Protein AF-0000000084336993 (afdb_homodimer)

pLDDT: mean 97.22, std 4.89, range [35.78, 99.0]

Organism: NCBI:txid1302689

Structure (mmCIF, N/CA/C/O backbone):
data_AF-0000000084336993-model_v1
#
loop_
_entity.id
_entity.type
_entity.pdbx_description
1 polymer 'L-lysine-epsilon aminotransferase'
#
loop_
_atom_site.group_PDB
_atom_site.id
_atom_site.type_symbol
_atom_site.label_atom_id
_atom_site.label_alt_id
_atom_site.label_comp_id
_atom_site.label_asym_id
_atom_site.label_entity_id
_atom_site.label_seq_id
_atom_site.pdbx_PDB_ins_code
_atom_site.Cartn_x
_atom_site.Cartn_y
_atom_site.Cartn_z
_atom_site.occupancy
_atom_site.B_iso_or_equiv
_atom_site.auth_seq_id
_atom_site.auth_comp_id
_atom_site.auth_asym_id
_atom_site.auth_atom_id
_atom_site.pdbx_PDB_model_num
ATOM 1 N N . MET A 1 1 ? -28.188 -4.867 -18.172 1 35.78 1 MET A N 1
ATOM 2 C CA . MET A 1 1 ? -28.078 -3.764 -17.234 1 35.78 1 MET A CA 1
ATOM 3 C C . MET A 1 1 ? -27.844 -2.443 -17.953 1 35.78 1 MET A C 1
ATOM 5 O O . MET A 1 1 ? -27.016 -2.367 -18.859 1 35.78 1 MET A O 1
ATOM 9 N N . GLU A 1 2 ? -28.625 -1.497 -17.984 1 44.75 2 GLU A N 1
ATOM 10 C CA . GLU A 1 2 ? -28.609 -0.285 -18.812 1 44.75 2 GLU A CA 1
ATOM 11 C C . GLU A 1 2 ? -27.344 0.516 -18.578 1 44.75 2 GLU A C 1
ATOM 13 O O . GLU A 1 2 ? -27 0.849 -17.438 1 44.75 2 GLU A O 1
ATOM 18 N N . ASN A 1 3 ? -26.312 0.338 -19.422 1 59.5 3 ASN A N 1
ATOM 19 C CA . ASN A 1 3 ? -25.062 1.101 -19.406 1 59.5 3 ASN A CA 1
ATOM 20 C C . ASN A 1 3 ? -25.328 2.586 -19.172 1 59.5 3 ASN A C 1
ATOM 22 O O . ASN A 1 3 ? -25.625 3.324 -20.109 1 59.5 3 ASN A O 1
ATOM 26 N N . THR A 1 4 ? -25.797 2.957 -17.953 1 69.12 4 THR A N 1
ATOM 27 C CA . THR A 1 4 ? -26.062 4.363 -17.672 1 69.12 4 THR A CA 1
ATOM 28 C C . THR A 1 4 ? -24.812 5.207 -17.906 1 69.12 4 THR A C 1
ATOM 30 O O . THR A 1 4 ? -23.719 4.84 -17.469 1 69.12 4 THR A O 1
ATOM 33 N N . LEU A 1 5 ? -24.859 6.117 -18.688 1 90 5 LEU A N 1
ATOM 34 C CA . LEU A 1 5 ? -23.828 7.09 -19.016 1 90 5 LEU A CA 1
ATOM 35 C C . LEU A 1 5 ? -23.328 7.789 -17.75 1 90 5 LEU A C 1
ATOM 37 O O . LEU A 1 5 ? -24.141 8.258 -16.938 1 90 5 LEU A O 1
ATOM 41 N N . ILE A 1 6 ? -22.047 7.684 -17.469 1 96.75 6 ILE A N 1
ATOM 42 C CA . ILE A 1 6 ? -21.438 8.367 -16.344 1 96.75 6 ILE A CA 1
ATOM 43 C C . ILE A 1 6 ? -21.359 9.867 -16.625 1 96.75 6 ILE A C 1
ATOM 45 O O . ILE A 1 6 ? -20.797 10.273 -17.641 1 96.75 6 ILE A O 1
ATOM 49 N N . THR A 1 7 ? -21.969 10.648 -15.836 1 97.12 7 THR A N 1
ATOM 50 C CA . THR A 1 7 ? -21.922 12.102 -15.852 1 97.12 7 THR A CA 1
ATOM 51 C C . THR A 1 7 ? -21.484 12.648 -14.5 1 97.12 7 THR A C 1
ATOM 53 O O . THR A 1 7 ? -21.5 11.93 -13.5 1 97.12 7 THR A O 1
ATOM 56 N N . PRO A 1 8 ? -21.047 13.898 -14.477 1 97.56 8 PRO A N 1
ATOM 57 C CA . PRO A 1 8 ? -20.641 14.469 -13.195 1 97.56 8 PRO A CA 1
ATOM 58 C C . PRO A 1 8 ? -21.719 14.359 -12.117 1 97.56 8 PRO A C 1
ATOM 60 O O . PRO A 1 8 ? -21.406 14.25 -10.93 1 97.56 8 PRO A O 1
ATOM 63 N N . GLN A 1 9 ? -23.016 14.25 -12.469 1 97.5 9 GLN A N 1
ATOM 64 C CA . GLN A 1 9 ? -24.141 14.289 -11.539 1 97.5 9 GLN A CA 1
ATOM 65 C C . GLN A 1 9 ? -24.359 12.922 -10.891 1 97.5 9 GLN A C 1
ATOM 67 O O . GLN A 1 9 ? -24.906 12.836 -9.781 1 97.5 9 GLN A O 1
ATOM 72 N N . ASN A 1 10 ? -23.875 11.859 -11.523 1 97.62 10 ASN A N 1
ATOM 73 C CA . ASN A 1 10 ? -24.266 10.555 -10.984 1 97.62 10 ASN A CA 1
ATOM 74 C C . ASN A 1 10 ? -23.062 9.758 -10.516 1 97.62 10 ASN A C 1
ATOM 76 O O . ASN A 1 10 ? -23.141 8.547 -10.312 1 97.62 10 ASN A O 1
ATOM 80 N N . VAL A 1 11 ? -21.891 10.43 -10.43 1 98.38 11 VAL A N 1
ATOM 81 C CA . VAL A 1 11 ? -20.656 9.773 -10.031 1 98.38 11 VAL A CA 1
ATOM 82 C C . VAL A 1 11 ? -20.812 9.141 -8.648 1 98.38 11 VAL A C 1
ATOM 84 O O . VAL A 1 11 ? -20.562 7.945 -8.477 1 98.38 11 VAL A O 1
ATOM 87 N N . GLN A 1 12 ? -21.281 9.898 -7.668 1 97.44 12 GLN A N 1
ATOM 88 C CA . GLN A 1 12 ? -21.406 9.406 -6.301 1 97.44 12 GLN A CA 1
ATOM 89 C C . GLN A 1 12 ? -22.406 8.25 -6.23 1 97.44 12 GLN A C 1
ATOM 91 O O . GLN A 1 12 ? -22.172 7.27 -5.52 1 97.44 12 GLN A O 1
ATOM 96 N N . ALA A 1 13 ? -23.547 8.367 -6.914 1 97.25 13 ALA A N 1
ATOM 97 C CA . ALA A 1 13 ? -24.562 7.312 -6.934 1 97.25 13 ALA A CA 1
ATOM 98 C C . ALA A 1 13 ? -24 6.023 -7.527 1 97.25 13 ALA A C 1
ATOM 100 O O . ALA A 1 13 ? -24.312 4.93 -7.066 1 97.25 13 ALA A O 1
ATOM 101 N N . THR A 1 14 ? -23.188 6.172 -8.578 1 98.06 14 THR A N 1
ATOM 102 C CA . THR A 1 14 ? -22.562 5.016 -9.211 1 98.06 14 THR A CA 1
ATOM 103 C C . THR A 1 14 ? -21.594 4.328 -8.242 1 98.06 14 THR A C 1
ATOM 105 O O . THR A 1 14 ? -21.609 3.102 -8.117 1 98.06 14 THR A O 1
ATOM 108 N N . LEU A 1 15 ? -20.797 5.09 -7.566 1 98.25 15 LEU A N 1
ATOM 109 C CA . LEU A 1 15 ? -19.812 4.555 -6.625 1 98.25 15 LEU A CA 1
ATOM 110 C C . LEU A 1 15 ? -20.516 3.896 -5.438 1 98.25 15 LEU A C 1
ATOM 112 O O . LEU A 1 15 ? -20.062 2.852 -4.953 1 98.25 15 LEU A O 1
ATOM 116 N N . SER A 1 16 ? -21.625 4.43 -4.969 1 97.75 16 SER A N 1
ATOM 117 C CA . SER A 1 16 ? -22.312 4.008 -3.754 1 97.75 16 SER A CA 1
ATOM 118 C C . SER A 1 16 ? -22.953 2.627 -3.924 1 97.75 16 SER A C 1
ATOM 120 O O . SER A 1 16 ? -23.344 1.991 -2.941 1 97.75 16 SER A O 1
ATOM 122 N N . LYS A 1 17 ? -22.953 2.17 -5.141 1 97.69 17 LYS A N 1
ATOM 123 C CA . LYS A 1 17 ? -23.516 0.84 -5.387 1 97.69 17 LYS A CA 1
ATOM 124 C C . LYS A 1 17 ? -22.656 -0.241 -4.742 1 97.69 17 LYS A C 1
ATOM 126 O O . LYS A 1 17 ? -23.156 -1.314 -4.395 1 97.69 17 LYS A O 1
ATOM 131 N N . HIS A 1 18 ? -21.328 0.067 -4.594 1 98.38 18 HIS A N 1
ATOM 132 C CA . HIS A 1 18 ? -20.453 -1 -4.137 1 98.38 18 HIS A CA 1
ATOM 133 C C . HIS A 1 18 ? -19.531 -0.51 -3.027 1 98.38 18 HIS A C 1
ATOM 135 O O . HIS A 1 18 ? -18.953 -1.315 -2.285 1 98.38 18 HIS A O 1
ATOM 141 N N . ILE A 1 19 ? -19.328 0.822 -2.877 1 97.94 19 ILE A N 1
ATOM 142 C CA . ILE A 1 19 ? -18.406 1.317 -1.871 1 97.94 19 ILE A CA 1
ATOM 143 C C . ILE A 1 19 ? -19.109 2.328 -0.968 1 97.94 19 ILE A C 1
ATOM 145 O O . ILE A 1 19 ? -20.156 2.867 -1.328 1 97.94 19 ILE A O 1
ATOM 149 N N . LEU A 1 20 ? -18.531 2.494 0.254 1 96.88 20 LEU A N 1
ATOM 150 C CA . LEU A 1 20 ? -18.922 3.633 1.078 1 96.88 20 LEU A CA 1
ATOM 151 C C . LEU A 1 20 ? -18.438 4.941 0.464 1 96.88 20 LEU A C 1
ATOM 153 O O . LEU A 1 20 ? -17.266 5.309 0.618 1 96.88 20 LEU A O 1
ATOM 157 N N . ALA A 1 21 ? -19.344 5.625 -0.235 1 95.5 21 ALA A N 1
ATOM 158 C CA . ALA A 1 21 ? -19 6.863 -0.93 1 95.5 21 ALA A CA 1
ATOM 159 C C . ALA A 1 21 ? -19.391 8.086 -0.101 1 95.5 21 ALA A C 1
ATOM 161 O O . ALA A 1 21 ? -20.25 8.875 -0.513 1 95.5 21 ALA A O 1
ATOM 162 N N . ASP A 1 22 ? -18.656 8.266 1 1 94.62 22 ASP A N 1
ATOM 163 C CA . ASP A 1 22 ? -19.016 9.32 1.944 1 94.62 22 ASP A CA 1
ATOM 164 C C . ASP A 1 22 ? -18.047 10.492 1.855 1 94.62 22 ASP A C 1
ATOM 166 O O . ASP A 1 22 ? -17.875 11.234 2.824 1 94.62 22 ASP A O 1
ATOM 170 N N . GLY A 1 23 ? -17.375 10.68 0.744 1 93.94 23 GLY A N 1
ATOM 171 C CA . GLY A 1 23 ? -16.484 11.805 0.537 1 93.94 23 GLY A CA 1
ATOM 172 C C . GLY A 1 23 ? -17.219 13.109 0.288 1 93.94 23 GLY A C 1
ATOM 173 O O . GLY A 1 23 ? -18.375 13.25 0.648 1 93.94 23 GLY A O 1
ATOM 174 N N . PHE A 1 24 ? -16.484 14.086 -0.247 1 95.81 24 PHE A N 1
ATOM 175 C CA . PHE A 1 24 ? -17.047 15.398 -0.54 1 95.81 24 PHE A CA 1
ATOM 176 C C . PHE A 1 24 ? -18.125 15.297 -1.607 1 95.81 24 PHE A C 1
ATOM 178 O O . PHE A 1 24 ? -18 14.5 -2.545 1 95.81 24 PHE A O 1
ATOM 185 N N . ASP A 1 25 ? -19.125 16.078 -1.434 1 95.69 25 ASP A N 1
ATOM 186 C CA . ASP A 1 25 ? -20.156 16.172 -2.461 1 95.69 25 ASP A CA 1
ATOM 187 C C . ASP A 1 25 ? -19.703 17.047 -3.629 1 95.69 25 ASP A C 1
ATOM 189 O O . ASP A 1 25 ? -20.172 18.172 -3.797 1 95.69 25 ASP A O 1
ATOM 193 N N . LEU A 1 26 ? -18.859 16.531 -4.414 1 97.69 26 LEU A N 1
ATOM 194 C CA . LEU A 1 26 ? -18.344 17.188 -5.609 1 97.69 26 LEU A CA 1
ATOM 195 C C . LEU A 1 26 ? -17.797 16.172 -6.605 1 97.69 26 LEU A C 1
ATOM 197 O O . LEU A 1 26 ? -17.578 15.008 -6.254 1 97.69 26 LEU A O 1
ATOM 201 N N . THR A 1 27 ? -17.703 16.516 -7.852 1 98.44 27 THR A N 1
ATOM 202 C CA . THR A 1 27 ? -17.031 15.742 -8.891 1 98.44 27 THR A CA 1
ATOM 203 C C . THR A 1 27 ? -15.812 16.484 -9.422 1 98.44 27 THR A C 1
ATOM 205 O O . THR A 1 27 ? -15.953 17.5 -10.117 1 98.44 27 THR A O 1
ATOM 208 N N . PHE A 1 28 ? -14.641 15.992 -9.039 1 98.38 28 PHE A N 1
ATOM 209 C CA . PHE A 1 28 ? -13.375 16.609 -9.406 1 98.38 28 PHE A CA 1
ATOM 210 C C . PHE A 1 28 ? -13.125 16.484 -10.898 1 98.38 28 PHE A C 1
ATOM 212 O O . PHE A 1 28 ? -13.008 15.367 -11.422 1 98.38 28 PHE A O 1
ATOM 219 N N . ASP A 1 29 ? -13.039 17.609 -11.586 1 98.5 29 ASP A N 1
ATOM 220 C CA . ASP A 1 29 ? -12.719 17.656 -13.008 1 98.5 29 ASP A CA 1
ATOM 221 C C . ASP A 1 29 ? -11.219 17.828 -13.219 1 98.5 29 ASP A C 1
ATOM 223 O O . ASP A 1 29 ? -10.695 18.938 -13.141 1 98.5 29 ASP A O 1
ATOM 227 N N . MET A 1 30 ? -10.578 16.828 -13.641 1 97.62 30 MET A N 1
ATOM 228 C CA . MET A 1 30 ? -9.117 16.797 -13.719 1 97.62 30 MET A CA 1
ATOM 229 C C . MET A 1 30 ? -8.617 17.719 -14.828 1 97.62 30 MET A C 1
ATOM 231 O O . MET A 1 30 ? -7.512 18.25 -14.742 1 97.62 30 MET A O 1
ATOM 235 N N . GLU A 1 31 ? -9.383 17.875 -15.805 1 97.31 31 GLU A N 1
ATOM 236 C CA . GLU A 1 31 ? -8.961 18.656 -16.953 1 97.31 31 GLU A CA 1
ATOM 237 C C . GLU A 1 31 ? -9.094 20.156 -16.688 1 97.31 31 GLU A C 1
ATOM 239 O O . GLU A 1 31 ? -8.25 20.953 -17.109 1 97.31 31 GLU A O 1
ATOM 244 N N . LYS A 1 32 ? -10.156 20.562 -15.961 1 98.19 32 LYS A N 1
ATOM 245 C CA . LYS A 1 32 ? -10.484 21.969 -15.82 1 98.19 32 LYS A CA 1
ATOM 246 C C . LYS A 1 32 ? -9.859 22.578 -14.57 1 98.19 32 LYS A C 1
ATOM 248 O O . LYS A 1 32 ? -9.766 23.797 -14.438 1 98.19 32 LYS A O 1
ATOM 253 N N . SER A 1 33 ? -9.445 21.766 -13.648 1 98.44 33 SER A N 1
ATOM 254 C CA . SER A 1 33 ? -8.797 22.281 -12.445 1 98.44 33 SER A CA 1
ATOM 255 C C . SER A 1 33 ? -7.434 22.875 -12.773 1 98.44 33 SER A C 1
ATOM 257 O O . SER A 1 33 ? -6.734 22.391 -13.664 1 98.44 33 SER A O 1
ATOM 259 N N . LYS A 1 34 ? -7.051 23.922 -12.016 1 97.62 34 LYS A N 1
ATOM 260 C CA . LYS A 1 34 ? -5.844 24.656 -12.367 1 97.62 34 LYS A CA 1
ATOM 261 C C . LYS A 1 34 ? -5.238 25.344 -11.148 1 97.62 34 LYS A C 1
ATOM 263 O O . LYS A 1 34 ? -5.953 25.984 -10.375 1 97.62 34 LYS A O 1
ATOM 268 N N . GLY A 1 35 ? -3.902 25.25 -11.109 1 97.81 35 GLY A N 1
ATOM 269 C CA . GLY A 1 35 ? -3.248 25.891 -9.984 1 97.81 35 GLY A CA 1
ATOM 270 C C . GLY A 1 35 ? -3.744 25.391 -8.641 1 97.81 35 GLY A C 1
ATOM 271 O O . GLY A 1 35 ? -3.779 24.188 -8.391 1 97.81 35 GLY A O 1
ATOM 272 N N . VAL A 1 36 ? -4.176 26.344 -7.793 1 98.5 36 VAL A N 1
ATOM 273 C CA . VAL A 1 36 ? -4.57 25.969 -6.438 1 98.5 36 VAL A CA 1
ATOM 274 C C . VAL A 1 36 ? -6.086 25.828 -6.363 1 98.5 36 VAL A C 1
ATOM 276 O O . VAL A 1 36 ? -6.668 25.859 -5.273 1 98.5 36 VAL A O 1
ATOM 279 N N . TYR A 1 37 ? -6.77 25.641 -7.57 1 98.62 37 TYR A N 1
ATOM 280 C CA . TYR A 1 37 ? -8.227 25.594 -7.629 1 98.62 37 TYR A CA 1
ATOM 281 C C . TYR A 1 37 ? -8.703 24.266 -8.195 1 98.62 37 TYR A C 1
ATOM 283 O O . TYR A 1 37 ? -8.148 23.766 -9.188 1 98.62 37 TYR A O 1
ATOM 291 N N . ILE A 1 38 ? -9.727 23.656 -7.566 1 98.31 38 ILE A N 1
ATOM 292 C CA . ILE A 1 38 ? -10.438 22.5 -8.086 1 98.31 38 ILE A CA 1
ATOM 293 C C . ILE A 1 38 ? -11.695 22.953 -8.828 1 98.31 38 ILE A C 1
ATOM 295 O O . ILE A 1 38 ? -12.5 23.719 -8.289 1 98.31 38 ILE A O 1
ATOM 299 N N . TYR A 1 39 ? -11.805 22.516 -10 1 98.69 39 TYR A N 1
ATOM 300 C CA . TYR A 1 39 ? -13.078 22.688 -10.688 1 98.69 39 TYR A CA 1
ATOM 301 C C . TYR A 1 39 ? -14.016 21.531 -10.398 1 98.69 39 TYR A C 1
ATOM 303 O O . TYR A 1 39 ? -13.664 20.359 -10.625 1 98.69 39 TYR A O 1
ATOM 311 N N . ASP A 1 40 ? -15.18 21.844 -9.836 1 98.62 40 ASP A N 1
ATOM 312 C CA . ASP A 1 40 ? -16.234 20.891 -9.5 1 98.62 40 ASP A CA 1
ATOM 313 C C . ASP A 1 40 ? -17.297 20.844 -10.594 1 98.62 40 ASP A C 1
ATOM 315 O O . ASP A 1 40 ? -18.156 21.719 -10.672 1 98.62 40 ASP A O 1
ATOM 319 N N . SER A 1 41 ? -17.312 19.781 -11.359 1 98.62 41 SER A N 1
ATOM 320 C CA . SER A 1 41 ? -18.188 19.688 -12.508 1 98.62 41 SER A CA 1
ATOM 321 C C . SER A 1 41 ? -19.609 19.328 -12.094 1 98.62 41 SER A C 1
ATOM 323 O O . SER A 1 41 ? -20.562 19.562 -12.844 1 98.62 41 SER A O 1
ATOM 325 N N . LYS A 1 42 ? -19.766 18.734 -10.969 1 98.25 42 LYS A N 1
ATOM 326 C CA . LYS A 1 42 ? -21.109 18.422 -10.484 1 98.25 42 LYS A CA 1
ATOM 327 C C . LYS A 1 42 ? -21.922 19.703 -10.289 1 98.25 42 LYS A C 1
ATOM 329 O O . LYS A 1 42 ? -23.094 19.75 -10.672 1 98.25 42 LYS A O 1
ATOM 334 N N . TYR A 1 43 ? -21.297 20.719 -9.695 1 98.25 43 TYR A N 1
ATOM 335 C CA . TYR A 1 43 ? -22.016 21.953 -9.359 1 98.25 43 TYR A CA 1
ATOM 336 C C . TYR A 1 43 ? -21.516 23.125 -10.195 1 98.25 43 TYR A C 1
ATOM 338 O O . TYR A 1 43 ? -21.891 24.266 -9.961 1 98.25 43 TYR A O 1
ATOM 346 N N . ASN A 1 44 ? -20.703 22.938 -11.148 1 98.12 44 ASN A N 1
ATOM 347 C CA . ASN A 1 44 ? -20.141 23.953 -12.031 1 98.12 44 ASN A CA 1
ATOM 348 C C . ASN A 1 44 ? -19.578 25.141 -11.234 1 98.12 44 ASN A C 1
ATOM 350 O O . ASN A 1 44 ? -19.969 26.281 -11.445 1 98.12 44 ASN A O 1
ATOM 354 N N . ARG A 1 45 ? -18.625 24.844 -10.375 1 98.44 45 ARG A N 1
ATOM 355 C CA . ARG A 1 45 ? -18 25.859 -9.531 1 98.44 45 ARG A CA 1
ATOM 356 C C . ARG A 1 45 ? -16.5 25.594 -9.375 1 98.44 45 ARG A C 1
ATOM 358 O O . ARG A 1 45 ? -16.031 24.5 -9.68 1 98.44 45 ARG A O 1
ATOM 365 N N . THR A 1 46 ? -15.828 26.656 -8.922 1 98.56 46 THR A N 1
ATOM 366 C CA . THR A 1 46 ? -14.391 26.578 -8.656 1 98.56 46 THR A CA 1
ATOM 367 C C . THR A 1 46 ? -14.109 26.766 -7.164 1 98.56 46 THR A C 1
ATOM 369 O O . THR A 1 46 ? -14.609 27.703 -6.547 1 98.56 46 THR A O 1
ATOM 372 N N . LEU A 1 47 ? -13.336 25.828 -6.613 1 98.69 47 LEU A N 1
ATOM 373 C CA . LEU A 1 47 ? -13.047 25.812 -5.184 1 98.69 47 LEU A CA 1
ATOM 374 C C . LEU A 1 47 ? -11.586 26.156 -4.918 1 98.69 47 LEU A C 1
ATOM 376 O O . LEU A 1 47 ? -10.688 25.547 -5.508 1 98.69 47 LEU A O 1
ATOM 380 N N . LEU A 1 48 ? -11.336 27.188 -4.059 1 98.81 48 LEU A N 1
ATOM 381 C CA . LEU A 1 48 ? -9.992 27.391 -3.518 1 98.81 48 LEU A CA 1
ATOM 382 C C . LEU A 1 48 ? -9.602 26.234 -2.588 1 98.81 48 LEU A C 1
ATOM 384 O O . LEU A 1 48 ? -10.336 25.922 -1.644 1 98.81 48 LEU A O 1
ATOM 388 N N . ASP A 1 49 ? -8.453 25.625 -2.783 1 98.38 49 ASP A N 1
ATOM 389 C CA . ASP A 1 49 ? -8.172 24.312 -2.193 1 98.38 49 ASP A CA 1
ATOM 390 C C . ASP A 1 49 ? -7.082 24.422 -1.125 1 98.38 49 ASP A C 1
ATOM 392 O O . ASP A 1 49 ? -5.891 24.438 -1.444 1 98.38 49 ASP A O 1
ATOM 396 N N . PHE A 1 50 ? -7.434 24.375 0.177 1 98.56 50 PHE A N 1
ATOM 397 C CA . PHE A 1 50 ? -6.488 24.297 1.281 1 98.56 50 PHE A CA 1
ATOM 398 C C . PHE A 1 50 ? -6.379 22.859 1.788 1 98.56 50 PHE A C 1
ATOM 400 O O . PHE A 1 50 ? -5.699 22.594 2.783 1 98.56 50 PHE A O 1
ATOM 407 N N . PHE A 1 51 ? -7.027 21.922 1.149 1 96.25 51 PHE A N 1
ATOM 408 C CA . PHE A 1 51 ? -7.141 20.5 1.488 1 96.25 51 PHE A CA 1
ATOM 409 C C . PHE A 1 51 ? -6.074 19.688 0.769 1 96.25 51 PHE A C 1
ATOM 411 O O . PHE A 1 51 ? -5.391 18.875 1.386 1 96.25 51 PHE A O 1
ATOM 418 N N . THR A 1 52 ? -5.891 19.906 -0.588 1 96 52 THR A N 1
ATOM 419 C CA . THR A 1 52 ? -4.977 19.312 -1.555 1 96 52 THR A CA 1
ATOM 420 C C . THR A 1 52 ? -4.957 17.797 -1.404 1 96 52 THR A C 1
ATOM 422 O O . THR A 1 52 ? -3.887 17.188 -1.344 1 96 52 THR A O 1
ATOM 425 N N . CYS A 1 53 ? -6.102 17.094 -1.287 1 95.56 53 CYS A N 1
ATOM 426 C CA . CYS A 1 53 ? -6.203 15.648 -1.158 1 95.56 53 CYS A CA 1
ATOM 427 C C . CYS A 1 53 ? -5.375 15.148 0.016 1 95.56 53 CYS A C 1
ATOM 429 O O . CYS A 1 53 ? -4.543 14.25 -0.144 1 95.56 53 CYS A O 1
ATOM 431 N N . PHE A 1 54 ? -5.57 15.719 1.207 1 94.69 54 PHE A N 1
ATOM 432 C CA . PHE A 1 54 ? -4.863 15.43 2.449 1 94.69 54 PHE A CA 1
ATOM 433 C C . PHE A 1 54 ? -3.363 15.641 2.281 1 94.69 54 PHE A C 1
ATOM 435 O O . PHE A 1 54 ? -2.566 14.766 2.615 1 94.69 54 PHE A O 1
ATOM 442 N N . ALA A 1 55 ? -3.002 16.781 1.708 1 95.81 55 ALA A N 1
ATOM 443 C CA . ALA A 1 55 ? -1.619 17.234 1.599 1 95.81 55 ALA A CA 1
ATOM 444 C C . ALA A 1 55 ? -0.856 16.422 0.551 1 95.81 55 ALA A C 1
ATOM 446 O O . ALA A 1 55 ? 0.369 16.297 0.625 1 95.81 55 ALA A O 1
ATOM 447 N N . SER A 1 56 ? -1.529 15.922 -0.484 1 96.12 56 SER A N 1
ATOM 448 C CA . SER A 1 56 ? -0.851 15.008 -1.396 1 96.12 56 SER A CA 1
ATOM 449 C C . SER A 1 56 ? -0.58 15.664 -2.742 1 96.12 56 SER A C 1
ATOM 451 O O . SER A 1 56 ? -0.027 15.039 -3.648 1 96.12 56 SER A O 1
ATOM 453 N N . VAL A 1 57 ? -1.005 16.938 -2.924 1 96.56 57 VAL A N 1
ATOM 454 C CA . VAL A 1 57 ? -0.843 17.625 -4.203 1 96.56 57 VAL A CA 1
ATOM 455 C C . VAL A 1 57 ? 0.136 18.781 -4.043 1 96.56 57 VAL A C 1
ATOM 457 O O . VAL A 1 57 ? -0.26 19.891 -3.678 1 96.56 57 VAL A O 1
ATOM 460 N N . PRO A 1 58 ? 1.373 18.562 -4.43 1 97.75 58 PRO A N 1
ATOM 461 C CA . PRO A 1 58 ? 2.404 19.547 -4.094 1 97.75 58 PRO A CA 1
ATOM 462 C C . PRO A 1 58 ? 2.352 20.781 -4.984 1 97.75 58 PRO A C 1
ATOM 464 O O . PRO A 1 58 ? 2.68 21.875 -4.535 1 97.75 58 PRO A O 1
ATOM 467 N N . LEU A 1 59 ? 1.909 20.641 -6.266 1 98.25 59 LEU A N 1
ATOM 468 C CA . LEU A 1 59 ? 2.027 21.734 -7.219 1 98.25 59 LEU A CA 1
ATOM 469 C C . LEU A 1 59 ? 0.652 22.203 -7.684 1 98.25 59 LEU A C 1
ATOM 471 O O . LEU A 1 59 ? 0.539 22.922 -8.68 1 98.25 59 LEU A O 1
ATOM 475 N N . GLY A 1 60 ? -0.374 21.797 -6.965 1 97.62 60 GLY A N 1
ATOM 476 C CA . GLY A 1 60 ? -1.715 22.078 -7.457 1 97.62 60 GLY A CA 1
ATOM 477 C C . GLY A 1 60 ? -2.059 21.297 -8.711 1 97.62 60 GLY A C 1
ATOM 478 O O . GLY A 1 60 ? -1.643 20.141 -8.867 1 97.62 60 GLY A O 1
ATOM 479 N N . TYR A 1 61 ? -2.904 21.891 -9.523 1 97.94 61 TYR A N 1
ATOM 480 C CA . TYR A 1 61 ? -3.49 21.141 -10.625 1 97.94 61 TYR A CA 1
ATOM 481 C C . TYR A 1 61 ? -3.047 21.719 -11.969 1 97.94 61 TYR A C 1
ATOM 483 O O . TYR A 1 61 ? -3.029 22.938 -12.156 1 97.94 61 TYR A O 1
ATOM 491 N N . ASN A 1 62 ? -2.662 20.781 -12.805 1 98.06 62 ASN A N 1
ATOM 492 C CA . ASN A 1 62 ? -2.275 21.109 -14.172 1 98.06 62 ASN A CA 1
ATOM 493 C C . ASN A 1 62 ? -1.225 22.203 -14.211 1 98.06 62 ASN A C 1
ATOM 495 O O . ASN A 1 62 ? -1.389 23.203 -14.93 1 98.06 62 ASN A O 1
ATOM 499 N N . HIS A 1 63 ? -0.192 22.062 -13.422 1 98.38 63 HIS A N 1
ATOM 500 C CA . HIS A 1 63 ? 0.898 23.031 -13.398 1 98.38 63 HIS A CA 1
ATOM 501 C C . HIS A 1 63 ? 1.508 23.203 -14.789 1 98.38 63 HIS A C 1
ATOM 503 O O . HIS A 1 63 ? 1.83 22.219 -15.461 1 98.38 63 HIS A O 1
ATOM 509 N N . PRO A 1 64 ? 1.761 24.406 -15.227 1 98.38 64 PRO A N 1
ATOM 510 C CA . PRO A 1 64 ? 2.215 24.656 -16.594 1 98.38 64 PRO A CA 1
ATOM 511 C C . PRO A 1 64 ? 3.539 23.953 -16.922 1 98.38 64 PRO A C 1
ATOM 513 O O . PRO A 1 64 ? 3.738 23.484 -18.031 1 98.38 64 PRO A O 1
ATOM 516 N N . LYS A 1 65 ? 4.469 23.859 -16.016 1 98.44 65 LYS A N 1
ATOM 517 C CA . LYS A 1 65 ? 5.758 23.219 -16.25 1 98.44 65 LYS A CA 1
ATOM 518 C C . LYS A 1 65 ? 5.605 21.703 -16.406 1 98.44 65 LYS A C 1
ATOM 520 O O . LYS A 1 65 ? 6.527 21.031 -16.859 1 98.44 65 LYS A O 1
ATOM 525 N N . MET A 1 66 ? 4.457 21.172 -16.062 1 98.25 66 MET A N 1
ATOM 526 C CA . MET A 1 66 ? 4.172 19.75 -16.281 1 98.25 66 MET A CA 1
ATOM 527 C C . MET A 1 66 ? 3.414 19.547 -17.578 1 98.25 66 MET A C 1
ATOM 529 O O . MET A 1 66 ? 3.869 18.812 -18.453 1 98.25 66 MET A O 1
ATOM 533 N N . ILE A 1 67 ? 2.334 20.297 -17.812 1 97.75 67 ILE A N 1
ATOM 534 C CA . ILE A 1 67 ? 1.442 20.016 -18.938 1 97.75 67 ILE A CA 1
ATOM 535 C C . ILE A 1 67 ? 2.086 20.5 -20.234 1 97.75 67 ILE A C 1
ATOM 537 O O . ILE A 1 67 ? 1.715 20.047 -21.328 1 97.75 67 ILE A O 1
ATOM 541 N N . ASN A 1 68 ? 3.053 21.406 -20.156 1 98.25 68 ASN A N 1
ATOM 542 C CA . ASN A 1 68 ? 3.688 21.922 -21.375 1 98.25 68 ASN A CA 1
ATOM 543 C C . ASN A 1 68 ? 5.016 21.219 -21.641 1 98.25 68 ASN A C 1
ATOM 545 O O . ASN A 1 68 ? 5.73 21.578 -22.578 1 98.25 68 ASN A O 1
ATOM 549 N N . ASP A 1 69 ? 5.438 20.25 -20.891 1 98.5 69 ASP A N 1
ATOM 550 C CA . ASP A 1 69 ? 6.645 19.453 -21.094 1 98.5 69 ASP A CA 1
ATOM 551 C C . ASP A 1 69 ? 6.316 18.141 -21.781 1 98.5 69 ASP A C 1
ATOM 553 O O . ASP A 1 69 ? 6.023 17.141 -21.125 1 98.5 69 ASP A O 1
ATOM 557 N N . GLU A 1 70 ? 6.508 18.078 -23.062 1 98.25 70 GLU A N 1
ATOM 558 C CA . GLU A 1 70 ? 6.078 16.938 -23.875 1 98.25 70 GLU A CA 1
ATOM 559 C C . GLU A 1 70 ? 6.91 15.703 -23.562 1 98.25 70 GLU A C 1
ATOM 561 O O . GLU A 1 70 ? 6.402 14.578 -23.594 1 98.25 70 GLU A O 1
ATOM 566 N N . ALA A 1 71 ? 8.188 15.852 -23.312 1 97.94 71 ALA A N 1
ATOM 567 C CA . ALA A 1 71 ? 9.047 14.727 -22.969 1 97.94 71 ALA A CA 1
ATOM 568 C C . ALA A 1 71 ? 8.609 14.078 -21.656 1 97.94 71 ALA A C 1
ATOM 570 O O . ALA A 1 71 ? 8.555 12.852 -21.547 1 97.94 71 ALA A O 1
ATOM 571 N N . PHE A 1 72 ? 8.328 14.984 -20.703 1 98.38 72 PHE A N 1
ATOM 572 C CA . PHE A 1 72 ? 7.812 14.5 -19.438 1 98.38 72 PHE A CA 1
ATOM 573 C C . PHE A 1 72 ? 6.5 13.75 -19.641 1 98.38 72 PHE A C 1
ATOM 575 O O . PHE A 1 72 ? 6.316 12.648 -19.109 1 98.38 72 PHE A O 1
ATOM 582 N N . LYS A 1 73 ? 5.562 14.297 -20.406 1 98.44 73 LYS A N 1
ATOM 583 C CA . LYS A 1 73 ? 4.254 13.688 -20.625 1 98.44 73 LYS A CA 1
ATOM 584 C C . LYS A 1 73 ? 4.379 12.352 -21.344 1 98.44 73 LYS A C 1
ATOM 586 O O . LYS A 1 73 ? 3.619 11.414 -21.078 1 98.44 73 LYS A O 1
ATOM 591 N N . LYS A 1 74 ? 5.316 12.273 -22.234 1 98 74 LYS A N 1
ATOM 592 C CA . LYS A 1 74 ? 5.562 11.008 -22.922 1 98 74 LYS A CA 1
ATOM 593 C C . LYS A 1 74 ? 6 9.93 -21.938 1 98 74 LYS A C 1
ATOM 595 O O . LYS A 1 74 ? 5.461 8.82 -21.938 1 98 74 LYS A O 1
ATOM 600 N N . ASP A 1 75 ? 7.004 10.234 -21.062 1 97.81 75 ASP A N 1
ATOM 601 C CA . ASP A 1 75 ? 7.48 9.297 -20.062 1 97.81 75 ASP A CA 1
ATOM 602 C C . ASP A 1 75 ? 6.359 8.906 -19.094 1 97.81 75 ASP A C 1
ATOM 604 O O . ASP A 1 75 ? 6.254 7.746 -18.703 1 97.81 75 ASP A O 1
ATOM 608 N N . LEU A 1 76 ? 5.594 9.938 -18.75 1 98.56 76 LEU A N 1
ATOM 609 C CA . LEU A 1 76 ? 4.496 9.711 -17.812 1 98.56 76 LEU A CA 1
ATOM 610 C C . LEU A 1 76 ? 3.469 8.75 -18.391 1 98.56 76 LEU A C 1
ATOM 612 O O . LEU A 1 76 ? 2.99 7.848 -17.703 1 98.56 76 LEU A O 1
ATOM 616 N N . LEU A 1 77 ? 3.117 8.922 -19.625 1 98.44 77 LEU A N 1
ATOM 617 C CA . LEU A 1 77 ? 2.148 8.062 -20.297 1 98.44 77 LEU A CA 1
ATOM 618 C C . LEU A 1 77 ? 2.686 6.641 -20.422 1 98.44 77 LEU A C 1
ATOM 620 O O . LEU A 1 77 ? 1.952 5.672 -20.219 1 98.44 77 LEU A O 1
ATOM 624 N N . LEU A 1 78 ? 3.973 6.492 -20.797 1 97.69 78 LEU A N 1
ATOM 625 C CA . LEU A 1 78 ? 4.586 5.172 -20.891 1 97.69 78 LEU A CA 1
ATOM 626 C C . LEU A 1 78 ? 4.527 4.438 -19.562 1 97.69 78 LEU A C 1
ATOM 628 O O . LEU A 1 78 ? 4.16 3.26 -19.516 1 97.69 78 LEU A O 1
ATOM 632 N N . ALA A 1 79 ? 4.863 5.16 -18.516 1 97.75 79 ALA A N 1
ATOM 633 C CA . ALA A 1 79 ? 4.812 4.57 -17.172 1 97.75 79 ALA A CA 1
ATOM 634 C C . ALA A 1 79 ? 3.389 4.172 -16.812 1 97.75 79 ALA A C 1
ATOM 636 O O . ALA A 1 79 ? 3.17 3.145 -16.156 1 97.75 79 ALA A O 1
ATOM 637 N N . ALA A 1 80 ? 2.426 5.008 -17.203 1 97.94 80 ALA A N 1
ATOM 638 C CA . ALA A 1 80 ? 1.023 4.777 -16.875 1 97.94 80 ALA A CA 1
ATOM 639 C C . ALA A 1 80 ? 0.465 3.58 -17.625 1 97.94 80 ALA A C 1
ATOM 641 O O . ALA A 1 80 ? -0.425 2.883 -17.141 1 97.94 80 ALA A O 1
ATOM 642 N N . LEU A 1 81 ? 1.002 3.326 -18.828 1 97.12 81 LEU A N 1
ATOM 643 C CA . LEU A 1 81 ? 0.537 2.23 -19.672 1 97.12 81 LEU A CA 1
ATOM 644 C C . LEU A 1 81 ? 1.009 0.887 -19.125 1 97.12 81 LEU A C 1
ATOM 646 O O . LEU A 1 81 ? 0.393 -0.148 -19.391 1 97.12 81 LEU A O 1
ATOM 650 N N . THR A 1 82 ? 2.121 1.112 -18.344 1 89.56 82 THR A N 1
ATOM 651 C CA . THR A 1 82 ? 2.762 -0.099 -17.844 1 89.56 82 THR A CA 1
ATOM 652 C C . THR A 1 82 ? 2.852 -0.071 -16.328 1 89.56 82 THR A C 1
ATOM 654 O O . THR A 1 82 ? 2.797 0.998 -15.711 1 89.56 82 THR A O 1
ATOM 657 N N . ASN A 1 83 ? 2.658 -1.075 -15.547 1 88.12 83 ASN A N 1
ATOM 658 C CA . ASN A 1 83 ? 2.867 -1.177 -14.102 1 88.12 83 ASN A CA 1
ATOM 659 C C . ASN A 1 83 ? 3.898 -2.248 -13.758 1 88.12 83 ASN A C 1
ATOM 661 O O . ASN A 1 83 ? 3.555 -3.285 -13.188 1 88.12 83 ASN A O 1
ATOM 665 N N . PRO A 1 84 ? 5.164 -1.835 -14.055 1 94.31 84 PRO A N 1
ATOM 666 C CA . PRO A 1 84 ? 6.195 -2.855 -13.859 1 94.31 84 PRO A CA 1
ATOM 667 C C . PRO A 1 84 ? 6.48 -3.125 -12.383 1 94.31 84 PRO A C 1
ATOM 669 O O . PRO A 1 84 ? 6.188 -2.285 -11.531 1 94.31 84 PRO A O 1
ATOM 672 N N . SER A 1 85 ? 6.965 -4.301 -12.062 1 95.69 85 SER A N 1
ATOM 673 C CA . SER A 1 85 ? 7.484 -4.605 -10.734 1 95.69 85 SER A CA 1
ATOM 674 C C . SER A 1 85 ? 8.859 -3.986 -10.523 1 95.69 85 SER A C 1
ATOM 676 O O . SER A 1 85 ? 9.883 -4.648 -10.711 1 95.69 85 SER A O 1
ATOM 678 N N . ASN A 1 86 ? 8.922 -2.793 -9.961 1 95.12 86 ASN A N 1
ATOM 679 C CA . ASN A 1 86 ? 10.141 -1.989 -9.852 1 95.12 86 ASN A CA 1
ATOM 680 C C . ASN A 1 86 ? 11.188 -2.678 -8.984 1 95.12 86 ASN A C 1
ATOM 682 O O . ASN A 1 86 ? 12.367 -2.336 -9.039 1 95.12 86 ASN A O 1
ATOM 686 N N . SER A 1 87 ? 10.773 -3.623 -8.219 1 91.75 87 SER A N 1
ATOM 687 C CA . SER A 1 87 ? 11.719 -4.34 -7.359 1 91.75 87 SER A CA 1
ATOM 688 C C . SER A 1 87 ? 12.625 -5.25 -8.18 1 91.75 87 SER A C 1
ATOM 690 O O . SER A 1 87 ? 13.734 -5.57 -7.754 1 91.75 87 SER A O 1
ATOM 692 N N . ASP A 1 88 ? 12.125 -5.629 -9.367 1 93.44 88 ASP A N 1
ATOM 693 C CA . ASP A 1 88 ? 12.852 -6.641 -10.125 1 93.44 88 ASP A CA 1
ATOM 694 C C . ASP A 1 88 ? 13.148 -6.16 -11.539 1 93.44 88 ASP A C 1
ATOM 696 O O . ASP A 1 88 ? 14.07 -6.656 -12.195 1 93.44 88 ASP A O 1
ATOM 700 N N . ILE A 1 89 ? 12.328 -5.301 -12.016 1 95.75 89 ILE A N 1
ATOM 701 C CA . ILE A 1 89 ? 12.406 -4.785 -13.383 1 95.75 89 ILE A CA 1
ATOM 702 C C . ILE A 1 89 ? 12.719 -3.291 -13.352 1 95.75 89 ILE A C 1
ATOM 704 O O . ILE A 1 89 ? 11.875 -2.482 -12.953 1 95.75 89 ILE A O 1
ATOM 708 N N . TYR A 1 90 ? 13.93 -2.922 -13.828 1 97.5 90 TYR A N 1
ATOM 709 C CA . TYR A 1 90 ? 14.391 -1.54 -13.711 1 97.5 90 TYR A CA 1
ATOM 710 C C . TYR A 1 90 ? 14.203 -0.792 -15.023 1 97.5 90 TYR A C 1
ATOM 712 O O . TYR A 1 90 ? 14.344 -1.375 -16.109 1 97.5 90 TYR A O 1
ATOM 720 N N . THR A 1 91 ? 13.875 0.41 -14.961 1 98.31 91 THR A N 1
ATOM 721 C CA . THR A 1 91 ? 13.719 1.297 -16.109 1 98.31 91 THR A CA 1
ATOM 722 C C . THR A 1 91 ? 14.633 2.516 -15.977 1 98.31 91 THR A C 1
ATOM 724 O O . THR A 1 91 ? 15.078 2.846 -14.875 1 98.31 91 THR A O 1
ATOM 727 N N . GLU A 1 92 ? 14.914 3.127 -17.094 1 98.38 92 GLU A N 1
ATOM 728 C CA . GLU A 1 92 ? 15.633 4.398 -17.078 1 98.38 92 GLU A CA 1
ATOM 729 C C . GLU A 1 92 ? 14.867 5.449 -16.281 1 98.38 92 GLU A C 1
ATOM 731 O O . GLU A 1 92 ? 15.469 6.281 -15.594 1 98.38 92 GLU A O 1
ATOM 736 N N . GLN A 1 93 ? 13.562 5.398 -16.391 1 98.19 93 GLN A N 1
ATOM 737 C CA . GLN A 1 93 ? 12.703 6.352 -15.688 1 98.19 93 GLN A CA 1
ATOM 738 C C . GLN A 1 93 ? 12.844 6.203 -14.18 1 98.19 93 GLN A C 1
ATOM 740 O O . GLN A 1 93 ? 12.891 7.203 -13.453 1 98.19 93 GLN A O 1
ATOM 745 N N . TYR A 1 94 ? 12.93 4.953 -13.664 1 98.31 94 TYR A N 1
ATOM 746 C CA . TYR A 1 94 ? 13.141 4.699 -12.25 1 98.31 94 TYR A CA 1
ATOM 747 C C . TYR A 1 94 ? 14.484 5.262 -11.789 1 98.31 94 TYR A C 1
ATOM 749 O O . TYR A 1 94 ? 14.57 5.91 -10.742 1 98.31 94 TYR A O 1
ATOM 757 N N . ALA A 1 95 ? 15.484 5.07 -12.578 1 98.62 95 ALA A N 1
ATOM 758 C CA . ALA A 1 95 ? 16.812 5.578 -12.258 1 98.62 95 ALA A CA 1
ATOM 759 C C . ALA A 1 95 ? 16.828 7.105 -12.227 1 98.62 95 ALA A C 1
ATOM 761 O O . ALA A 1 95 ? 17.469 7.711 -11.367 1 98.62 95 ALA A O 1
ATOM 762 N N . ARG A 1 96 ? 16.156 7.715 -13.188 1 98.44 96 ARG A N 1
ATOM 763 C CA . ARG A 1 96 ? 16.078 9.172 -13.219 1 98.44 96 ARG A CA 1
ATOM 764 C C . ARG A 1 96 ? 15.391 9.711 -11.961 1 98.44 96 ARG A C 1
ATOM 766 O O . ARG A 1 96 ? 15.805 10.727 -11.414 1 98.44 96 ARG A O 1
ATOM 773 N N . PHE A 1 97 ? 14.367 9.031 -11.531 1 98.62 97 PHE A N 1
ATOM 774 C CA . PHE A 1 97 ? 13.688 9.414 -10.305 1 98.62 97 PHE A CA 1
ATOM 775 C C . PHE A 1 97 ? 14.648 9.391 -9.125 1 98.62 97 PHE A C 1
ATOM 777 O O . PHE A 1 97 ? 14.766 10.375 -8.391 1 98.62 97 PHE A O 1
ATOM 784 N N . LEU A 1 98 ? 15.32 8.258 -8.961 1 98.56 98 LEU A N 1
ATOM 785 C CA . LEU A 1 98 ? 16.172 8.117 -7.789 1 98.56 98 LEU A CA 1
ATOM 786 C C . LEU A 1 98 ? 17.328 9.109 -7.84 1 98.56 98 LEU A C 1
ATOM 788 O O . LEU A 1 98 ? 17.719 9.656 -6.809 1 98.56 98 LEU A O 1
ATOM 792 N N . ASP A 1 99 ? 17.844 9.297 -9.023 1 98.5 99 ASP A N 1
ATOM 793 C CA . ASP A 1 99 ? 18.906 10.281 -9.195 1 98.5 99 ASP A CA 1
ATOM 794 C C . ASP A 1 99 ? 18.453 11.672 -8.781 1 98.5 99 ASP A C 1
ATOM 796 O O . ASP A 1 99 ? 19.172 12.383 -8.078 1 98.5 99 ASP A O 1
ATOM 800 N N . THR A 1 100 ? 17.297 12.047 -9.234 1 98.56 100 THR A N 1
ATOM 801 C CA . THR A 1 100 ? 16.734 13.359 -8.906 1 98.56 100 THR A CA 1
ATOM 802 C C . THR A 1 100 ? 16.438 13.461 -7.414 1 98.56 100 THR A C 1
ATOM 804 O O . THR A 1 100 ? 16.766 14.469 -6.777 1 98.56 100 THR A O 1
ATOM 807 N N . PHE A 1 101 ? 15.859 12.453 -6.848 1 98.75 101 PHE A N 1
ATOM 808 C CA . PHE A 1 101 ? 15.523 12.445 -5.43 1 98.75 101 PHE A CA 1
ATOM 809 C C . PHE A 1 101 ? 16.781 12.516 -4.574 1 98.75 101 PHE A C 1
ATOM 811 O O . PHE A 1 101 ? 16.812 13.219 -3.557 1 98.75 101 PHE A O 1
ATOM 818 N N . ALA A 1 102 ? 17.797 11.781 -4.969 1 98.25 102 ALA A N 1
ATOM 819 C CA . ALA A 1 102 ? 19.062 11.805 -4.25 1 98.25 102 ALA A CA 1
ATOM 820 C C . ALA A 1 102 ? 19.625 13.219 -4.18 1 98.25 102 ALA A C 1
ATOM 822 O O . ALA A 1 102 ? 20.141 13.633 -3.141 1 98.25 102 ALA A O 1
ATOM 823 N N . ARG A 1 103 ? 19.516 13.914 -5.242 1 97.31 103 ARG A N 1
ATOM 824 C CA . ARG A 1 103 ? 20.047 15.266 -5.332 1 97.31 103 ARG A CA 1
ATOM 825 C C . ARG A 1 103 ? 19.188 16.25 -4.535 1 97.31 103 ARG A C 1
ATOM 827 O O . ARG A 1 103 ? 19.719 17.094 -3.812 1 97.31 103 ARG A O 1
ATOM 834 N N . VAL A 1 104 ? 17.906 16.062 -4.566 1 97.81 104 VAL A N 1
ATOM 835 C CA . VAL A 1 104 ? 17 17.094 -4.102 1 97.81 104 VAL A CA 1
ATOM 836 C C . VAL A 1 104 ? 16.578 16.812 -2.658 1 97.81 104 VAL A C 1
ATOM 838 O O . VAL A 1 104 ? 16.375 17.75 -1.875 1 97.81 104 VAL A O 1
ATOM 841 N N . GLY A 1 105 ? 16.547 15.508 -2.369 1 98 105 GLY A N 1
ATOM 842 C CA . GLY A 1 105 ? 15.758 15.273 -1.172 1 98 105 GLY A CA 1
ATOM 843 C C . GLY A 1 105 ? 16.406 14.289 -0.214 1 98 105 GLY A C 1
ATOM 844 O O . GLY A 1 105 ? 15.984 14.18 0.941 1 98 105 GLY A O 1
ATOM 845 N N . ILE A 1 106 ? 17.406 13.547 -0.626 1 98.56 106 ILE A N 1
ATOM 846 C CA . ILE A 1 106 ? 17.969 12.547 0.274 1 98.56 106 ILE A CA 1
ATOM 847 C C . ILE A 1 106 ? 19.141 13.156 1.045 1 98.56 106 ILE A C 1
ATOM 849 O O . ILE A 1 106 ? 20.172 13.5 0.457 1 98.56 106 ILE A O 1
ATOM 853 N N . PRO A 1 107 ? 18.969 13.305 2.424 1 98.19 107 PRO A N 1
ATOM 854 C CA . PRO A 1 107 ? 20.109 13.766 3.203 1 98.19 107 PRO A CA 1
ATOM 855 C C . PRO A 1 107 ? 21.281 12.781 3.174 1 98.19 107 PRO A C 1
ATOM 857 O O . PRO A 1 107 ? 21.062 11.562 3.191 1 98.19 107 PRO A O 1
ATOM 860 N N . ALA A 1 108 ? 22.516 13.289 3.26 1 97.62 108 ALA A N 1
ATOM 861 C CA . ALA A 1 108 ? 23.703 12.461 3.193 1 97.62 108 ALA A CA 1
ATOM 862 C C . ALA A 1 108 ? 23.75 11.461 4.348 1 97.62 108 ALA A C 1
ATOM 864 O O . ALA A 1 108 ? 24.266 10.344 4.195 1 97.62 108 ALA A O 1
ATOM 865 N N . TYR A 1 109 ? 23.125 11.812 5.426 1 98.06 109 TYR A N 1
ATOM 866 C CA . TYR A 1 109 ? 23.203 10.953 6.598 1 98.06 109 TYR A CA 1
ATOM 867 C C . TYR A 1 109 ? 22.109 9.883 6.574 1 98.06 109 TYR A C 1
ATOM 869 O O . TYR A 1 109 ? 22.031 9.047 7.477 1 98.06 109 TYR A O 1
ATOM 877 N N . LEU A 1 110 ? 21.219 9.898 5.617 1 98.81 110 LEU A N 1
ATOM 878 C CA . LEU A 1 110 ? 20.203 8.883 5.406 1 98.81 110 LEU A CA 1
ATOM 879 C C . LEU A 1 110 ? 20.344 8.242 4.027 1 98.81 110 LEU A C 1
ATOM 881 O O . LEU A 1 110 ? 19.438 8.344 3.197 1 98.81 110 LEU A O 1
ATOM 885 N N . PRO A 1 111 ? 21.328 7.434 3.756 1 98.56 111 PRO A N 1
ATOM 886 C CA . PRO A 1 111 ? 21.688 7.031 2.393 1 98.56 111 PRO A CA 1
ATOM 887 C C . PRO A 1 111 ? 20.844 5.863 1.885 1 98.56 111 PRO A C 1
ATOM 889 O O . PRO A 1 111 ? 20.797 5.605 0.679 1 98.56 111 PRO A O 1
ATOM 892 N N . HIS A 1 112 ? 20.234 5.078 2.789 1 98.81 112 HIS A N 1
ATOM 893 C CA . HIS A 1 112 ? 19.484 3.908 2.357 1 98.81 112 HIS A CA 1
ATOM 894 C C . HIS A 1 112 ? 18.031 4.27 2.051 1 98.81 112 HIS A C 1
ATOM 896 O O . HIS A 1 112 ? 17.391 5.02 2.805 1 98.81 112 HIS A O 1
ATOM 902 N N . ALA A 1 113 ? 17.531 3.74 0.953 1 98.69 113 ALA A N 1
ATOM 903 C CA . ALA A 1 113 ? 16.141 4.035 0.582 1 98.69 113 ALA A CA 1
ATOM 904 C C . ALA A 1 113 ? 15.383 2.758 0.26 1 98.69 113 ALA A C 1
ATOM 906 O O . ALA A 1 113 ? 15.969 1.759 -0.155 1 98.69 113 ALA A O 1
ATOM 907 N N . PHE A 1 114 ? 14.133 2.715 0.497 1 98.5 114 PHE A N 1
ATOM 908 C CA . PHE A 1 114 ? 13.156 1.724 0.065 1 98.5 114 PHE A CA 1
ATOM 909 C C . PHE A 1 114 ? 11.844 2.393 -0.319 1 98.5 114 PHE A C 1
ATOM 911 O O . PHE A 1 114 ? 11.32 3.219 0.431 1 98.5 114 PHE A O 1
ATOM 918 N N . PHE A 1 115 ? 11.312 2.064 -1.483 1 98.19 115 PHE A N 1
ATOM 919 C CA . PHE A 1 115 ? 10.109 2.707 -1.996 1 98.19 115 PHE A CA 1
ATOM 920 C C . PHE A 1 115 ? 8.93 1.749 -1.956 1 98.19 115 PHE A C 1
ATOM 922 O O . PHE A 1 115 ? 9.094 0.539 -2.125 1 98.19 115 PHE A O 1
ATOM 929 N N . ILE A 1 116 ? 7.766 2.266 -1.724 1 97.44 116 ILE A N 1
ATOM 930 C CA . ILE A 1 116 ? 6.527 1.509 -1.573 1 97.44 116 ILE A CA 1
ATOM 931 C C . ILE A 1 116 ? 5.332 2.398 -1.911 1 97.44 116 ILE A C 1
ATOM 933 O O . ILE A 1 116 ? 5.488 3.604 -2.125 1 97.44 116 ILE A O 1
ATOM 937 N N . SER A 1 117 ? 4.16 1.833 -2.123 1 94.75 117 SER A N 1
ATOM 938 C CA . SER A 1 117 ? 2.951 2.607 -2.389 1 94.75 117 SER A CA 1
ATOM 939 C C . SER A 1 117 ? 2.078 2.711 -1.144 1 94.75 117 SER A C 1
ATOM 941 O O . SER A 1 117 ? 1.318 1.791 -0.833 1 94.75 117 SER A O 1
ATOM 943 N N . GLY A 1 118 ? 2.121 3.848 -0.521 1 95.62 118 GLY A N 1
ATOM 944 C CA . GLY A 1 118 ? 1.288 4.102 0.643 1 95.62 118 GLY A CA 1
ATOM 945 C C . GLY A 1 118 ? 2.084 4.5 1.872 1 95.62 118 GLY A C 1
ATOM 946 O O . GLY A 1 118 ? 3.131 3.914 2.156 1 95.62 118 GLY A O 1
ATOM 947 N N . GLY A 1 119 ? 1.581 5.469 2.574 1 97.12 119 GLY A N 1
ATOM 948 C CA . GLY A 1 119 ? 2.248 5.957 3.77 1 97.12 119 GLY A CA 1
ATOM 949 C C . GLY A 1 119 ? 2.271 4.941 4.898 1 97.12 119 GLY A C 1
ATOM 950 O O . GLY A 1 119 ? 3.268 4.828 5.617 1 97.12 119 GLY A O 1
ATOM 951 N N . GLY A 1 120 ? 1.094 4.234 5.105 1 97.38 120 GLY A N 1
ATOM 952 C CA . GLY A 1 120 ? 1.065 3.176 6.102 1 97.38 120 GLY A CA 1
ATOM 953 C C . GLY A 1 120 ? 2.127 2.115 5.875 1 97.38 120 GLY A C 1
ATOM 954 O O . GLY A 1 120 ? 2.738 1.629 6.828 1 97.38 120 GLY A O 1
ATOM 955 N N . LEU A 1 121 ? 2.385 1.768 4.625 1 97.94 121 LEU A N 1
ATOM 956 C CA . LEU A 1 121 ? 3.393 0.768 4.285 1 97.94 121 LEU A CA 1
ATOM 957 C C . LEU A 1 121 ? 4.797 1.313 4.516 1 97.94 121 LEU A C 1
ATOM 959 O O . LEU A 1 121 ? 5.707 0.567 4.887 1 97.94 121 LEU A O 1
ATOM 963 N N . ALA A 1 122 ? 4.984 2.617 4.238 1 98.56 122 ALA A N 1
ATOM 964 C CA . ALA A 1 122 ? 6.262 3.234 4.59 1 98.56 122 ALA A CA 1
ATOM 965 C C . ALA A 1 122 ? 6.555 3.076 6.078 1 98.56 122 ALA A C 1
ATOM 967 O O . ALA A 1 122 ? 7.664 2.695 6.461 1 98.56 122 ALA A O 1
ATOM 968 N N . ILE A 1 123 ? 5.566 3.32 6.93 1 98.81 123 ILE A N 1
ATOM 969 C CA . ILE A 1 123 ? 5.719 3.186 8.375 1 98.81 123 ILE A CA 1
ATOM 970 C C . ILE A 1 123 ? 6.008 1.728 8.727 1 98.81 123 ILE A C 1
ATOM 972 O O . ILE A 1 123 ? 6.887 1.444 9.547 1 98.81 123 ILE A O 1
ATOM 976 N N . GLU A 1 124 ? 5.293 0.809 8.094 1 98.38 124 GLU A N 1
ATOM 977 C CA . GLU A 1 124 ? 5.531 -0.612 8.328 1 98.38 124 GLU A CA 1
ATOM 978 C C . GLU A 1 124 ? 6.984 -0.982 8.055 1 98.38 124 GLU A C 1
ATOM 980 O O . GLU A 1 124 ? 7.598 -1.728 8.82 1 98.38 124 GLU A O 1
ATOM 985 N N . ASN A 1 125 ? 7.512 -0.504 6.98 1 98.69 125 ASN A N 1
ATOM 986 C CA . ASN A 1 125 ? 8.875 -0.866 6.605 1 98.69 125 ASN A CA 1
ATOM 987 C C . ASN A 1 125 ? 9.906 -0.157 7.484 1 98.69 125 ASN A C 1
ATOM 989 O O . ASN A 1 125 ? 10.977 -0.698 7.746 1 98.69 125 ASN A O 1
ATOM 993 N N . ALA A 1 126 ? 9.578 1.075 7.973 1 98.94 126 ALA A N 1
ATOM 994 C CA . ALA A 1 126 ? 10.422 1.716 8.977 1 98.94 126 ALA A CA 1
ATOM 995 C C . ALA A 1 126 ? 10.5 0.872 10.242 1 98.94 126 ALA A C 1
ATOM 997 O O . ALA A 1 126 ? 11.594 0.651 10.781 1 98.94 126 ALA A O 1
ATOM 998 N N . LEU A 1 127 ? 9.391 0.382 10.688 1 98.94 127 LEU A N 1
ATOM 999 C CA . LEU A 1 127 ? 9.328 -0.439 11.891 1 98.94 127 LEU A CA 1
ATOM 1000 C C . LEU A 1 127 ? 10.078 -1.754 11.688 1 98.94 127 LEU A C 1
ATOM 1002 O O . LEU A 1 127 ? 10.836 -2.182 12.555 1 98.94 127 LEU A O 1
ATOM 1006 N N . LYS A 1 128 ? 9.852 -2.381 10.57 1 98.88 128 LYS A N 1
ATOM 1007 C CA . LYS A 1 128 ? 10.531 -3.639 10.281 1 98.88 128 LYS A CA 1
ATOM 1008 C C . LYS A 1 128 ? 12.047 -3.443 10.227 1 98.88 128 LYS A C 1
ATOM 1010 O O . LYS A 1 128 ? 12.805 -4.316 10.648 1 98.88 128 LYS A O 1
ATOM 1015 N N . THR A 1 129 ? 12.469 -2.309 9.648 1 98.88 129 THR A N 1
ATOM 1016 C CA . THR A 1 129 ? 13.891 -1.982 9.625 1 98.88 129 THR A CA 1
ATOM 1017 C C . THR A 1 129 ? 14.438 -1.887 11.047 1 98.88 129 THR A C 1
ATOM 1019 O O . THR A 1 129 ? 15.492 -2.451 11.344 1 98.88 129 THR A O 1
ATOM 1022 N N . ALA A 1 130 ? 13.711 -1.222 11.906 1 98.94 130 ALA A N 1
ATOM 1023 C CA . ALA A 1 130 ? 14.133 -1.074 13.297 1 98.94 130 ALA A CA 1
ATOM 1024 C C . ALA A 1 130 ? 14.109 -2.418 14.016 1 98.94 130 ALA A C 1
ATOM 1026 O O . ALA A 1 130 ? 15.023 -2.723 14.797 1 98.94 130 ALA A O 1
ATOM 1027 N N . MET A 1 131 ? 13.109 -3.26 13.828 1 98.94 131 MET A N 1
ATOM 1028 C CA . MET A 1 131 ? 13.008 -4.574 14.453 1 98.94 131 MET A CA 1
ATOM 1029 C C . MET A 1 131 ? 14.164 -5.473 14.031 1 98.94 131 MET A C 1
ATOM 1031 O O . MET A 1 131 ? 14.789 -6.121 14.867 1 98.94 131 MET A O 1
ATOM 1035 N N . ASP A 1 132 ? 14.344 -5.496 12.711 1 98.81 132 ASP A N 1
ATOM 1036 C CA . ASP A 1 132 ? 15.453 -6.297 12.195 1 98.81 132 ASP A CA 1
ATOM 1037 C C . ASP A 1 132 ? 16.766 -5.914 12.867 1 98.81 132 ASP A C 1
ATOM 1039 O O . ASP A 1 132 ? 17.531 -6.781 13.289 1 98.81 132 ASP A O 1
ATOM 1043 N N . TRP A 1 133 ? 17.031 -4.613 12.961 1 98.88 133 TRP A N 1
ATOM 1044 C CA . TRP A 1 133 ? 18.234 -4.074 13.57 1 98.88 133 TRP A CA 1
ATOM 1045 C C . TRP A 1 133 ? 18.344 -4.488 15.031 1 98.88 133 TRP A C 1
ATOM 1047 O O . TRP A 1 133 ? 19.375 -5.016 15.469 1 98.88 133 TRP A O 1
ATOM 1057 N N . LYS A 1 134 ? 17.297 -4.32 15.789 1 98.88 134 LYS A N 1
ATOM 1058 C CA . LYS A 1 134 ? 17.312 -4.566 17.234 1 98.88 134 LYS A CA 1
ATOM 1059 C C . LYS A 1 134 ? 17.422 -6.059 17.531 1 98.88 134 LYS A C 1
ATOM 1061 O O . LYS A 1 134 ? 18.172 -6.461 18.422 1 98.88 134 LYS A O 1
ATOM 1066 N N . VAL A 1 135 ? 16.688 -6.891 16.828 1 98.75 135 VAL A N 1
ATOM 1067 C CA . VAL A 1 135 ? 16.703 -8.328 17.062 1 98.75 135 VAL A CA 1
ATOM 1068 C C . VAL A 1 135 ? 18.109 -8.875 16.844 1 98.75 135 VAL A C 1
ATOM 1070 O O . VAL A 1 135 ? 18.609 -9.688 17.625 1 98.75 135 VAL A O 1
ATOM 1073 N N . GLN A 1 136 ? 18.734 -8.477 15.773 1 98.44 136 GLN A N 1
ATOM 1074 C CA . GLN A 1 136 ? 20.094 -8.93 15.484 1 98.44 136 GLN A CA 1
ATOM 1075 C C . GLN A 1 136 ? 21.062 -8.461 16.562 1 98.44 136 GLN A C 1
ATOM 1077 O O . GLN A 1 136 ? 21.953 -9.219 16.984 1 98.44 136 GLN A O 1
ATOM 1082 N N . LYS A 1 137 ? 20.906 -7.195 17.031 1 98.31 137 LYS A N 1
ATOM 1083 C CA . LYS A 1 137 ? 21.734 -6.695 18.125 1 98.31 137 LYS A CA 1
ATOM 1084 C C . LYS A 1 137 ? 21.547 -7.527 19.391 1 98.31 137 LYS A C 1
ATOM 1086 O O . LYS A 1 137 ? 22.5 -7.809 20.109 1 98.31 137 LYS A O 1
ATOM 1091 N N . ASN A 1 138 ? 20.312 -7.891 19.641 1 98.62 138 ASN A N 1
ATOM 1092 C CA . ASN A 1 138 ? 20 -8.656 20.844 1 98.62 138 ASN A CA 1
ATOM 1093 C C . ASN A 1 138 ? 20.562 -10.07 20.766 1 98.62 138 ASN A C 1
ATOM 1095 O O . ASN A 1 138 ? 21.016 -10.617 21.781 1 98.62 138 ASN A O 1
ATOM 1099 N N . PHE A 1 139 ? 20.516 -10.695 19.656 1 98.12 139 PHE A N 1
ATOM 1100 C CA . PHE A 1 139 ? 21.172 -11.984 19.484 1 98.12 139 PHE A CA 1
ATOM 1101 C C . PHE A 1 139 ? 22.672 -11.852 19.75 1 98.12 139 PHE A C 1
ATOM 1103 O O . PHE A 1 139 ? 23.266 -12.711 20.406 1 98.12 139 PHE A O 1
ATOM 1110 N N . ALA A 1 140 ? 23.297 -10.805 19.188 1 97.56 140 ALA A N 1
ATOM 1111 C CA . ALA A 1 140 ? 24.734 -10.562 19.406 1 97.56 140 ALA A CA 1
ATOM 1112 C C . ALA A 1 140 ? 25.031 -10.352 20.891 1 97.56 140 ALA A C 1
ATOM 1114 O O . ALA A 1 140 ? 26.125 -10.672 21.359 1 97.56 140 ALA A O 1
ATOM 1115 N N . LYS A 1 141 ? 24.062 -9.852 21.688 1 96.94 141 LYS A N 1
ATOM 1116 C CA . LYS A 1 141 ? 24.203 -9.617 23.125 1 96.94 141 LYS A CA 1
ATOM 1117 C C . LYS A 1 141 ? 24 -10.906 23.906 1 96.94 141 LYS A C 1
ATOM 1119 O O . LYS A 1 141 ? 24.266 -10.938 25.125 1 96.94 141 LYS A O 1
ATOM 1124 N N . GLY A 1 142 ? 23.438 -11.984 23.234 1 97.5 142 GLY A N 1
ATOM 1125 C CA . GLY A 1 142 ? 23.359 -13.281 23.891 1 97.5 142 GLY A CA 1
ATOM 1126 C C . GLY A 1 142 ? 21.938 -13.781 24.062 1 97.5 142 GLY A C 1
ATOM 1127 O O . GLY A 1 142 ? 21.719 -14.875 24.594 1 97.5 142 GLY A O 1
ATOM 1128 N N . HIS A 1 143 ? 21 -12.969 23.609 1 97.06 143 HIS A N 1
ATOM 1129 C CA . HIS A 1 143 ? 19.625 -13.453 23.672 1 97.06 143 HIS A CA 1
ATOM 1130 C C . HIS A 1 143 ? 19.438 -14.688 22.797 1 97.06 143 HIS A C 1
ATOM 1132 O O . HIS A 1 143 ? 20.016 -14.773 21.703 1 97.06 143 HIS A O 1
ATOM 1138 N N . GLN A 1 144 ? 18.609 -15.664 23.203 1 97.12 144 GLN A N 1
ATOM 1139 C CA . GLN A 1 144 ? 18.469 -16.938 22.516 1 97.12 144 GLN A CA 1
ATOM 1140 C C . GLN A 1 144 ? 17.203 -17 21.672 1 97.12 144 GLN A C 1
ATOM 1142 O O . GLN A 1 144 ? 16.984 -17.938 20.922 1 97.12 144 GLN A O 1
ATOM 1147 N N . THR A 1 145 ? 16.312 -16.047 21.891 1 97.06 145 THR A N 1
ATOM 1148 C CA . THR A 1 145 ? 15.086 -15.93 21.125 1 97.06 145 THR A CA 1
ATOM 1149 C C . THR A 1 145 ? 14.898 -14.5 20.594 1 97.06 145 THR A C 1
ATOM 1151 O O . THR A 1 145 ? 15.523 -13.57 21.094 1 97.06 145 THR A O 1
ATOM 1154 N N . GLU A 1 146 ? 14.117 -14.383 19.562 1 97.62 146 GLU A N 1
ATOM 1155 C CA . GLU A 1 146 ? 13.836 -13.062 19 1 97.62 146 GLU A CA 1
ATOM 1156 C C . GLU A 1 146 ? 13.242 -12.133 20.062 1 97.62 146 GLU A C 1
ATOM 1158 O O . GLU A 1 146 ? 12.336 -12.523 20.797 1 97.62 146 GLU A O 1
ATOM 1163 N N . LYS A 1 147 ? 13.844 -11.008 20.188 1 97.81 147 LYS A N 1
ATOM 1164 C CA . LYS A 1 147 ? 13.422 -9.938 21.078 1 97.81 147 LYS A CA 1
ATOM 1165 C C . LYS A 1 147 ? 13.734 -8.57 20.484 1 97.81 147 LYS A C 1
ATOM 1167 O O . LYS A 1 147 ? 14.781 -8.383 19.859 1 97.81 147 LYS A O 1
ATOM 1172 N N . GLY A 1 148 ? 12.836 -7.633 20.672 1 98.62 148 GLY A N 1
ATOM 1173 C CA . GLY A 1 148 ? 13.094 -6.312 20.125 1 98.62 148 GLY A CA 1
ATOM 1174 C C . GLY A 1 148 ? 11.992 -5.828 19.188 1 98.62 148 GLY A C 1
ATOM 1175 O O . GLY A 1 148 ? 12.273 -5.211 18.156 1 98.62 148 GLY A O 1
ATOM 1176 N N . PHE A 1 149 ? 10.711 -6.008 19.594 1 98.62 149 PHE A N 1
ATOM 1177 C CA . PHE A 1 149 ? 9.617 -5.781 18.656 1 98.62 149 PHE A CA 1
ATOM 1178 C C . PHE A 1 149 ? 8.797 -4.562 19.078 1 98.62 149 PHE A C 1
ATOM 1180 O O . PHE A 1 149 ? 8 -4.047 18.281 1 98.62 149 PHE A O 1
ATOM 1187 N N . LYS A 1 150 ? 8.969 -4.055 20.281 1 98.81 150 LYS A N 1
ATOM 1188 C CA . LYS A 1 150 ? 8.078 -3.02 20.797 1 98.81 150 LYS A CA 1
ATOM 1189 C C . LYS A 1 150 ? 8.5 -1.638 20.312 1 98.81 150 LYS A C 1
ATOM 1191 O O . LYS A 1 150 ? 9.688 -1.386 20.094 1 98.81 150 LYS A O 1
ATOM 1196 N N . VAL A 1 151 ? 7.547 -0.755 20.156 1 98.94 151 VAL A N 1
ATOM 1197 C CA . VAL A 1 151 ? 7.766 0.584 19.625 1 98.94 151 VAL A CA 1
ATOM 1198 C C . VAL A 1 151 ? 7.129 1.621 20.547 1 98.94 151 VAL A C 1
ATOM 1200 O O . VAL A 1 151 ? 5.945 1.529 20.875 1 98.94 151 VAL A O 1
ATOM 1203 N N . ILE A 1 152 ? 7.898 2.57 21.016 1 98.94 152 ILE A N 1
ATOM 1204 C CA . ILE A 1 152 ? 7.348 3.715 21.734 1 98.94 152 ILE A CA 1
ATOM 1205 C C . ILE A 1 152 ? 6.699 4.68 20.75 1 98.94 152 ILE A C 1
ATOM 1207 O O . ILE A 1 152 ? 7.277 4.992 19.703 1 98.94 152 ILE A O 1
ATOM 1211 N N . HIS A 1 153 ? 5.48 5.078 21.047 1 98.94 153 HIS A N 1
ATOM 1212 C CA . HIS A 1 153 ? 4.758 6.078 20.266 1 98.94 153 HIS A CA 1
ATOM 1213 C C . HIS A 1 153 ? 3.994 7.035 21.172 1 98.94 153 HIS A C 1
ATOM 1215 O O . HIS A 1 153 ? 4.086 6.941 22.406 1 98.94 153 HIS A O 1
ATOM 1221 N N . PHE A 1 154 ? 3.252 7.996 20.578 1 98.94 154 PHE A N 1
ATOM 1222 C CA . PHE A 1 154 ? 2.725 9.078 21.406 1 98.94 154 PHE A CA 1
ATOM 1223 C C . PHE A 1 154 ? 1.208 9.164 21.281 1 98.94 154 PHE A C 1
ATOM 1225 O O . PHE A 1 154 ? 0.629 8.664 20.312 1 98.94 154 PHE A O 1
ATOM 1232 N N . GLU A 1 155 ? 0.606 9.758 22.266 1 98.56 155 GLU A N 1
ATOM 1233 C CA . GLU A 1 155 ? -0.816 10.086 22.219 1 98.56 155 GLU A CA 1
ATOM 1234 C C . GLU A 1 155 ? -1.127 11.023 21.047 1 98.56 155 GLU A C 1
ATOM 1236 O O . GLU A 1 155 ? -0.271 11.805 20.625 1 98.56 155 GLU A O 1
ATOM 1241 N N . GLN A 1 156 ? -2.355 10.859 20.453 1 97.94 156 GLN A N 1
ATOM 1242 C CA . GLN A 1 156 ? -2.9 11.711 19.406 1 97.94 156 GLN A CA 1
ATOM 1243 C C . GLN A 1 156 ? -2.139 11.523 18.094 1 97.94 156 GLN A C 1
ATOM 1245 O O . GLN A 1 156 ? -2.131 12.414 17.234 1 97.94 156 GLN A O 1
ATOM 1250 N N . ALA A 1 157 ? -1.544 10.375 17.953 1 98.5 157 ALA A N 1
ATOM 1251 C CA . ALA A 1 157 ? -0.716 10.117 16.766 1 98.5 157 ALA A CA 1
ATOM 1252 C C . ALA A 1 157 ? -1.521 9.43 15.672 1 98.5 157 ALA A C 1
ATOM 1254 O O . ALA A 1 157 ? -2.453 8.68 15.953 1 98.5 157 ALA A O 1
ATOM 1255 N N . PHE A 1 158 ? -1.211 9.656 14.438 1 98.25 158 PHE A N 1
ATOM 1256 C CA . PHE A 1 158 ? -1.669 8.922 13.266 1 98.25 158 PHE A CA 1
ATOM 1257 C C . PHE A 1 158 ? -0.487 8.43 12.445 1 98.25 158 PHE A C 1
ATOM 1259 O O . PHE A 1 158 ? 0.26 9.234 11.875 1 98.25 158 PHE A O 1
ATOM 1266 N N . HIS A 1 159 ? -0.363 7.117 12.336 1 98.62 159 HIS A N 1
ATOM 1267 C CA . HIS A 1 159 ? 0.751 6.535 11.602 1 98.62 159 HIS A CA 1
ATOM 1268 C C . HIS A 1 159 ? 0.256 5.594 10.508 1 98.62 159 HIS A C 1
ATOM 1270 O O . HIS A 1 159 ? 1.047 4.867 9.898 1 98.62 159 HIS A O 1
ATOM 1276 N N . GLY A 1 160 ? -1.032 5.574 10.273 1 97.12 160 GLY A N 1
ATOM 1277 C CA . GLY A 1 160 ? -1.599 4.723 9.242 1 97.12 160 GLY A CA 1
ATOM 1278 C C . GLY A 1 160 ? -2.666 3.779 9.773 1 97.12 160 GLY A C 1
ATOM 1279 O O . GLY A 1 160 ? -3.129 3.928 10.898 1 97.12 160 GLY A O 1
ATOM 1280 N N . ARG A 1 161 ? -3.121 2.842 8.914 1 96.69 161 ARG A N 1
ATOM 1281 C CA . ARG A 1 161 ? -4.203 1.924 9.258 1 96.69 161 ARG A CA 1
ATOM 1282 C C . ARG A 1 161 ? -3.85 0.491 8.867 1 96.69 161 ARG A C 1
ATOM 1284 O O . ARG A 1 161 ? -4.715 -0.277 8.445 1 96.69 161 ARG A O 1
ATOM 1291 N N . THR A 1 162 ? -2.639 0.122 8.953 1 97 162 THR A N 1
ATOM 1292 C CA . THR A 1 162 ? -2.17 -1.229 8.664 1 97 162 THR A CA 1
ATOM 1293 C C . THR A 1 162 ? -1.877 -1.986 9.953 1 97 162 THR A C 1
ATOM 1295 O O . THR A 1 162 ? -1.904 -1.404 11.039 1 97 162 THR A O 1
ATOM 1298 N N . GLY A 1 163 ? -1.577 -3.225 9.852 1 97.62 163 GLY A N 1
ATOM 1299 C CA . GLY A 1 163 ? -1.49 -4.145 10.977 1 97.62 163 GLY A CA 1
ATOM 1300 C C . GLY A 1 163 ? -0.616 -3.627 12.102 1 97.62 163 GLY A C 1
ATOM 1301 O O . GLY A 1 163 ? -1.039 -3.594 13.258 1 97.62 163 GLY A O 1
ATOM 1302 N N . TYR A 1 164 ? 0.611 -3.17 11.82 1 98.31 164 TYR A N 1
ATOM 1303 C CA . TYR A 1 164 ? 1.474 -2.613 12.859 1 98.31 164 TYR A CA 1
ATOM 1304 C C . TYR A 1 164 ? 0.964 -1.253 13.32 1 98.31 164 TYR A C 1
ATOM 1306 O O . TYR A 1 164 ? 0.999 -0.942 14.516 1 98.31 164 TYR A O 1
ATOM 1314 N N . THR A 1 165 ? 0.398 -0.49 12.367 1 98.31 165 THR A N 1
ATOM 1315 C CA . THR A 1 165 ? 0.049 0.893 12.68 1 98.31 165 THR A CA 1
ATOM 1316 C C . THR A 1 165 ? -1.221 0.953 13.523 1 98.31 165 THR A C 1
ATOM 1318 O O . THR A 1 165 ? -1.493 1.965 14.172 1 98.31 165 THR A O 1
ATOM 1321 N N . MET A 1 166 ? -1.999 -0.151 13.57 1 98.06 166 MET A N 1
ATOM 1322 C CA . MET A 1 166 ? -3.16 -0.19 14.453 1 98.06 166 MET A CA 1
ATOM 1323 C C . MET A 1 166 ? -2.74 -0.041 15.914 1 98.06 166 MET A C 1
ATOM 1325 O O . MET A 1 166 ? -3.535 0.389 16.75 1 98.06 166 MET A O 1
ATOM 1329 N N . SER A 1 167 ? -1.478 -0.337 16.203 1 98.31 167 SER A N 1
ATOM 1330 C CA . SER A 1 167 ? -0.95 -0.251 17.562 1 98.31 167 SER A CA 1
ATOM 1331 C C . SER A 1 167 ? -0.396 1.14 17.844 1 98.31 167 SER A C 1
ATOM 1333 O O . SER A 1 167 ? -0.083 1.461 19 1 98.31 167 SER A O 1
ATOM 1335 N N . LEU A 1 168 ? -0.319 1.959 16.812 1 98.75 168 LEU A N 1
ATOM 1336 C CA . LEU A 1 168 ? 0.322 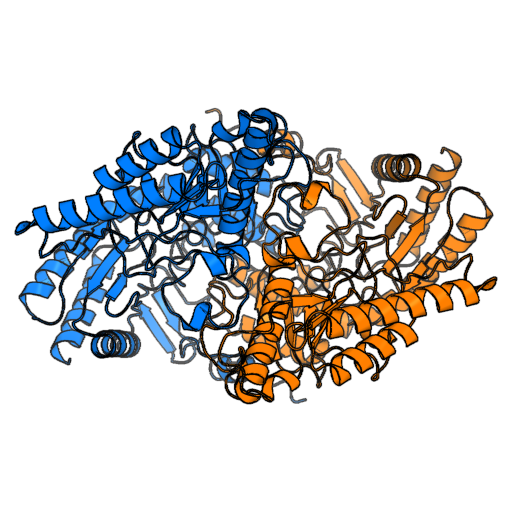3.264 16.953 1 98.75 168 LEU A CA 1
ATOM 1337 C C . LEU A 1 168 ? -0.706 4.387 16.859 1 98.75 168 LEU A C 1
ATOM 1339 O O . LEU A 1 168 ? -0.612 5.383 17.578 1 98.75 168 LEU A O 1
ATOM 1343 N N . THR A 1 169 ? -1.626 4.246 15.93 1 98.62 169 THR A N 1
ATOM 1344 C CA . THR A 1 169 ? -2.615 5.273 15.625 1 98.62 169 THR A CA 1
ATOM 1345 C C . THR A 1 169 ? -3.656 5.371 16.734 1 98.62 169 THR A C 1
ATOM 1347 O O . THR A 1 169 ? -4.191 4.355 17.188 1 98.62 169 THR A O 1
ATOM 1350 N N . ASN A 1 170 ? -3.945 6.629 17.203 1 98.19 170 ASN A N 1
ATOM 1351 C CA . ASN A 1 170 ? -4.891 6.797 18.312 1 98.19 170 ASN A CA 1
ATOM 1352 C C . ASN A 1 170 ? -5.52 8.188 18.297 1 98.19 170 ASN A C 1
ATOM 1354 O O . ASN A 1 170 ? -5.762 8.766 19.359 1 98.19 170 ASN A O 1
ATOM 1358 N N . THR A 1 171 ? -5.691 8.758 17.156 1 96.69 171 THR A N 1
ATOM 1359 C CA . THR A 1 171 ? -6.363 10.047 17.031 1 96.69 171 THR A CA 1
ATOM 1360 C C . THR A 1 171 ? -7.855 9.906 17.312 1 96.69 171 THR A C 1
ATOM 1362 O O . THR A 1 171 ? -8.453 10.773 17.953 1 96.69 171 THR A O 1
ATOM 1365 N N . GLN A 1 172 ? -8.516 8.859 16.766 1 95.31 172 GLN A N 1
ATOM 1366 C CA . GLN A 1 172 ? -9.922 8.539 16.984 1 95.31 172 GLN A CA 1
ATOM 1367 C C . GLN A 1 172 ? -10.117 7.051 17.234 1 95.31 172 GLN A C 1
ATOM 1369 O O . GLN A 1 172 ? -9.602 6.211 16.5 1 95.31 172 GLN A O 1
ATOM 1374 N N . PRO A 1 173 ? -10.898 6.699 18.219 1 95.44 173 PRO A N 1
ATOM 1375 C CA . PRO A 1 173 ? -11.102 5.289 18.562 1 95.44 173 PRO A CA 1
ATOM 1376 C C . PRO A 1 173 ? -11.719 4.492 17.422 1 95.44 173 PRO A C 1
ATOM 1378 O O . PRO A 1 173 ? -11.422 3.303 17.25 1 95.44 173 PRO A O 1
ATOM 1381 N N . VAL A 1 174 ? -12.531 5.105 16.578 1 95.94 174 VAL A N 1
ATOM 1382 C CA . VAL A 1 174 ? -13.273 4.434 15.508 1 95.94 174 VAL A CA 1
ATOM 1383 C C . VAL A 1 174 ? -12.297 3.844 14.492 1 95.94 174 VAL A C 1
ATOM 1385 O O . VAL A 1 174 ? -12.586 2.828 13.859 1 95.94 174 VAL A O 1
ATOM 1388 N N . LYS A 1 175 ? -11.07 4.32 14.406 1 96.62 175 LYS A N 1
ATOM 1389 C CA . LYS A 1 175 ? -10.102 3.908 13.398 1 96.62 175 LYS A CA 1
ATOM 1390 C C . LYS A 1 175 ? -9.453 2.578 13.766 1 96.62 175 LYS A C 1
ATOM 1392 O O . LYS A 1 175 ? -8.984 1.844 12.891 1 96.62 175 LYS A O 1
ATOM 1397 N N . THR A 1 176 ? -9.477 2.258 15.109 1 97.69 176 THR A N 1
ATOM 1398 C CA . THR A 1 176 ? -8.68 1.106 15.5 1 97.69 176 THR A CA 1
ATOM 1399 C C . THR A 1 176 ? -9.523 0.097 16.281 1 97.69 176 THR A C 1
ATOM 1401 O O . THR A 1 176 ? -9.102 -1.047 16.469 1 97.69 176 THR A O 1
ATOM 1404 N N . ARG A 1 177 ? -10.703 0.476 16.734 1 97.19 177 ARG A N 1
ATOM 1405 C CA . ARG A 1 177 ? -11.539 -0.409 17.547 1 97.19 177 ARG A CA 1
ATOM 1406 C C . ARG A 1 177 ? -11.859 -1.697 16.797 1 97.19 177 ARG A C 1
ATOM 1408 O O . ARG A 1 177 ? -12.094 -1.675 15.586 1 97.19 177 ARG A O 1
ATOM 1415 N N . GLY A 1 178 ? -11.789 -2.762 17.5 1 97.69 178 GLY A N 1
ATOM 1416 C CA . GLY A 1 178 ? -12.219 -4.027 16.922 1 97.69 178 GLY A CA 1
ATOM 1417 C C . GLY A 1 178 ? -11.188 -4.648 16 1 97.69 178 GLY A C 1
ATOM 1418 O O . GLY A 1 178 ? -11.492 -5.578 15.258 1 97.69 178 GLY A O 1
ATOM 1419 N N . PHE A 1 179 ? -9.977 -4.191 16 1 98.56 179 PHE A N 1
ATOM 1420 C CA . PHE A 1 179 ? -8.875 -4.746 15.219 1 98.56 179 PHE A CA 1
ATOM 1421 C C . PHE A 1 179 ? -7.762 -5.25 16.125 1 98.56 179 PHE A C 1
ATOM 1423 O O . PHE A 1 179 ? -7.578 -4.742 17.234 1 98.56 179 PHE A O 1
ATOM 1430 N N . ALA A 1 180 ? -7.012 -6.266 15.703 1 98.62 180 ALA A N 1
ATOM 1431 C CA . ALA A 1 180 ? -5.895 -6.797 16.484 1 98.62 180 ALA A CA 1
ATOM 1432 C C . ALA A 1 180 ? -4.793 -5.754 16.641 1 98.62 180 ALA A C 1
ATOM 1434 O O . ALA A 1 180 ? -4.48 -5.023 15.703 1 98.62 180 ALA A O 1
ATOM 1435 N N . LYS A 1 181 ? -4.234 -5.621 17.891 1 98.31 181 LYS A N 1
ATOM 1436 C CA . LYS A 1 181 ? -3.174 -4.664 18.188 1 98.31 181 LYS A CA 1
ATOM 1437 C C . LYS A 1 181 ? -2.107 -5.293 19.078 1 98.31 181 LYS A C 1
ATOM 1439 O O . LYS A 1 181 ? -2.402 -6.199 19.859 1 98.31 181 LYS A O 1
ATOM 1444 N N . PHE A 1 182 ? -0.871 -4.801 18.922 1 98.06 182 PHE A N 1
ATOM 1445 C CA . PHE A 1 182 ? 0.183 -5.066 19.891 1 98.06 182 PHE A CA 1
ATOM 1446 C C . PHE A 1 182 ? 0.111 -4.074 21.047 1 98.06 182 PHE A C 1
ATOM 1448 O O . PHE A 1 182 ? -0.413 -2.971 20.891 1 98.06 182 PHE A O 1
ATOM 1455 N N . ASP A 1 183 ? 0.573 -4.512 22.172 1 96.75 183 ASP A N 1
ATOM 1456 C CA . ASP A 1 183 ? 0.613 -3.646 23.344 1 96.75 183 ASP A CA 1
ATOM 1457 C C . ASP A 1 183 ? 1.95 -2.916 23.438 1 96.75 183 ASP A C 1
ATOM 1459 O O . ASP A 1 183 ? 2.783 -3.246 24.281 1 96.75 183 ASP A O 1
ATOM 1463 N N . TRP A 1 184 ? 2.113 -1.946 22.641 1 98.69 184 TRP A N 1
ATOM 1464 C CA . TRP A 1 184 ? 3.336 -1.151 22.625 1 98.69 184 TRP A CA 1
ATOM 1465 C C . TRP A 1 184 ? 3.178 0.114 23.453 1 98.69 184 TRP A C 1
ATOM 1467 O O . TRP A 1 184 ? 2.076 0.656 23.562 1 98.69 184 TRP A O 1
ATOM 1477 N N . PRO A 1 185 ? 4.254 0.591 24.047 1 98.88 185 PRO A N 1
ATOM 1478 C CA . PRO A 1 185 ? 4.137 1.703 24.984 1 98.88 185 PRO A CA 1
ATOM 1479 C C . PRO A 1 185 ? 3.68 3 24.328 1 98.88 185 PRO A C 1
ATOM 1481 O O . PRO A 1 185 ? 4.234 3.398 23.297 1 98.88 185 PRO A O 1
ATOM 1484 N N . ARG A 1 186 ? 2.662 3.635 24.922 1 98.81 186 ARG A N 1
ATOM 1485 C CA . ARG A 1 186 ? 2.152 4.93 24.484 1 98.81 186 ARG A CA 1
ATOM 1486 C C . ARG A 1 186 ? 2.48 6.016 25.5 1 98.81 186 ARG A C 1
ATOM 1488 O O . ARG A 1 186 ? 2.209 5.859 26.703 1 98.81 186 ARG A O 1
ATOM 1495 N N . ILE A 1 187 ? 3.061 7.078 25 1 98.88 187 ILE A N 1
ATOM 1496 C CA . ILE A 1 187 ? 3.59 8.148 25.844 1 98.88 187 ILE A CA 1
ATOM 1497 C C . ILE A 1 187 ? 2.752 9.414 25.656 1 98.88 187 ILE A C 1
ATOM 1499 O O . ILE A 1 187 ? 2.236 9.664 24.562 1 98.88 187 ILE A O 1
ATOM 1503 N N . SER A 1 188 ? 2.566 10.18 26.734 1 98.75 188 SER A N 1
ATOM 1504 C CA . SER A 1 188 ? 1.919 11.484 26.609 1 98.75 188 SER A CA 1
ATOM 1505 C C . SER A 1 188 ? 2.709 12.406 25.688 1 98.75 188 SER A C 1
ATOM 1507 O O . SER A 1 188 ? 3.941 12.398 25.703 1 98.75 188 SER A O 1
ATOM 1509 N N . ILE A 1 189 ? 2.029 13.188 24.875 1 98.56 189 ILE A N 1
ATOM 1510 C CA . ILE A 1 189 ? 2.686 14.125 23.969 1 98.56 189 ILE A CA 1
ATOM 1511 C C . ILE A 1 189 ? 2.697 15.523 24.609 1 98.56 189 ILE A C 1
ATOM 1513 O O . ILE A 1 189 ? 1.642 16.109 24.828 1 98.56 189 ILE A O 1
ATOM 1517 N N . PRO A 1 190 ? 3.848 16.062 24.891 1 98.31 190 PRO A N 1
ATOM 1518 C CA . PRO A 1 190 ? 3.918 17.406 25.469 1 98.31 190 PRO A CA 1
ATOM 1519 C C . PRO A 1 190 ? 3.836 18.516 24.422 1 98.31 190 PRO A C 1
ATOM 1521 O O . PRO A 1 190 ? 4.793 19.266 24.25 1 98.31 190 PRO A O 1
ATOM 1524 N N . TYR A 1 191 ? 2.66 18.688 23.844 1 97.06 191 TYR A N 1
ATOM 1525 C CA . TYR A 1 191 ? 2.502 19.656 22.781 1 97.06 191 TYR A CA 1
ATOM 1526 C C . TYR A 1 191 ? 2.42 21.078 23.328 1 97.06 191 TYR A C 1
ATOM 1528 O O . TYR A 1 191 ? 2.012 21.266 24.484 1 97.06 191 TYR A O 1
ATOM 1536 N N . ILE A 1 192 ? 2.789 22.062 22.562 1 97.19 192 ILE A N 1
ATOM 1537 C CA . ILE A 1 192 ? 2.811 23.484 22.906 1 97.19 192 ILE A CA 1
ATOM 1538 C C . ILE A 1 192 ? 1.421 24.094 22.703 1 97.19 192 ILE A C 1
ATOM 1540 O O . ILE A 1 192 ? 0.835 23.969 21.625 1 97.19 192 ILE A O 1
ATOM 1544 N N . HIS A 1 193 ? 0.89 24.625 23.703 1 94.69 193 HIS A N 1
ATOM 1545 C CA . HIS A 1 193 ? -0.188 25.578 23.531 1 94.69 193 HIS A CA 1
ATOM 1546 C C . HIS A 1 193 ? 0.357 27 23.391 1 94.69 193 HIS A C 1
ATOM 1548 O O . HIS A 1 193 ? 0.66 27.656 24.406 1 94.69 193 HIS A O 1
ATOM 1554 N N . PHE A 1 194 ? 0.338 27.531 22.266 1 93.25 194 PHE A N 1
ATOM 1555 C CA . PHE A 1 194 ? 1.128 28.703 21.938 1 93.25 194 PHE A CA 1
ATOM 1556 C C . PHE A 1 194 ? 0.589 29.938 22.641 1 93.25 194 PHE A C 1
ATOM 1558 O O . PHE A 1 194 ? 1.356 30.828 23.031 1 93.25 194 PHE A O 1
ATOM 1565 N N . ASP A 1 195 ? -0.676 30.031 22.891 1 89.69 195 ASP A N 1
ATOM 1566 C CA . ASP A 1 195 ? -1.25 31.172 23.594 1 89.69 195 ASP A CA 1
ATOM 1567 C C . ASP A 1 195 ? -0.854 31.156 25.062 1 89.69 195 ASP A C 1
ATOM 1569 O O . ASP A 1 195 ? -0.704 32.219 25.688 1 89.69 195 ASP A O 1
ATOM 1573 N N . GLU A 1 196 ? -0.621 30.031 25.594 1 86.5 196 GLU A N 1
ATOM 1574 C CA . GLU A 1 196 ? -0.35 29.875 27.016 1 86.5 196 GLU A CA 1
ATOM 1575 C C . GLU A 1 196 ? 1.15 29.828 27.297 1 86.5 196 GLU A C 1
ATOM 1577 O O . GLU A 1 196 ? 1.597 30.172 28.391 1 86.5 196 GLU A O 1
ATOM 1582 N N . PHE A 1 197 ? 1.832 29.281 26.375 1 87.75 197 PHE A N 1
ATOM 1583 C CA . PHE A 1 197 ? 3.252 29.016 26.578 1 87.75 197 PHE A CA 1
ATOM 1584 C C . PHE A 1 197 ? 4 30.297 26.922 1 87.75 197 PHE A C 1
ATOM 1586 O O . PHE A 1 197 ? 4.887 30.297 27.781 1 87.75 197 PHE A O 1
ATOM 1593 N N . ARG A 1 198 ? 3.66 31.375 26.5 1 83.31 198 ARG A N 1
ATOM 1594 C CA . ARG A 1 198 ? 4.344 32.656 26.75 1 83.31 198 ARG A CA 1
ATOM 1595 C C . ARG A 1 198 ? 4.18 33.062 28.203 1 83.31 198 ARG A C 1
ATOM 1597 O O . ARG A 1 198 ? 5.133 33.562 28.828 1 83.31 198 ARG A O 1
ATOM 1604 N N . ASP A 1 199 ? 3.121 32.75 28.656 1 87.75 199 ASP A N 1
ATOM 1605 C CA . ASP A 1 199 ? 2.803 33.219 30 1 87.75 199 ASP A CA 1
ATOM 1606 C C . ASP A 1 199 ? 3.213 32.219 31.062 1 87.75 199 ASP A C 1
ATOM 1608 O O . ASP A 1 199 ? 3.547 32.594 32.188 1 87.75 199 ASP A O 1
ATOM 1612 N N . ASN A 1 200 ? 3.176 30.938 30.703 1 90.06 200 ASN A N 1
ATOM 1613 C CA . ASN A 1 200 ? 3.453 29.875 31.672 1 90.06 200 ASN A CA 1
ATOM 1614 C C . ASN A 1 200 ? 4.281 28.75 31.062 1 90.06 200 ASN A C 1
ATOM 1616 O O . ASN A 1 200 ? 3.809 27.625 30.953 1 90.06 200 ASN A O 1
ATOM 1620 N N . PRO A 1 201 ? 5.473 28.984 30.812 1 92.62 201 PRO A N 1
ATOM 1621 C CA . PRO A 1 201 ? 6.336 27.969 30.203 1 92.62 201 PRO A CA 1
ATOM 1622 C C . PRO A 1 201 ? 6.59 26.781 31.141 1 92.62 201 PRO A C 1
ATOM 1624 O O . PRO A 1 201 ? 6.844 25.672 30.656 1 92.62 201 PRO A O 1
ATOM 1627 N N . GLU A 1 202 ? 6.465 26.969 32.438 1 94.88 202 GLU A N 1
ATOM 1628 C CA . GLU A 1 202 ? 6.77 25.938 33.438 1 94.88 202 GLU A CA 1
ATOM 1629 C C . GLU A 1 202 ? 5.828 24.734 33.281 1 94.88 202 GLU A C 1
ATOM 1631 O O . GLU A 1 202 ? 6.227 23.594 33.531 1 94.88 202 GLU A O 1
ATOM 1636 N N . GLU A 1 203 ? 4.691 25.031 32.969 1 95.44 203 GLU A N 1
ATOM 1637 C CA . GLU A 1 203 ? 3.73 23.953 32.781 1 95.44 203 GLU A CA 1
ATOM 1638 C C . GLU A 1 203 ? 4.16 23 31.672 1 95.44 203 GLU A C 1
ATOM 1640 O O . GLU A 1 203 ? 4.051 21.781 31.797 1 95.44 203 GLU A O 1
ATOM 1645 N N . LEU A 1 204 ? 4.598 23.578 30.547 1 96.94 204 LEU A N 1
ATOM 1646 C CA . LEU A 1 204 ? 5.082 22.75 29.438 1 96.94 204 LEU A CA 1
ATOM 1647 C C . LEU A 1 204 ? 6.309 21.953 29.859 1 96.94 204 LEU A C 1
ATOM 1649 O O . LEU A 1 204 ? 6.438 20.781 29.484 1 96.94 204 LEU A O 1
ATOM 1653 N N . TYR A 1 205 ? 7.191 22.594 30.609 1 97.44 205 TYR A N 1
ATOM 1654 C CA . TYR A 1 205 ? 8.398 21.891 31.062 1 97.44 205 TYR A CA 1
ATOM 1655 C C . TYR A 1 205 ? 8.039 20.703 31.938 1 97.44 205 TYR A C 1
ATOM 1657 O O . TYR A 1 205 ? 8.688 19.656 31.859 1 97.44 205 TYR A O 1
ATOM 1665 N N . GLU A 1 206 ? 7.016 20.844 32.719 1 97.75 206 GLU A N 1
ATOM 1666 C CA . GLU A 1 206 ? 6.551 19.75 33.562 1 97.75 206 GLU A CA 1
ATOM 1667 C C . GLU A 1 206 ? 5.98 18.609 32.719 1 97.75 206 GLU A C 1
ATOM 1669 O O . GLU A 1 206 ? 6.238 17.438 33.031 1 97.75 206 GLU A O 1
ATOM 1674 N N . ARG A 1 207 ? 5.215 18.906 31.734 1 97.88 207 ARG A N 1
ATOM 1675 C CA . ARG A 1 207 ? 4.664 17.891 30.844 1 97.88 207 ARG A CA 1
ATOM 1676 C C . ARG A 1 207 ? 5.77 17.172 30.078 1 97.88 207 ARG A C 1
ATOM 1678 O O . ARG A 1 207 ? 5.695 15.961 29.859 1 97.88 207 ARG A O 1
ATOM 1685 N N . GLU A 1 208 ? 6.762 17.906 29.656 1 98.5 208 GLU A N 1
ATOM 1686 C CA . GLU A 1 208 ? 7.91 17.297 28.984 1 98.5 208 GLU A CA 1
ATOM 1687 C C . GLU A 1 208 ? 8.633 16.328 29.906 1 98.5 208 GLU A C 1
ATOM 1689 O O . GLU A 1 208 ? 8.992 15.219 29.5 1 98.5 208 GLU A O 1
ATOM 1694 N N . ALA A 1 209 ? 8.828 16.797 31.125 1 98.62 209 ALA A N 1
ATOM 1695 C CA . ALA A 1 209 ? 9.492 15.938 32.125 1 98.62 209 ALA A CA 1
ATOM 1696 C C . ALA A 1 209 ? 8.695 14.656 32.344 1 98.62 209 ALA A C 1
ATOM 1698 O O . ALA A 1 209 ? 9.273 13.586 32.531 1 98.62 209 ALA A O 1
ATOM 1699 N N . GLN A 1 210 ? 7.453 14.797 32.406 1 98.75 210 GLN A N 1
ATOM 1700 C CA . GLN A 1 210 ? 6.586 13.641 32.594 1 98.75 210 GLN A CA 1
ATOM 1701 C C . GLN A 1 210 ? 6.703 12.664 31.422 1 98.75 210 GLN A C 1
ATOM 1703 O O . GLN A 1 210 ? 6.793 11.453 31.625 1 98.75 210 GLN A O 1
ATOM 1708 N N . SER A 1 211 ? 6.664 13.18 30.219 1 98.88 211 SER A N 1
ATOM 1709 C CA . SER A 1 211 ? 6.809 12.336 29.031 1 98.88 211 SER A CA 1
ATOM 1710 C C . SER A 1 211 ? 8.156 11.617 29.031 1 98.88 211 SER A C 1
ATOM 1712 O O . SER A 1 211 ? 8.227 10.438 28.688 1 98.88 211 SER A O 1
ATOM 1714 N N . ILE A 1 212 ? 9.172 12.336 29.359 1 98.88 212 ILE A N 1
ATOM 1715 C CA . ILE A 1 212 ? 10.508 11.758 29.406 1 98.88 212 ILE A CA 1
ATOM 1716 C C . ILE A 1 212 ? 10.555 10.641 30.438 1 98.88 212 ILE A C 1
ATOM 1718 O O . ILE A 1 212 ? 11.109 9.57 30.188 1 98.88 212 ILE A O 1
ATOM 1722 N N . ALA A 1 213 ? 9.969 10.844 31.594 1 98.88 213 ALA A N 1
ATOM 1723 C CA . ALA A 1 213 ? 9.914 9.836 32.625 1 98.88 213 ALA A CA 1
ATOM 1724 C C . ALA A 1 213 ? 9.156 8.594 32.156 1 98.88 213 ALA A C 1
ATOM 1726 O O . ALA A 1 213 ? 9.531 7.469 32.5 1 98.88 213 ALA A O 1
ATOM 1727 N N . GLN A 1 214 ? 8.102 8.836 31.469 1 98.94 214 GLN A N 1
ATOM 1728 C CA . GLN A 1 214 ? 7.332 7.73 30.906 1 98.94 214 GLN A CA 1
ATOM 1729 C C . GLN A 1 214 ? 8.172 6.91 29.938 1 98.94 214 GLN A C 1
ATOM 1731 O O . GLN A 1 214 ? 8.078 5.68 29.906 1 98.94 214 GLN A O 1
ATOM 1736 N N . ILE A 1 215 ? 8.945 7.586 29.125 1 98.94 215 ILE A N 1
ATOM 1737 C CA . ILE A 1 215 ? 9.797 6.914 28.141 1 98.94 215 ILE A CA 1
ATOM 1738 C C . ILE A 1 215 ? 10.852 6.078 28.875 1 98.94 215 ILE A C 1
ATOM 1740 O O . ILE A 1 215 ? 11.07 4.914 28.531 1 98.94 215 ILE A O 1
ATOM 1744 N N . GLU A 1 216 ? 11.469 6.664 29.844 1 98.81 216 GLU A N 1
ATOM 1745 C CA . GLU A 1 216 ? 12.469 5.941 30.625 1 98.81 216 GLU A CA 1
ATOM 1746 C C . GLU A 1 216 ? 11.867 4.715 31.297 1 98.81 216 GLU A C 1
ATOM 1748 O O . GLU A 1 216 ? 12.461 3.639 31.297 1 98.81 216 GLU A O 1
ATOM 1753 N N . LYS A 1 217 ? 10.719 4.871 31.844 1 98.88 217 LYS A N 1
ATOM 1754 C CA . LYS A 1 217 ? 10.031 3.752 32.5 1 98.88 217 LYS A CA 1
ATOM 1755 C C . LYS A 1 217 ? 9.703 2.662 31.469 1 98.88 217 LYS A C 1
ATOM 1757 O O . LYS A 1 217 ? 9.812 1.472 31.766 1 98.88 217 LYS A O 1
ATOM 1762 N N . ALA A 1 218 ? 9.242 3.068 30.297 1 98.88 218 ALA A N 1
ATOM 1763 C CA . ALA A 1 218 ? 8.93 2.105 29.25 1 98.88 218 ALA A CA 1
ATOM 1764 C C . ALA A 1 218 ? 10.156 1.258 28.906 1 98.88 218 ALA A C 1
ATOM 1766 O O . ALA A 1 218 ? 10.047 0.04 28.734 1 98.88 218 ALA A O 1
ATOM 1767 N N . PHE A 1 219 ? 11.297 1.925 28.75 1 98.75 219 PHE A N 1
ATOM 1768 C CA . PHE A 1 219 ? 12.531 1.197 28.469 1 98.75 219 PHE A CA 1
ATOM 1769 C C . PHE A 1 219 ? 12.883 0.252 29.609 1 98.75 219 PHE A C 1
ATOM 1771 O O . PHE A 1 219 ? 13.336 -0.872 29.375 1 98.75 219 PHE A O 1
ATOM 1778 N N . GLN A 1 220 ? 12.672 0.694 30.844 1 98.5 220 GLN A N 1
ATOM 1779 C CA . GLN A 1 220 ? 12.977 -0.129 32 1 98.5 220 GLN A CA 1
ATOM 1780 C C . GLN A 1 220 ? 12.047 -1.335 32.094 1 98.5 220 GLN A C 1
ATOM 1782 O O . GLN A 1 220 ? 12.492 -2.445 32.406 1 98.5 220 GLN A O 1
ATOM 1787 N N . ASP A 1 221 ? 10.82 -1.095 31.781 1 98.56 221 ASP A N 1
ATOM 1788 C CA . ASP A 1 221 ? 9.805 -2.143 31.875 1 98.56 221 ASP A CA 1
ATOM 1789 C C . ASP A 1 221 ? 9.953 -3.146 30.734 1 98.56 221 ASP A C 1
ATOM 1791 O O . ASP A 1 221 ? 9.414 -4.254 30.797 1 98.56 221 ASP A O 1
ATOM 1795 N N . ASN A 1 222 ? 10.609 -2.785 29.672 1 98.5 222 ASN A N 1
ATOM 1796 C CA . ASN A 1 222 ? 10.758 -3.604 28.469 1 98.5 222 ASN A CA 1
ATOM 1797 C C . ASN A 1 222 ? 12.219 -3.725 28.047 1 98.5 222 ASN A C 1
ATOM 1799 O O . ASN A 1 222 ? 12.562 -3.461 26.891 1 98.5 222 ASN A O 1
ATOM 1803 N N . GLN A 1 223 ? 13 -4.188 28.969 1 97.19 223 GLN A N 1
ATOM 1804 C CA . GLN A 1 223 ? 14.445 -4.223 28.75 1 97.19 223 GLN A CA 1
ATOM 1805 C C . GLN A 1 223 ? 14.789 -4.977 27.469 1 97.19 223 GLN A C 1
ATOM 1807 O O . GLN A 1 223 ? 14.391 -6.133 27.297 1 97.19 223 GLN A O 1
ATOM 1812 N N . ASP A 1 224 ? 15.398 -4.371 26.578 1 97.62 224 ASP A N 1
ATOM 1813 C CA . ASP A 1 224 ? 15.938 -4.871 25.312 1 97.62 224 ASP A CA 1
ATOM 1814 C C . ASP A 1 224 ? 14.82 -5.18 24.312 1 97.62 224 ASP A C 1
ATOM 1816 O O . ASP A 1 224 ? 15.07 -5.77 23.266 1 97.62 224 ASP A O 1
ATOM 1820 N N . ASP A 1 225 ? 13.594 -4.719 24.562 1 98.69 225 ASP A N 1
ATOM 1821 C CA . ASP A 1 225 ? 12.484 -5.141 23.719 1 98.69 225 ASP A CA 1
ATOM 1822 C C . ASP A 1 225 ? 11.953 -3.969 22.891 1 98.69 225 ASP A C 1
ATOM 1824 O O . ASP A 1 225 ? 11.102 -4.156 22.016 1 98.69 225 ASP A O 1
ATOM 1828 N N . ILE A 1 226 ? 12.391 -2.779 23.188 1 98.88 226 ILE A N 1
ATOM 1829 C CA . ILE A 1 226 ? 11.969 -1.609 22.422 1 98.88 226 ILE A CA 1
ATOM 1830 C C . ILE A 1 226 ? 12.984 -1.327 21.312 1 98.88 226 ILE A C 1
ATOM 1832 O O . ILE A 1 226 ? 14.164 -1.104 21.594 1 98.88 226 ILE A O 1
ATOM 1836 N N . CYS A 1 227 ? 12.461 -1.356 20.078 1 98.88 227 CYS A N 1
ATOM 1837 C CA . CYS A 1 227 ? 13.367 -1.199 18.938 1 98.88 227 CYS A CA 1
ATOM 1838 C C . CYS A 1 227 ? 13.367 0.24 18.438 1 98.88 227 CYS A C 1
ATOM 1840 O O . CYS A 1 227 ? 14.297 0.661 17.75 1 98.88 227 CYS A O 1
ATOM 1842 N N . ALA A 1 228 ? 12.312 1.051 18.812 1 98.94 228 ALA A N 1
ATOM 1843 C CA . ALA A 1 228 ? 12.242 2.377 18.203 1 98.94 228 ALA A CA 1
ATOM 1844 C C . ALA A 1 228 ? 11.352 3.307 19.031 1 98.94 228 ALA A C 1
ATOM 1846 O O . ALA A 1 228 ? 10.5 2.848 19.781 1 98.94 228 ALA A O 1
ATOM 1847 N N . ILE A 1 229 ? 11.617 4.59 18.938 1 98.94 229 ILE A N 1
ATOM 1848 C CA . ILE A 1 229 ? 10.703 5.688 19.234 1 98.94 229 ILE A CA 1
ATOM 1849 C C . ILE A 1 229 ? 10.234 6.328 17.938 1 98.94 229 ILE A C 1
ATOM 1851 O O . ILE A 1 229 ? 11.047 6.758 17.109 1 98.94 229 ILE A O 1
ATOM 1855 N N . ILE A 1 230 ? 8.945 6.316 17.703 1 98.94 230 ILE A N 1
ATOM 1856 C CA . ILE A 1 230 ? 8.422 6.949 16.5 1 98.94 230 ILE A CA 1
ATOM 1857 C C . ILE A 1 230 ? 7.598 8.18 16.875 1 98.94 230 ILE A C 1
ATOM 1859 O O . ILE A 1 230 ? 6.836 8.141 17.844 1 98.94 230 ILE A O 1
ATOM 1863 N N . ILE A 1 231 ? 7.734 9.25 16.109 1 98.94 231 ILE A N 1
ATOM 1864 C CA . ILE A 1 231 ? 6.98 10.477 16.359 1 98.94 231 ILE A CA 1
ATOM 1865 C C . ILE A 1 231 ? 6.797 11.234 15.047 1 98.94 231 ILE A C 1
ATOM 1867 O O . ILE A 1 231 ? 7.594 11.086 14.117 1 98.94 231 ILE A O 1
ATOM 1871 N N . GLU A 1 232 ? 5.703 11.906 14.859 1 98.81 232 GLU A N 1
ATOM 1872 C CA . GLU A 1 232 ? 5.605 12.977 13.875 1 98.81 232 GLU A CA 1
ATOM 1873 C C . GLU A 1 232 ? 6.32 14.234 14.352 1 98.81 232 GLU A C 1
ATOM 1875 O O . GLU A 1 232 ? 6.039 14.734 15.445 1 98.81 232 GLU A O 1
ATOM 1880 N N . PRO A 1 233 ? 7.184 14.805 13.508 1 98.31 233 PRO A N 1
ATOM 1881 C CA . PRO A 1 233 ? 7.797 16.047 13.984 1 98.31 233 PRO A CA 1
ATOM 1882 C C . PRO A 1 233 ? 6.766 17.094 14.383 1 98.31 233 PRO A C 1
ATOM 1884 O O . PRO A 1 233 ? 6.992 17.875 15.312 1 98.31 233 PRO A O 1
ATOM 1887 N N . ILE A 1 234 ? 5.734 17.156 13.648 1 98.44 234 ILE A N 1
ATOM 1888 C CA . ILE A 1 234 ? 4.504 17.875 13.953 1 98.44 234 ILE A CA 1
ATOM 1889 C C . ILE A 1 234 ? 3.303 16.953 13.758 1 98.44 234 ILE A C 1
ATOM 1891 O O . ILE A 1 234 ? 3.072 16.453 12.656 1 98.44 234 ILE A O 1
ATOM 1895 N N . GLN A 1 235 ? 2.553 16.688 14.859 1 98.06 235 GLN A N 1
ATOM 1896 C CA . GLN A 1 235 ? 1.405 15.797 14.727 1 98.06 235 GLN A CA 1
ATOM 1897 C C . GLN A 1 235 ? 0.331 16.422 13.836 1 98.06 235 GLN A C 1
ATOM 1899 O O . GLN A 1 235 ? -0.414 17.297 14.273 1 98.06 235 GLN A O 1
ATOM 1904 N N . SER A 1 236 ? 0.141 15.906 12.719 1 97.31 236 SER A N 1
ATOM 1905 C CA . SER A 1 236 ? -0.723 16.531 11.719 1 97.31 236 SER A CA 1
ATOM 1906 C C . SER A 1 236 ? -2.193 16.234 12 1 97.31 236 SER A C 1
ATOM 1908 O O . SER A 1 236 ? -2.926 17.094 12.469 1 97.31 236 SER A O 1
ATOM 1910 N N . GLU A 1 237 ? -2.609 14.961 11.938 1 96.81 237 GLU A N 1
ATOM 1911 C CA . GLU A 1 237 ? -4.008 14.594 12.148 1 96.81 237 GLU A CA 1
ATOM 1912 C C . GLU A 1 237 ? -4.438 14.836 13.594 1 96.81 237 GLU A C 1
ATOM 1914 O O . GLU A 1 237 ? -5.609 15.117 13.859 1 96.81 237 GLU A O 1
ATOM 1919 N N . GLY A 1 238 ? -3.475 14.766 14.461 1 97.31 238 GLY A N 1
ATOM 1920 C CA . GLY A 1 238 ? -3.781 14.906 15.875 1 97.31 238 GLY A CA 1
ATOM 1921 C C . GLY A 1 238 ? -4.195 16.312 16.266 1 97.31 238 GLY A C 1
ATOM 1922 O O . GLY A 1 238 ? -4.824 16.516 17.312 1 97.31 238 GLY A O 1
ATOM 1923 N N . GLY A 1 239 ? -3.863 17.312 15.406 1 97.5 239 GLY A N 1
ATOM 1924 C CA . GLY A 1 239 ? -4.234 18.688 15.711 1 97.5 239 GLY A CA 1
ATOM 1925 C C . GLY A 1 239 ? -3.135 19.672 15.398 1 97.5 239 GLY A C 1
ATOM 1926 O O . GLY A 1 239 ? -3.117 20.781 15.945 1 97.5 239 GLY A O 1
ATOM 1927 N N . ASP A 1 240 ? -2.193 19.219 14.57 1 98.19 240 ASP A N 1
ATOM 1928 C CA . ASP A 1 240 ? -1.009 20.016 14.289 1 98.19 240 ASP A CA 1
ATOM 1929 C C . ASP A 1 240 ? -0.29 20.406 15.578 1 98.19 240 ASP A C 1
ATOM 1931 O O . ASP A 1 240 ? 0.027 21.578 15.781 1 98.19 240 ASP A O 1
ATOM 1935 N N . ASN A 1 241 ? -0.044 19.422 16.391 1 98.31 241 ASN A N 1
ATOM 1936 C CA . ASN A 1 241 ? 0.61 19.625 17.672 1 98.31 241 ASN A CA 1
ATOM 1937 C C . ASN A 1 241 ? 2.127 19.703 17.531 1 98.31 241 ASN A C 1
ATOM 1939 O O . ASN A 1 241 ? 2.752 18.766 17.031 1 98.31 241 ASN A O 1
ATOM 1943 N N . HIS A 1 242 ? 2.686 20.812 18.016 1 98.19 242 HIS A N 1
ATOM 1944 C CA . HIS A 1 242 ? 4.129 21.016 17.984 1 98.19 242 HIS A CA 1
ATOM 1945 C C . HIS A 1 242 ? 4.758 20.656 19.328 1 98.19 242 HIS A C 1
ATOM 1947 O O . HIS A 1 242 ? 4.113 20.75 20.375 1 98.19 242 HIS A O 1
ATOM 1953 N N . VAL A 1 243 ? 5.938 20.188 19.281 1 98.38 243 VAL A N 1
ATOM 1954 C CA . VAL A 1 243 ? 6.781 20.031 20.469 1 98.38 243 VAL A CA 1
ATOM 1955 C C . VAL A 1 243 ? 8.039 20.875 20.328 1 98.38 243 VAL A C 1
ATOM 1957 O O . VAL A 1 243 ? 8.383 21.312 19.234 1 98.38 243 VAL A O 1
ATOM 1960 N N . ARG A 1 244 ? 8.695 21.156 21.453 1 97.5 244 ARG A N 1
ATOM 1961 C CA . ARG A 1 244 ? 9.914 21.953 21.406 1 97.5 244 ARG A CA 1
ATOM 1962 C C . ARG A 1 244 ? 11.07 21.156 20.812 1 97.5 244 ARG A C 1
ATOM 1964 O O . ARG A 1 244 ? 11.125 19.938 20.938 1 97.5 244 ARG A O 1
ATOM 1971 N N . GLN A 1 245 ? 11.922 21.859 20.156 1 98.06 245 GLN A N 1
ATOM 1972 C CA . GLN A 1 245 ? 13.164 21.281 19.656 1 98.06 245 GLN A CA 1
ATOM 1973 C C . GLN A 1 245 ? 13.891 20.516 20.75 1 98.06 245 GLN A C 1
ATOM 1975 O O . GLN A 1 245 ? 14.406 19.422 20.516 1 98.06 245 GLN A O 1
ATOM 1980 N N . GLU A 1 246 ? 13.922 21.031 21.984 1 98.19 246 GLU A N 1
ATOM 1981 C CA . GLU A 1 246 ? 14.625 20.438 23.125 1 98.19 246 GLU A CA 1
ATOM 1982 C C . GLU A 1 246 ? 14.055 19.047 23.453 1 98.19 246 GLU A C 1
ATOM 1984 O O . GLU A 1 246 ? 14.797 18.156 23.844 1 98.19 246 GLU A O 1
ATOM 1989 N N . PHE A 1 247 ? 12.789 18.922 23.344 1 98.69 247 PHE A N 1
ATOM 1990 C CA . PHE A 1 247 ? 12.156 17.625 23.594 1 98.69 247 PHE A CA 1
ATOM 1991 C C . PHE A 1 247 ? 12.602 16.594 22.578 1 98.69 247 PHE A C 1
ATOM 1993 O O . PHE A 1 247 ? 12.914 15.461 22.922 1 98.69 247 PHE A O 1
ATOM 2000 N N . LEU A 1 248 ? 12.664 16.984 21.266 1 98.88 248 LEU A N 1
ATOM 2001 C CA . LEU A 1 248 ? 13.117 16.078 20.203 1 98.88 248 LEU A CA 1
ATOM 2002 C C . LEU A 1 248 ? 14.578 15.695 20.406 1 98.88 248 LEU A C 1
ATOM 2004 O O . LEU A 1 248 ? 14.977 14.57 20.109 1 98.88 248 LEU A O 1
ATOM 2008 N N . GLU A 1 249 ? 15.383 16.672 20.844 1 98.81 249 GLU A N 1
ATOM 2009 C CA . GLU A 1 249 ? 16.781 16.375 21.172 1 98.81 249 GLU A CA 1
ATOM 2010 C C . GLU A 1 249 ? 16.875 15.336 22.297 1 98.81 249 GLU A C 1
ATOM 2012 O O . GLU A 1 249 ? 17.75 14.477 22.266 1 98.81 249 GLU A O 1
ATOM 2017 N N . GLN A 1 250 ? 15.992 15.438 23.266 1 98.75 250 GLN A N 1
ATOM 2018 C CA . GLN A 1 250 ? 15.961 14.461 24.344 1 98.75 250 GLN A CA 1
ATOM 2019 C C . GLN A 1 250 ? 15.586 13.078 23.812 1 98.75 250 GLN A C 1
ATOM 2021 O O . GLN A 1 250 ? 16.094 12.062 24.297 1 98.75 250 GLN A O 1
ATOM 2026 N N . LEU A 1 251 ? 14.625 13 22.891 1 98.88 251 LEU A N 1
ATOM 2027 C CA . LEU A 1 251 ? 14.266 11.719 22.297 1 98.88 251 LEU A CA 1
ATOM 2028 C C . LEU A 1 251 ? 15.477 11.07 21.625 1 98.88 251 LEU A C 1
ATOM 2030 O O . LEU A 1 251 ? 15.68 9.859 21.719 1 98.88 251 LEU A O 1
ATOM 2034 N N . ARG A 1 252 ? 16.234 11.898 20.875 1 98.69 252 ARG A N 1
ATOM 2035 C CA . ARG A 1 252 ? 17.453 11.406 20.234 1 98.69 252 ARG A CA 1
ATOM 2036 C C . ARG A 1 252 ? 18.422 10.82 21.25 1 98.69 252 ARG A C 1
ATOM 2038 O O . ARG A 1 252 ? 18.969 9.742 21.047 1 98.69 252 ARG A O 1
ATOM 2045 N N . LYS A 1 253 ? 18.625 11.539 22.344 1 98.75 253 LYS A N 1
ATOM 2046 C CA . LYS A 1 253 ? 19.516 11.086 23.406 1 98.75 253 LYS A CA 1
ATOM 2047 C C . LYS A 1 253 ? 19.031 9.773 24 1 98.75 253 LYS A C 1
ATOM 2049 O O . LYS A 1 253 ? 19.828 8.852 24.219 1 98.75 253 LYS A O 1
ATOM 2054 N N . LEU A 1 254 ? 17.766 9.695 24.312 1 98.81 254 LEU A N 1
ATOM 2055 C CA . LEU A 1 254 ? 17.188 8.5 24.922 1 98.81 254 LEU A CA 1
ATOM 2056 C C . LEU A 1 254 ? 17.266 7.312 23.969 1 98.81 254 LEU A C 1
ATOM 2058 O O . LEU A 1 254 ? 17.547 6.188 24.391 1 98.81 254 LEU A O 1
ATOM 2062 N N . ALA A 1 255 ? 16.969 7.57 22.688 1 98.69 255 ALA A N 1
ATOM 2063 C CA . ALA A 1 255 ? 17.078 6.508 21.688 1 98.69 255 ALA A CA 1
ATOM 2064 C C . ALA A 1 255 ? 18.484 5.93 21.656 1 98.69 255 ALA A C 1
ATOM 2066 O O . ALA A 1 255 ? 18.672 4.711 21.578 1 98.69 255 ALA A O 1
ATOM 2067 N N . ASP A 1 256 ? 19.516 6.793 21.703 1 98.31 256 ASP A N 1
ATOM 2068 C CA . ASP A 1 256 ? 20.906 6.344 21.719 1 98.31 256 ASP A CA 1
ATOM 2069 C C . ASP A 1 256 ? 21.219 5.59 23.016 1 98.31 256 ASP A C 1
ATOM 2071 O O . ASP A 1 256 ? 21.844 4.523 22.969 1 98.31 256 ASP A O 1
ATOM 2075 N N . GLU A 1 257 ? 20.766 6.148 24.078 1 98.25 257 GLU A N 1
ATOM 2076 C CA . GLU A 1 257 ? 21.078 5.586 25.391 1 98.25 257 GLU A CA 1
ATOM 2077 C C . GLU A 1 257 ? 20.516 4.176 25.531 1 98.25 257 GLU A C 1
ATOM 2079 O O . GLU A 1 257 ? 21.172 3.293 26.094 1 98.25 257 GLU A O 1
ATOM 2084 N N . TYR A 1 258 ? 19.344 3.955 25.062 1 98.12 258 TYR A N 1
ATOM 2085 C CA . TYR A 1 258 ? 18.656 2.688 25.281 1 98.12 258 TYR A CA 1
ATOM 2086 C C . TYR A 1 258 ? 18.719 1.809 24.031 1 98.12 258 TYR A C 1
ATOM 2088 O O . TYR A 1 258 ? 18.016 0.8 23.953 1 98.12 258 TYR A O 1
ATOM 2096 N N . GLU A 1 259 ? 19.516 2.15 23.031 1 97.94 259 GLU A N 1
ATOM 2097 C CA . GLU A 1 259 ? 19.734 1.384 21.797 1 97.94 259 GLU A CA 1
ATOM 2098 C C . GLU A 1 259 ? 18.422 1.121 21.062 1 97.94 259 GLU A C 1
ATOM 2100 O O . GLU A 1 259 ? 18.078 -0.032 20.812 1 97.94 259 GLU A O 1
ATOM 2105 N N . ALA A 1 260 ? 17.797 2.115 20.688 1 98.81 260 ALA A N 1
ATOM 2106 C CA . ALA A 1 260 ? 16.609 2.131 19.859 1 98.81 260 ALA A CA 1
ATOM 2107 C C . ALA A 1 260 ? 16.766 3.096 18.688 1 98.81 260 ALA A C 1
ATOM 2109 O O . ALA A 1 260 ? 17.609 3.99 18.719 1 98.81 260 ALA A O 1
ATOM 2110 N N . MET A 1 261 ? 16.062 2.898 17.672 1 98.88 261 MET A N 1
ATOM 2111 C CA . MET A 1 261 ? 16.078 3.838 16.562 1 98.88 261 MET A CA 1
ATOM 2112 C C . MET A 1 261 ? 15.062 4.953 16.766 1 98.88 261 MET A C 1
ATOM 2114 O O . MET A 1 261 ? 13.992 4.727 17.328 1 98.88 261 MET A O 1
ATOM 2118 N N . LEU A 1 262 ? 15.438 6.148 16.344 1 98.94 262 LEU A N 1
ATOM 2119 C CA . LEU A 1 262 ? 14.5 7.262 16.281 1 98.94 262 LEU A CA 1
ATOM 2120 C C . LEU A 1 262 ? 13.891 7.387 14.891 1 98.94 262 LEU A C 1
ATOM 2122 O O . LEU A 1 262 ? 14.617 7.57 13.906 1 98.94 262 LEU A O 1
ATOM 2126 N N . ILE A 1 263 ? 12.586 7.246 14.781 1 99 263 ILE A N 1
ATOM 2127 C CA . ILE A 1 263 ? 11.867 7.293 13.508 1 99 263 ILE A CA 1
ATOM 2128 C C . ILE A 1 263 ? 11.008 8.555 13.453 1 99 263 ILE A C 1
ATOM 2130 O O . ILE A 1 263 ? 10.203 8.805 14.352 1 99 263 ILE A O 1
ATOM 2134 N N . TYR A 1 264 ? 11.188 9.367 12.438 1 98.94 264 TYR A N 1
ATOM 2135 C CA . TYR A 1 264 ? 10.289 10.484 12.172 1 98.94 264 TYR A CA 1
ATOM 2136 C C . TYR A 1 264 ? 9.289 10.133 11.07 1 98.94 264 TYR A C 1
ATOM 2138 O O . TYR A 1 264 ? 9.688 9.766 9.961 1 98.94 264 TYR A O 1
ATOM 2146 N N . ASP A 1 265 ? 8.016 10.164 11.398 1 98.94 265 ASP A N 1
ATOM 2147 C CA . ASP A 1 265 ? 6.941 10.086 10.414 1 98.94 265 ASP A CA 1
ATOM 2148 C C . ASP A 1 265 ? 6.75 11.422 9.703 1 98.94 265 ASP A C 1
ATOM 2150 O O . ASP A 1 265 ? 6.109 12.328 10.234 1 98.94 265 ASP A O 1
ATOM 2154 N N . GLU A 1 266 ? 7.305 11.547 8.539 1 98.75 266 GLU A N 1
ATOM 2155 C CA . GLU A 1 266 ? 7.199 12.773 7.75 1 98.75 266 GLU A CA 1
ATOM 2156 C C . GLU A 1 266 ? 6.336 12.562 6.512 1 98.75 266 GLU A C 1
ATOM 2158 O O . GLU A 1 266 ? 6.539 13.227 5.488 1 98.75 266 GLU A O 1
ATOM 2163 N N . VAL A 1 267 ? 5.398 11.625 6.633 1 98.69 267 VAL A N 1
ATOM 2164 C CA . VAL A 1 267 ? 4.484 11.336 5.531 1 98.69 267 VAL A CA 1
ATOM 2165 C C . VAL A 1 267 ? 3.736 12.609 5.133 1 98.69 267 VAL A C 1
ATOM 2167 O O . VAL A 1 267 ? 3.57 12.891 3.945 1 98.69 267 VAL A O 1
ATOM 2170 N N . GLN A 1 268 ? 3.318 13.367 6.098 1 98.12 268 GLN A N 1
ATOM 2171 C CA . GLN A 1 268 ? 2.545 14.562 5.781 1 98.12 268 GLN A CA 1
ATOM 2172 C C . GLN A 1 268 ? 3.4 15.82 5.898 1 98.12 268 GLN A C 1
ATOM 2174 O O . GLN A 1 268 ? 3.148 16.812 5.219 1 98.12 268 GLN A O 1
ATOM 2179 N N . THR A 1 269 ? 4.461 15.828 6.746 1 98.31 269 THR A N 1
ATOM 2180 C CA . THR A 1 269 ? 5.184 17.047 7.086 1 98.31 269 THR A CA 1
ATOM 2181 C C . THR A 1 269 ? 6.324 17.297 6.102 1 98.31 269 THR A C 1
ATOM 2183 O O . THR A 1 269 ? 6.891 18.391 6.059 1 98.31 269 THR A O 1
ATOM 2186 N N . GLY A 1 270 ? 6.668 16.281 5.297 1 97.69 270 GLY A N 1
ATOM 2187 C CA . GLY A 1 270 ? 7.824 16.406 4.418 1 97.69 270 GLY A CA 1
ATOM 2188 C C . GLY A 1 270 ? 7.504 17.078 3.102 1 97.69 270 GLY A C 1
ATOM 2189 O O . GLY A 1 270 ? 6.355 17.453 2.854 1 97.69 270 GLY A O 1
ATOM 2190 N N . VAL A 1 271 ? 8.523 17.375 2.373 1 98.19 271 VAL A N 1
ATOM 2191 C CA . VAL A 1 271 ? 8.531 17.828 0.986 1 98.19 271 VAL A CA 1
ATOM 2192 C C . VAL A 1 271 ? 8.039 19.266 0.91 1 98.19 271 VAL A C 1
ATOM 2194 O O . VAL A 1 271 ? 7.098 19.578 0.172 1 98.19 271 VAL A O 1
ATOM 2197 N N . GLY A 1 272 ? 8.555 20.141 1.748 1 98.25 272 GLY A N 1
ATOM 2198 C CA . GLY A 1 272 ? 8.547 21.578 1.523 1 98.25 272 GLY A CA 1
ATOM 2199 C C . GLY A 1 272 ? 7.445 22.281 2.283 1 98.25 272 GLY A C 1
ATOM 2200 O O . GLY A 1 272 ? 7.484 23.516 2.441 1 98.25 272 GLY A O 1
ATOM 2201 N N . LEU A 1 273 ? 6.504 21.594 2.846 1 97.75 273 LEU A N 1
ATOM 2202 C CA . LEU A 1 273 ? 5.305 22.203 3.414 1 97.75 273 LEU A CA 1
ATOM 2203 C C . LEU A 1 273 ? 5.664 23.141 4.559 1 97.75 273 LEU A C 1
ATOM 2205 O O . LEU A 1 273 ? 5.043 24.203 4.723 1 97.75 273 LEU A O 1
ATOM 2209 N N . THR A 1 274 ? 6.695 22.828 5.352 1 98.38 274 THR A N 1
ATOM 2210 C CA . THR A 1 274 ? 7.074 23.609 6.523 1 98.38 274 THR A CA 1
ATOM 2211 C C . THR A 1 274 ? 8.086 24.688 6.152 1 98.38 274 THR A C 1
ATOM 2213 O O . THR A 1 274 ? 8.523 25.453 7.008 1 98.38 274 THR A O 1
ATOM 2216 N N . GLY A 1 275 ? 8.453 24.719 4.934 1 98.44 275 GLY A N 1
ATOM 2217 C CA . GLY A 1 275 ? 9.461 25.672 4.5 1 98.44 275 GLY A CA 1
ATOM 2218 C C . GLY A 1 275 ? 10.828 25.062 4.328 1 98.44 275 GLY A C 1
ATOM 2219 O O . GLY A 1 275 ? 11.75 25.703 3.816 1 98.44 275 GLY A O 1
ATOM 2220 N N . LYS A 1 276 ? 11.031 23.906 4.824 1 98.5 276 LYS A N 1
ATOM 2221 C CA . LYS A 1 276 ? 12.18 23.031 4.574 1 98.5 276 LYS A CA 1
ATOM 2222 C C . LYS A 1 276 ? 11.75 21.75 3.871 1 98.5 276 LYS A C 1
ATOM 2224 O O . LYS A 1 276 ? 10.586 21.359 3.945 1 98.5 276 LYS A O 1
ATOM 2229 N N . PHE A 1 277 ? 12.672 21.141 3.1 1 98.69 277 PHE A N 1
ATOM 2230 C CA . PHE A 1 277 ? 12.273 19.922 2.389 1 98.69 277 PHE A CA 1
ATOM 2231 C C . PHE A 1 277 ? 11.742 18.875 3.361 1 98.69 277 PHE A C 1
ATOM 2233 O O . PHE A 1 277 ? 10.695 18.266 3.117 1 98.69 277 PHE A O 1
ATOM 2240 N N . TRP A 1 278 ? 12.555 18.656 4.375 1 98.81 278 TRP A N 1
ATOM 2241 C CA . TRP A 1 278 ? 12.086 17.828 5.488 1 98.81 278 TRP A CA 1
ATOM 2242 C C . TRP A 1 278 ? 11.82 18.688 6.723 1 98.81 278 TRP A C 1
ATOM 2244 O O . TRP A 1 278 ? 12.609 19.578 7.055 1 98.81 278 TRP A O 1
ATOM 2254 N N . SER A 1 279 ? 10.734 18.359 7.395 1 98.69 279 SER A N 1
ATOM 2255 C CA . SER A 1 279 ? 10.344 19.141 8.562 1 98.69 279 SER A CA 1
ATOM 2256 C C . SER A 1 279 ? 11.398 19.062 9.656 1 98.69 279 SER A C 1
ATOM 2258 O O . SER A 1 279 ? 11.672 20.062 10.336 1 98.69 279 SER A O 1
ATOM 2260 N N . HIS A 1 280 ? 12.047 17.938 9.828 1 98.38 280 HIS A N 1
ATOM 2261 C CA . HIS A 1 280 ? 12.969 17.75 10.945 1 98.38 280 HIS A CA 1
ATOM 2262 C C . HIS A 1 280 ? 14.211 18.625 10.789 1 98.38 280 HIS A C 1
ATOM 2264 O O . HIS A 1 280 ? 14.969 18.812 11.75 1 98.38 280 HIS A O 1
ATOM 2270 N N . GLU A 1 281 ? 14.398 19.156 9.594 1 98.31 281 GLU A N 1
ATOM 2271 C CA . GLU A 1 281 ? 15.539 20.047 9.375 1 98.31 281 GLU A CA 1
ATOM 2272 C C . GLU A 1 281 ? 15.438 21.297 10.242 1 98.31 281 GLU A C 1
ATOM 2274 O O . GLU A 1 281 ? 16.438 21.953 10.516 1 98.31 281 GLU A O 1
ATOM 2279 N N . HIS A 1 282 ? 14.281 21.656 10.703 1 98.5 282 HIS A N 1
ATOM 2280 C CA . HIS A 1 282 ? 14.062 22.812 11.57 1 98.5 282 HIS A CA 1
ATOM 2281 C C . HIS A 1 282 ? 14.664 22.578 12.953 1 98.5 282 HIS A C 1
ATOM 2283 O O . HIS A 1 282 ? 14.852 23.531 13.711 1 98.5 282 HIS A O 1
ATOM 2289 N N . PHE A 1 283 ? 14.977 21.328 13.344 1 98.25 283 PHE A N 1
ATOM 2290 C CA . PHE A 1 283 ? 15.242 21.016 14.742 1 98.25 283 PHE A CA 1
ATOM 2291 C C . PHE A 1 283 ? 16.719 20.719 14.961 1 98.25 283 PHE A C 1
ATOM 2293 O O . PHE A 1 283 ? 17.125 20.406 16.078 1 98.25 283 PHE A O 1
ATOM 2300 N N . GLY A 1 284 ? 17.531 20.766 13.922 1 96.5 284 GLY A N 1
ATOM 2301 C CA . GLY A 1 284 ? 18.969 20.75 14.047 1 96.5 284 GLY A CA 1
ATOM 2302 C C . GLY A 1 284 ? 19.547 19.344 14.047 1 96.5 284 GLY A C 1
ATOM 2303 O O . GLY A 1 284 ? 18.812 18.359 14.008 1 96.5 284 GLY A O 1
ATOM 2304 N N . GLU A 1 285 ? 20.812 19.25 14.164 1 97.12 285 GLU A N 1
ATOM 2305 C CA . GLU A 1 285 ? 21.562 18 14.008 1 97.12 285 GLU A CA 1
ATOM 2306 C C . GLU A 1 285 ? 21.391 17.094 15.227 1 97.12 285 GLU A C 1
ATOM 2308 O O . GLU A 1 285 ? 21.438 15.875 15.102 1 97.12 285 GLU A O 1
ATOM 2313 N N . ASN A 1 286 ? 21.125 17.703 16.344 1 98.12 286 ASN A N 1
ATOM 2314 C CA . ASN A 1 286 ? 21.016 16.938 17.578 1 98.12 286 ASN A CA 1
ATOM 2315 C C . ASN A 1 286 ? 19.641 16.266 17.719 1 98.12 286 ASN A C 1
ATOM 2317 O O . ASN A 1 286 ? 19.406 15.531 18.672 1 98.12 286 ASN A O 1
ATOM 2321 N N . ALA A 1 287 ? 18.781 16.469 16.719 1 98.56 287 ALA A N 1
ATOM 2322 C CA . ALA A 1 287 ? 17.453 15.844 16.719 1 98.56 287 ALA A CA 1
ATOM 2323 C C . ALA A 1 287 ? 17.25 14.992 15.469 1 98.56 287 ALA A C 1
ATOM 2325 O O . ALA A 1 287 ? 16.109 14.703 15.086 1 98.56 287 ALA A O 1
ATOM 2326 N N . ARG A 1 288 ? 18.312 14.602 14.82 1 98.62 288 ARG A N 1
ATOM 2327 C CA . ARG A 1 288 ? 18.219 13.867 13.562 1 98.62 288 ARG A CA 1
ATOM 2328 C C . ARG A 1 288 ? 17.656 12.469 13.789 1 98.62 288 ARG A C 1
ATOM 2330 O O . ARG A 1 288 ? 17.984 11.812 14.781 1 98.62 288 ARG A O 1
ATOM 2337 N N . PRO A 1 289 ? 16.797 12.031 12.914 1 98.88 289 PRO A N 1
ATOM 2338 C CA . PRO A 1 289 ? 16.281 10.664 12.984 1 98.88 289 PRO A CA 1
ATOM 2339 C C . PRO A 1 289 ? 17.266 9.633 12.422 1 98.88 289 PRO A C 1
ATOM 2341 O O . PRO A 1 289 ? 18.203 9.992 11.719 1 98.88 289 PRO A O 1
ATOM 2344 N N . ASP A 1 290 ? 17.031 8.336 12.797 1 98.88 290 ASP A N 1
ATOM 2345 C CA . ASP A 1 290 ? 17.688 7.215 12.125 1 98.88 290 ASP A CA 1
ATOM 2346 C C . ASP A 1 290 ? 16.938 6.82 10.859 1 98.88 290 ASP A C 1
ATOM 2348 O O . ASP A 1 290 ? 17.516 6.289 9.914 1 98.88 290 ASP A O 1
ATOM 2352 N N . ILE A 1 291 ? 15.648 7.008 10.867 1 98.94 291 ILE A N 1
ATOM 2353 C CA . ILE A 1 291 ? 14.773 6.656 9.758 1 98.94 291 ILE A CA 1
ATOM 2354 C C . ILE A 1 291 ? 13.703 7.738 9.578 1 98.94 291 ILE A C 1
ATOM 2356 O O . ILE A 1 291 ? 13.141 8.227 10.562 1 98.94 291 ILE A O 1
ATOM 2360 N N . ILE A 1 292 ? 13.43 8.133 8.383 1 98.94 292 ILE A N 1
ATOM 2361 C CA . ILE A 1 292 ? 12.227 8.906 8.109 1 98.94 292 ILE A CA 1
ATOM 2362 C C . ILE A 1 292 ? 11.312 8.117 7.172 1 98.94 292 ILE A C 1
ATOM 2364 O O . ILE A 1 292 ? 11.781 7.414 6.277 1 98.94 292 ILE A O 1
ATOM 2368 N N . ALA A 1 293 ? 10.07 8.156 7.406 1 98.88 293 ALA A N 1
ATOM 2369 C CA . ALA A 1 293 ? 9.047 7.707 6.469 1 98.88 293 ALA A CA 1
ATOM 2370 C C . ALA A 1 293 ? 8.422 8.883 5.727 1 98.88 293 ALA A C 1
ATOM 2372 O O . ALA A 1 293 ? 8.188 9.945 6.312 1 98.88 293 ALA A O 1
ATOM 2373 N N . PHE A 1 294 ? 8.211 8.711 4.445 1 98.75 294 PHE A N 1
ATOM 2374 C CA . PHE A 1 294 ? 7.699 9.836 3.666 1 98.75 294 PHE A CA 1
ATOM 2375 C C . PHE A 1 294 ? 6.594 9.383 2.721 1 98.75 294 PHE A C 1
ATOM 2377 O O . PHE A 1 294 ? 6.426 8.188 2.479 1 98.75 294 PHE A O 1
ATOM 2384 N N . GLY A 1 295 ? 5.805 10.297 2.189 1 98 295 GLY A N 1
ATOM 2385 C CA . GLY A 1 295 ? 4.711 10.078 1.256 1 98 295 GLY A CA 1
ATOM 2386 C C . GLY A 1 295 ? 4.023 11.359 0.828 1 98 295 GLY A C 1
ATOM 2387 O O . GLY A 1 295 ? 4.684 12.344 0.479 1 98 295 GLY A O 1
ATOM 2388 N N . LYS A 1 296 ? 2.736 11.266 0.632 1 97.19 296 LYS A N 1
ATOM 2389 C CA . LYS A 1 296 ? 1.836 12.359 0.285 1 97.19 296 LYS A CA 1
ATOM 2390 C C . LYS A 1 296 ? 2.467 13.281 -0.754 1 97.19 296 LYS A C 1
ATOM 2392 O O . LYS A 1 296 ? 2.676 12.883 -1.901 1 97.19 296 LYS A O 1
ATOM 2397 N N . LYS A 1 297 ? 2.982 14.508 -0.39 1 97.62 297 LYS A N 1
ATOM 2398 C CA . LYS A 1 297 ? 3.516 15.461 -1.364 1 97.62 297 LYS A CA 1
ATOM 2399 C C . LYS A 1 297 ? 4.688 14.859 -2.135 1 97.62 297 LYS A C 1
ATOM 2401 O O . LYS A 1 297 ? 4.957 15.25 -3.27 1 97.62 297 LYS A O 1
ATOM 2406 N N . MET A 1 298 ? 5.246 13.883 -1.564 1 97.81 298 MET A N 1
ATOM 2407 C CA . MET A 1 298 ? 6.332 13.195 -2.256 1 97.81 298 MET A CA 1
ATOM 2408 C C . MET A 1 298 ? 5.797 12.359 -3.418 1 97.81 298 MET A C 1
ATOM 2410 O O . MET A 1 298 ? 6.551 11.977 -4.312 1 97.81 298 MET A O 1
ATOM 2414 N N . GLN A 1 299 ? 4.551 12.023 -3.441 1 96.88 299 GLN A N 1
ATOM 2415 C CA . GLN A 1 299 ? 3.885 11.164 -4.418 1 96.88 299 GLN A CA 1
ATOM 2416 C C . GLN A 1 299 ? 4.32 9.711 -4.262 1 96.88 299 GLN A C 1
ATOM 2418 O O . GLN A 1 299 ? 3.488 8.805 -4.273 1 96.88 299 GLN A O 1
ATOM 2423 N N . VAL A 1 300 ? 5.605 9.508 -4.16 1 97.38 300 VAL A N 1
ATOM 2424 C CA . VAL A 1 300 ? 6.176 8.203 -3.863 1 97.38 300 VAL A CA 1
ATOM 2425 C C . VAL A 1 300 ? 6.348 8.047 -2.354 1 97.38 300 VAL A C 1
ATOM 2427 O O . VAL A 1 300 ? 6.836 8.953 -1.68 1 97.38 300 VAL A O 1
ATOM 2430 N N . CYS A 1 301 ? 5.906 6.891 -1.787 1 98.12 301 CYS A N 1
ATOM 2431 C CA . CYS A 1 301 ? 6.117 6.645 -0.365 1 98.12 301 CYS A CA 1
ATOM 2432 C C . CYS A 1 301 ? 7.34 5.762 -0.136 1 98.12 301 CYS A C 1
ATOM 2434 O O . CYS A 1 301 ? 7.82 5.109 -1.062 1 98.12 301 CYS A O 1
ATOM 2436 N N . GLY A 1 302 ? 7.836 5.797 1.057 1 98.56 302 GLY A N 1
ATOM 2437 C CA . GLY A 1 302 ? 8.992 4.98 1.404 1 98.56 302 GLY A CA 1
ATOM 2438 C C . GLY A 1 302 ? 9.695 5.453 2.662 1 98.56 302 GLY A C 1
ATOM 2439 O O . GLY A 1 302 ? 9.094 6.125 3.502 1 98.56 302 GLY A O 1
ATOM 2440 N N . ILE A 1 303 ? 10.953 4.93 2.791 1 98.88 303 ILE A N 1
ATOM 2441 C CA . ILE A 1 303 ? 11.758 5.316 3.941 1 98.88 303 ILE A CA 1
ATOM 2442 C C . ILE A 1 303 ? 13.18 5.656 3.486 1 98.88 303 ILE A C 1
ATOM 2444 O O . ILE A 1 303 ? 13.617 5.211 2.424 1 98.88 303 ILE A O 1
ATOM 2448 N N . LEU A 1 304 ? 13.766 6.516 4.176 1 98.94 304 LEU A N 1
ATOM 2449 C CA . LEU A 1 304 ? 15.211 6.707 4.203 1 98.94 304 LEU A CA 1
ATOM 2450 C C . LEU A 1 304 ? 15.789 6.293 5.551 1 98.94 304 LEU A C 1
ATOM 2452 O O . LEU A 1 304 ? 15.188 6.555 6.598 1 98.94 304 LEU A O 1
ATOM 2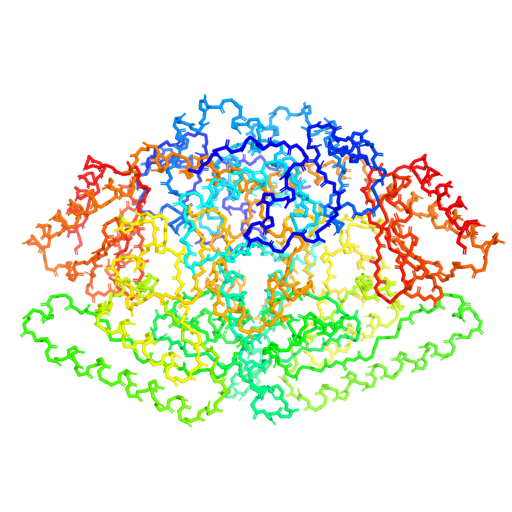456 N N . ALA A 1 305 ? 16.891 5.621 5.543 1 98.94 305 ALA A N 1
ATOM 2457 C CA . ALA A 1 305 ? 17.469 5.129 6.785 1 98.94 305 ALA A CA 1
ATOM 2458 C C . ALA A 1 305 ? 18.953 5.504 6.879 1 98.94 305 ALA A C 1
ATOM 2460 O O . ALA A 1 305 ? 19.641 5.566 5.867 1 98.94 305 ALA A O 1
ATOM 2461 N N . SER A 1 306 ? 19.438 5.707 8.094 1 98.75 306 SER A N 1
ATOM 2462 C CA . SER A 1 306 ? 20.828 6.082 8.359 1 98.75 306 SER A CA 1
ATOM 2463 C C . SER A 1 306 ? 21.75 4.867 8.297 1 98.75 306 SER A C 1
ATOM 2465 O O . SER A 1 306 ? 21.281 3.734 8.172 1 98.75 306 SER A O 1
ATOM 2467 N N . ARG A 1 307 ? 23.016 5.133 8.445 1 97.94 307 ARG A N 1
ATOM 2468 C CA . ARG A 1 307 ? 24.031 4.09 8.406 1 97.94 307 ARG A CA 1
ATOM 2469 C C . ARG A 1 307 ? 24.031 3.271 9.695 1 97.94 307 ARG A C 1
ATOM 2471 O O . ARG A 1 307 ? 24.703 2.248 9.789 1 97.94 307 ARG A O 1
ATOM 2478 N N . ARG A 1 308 ? 23.188 3.668 10.625 1 98.25 308 ARG A N 1
ATOM 2479 C CA . ARG A 1 308 ? 23.062 2.867 11.844 1 98.25 308 ARG A CA 1
ATOM 2480 C C . ARG A 1 308 ? 22.625 1.444 11.516 1 98.25 308 ARG A C 1
ATOM 2482 O O . ARG A 1 308 ? 23.016 0.495 12.195 1 98.25 308 ARG A O 1
ATOM 2489 N N . VAL A 1 309 ? 21.844 1.26 10.453 1 98.31 309 VAL A N 1
ATOM 2490 C CA . VAL A 1 309 ? 21.391 -0.059 10.039 1 98.31 309 VAL A CA 1
ATOM 2491 C C . VAL A 1 309 ? 22.578 -0.922 9.633 1 98.31 309 VAL A C 1
ATOM 2493 O O . VAL A 1 309 ? 22.531 -2.15 9.734 1 98.31 309 VAL A O 1
ATOM 2496 N N . ASP A 1 310 ? 23.719 -0.293 9.273 1 98.12 310 ASP A N 1
ATOM 2497 C CA . ASP A 1 310 ? 24.891 -0.996 8.781 1 98.12 310 ASP A CA 1
ATOM 2498 C C . ASP A 1 310 ? 25.656 -1.649 9.922 1 98.12 310 ASP A C 1
ATOM 2500 O O . ASP A 1 310 ? 26.562 -2.453 9.688 1 98.12 310 ASP A O 1
ATOM 2504 N N . GLU A 1 311 ? 25.312 -1.31 11.117 1 98.06 311 GLU A N 1
ATOM 2505 C CA . GLU A 1 311 ? 25.891 -2.021 12.258 1 98.06 311 GLU A CA 1
ATOM 2506 C C . GLU A 1 311 ? 25.672 -3.525 12.141 1 98.06 311 GLU A C 1
ATOM 2508 O O . GLU A 1 311 ? 26.438 -4.32 12.695 1 98.06 311 GLU A O 1
ATOM 2513 N N . ASN A 1 312 ? 24.547 -3.883 11.516 1 98.06 312 ASN A N 1
ATOM 2514 C CA . ASN A 1 312 ? 24.281 -5.266 11.141 1 98.06 312 ASN A CA 1
ATOM 2515 C C . ASN A 1 312 ? 24.609 -5.52 9.672 1 98.06 312 ASN A C 1
ATOM 2517 O O . ASN A 1 312 ? 23.938 -5.004 8.781 1 98.06 312 ASN A O 1
ATOM 2521 N N . PRO A 1 313 ? 25.609 -6.367 9.359 1 97.06 313 PRO A N 1
ATOM 2522 C CA . PRO A 1 313 ? 25.984 -6.605 7.965 1 97.06 313 PRO A CA 1
ATOM 2523 C C . PRO A 1 313 ? 24.844 -7.223 7.152 1 97.06 313 PRO A C 1
ATOM 2525 O O . PRO A 1 313 ? 24.781 -7.031 5.934 1 97.06 313 PRO A O 1
ATOM 2528 N N . ASP A 1 314 ? 23.953 -7.961 7.844 1 97 314 ASP A N 1
ATOM 2529 C CA . ASP A 1 314 ? 22.859 -8.633 7.16 1 97 314 ASP A CA 1
ATOM 2530 C C . ASP A 1 314 ? 21.531 -7.895 7.379 1 97 314 ASP A C 1
ATOM 2532 O O . ASP A 1 314 ? 20.531 -8.5 7.742 1 97 314 ASP A O 1
ATOM 2536 N N . ASN A 1 315 ? 21.578 -6.582 7.176 1 98.19 315 ASN A N 1
ATOM 2537 C CA . ASN A 1 315 ? 20.375 -5.781 7.41 1 98.19 315 ASN A CA 1
ATOM 2538 C C . ASN A 1 315 ? 19.438 -5.828 6.215 1 98.19 315 ASN A C 1
ATOM 2540 O O . ASN A 1 315 ? 19.75 -6.438 5.191 1 98.19 315 ASN A O 1
ATOM 2544 N N . VAL A 1 316 ? 18.328 -5.156 6.262 1 98.19 316 VAL A N 1
ATOM 2545 C CA . VAL A 1 316 ? 17.219 -5.293 5.324 1 98.19 316 VAL A CA 1
ATOM 2546 C C . VAL A 1 316 ? 17.578 -4.637 3.994 1 98.19 316 VAL A C 1
ATOM 2548 O O . VAL A 1 316 ? 16.953 -4.898 2.969 1 98.19 316 VAL A O 1
ATOM 2551 N N . PHE A 1 317 ? 18.609 -3.793 3.922 1 98.31 317 PHE A N 1
ATOM 2552 C CA . PHE A 1 317 ? 19.031 -3.131 2.691 1 98.31 317 PHE A CA 1
ATOM 2553 C C . PHE A 1 317 ? 20.141 -3.916 2.006 1 98.31 317 PHE A C 1
ATOM 2555 O O . PHE A 1 317 ? 20.625 -3.512 0.95 1 98.31 317 PHE A O 1
ATOM 2562 N N . THR A 1 318 ? 20.516 -5.027 2.592 1 97.44 318 THR A N 1
ATOM 2563 C CA . THR A 1 318 ? 21.594 -5.852 2.039 1 97.44 318 THR A CA 1
ATOM 2564 C C . THR A 1 318 ? 21.062 -7.242 1.684 1 97.44 318 THR A C 1
ATOM 2566 O O . THR A 1 318 ? 21.469 -7.816 0.668 1 97.44 318 THR A O 1
ATOM 2569 N N . VAL A 1 319 ? 20.203 -7.758 2.525 1 97.31 319 VAL A N 1
ATOM 2570 C CA . VAL A 1 319 ? 19.703 -9.117 2.348 1 97.31 319 VAL A CA 1
ATOM 2571 C C . VAL A 1 319 ? 18.406 -9.078 1.547 1 97.31 319 VAL A C 1
ATOM 2573 O O . VAL A 1 319 ? 17.453 -8.375 1.911 1 97.31 319 VAL A O 1
ATOM 2576 N N . SER A 1 320 ? 18.344 -9.883 0.497 1 94.62 320 SER A N 1
ATOM 2577 C CA . SER A 1 320 ? 17.188 -9.945 -0.386 1 94.62 320 SER A CA 1
ATOM 2578 C C . SER A 1 320 ? 15.961 -10.477 0.351 1 94.62 320 SER A C 1
ATOM 2580 O O . SER A 1 320 ? 16.078 -11.383 1.184 1 94.62 320 SER A O 1
ATOM 2582 N N . SER A 1 321 ? 14.812 -9.859 0.08 1 92.81 321 SER A N 1
ATOM 2583 C CA . SER A 1 321 ? 13.484 -10.367 0.416 1 92.81 321 SER A CA 1
ATOM 2584 C C . SER A 1 321 ? 13.133 -10.07 1.867 1 92.81 321 SER A C 1
ATOM 2586 O O . SER A 1 321 ? 12.102 -10.531 2.369 1 92.81 321 SER A O 1
ATOM 2588 N N . ARG A 1 322 ? 14 -9.289 2.619 1 95.88 322 ARG A N 1
ATOM 2589 C CA . ARG A 1 322 ? 13.625 -8.891 3.971 1 95.88 322 ARG A CA 1
ATOM 2590 C C . ARG A 1 322 ? 12.453 -7.918 3.949 1 95.88 322 ARG A C 1
ATOM 2592 O O . ARG A 1 322 ? 11.414 -8.172 4.562 1 95.88 322 ARG A O 1
ATOM 2599 N N . ILE A 1 323 ? 12.594 -6.77 3.328 1 95.94 323 ILE A N 1
ATOM 2600 C CA . ILE A 1 323 ? 11.5 -5.867 2.984 1 95.94 323 ILE A CA 1
ATOM 2601 C C . ILE A 1 323 ? 11.375 -5.77 1.466 1 95.94 323 ILE A C 1
ATOM 2603 O O . ILE A 1 323 ? 12.375 -5.68 0.756 1 95.94 323 ILE A O 1
ATOM 2607 N N . ASN A 1 324 ? 10.141 -5.988 1.002 1 92.81 324 ASN A N 1
ATOM 2608 C CA . ASN A 1 324 ? 9.898 -6.035 -0.436 1 92.81 324 ASN A CA 1
ATOM 2609 C C . ASN A 1 324 ? 8.422 -5.844 -0.764 1 92.81 324 ASN A C 1
ATOM 2611 O O . ASN A 1 324 ? 7.578 -5.84 0.134 1 92.81 324 ASN A O 1
ATOM 2615 N N . SER A 1 325 ? 8.172 -5.559 -1.979 1 91.88 325 SER A N 1
ATOM 2616 C CA . SER A 1 325 ? 6.852 -5.457 -2.592 1 91.88 325 SER A CA 1
ATOM 2617 C C . SER A 1 325 ? 6.906 -5.766 -4.082 1 91.88 325 SER A C 1
ATOM 2619 O O . SER A 1 325 ? 7.922 -5.512 -4.738 1 91.88 325 SER A O 1
ATOM 2621 N N . THR A 1 326 ? 5.801 -6.352 -4.605 1 84.38 326 THR A N 1
ATOM 2622 C CA . THR A 1 326 ? 5.766 -6.641 -6.035 1 84.38 326 THR A CA 1
ATOM 2623 C C . THR A 1 326 ? 6.098 -5.395 -6.852 1 84.38 326 THR A C 1
ATOM 2625 O O . THR A 1 326 ? 7.047 -5.391 -7.633 1 84.38 326 THR A O 1
ATOM 2628 N N . TRP A 1 327 ? 5.5 -4.355 -6.602 1 88.94 327 TRP A N 1
ATOM 2629 C CA . TRP A 1 327 ? 5.664 -3.186 -7.453 1 88.94 327 TRP A CA 1
ATOM 2630 C C . TRP A 1 327 ? 6.781 -2.287 -6.938 1 88.94 327 TRP A C 1
ATOM 2632 O O . TRP A 1 327 ? 7.418 -1.568 -7.715 1 88.94 327 TRP A O 1
ATOM 2642 N N . GLY A 1 328 ? 7.109 -2.309 -5.555 1 92.75 328 GLY A N 1
ATOM 2643 C CA . GLY A 1 328 ? 8.156 -1.445 -5.031 1 92.75 328 GLY A CA 1
ATOM 2644 C C . GLY A 1 328 ? 7.902 0.026 -5.301 1 92.75 328 GLY A C 1
ATOM 2645 O O . GLY A 1 328 ? 8.797 0.735 -5.773 1 92.75 328 GLY A O 1
ATOM 2646 N N . GLY A 1 329 ? 6.688 0.435 -5.078 1 93.56 329 GLY A N 1
ATOM 2647 C CA . GLY A 1 329 ? 6.242 1.743 -5.527 1 93.56 329 GLY A CA 1
ATOM 2648 C C . GLY A 1 329 ? 5.566 1.708 -6.887 1 93.56 329 GLY A C 1
ATOM 2649 O O . GLY A 1 329 ? 5.332 0.632 -7.441 1 93.56 329 GLY A O 1
ATOM 2650 N N . ASN A 1 330 ? 5.129 2.822 -7.352 1 95.94 330 ASN A N 1
ATOM 2651 C CA . ASN A 1 330 ? 4.453 2.963 -8.641 1 95.94 330 ASN A CA 1
ATOM 2652 C C . ASN A 1 330 ? 5.25 3.842 -9.602 1 95.94 330 ASN A C 1
ATOM 2654 O O . ASN A 1 330 ? 5.543 5 -9.289 1 95.94 330 ASN A O 1
ATOM 2658 N N . LEU A 1 331 ? 5.586 3.271 -10.734 1 97.62 331 LEU A N 1
ATOM 2659 C CA . LEU A 1 331 ? 6.48 3.965 -11.656 1 97.62 331 LEU A CA 1
ATOM 2660 C C . LEU A 1 331 ? 5.863 5.273 -12.133 1 97.62 331 LEU A C 1
ATOM 2662 O O . LEU A 1 331 ? 6.574 6.258 -12.352 1 97.62 331 LEU A O 1
ATOM 2666 N N . THR A 1 332 ? 4.551 5.305 -12.336 1 98.12 332 THR A N 1
ATOM 2667 C CA . THR A 1 332 ? 3.879 6.543 -12.711 1 98.12 332 THR A CA 1
ATOM 2668 C C . THR A 1 332 ? 4.133 7.629 -11.672 1 98.12 332 THR A C 1
ATOM 2670 O O . THR A 1 332 ? 4.434 8.773 -12.023 1 98.12 332 THR A O 1
ATOM 2673 N N . ASP A 1 333 ? 3.984 7.258 -10.406 1 97.88 333 ASP A N 1
ATOM 2674 C CA . ASP A 1 333 ? 4.242 8.195 -9.32 1 97.88 333 ASP A CA 1
ATOM 2675 C C . ASP A 1 333 ? 5.699 8.664 -9.336 1 97.88 333 ASP A C 1
ATOM 2677 O O . ASP A 1 333 ? 5.984 9.828 -9.062 1 97.88 333 ASP A O 1
ATOM 2681 N N . MET A 1 334 ? 6.582 7.738 -9.617 1 98.25 334 MET A N 1
ATOM 2682 C CA . MET A 1 334 ? 8 8.07 -9.633 1 98.25 334 MET A CA 1
ATOM 2683 C C . MET A 1 334 ? 8.32 9.07 -10.742 1 98.25 334 MET A C 1
ATOM 2685 O O . MET A 1 334 ? 9.086 10.008 -10.539 1 98.25 334 MET A O 1
ATOM 2689 N N . VAL A 1 335 ? 7.746 8.812 -11.906 1 98.5 335 VAL A N 1
ATOM 2690 C CA . VAL A 1 335 ? 7.953 9.734 -13.016 1 98.5 335 VAL A CA 1
ATOM 2691 C C . VAL A 1 335 ? 7.359 11.102 -12.672 1 98.5 335 VAL A C 1
ATOM 2693 O O . VAL A 1 335 ? 8 12.133 -12.875 1 98.5 335 VAL A O 1
ATOM 2696 N N . ARG A 1 336 ? 6.164 11.133 -12.148 1 98.5 336 ARG A N 1
ATOM 2697 C CA . ARG A 1 336 ? 5.523 12.375 -11.727 1 98.5 336 ARG A CA 1
ATOM 2698 C C . ARG A 1 336 ? 6.348 13.078 -10.648 1 98.5 336 ARG A C 1
ATOM 2700 O O . ARG A 1 336 ? 6.574 14.281 -10.727 1 98.5 336 ARG A O 1
ATOM 2707 N N . ALA A 1 337 ? 6.816 12.328 -9.703 1 98.56 337 ALA A N 1
ATOM 2708 C CA . ALA A 1 337 ? 7.605 12.875 -8.602 1 98.56 337 ALA A CA 1
ATOM 2709 C C . ALA A 1 337 ? 8.906 13.5 -9.109 1 98.56 337 ALA A C 1
ATOM 2711 O O . ALA A 1 337 ? 9.367 14.508 -8.578 1 98.56 337 ALA A O 1
ATOM 2712 N N . THR A 1 338 ? 9.508 12.852 -10.125 1 98.69 338 THR A N 1
ATOM 2713 C CA . THR A 1 338 ? 10.734 13.383 -10.711 1 98.69 338 THR A CA 1
ATOM 2714 C C . THR A 1 338 ? 10.531 14.828 -11.172 1 98.69 338 THR A C 1
ATOM 2716 O O . THR A 1 338 ? 11.312 15.711 -10.82 1 98.69 338 THR A O 1
ATOM 2719 N N . LYS A 1 339 ? 9.477 15.008 -11.914 1 98.75 339 LYS A N 1
ATOM 2720 C CA . LYS A 1 339 ? 9.18 16.344 -12.438 1 98.75 339 LYS A CA 1
ATOM 2721 C C . LYS A 1 339 ? 8.844 17.312 -11.32 1 98.75 339 LYS A C 1
ATOM 2723 O O . LYS A 1 339 ? 9.281 18.469 -11.336 1 98.75 339 LYS A O 1
ATOM 2728 N N . ILE A 1 340 ? 8.109 16.875 -10.352 1 98.69 340 ILE A N 1
ATOM 2729 C CA . ILE A 1 340 ? 7.727 17.703 -9.211 1 98.69 340 ILE A CA 1
ATOM 2730 C C . ILE A 1 340 ? 8.977 18.156 -8.461 1 98.69 340 ILE A C 1
ATOM 2732 O O . ILE A 1 340 ? 9.117 19.344 -8.133 1 98.69 340 ILE A O 1
ATOM 2736 N N . LEU A 1 341 ? 9.867 17.203 -8.18 1 98.81 341 LEU A N 1
ATOM 2737 C CA . LEU A 1 341 ? 11.094 17.516 -7.453 1 98.81 341 LEU A CA 1
ATOM 2738 C C . LEU A 1 341 ? 11.938 18.531 -8.219 1 98.81 341 LEU A C 1
ATOM 2740 O O . LEU A 1 341 ? 12.516 19.438 -7.617 1 98.81 341 LEU A O 1
ATOM 2744 N N . GLN A 1 342 ? 11.992 18.344 -9.508 1 98.69 342 GLN A N 1
ATOM 2745 C CA . GLN A 1 342 ? 12.727 19.297 -10.328 1 98.69 342 GLN A CA 1
ATOM 2746 C C . GLN A 1 342 ? 12.133 20.703 -10.211 1 98.69 342 GLN A C 1
ATOM 2748 O O . GLN A 1 342 ? 12.875 21.688 -10.078 1 98.69 342 GLN A O 1
ATOM 2753 N N . ILE A 1 343 ? 10.844 20.797 -10.242 1 98.75 343 ILE A N 1
ATOM 2754 C CA . ILE A 1 343 ? 10.156 22.094 -10.18 1 98.75 343 ILE A CA 1
ATOM 2755 C C . ILE A 1 343 ? 10.344 22.703 -8.797 1 98.75 343 ILE A C 1
ATOM 2757 O O . ILE A 1 343 ? 10.586 23.906 -8.68 1 98.75 343 ILE A O 1
ATOM 2761 N N . ILE A 1 344 ? 10.273 21.891 -7.738 1 98.81 344 ILE A N 1
ATOM 2762 C CA . ILE A 1 344 ? 10.484 22.359 -6.379 1 98.81 344 ILE A CA 1
ATOM 2763 C C . ILE A 1 344 ? 11.867 23 -6.262 1 98.81 344 ILE A C 1
ATOM 2765 O O . ILE A 1 344 ? 12.023 24.078 -5.695 1 98.81 344 ILE A O 1
ATOM 2769 N N . GLU A 1 345 ? 12.828 22.297 -6.801 1 98.38 345 GLU A N 1
ATOM 2770 C CA . GLU A 1 345 ? 14.211 22.766 -6.762 1 98.38 345 GLU A CA 1
ATOM 2771 C C . GLU A 1 345 ? 14.398 24.031 -7.598 1 98.38 345 GLU A C 1
ATOM 2773 O O . GLU A 1 345 ? 14.945 25.016 -7.121 1 98.38 345 GLU A O 1
ATOM 2778 N N . GLU A 1 346 ? 13.922 24 -8.812 1 98.38 346 GLU A N 1
ATOM 2779 C CA . GLU A 1 346 ? 14.125 25.094 -9.773 1 98.38 346 GLU A CA 1
ATOM 2780 C C . GLU A 1 346 ? 13.438 26.375 -9.312 1 98.38 346 GLU A C 1
ATOM 2782 O O . GLU A 1 346 ? 13.992 27.469 -9.477 1 98.38 346 GLU A O 1
ATOM 2787 N N . ASP A 1 347 ? 12.281 26.234 -8.742 1 98.5 347 ASP A N 1
ATOM 2788 C CA . ASP A 1 347 ? 11.477 27.406 -8.398 1 98.5 347 ASP A CA 1
ATOM 2789 C C . ASP A 1 347 ? 11.625 27.766 -6.926 1 98.5 347 ASP A C 1
ATOM 2791 O O . ASP A 1 347 ? 10.922 28.641 -6.426 1 98.5 347 ASP A O 1
ATOM 2795 N N . ASN A 1 348 ? 12.484 27.109 -6.215 1 98.31 348 ASN A N 1
ATOM 2796 C CA . ASN A 1 348 ? 12.734 27.359 -4.801 1 98.31 348 ASN A CA 1
ATOM 2797 C C . ASN A 1 348 ? 11.438 27.375 -3.996 1 98.31 348 ASN A C 1
ATOM 2799 O O . ASN A 1 348 ? 11.164 28.328 -3.268 1 98.31 348 ASN A O 1
ATOM 2803 N N . LEU A 1 349 ? 10.68 26.344 -4.176 1 98.69 349 LEU A N 1
ATOM 2804 C CA . LEU A 1 349 ? 9.32 26.328 -3.637 1 98.69 349 LEU A CA 1
ATOM 2805 C C . LEU A 1 349 ? 9.344 26.156 -2.121 1 98.69 349 LEU A C 1
ATOM 2807 O O . LEU A 1 349 ? 8.383 26.531 -1.439 1 98.69 349 LEU A O 1
ATOM 2811 N N . CYS A 1 350 ? 10.398 25.578 -1.525 1 98.5 350 CYS A N 1
ATOM 2812 C CA . CYS A 1 350 ? 10.508 25.516 -0.072 1 98.5 350 CYS A CA 1
ATOM 2813 C C . CYS A 1 350 ? 10.586 26.906 0.535 1 98.5 350 CYS A C 1
ATOM 2815 O O . CYS A 1 350 ? 9.883 27.219 1.497 1 98.5 350 CYS A O 1
ATOM 2817 N N . THR A 1 351 ? 11.414 27.703 -0.038 1 98.38 351 THR A N 1
ATOM 2818 C CA . THR A 1 351 ? 11.547 29.094 0.422 1 98.38 351 THR A CA 1
ATOM 2819 C C . THR A 1 351 ? 10.227 29.844 0.265 1 98.38 351 THR A C 1
ATOM 2821 O O . THR A 1 351 ? 9.82 30.594 1.154 1 98.38 351 THR A O 1
ATOM 2824 N N . GLN A 1 352 ? 9.602 29.625 -0.839 1 98.06 352 GLN A N 1
ATOM 2825 C CA . GLN A 1 352 ? 8.305 30.25 -1.073 1 98.06 352 GLN A CA 1
ATOM 2826 C C . GLN A 1 352 ? 7.285 29.812 -0.026 1 98.06 352 GLN A C 1
ATOM 2828 O O . GLN A 1 352 ? 6.504 30.641 0.464 1 98.06 352 GLN A O 1
ATOM 2833 N N . ALA A 1 353 ? 7.266 28.547 0.272 1 98.44 353 ALA A N 1
ATOM 2834 C CA . ALA A 1 353 ? 6.355 28.016 1.285 1 98.44 353 ALA A CA 1
ATOM 2835 C C . ALA A 1 353 ? 6.613 28.672 2.645 1 98.44 353 ALA A C 1
ATOM 2837 O O . ALA A 1 353 ? 5.676 28.938 3.4 1 98.44 353 ALA A O 1
ATOM 2838 N N . ALA A 1 354 ? 7.895 28.859 2.98 1 98.5 354 ALA A N 1
ATOM 2839 C CA . ALA A 1 354 ? 8.258 29.531 4.23 1 98.5 354 ALA A CA 1
ATOM 2840 C C . ALA A 1 354 ? 7.691 30.938 4.285 1 98.5 354 ALA A C 1
ATOM 2842 O O . ALA A 1 354 ? 7.094 31.344 5.289 1 98.5 354 ALA A O 1
ATOM 2843 N N . GLU A 1 355 ? 7.844 31.688 3.236 1 98.44 355 GLU A N 1
ATOM 2844 C CA . GLU A 1 355 ? 7.426 33.094 3.18 1 98.44 355 GLU A CA 1
ATOM 2845 C C . GLU A 1 355 ? 5.902 33.219 3.174 1 98.44 355 GLU A C 1
ATOM 2847 O O . GLU A 1 355 ? 5.336 33.969 3.947 1 98.44 355 GLU A O 1
ATOM 2852 N N . THR A 1 356 ? 5.297 32.5 2.256 1 98.56 356 THR A N 1
ATOM 2853 C CA . THR A 1 356 ? 3.844 32.531 2.145 1 98.56 356 THR A CA 1
ATOM 2854 C C . THR A 1 356 ? 3.188 31.984 3.412 1 98.56 356 THR A C 1
ATOM 2856 O O . THR A 1 356 ? 2.127 32.469 3.82 1 98.56 356 THR A O 1
ATOM 2859 N N . GLY A 1 357 ? 3.805 30.953 3.99 1 98.44 357 GLY A N 1
ATOM 2860 C CA . GLY A 1 357 ? 3.305 30.422 5.25 1 98.44 357 GLY A CA 1
ATOM 2861 C C . GLY A 1 357 ? 3.326 31.438 6.375 1 98.44 357 GLY A C 1
ATOM 2862 O O . GLY A 1 357 ? 2.393 31.516 7.176 1 98.44 357 GLY A O 1
ATOM 2863 N N . GLN A 1 358 ? 4.426 32.188 6.469 1 98.38 358 GLN A N 1
ATOM 2864 C CA . GLN A 1 358 ? 4.484 33.25 7.465 1 98.38 358 GLN A CA 1
ATOM 2865 C C . GLN A 1 358 ? 3.375 34.281 7.242 1 98.38 358 GLN A C 1
ATOM 2867 O O . GLN A 1 358 ? 2.748 34.719 8.195 1 98.38 358 GLN A O 1
ATOM 2872 N N . TYR A 1 359 ? 3.164 34.656 6.012 1 98.81 359 TYR A N 1
ATOM 2873 C CA . TYR A 1 359 ? 2.086 35.562 5.672 1 98.81 359 TYR A CA 1
ATOM 2874 C C . TYR A 1 359 ? 0.737 35.031 6.117 1 98.81 359 TYR A C 1
ATOM 2876 O O . TYR A 1 359 ? -0.08 35.75 6.688 1 98.81 359 TYR A O 1
ATOM 2884 N N . LEU A 1 360 ? 0.458 33.75 5.84 1 98.81 360 LEU A N 1
ATOM 2885 C CA . LEU A 1 360 ? -0.77 33.094 6.27 1 98.81 360 LEU A CA 1
ATOM 2886 C C . LEU A 1 360 ? -0.946 33.188 7.781 1 98.81 360 LEU A C 1
ATOM 2888 O O . LEU A 1 360 ? -2.027 33.531 8.258 1 98.81 360 LEU A O 1
ATOM 2892 N N . GLN A 1 361 ? 0.084 32.906 8.531 1 98.44 361 GLN A N 1
ATOM 2893 C CA . GLN A 1 361 ? 0.032 32.969 9.992 1 98.44 361 GLN A CA 1
ATOM 2894 C C . GLN A 1 361 ? -0.232 34.375 10.469 1 98.44 361 GLN A C 1
ATOM 2896 O O . GLN A 1 361 ? -1 34.594 11.406 1 98.44 361 GLN A O 1
ATOM 2901 N N . ASP A 1 362 ? 0.425 35.344 9.812 1 98.62 362 ASP A N 1
ATOM 2902 C CA . ASP A 1 362 ? 0.199 36.75 10.148 1 98.62 362 ASP A CA 1
ATOM 2903 C C . ASP A 1 362 ? -1.26 37.156 9.93 1 98.62 362 ASP A C 1
ATOM 2905 O O . ASP A 1 362 ? -1.861 37.812 10.766 1 98.62 362 ASP A O 1
ATOM 2909 N N . GLN A 1 363 ? -1.787 36.781 8.812 1 98.62 363 GLN A N 1
ATOM 2910 C CA . GLN A 1 363 ? -3.172 37.094 8.492 1 98.62 363 GLN A CA 1
ATOM 2911 C C . GLN A 1 363 ? -4.137 36.438 9.469 1 98.62 363 GLN A C 1
ATOM 2913 O O . GLN A 1 363 ? -5.141 37.062 9.859 1 98.62 363 GLN A O 1
ATOM 2918 N N . LEU A 1 364 ? -3.875 35.219 9.836 1 98.56 364 LEU A N 1
ATOM 2919 C CA . LEU A 1 364 ? -4.711 34.5 10.812 1 98.56 364 LEU A CA 1
ATOM 2920 C C . LEU A 1 364 ? -4.637 35.188 12.172 1 98.56 364 LEU A C 1
ATOM 2922 O O . LEU A 1 364 ? -5.637 35.25 12.891 1 98.56 364 LEU A O 1
ATOM 2926 N N . THR A 1 365 ? -3.449 35.625 12.531 1 98 365 THR A N 1
ATOM 2927 C CA . THR A 1 365 ? -3.281 36.344 13.781 1 98 365 THR A CA 1
ATOM 2928 C C . THR A 1 365 ? -4.117 37.625 13.781 1 98 365 THR A C 1
ATOM 2930 O O . THR A 1 365 ? -4.809 37.906 14.758 1 98 365 THR A O 1
ATOM 2933 N N . GLN A 1 366 ? -4.047 38.344 12.719 1 98.12 366 GLN A N 1
ATOM 2934 C CA . GLN A 1 366 ? -4.855 39.562 12.594 1 98.12 366 GLN A CA 1
ATOM 2935 C C . GLN A 1 366 ? -6.344 39.219 12.688 1 98.12 366 GLN A C 1
ATOM 2937 O O . GLN A 1 366 ? -7.102 39.969 13.328 1 98.12 366 GLN A O 1
ATOM 2942 N N . LEU A 1 367 ? -6.719 38.219 12 1 97.81 367 LEU A N 1
ATOM 2943 C CA . LEU A 1 367 ? -8.109 37.781 12.039 1 97.81 367 LEU A CA 1
ATOM 2944 C C . LEU A 1 367 ? -8.539 37.438 13.461 1 97.81 367 LEU A C 1
ATOM 2946 O O . LEU A 1 367 ? -9.672 37.719 13.859 1 97.81 367 LEU A O 1
ATOM 2950 N N . SER A 1 368 ? -7.68 36.781 14.242 1 96.94 368 SER A N 1
ATOM 2951 C CA . SER A 1 368 ? -7.988 36.375 15.602 1 96.94 368 SER A CA 1
ATOM 2952 C C . SER A 1 368 ? -8.281 37.562 16.5 1 96.94 368 SER A C 1
ATOM 2954 O O . SER A 1 368 ? -8.945 37.438 17.531 1 96.94 368 SER A O 1
ATOM 2956 N N . TYR A 1 369 ? -7.844 38.781 16.125 1 96.75 369 TYR A N 1
ATOM 2957 C CA . TYR A 1 369 ? -8.117 40 16.875 1 96.75 369 TYR A CA 1
ATOM 2958 C C . TYR A 1 369 ? -9.555 40.469 16.672 1 96.75 369 TYR A C 1
ATOM 2960 O O . TYR A 1 369 ? -10.062 41.281 17.453 1 96.75 369 TYR A O 1
ATOM 2968 N N . THR A 1 370 ? -10.188 39.969 15.719 1 96.62 370 THR A N 1
ATOM 2969 C CA . THR A 1 370 ? -11.508 40.469 15.367 1 96.62 370 THR A CA 1
ATOM 2970 C C . THR A 1 370 ? -12.594 39.5 15.867 1 96.62 370 THR A C 1
ATOM 2972 O O . THR A 1 370 ? -13.789 39.781 15.734 1 96.62 370 THR A O 1
ATOM 2975 N N . THR A 1 371 ? -12.219 38.406 16.391 1 96.75 371 THR A N 1
ATOM 2976 C CA . THR A 1 371 ? -13.18 37.406 16.859 1 96.75 371 THR A CA 1
ATOM 2977 C C . THR A 1 371 ? -12.602 36.625 18.031 1 96.75 371 THR A C 1
ATOM 2979 O O . THR A 1 371 ? -11.391 36.438 18.141 1 96.75 371 THR A O 1
ATOM 2982 N N . ASP A 1 372 ? -13.484 36.062 18.875 1 96.06 372 ASP A N 1
ATOM 2983 C CA . ASP A 1 372 ? -13.07 35.188 19.984 1 96.06 372 ASP A CA 1
ATOM 2984 C C . ASP A 1 372 ? -13.195 33.719 19.609 1 96.06 372 ASP A C 1
ATOM 2986 O O . ASP A 1 372 ? -12.961 32.844 20.453 1 96.06 372 ASP A O 1
ATOM 2990 N N . LEU A 1 373 ? -13.422 33.438 18.328 1 97.56 373 LEU A N 1
ATOM 2991 C CA . LEU A 1 373 ? -13.742 32.062 17.938 1 97.56 373 LEU A CA 1
ATOM 2992 C C . LEU A 1 373 ? -12.484 31.297 17.578 1 97.56 373 LEU A C 1
ATOM 2994 O O . LEU A 1 373 ? -12.484 30.062 17.547 1 97.56 373 LEU A O 1
ATOM 2998 N N . ILE A 1 374 ? -11.414 32 17.141 1 97.38 374 ILE A N 1
ATOM 2999 C CA . ILE A 1 374 ? -10.227 31.266 16.719 1 97.38 374 ILE A CA 1
ATOM 3000 C C . ILE A 1 374 ? -9.078 31.562 17.688 1 97.38 374 ILE A C 1
ATOM 3002 O O . ILE A 1 374 ? -8.938 32.688 18.172 1 97.38 374 ILE A O 1
ATOM 3006 N N . SER A 1 375 ? -8.328 30.594 18.016 1 96.69 375 SER A N 1
ATOM 3007 C CA . SER A 1 375 ? -7.219 30.688 18.953 1 96.69 375 SER A CA 1
ATOM 3008 C C . SER A 1 375 ? -6.082 29.75 18.578 1 96.69 375 SER A C 1
ATOM 3010 O O . SER A 1 375 ? -6.203 28.984 17.609 1 96.69 375 SER A O 1
ATOM 3012 N N . ASN A 1 376 ? -4.984 29.875 19.219 1 97.25 376 ASN A N 1
ATOM 3013 C CA . ASN A 1 376 ? -3.834 28.969 19.172 1 97.25 376 ASN A CA 1
ATOM 3014 C C . ASN A 1 376 ? -3.299 28.812 17.75 1 97.25 376 ASN A C 1
ATOM 3016 O O . ASN A 1 376 ? -3.154 27.703 17.266 1 97.25 376 ASN A O 1
ATOM 3020 N N . ILE A 1 377 ? -3.18 29.938 17.078 1 97.81 377 ILE A N 1
ATOM 3021 C CA . ILE A 1 377 ? -2.572 29.953 15.75 1 97.81 377 ILE A CA 1
ATOM 3022 C C . ILE A 1 377 ? -1.146 29.422 15.828 1 97.81 377 ILE A C 1
ATOM 3024 O O . ILE A 1 377 ? -0.358 29.859 16.672 1 97.81 377 ILE A O 1
ATOM 3028 N N . ARG A 1 378 ? -0.842 28.438 14.961 1 97.5 378 ARG A N 1
ATOM 3029 C CA . ARG A 1 378 ? 0.46 27.781 15.016 1 97.5 378 ARG A CA 1
ATOM 3030 C C . ARG A 1 378 ? 0.84 27.219 13.648 1 97.5 378 ARG A C 1
ATOM 3032 O O . ARG A 1 378 ? -0.031 26.938 12.828 1 97.5 378 ARG A O 1
ATOM 3039 N N . GLY A 1 379 ? 2.18 27.094 13.492 1 97.38 379 GLY A N 1
ATOM 3040 C CA . GLY A 1 379 ? 2.596 26.469 12.25 1 97.38 379 GLY A CA 1
ATOM 3041 C C . GLY A 1 379 ? 4.035 26.766 11.883 1 97.38 379 GLY A C 1
ATOM 3042 O O . GLY A 1 379 ? 4.719 27.516 12.578 1 97.38 379 GLY A O 1
ATOM 3043 N N . LYS A 1 380 ? 4.559 26.047 10.953 1 97.81 380 LYS A N 1
ATOM 3044 C CA . LYS A 1 380 ? 5.785 26.281 10.195 1 97.81 380 LYS A CA 1
ATOM 3045 C C . LYS A 1 380 ? 5.516 26.281 8.695 1 97.81 380 LYS A C 1
ATOM 3047 O O . LYS A 1 380 ? 4.969 25.312 8.156 1 97.81 380 LYS A O 1
ATOM 3052 N N . GLY A 1 381 ? 5.902 27.391 8.047 1 98.12 381 GLY A N 1
ATOM 3053 C CA . GLY A 1 381 ? 5.555 27.5 6.637 1 98.12 381 GLY A CA 1
ATOM 3054 C C . GLY A 1 381 ? 4.066 27.375 6.379 1 98.12 381 GLY A C 1
ATOM 3055 O O . GLY A 1 381 ? 3.256 27.984 7.078 1 98.12 381 GLY A O 1
ATOM 3056 N N . LEU A 1 382 ? 3.727 26.641 5.32 1 98.56 382 LEU A N 1
ATOM 3057 C CA . LEU A 1 382 ? 2.332 26.5 4.922 1 98.56 382 LEU A CA 1
ATOM 3058 C C . LEU A 1 382 ? 1.623 25.469 5.797 1 98.56 382 LEU A C 1
ATOM 3060 O O . LEU A 1 382 ? 0.394 25.375 5.781 1 98.56 382 LEU A O 1
ATOM 3064 N N . LEU A 1 383 ? 2.408 24.656 6.562 1 98.62 383 LEU A N 1
ATOM 3065 C CA . LEU A 1 383 ? 1.793 23.812 7.578 1 98.62 383 LEU A CA 1
ATOM 3066 C C . LEU A 1 383 ? 1.332 24.656 8.773 1 98.62 383 LEU A C 1
ATOM 3068 O O . LEU A 1 383 ? 2.123 24.953 9.672 1 98.62 383 LEU A O 1
ATOM 3072 N N . THR A 1 384 ? 0.079 25.062 8.758 1 98.56 384 THR A N 1
ATOM 3073 C CA . THR A 1 384 ? -0.488 26.031 9.695 1 98.56 384 THR A CA 1
ATOM 3074 C C . THR A 1 384 ? -1.856 25.562 10.188 1 98.56 384 THR A C 1
ATOM 3076 O O . THR A 1 384 ? -2.568 24.844 9.469 1 98.56 384 THR A O 1
ATOM 3079 N N . ALA A 1 385 ? -2.207 25.891 11.414 1 98.69 385 ALA A N 1
ATOM 3080 C CA . ALA A 1 385 ? -3.502 25.5 11.969 1 98.69 385 ALA A CA 1
ATOM 3081 C C . ALA A 1 385 ? -3.986 26.531 12.984 1 98.69 385 ALA A C 1
ATOM 3083 O O . ALA A 1 385 ? -3.211 27.375 13.445 1 98.69 385 ALA A O 1
ATOM 3084 N N . PHE A 1 386 ? -5.227 26.531 13.312 1 98.62 386 PHE A N 1
ATOM 3085 C CA . PHE A 1 386 ? -5.836 27.234 14.43 1 98.62 386 PHE A CA 1
ATOM 3086 C C . PHE A 1 386 ? -6.977 26.438 15.031 1 98.62 386 PHE A C 1
ATOM 3088 O O . PHE A 1 386 ? -7.406 25.438 14.461 1 98.62 386 PHE A O 1
ATOM 3095 N N . ASP A 1 387 ? -7.434 26.781 16.234 1 98.5 387 ASP A N 1
ATOM 3096 C CA . ASP A 1 387 ? -8.445 26.016 16.953 1 98.5 387 ASP A CA 1
ATOM 3097 C C . ASP A 1 387 ? -9.766 26.781 17.031 1 98.5 387 ASP A C 1
ATOM 3099 O O . ASP A 1 387 ? -9.766 28.016 17.125 1 98.5 387 ASP A O 1
ATOM 3103 N N . PHE A 1 388 ? -10.805 26.094 16.984 1 98.56 388 PHE A N 1
ATOM 3104 C CA . PHE A 1 388 ? -12.117 26.562 17.406 1 98.56 388 PHE A CA 1
ATOM 3105 C C . PHE A 1 388 ? -12.406 26.125 18.844 1 98.56 388 PHE A C 1
ATOM 3107 O O . PHE A 1 388 ? -11.633 25.375 19.438 1 98.56 388 PHE A O 1
ATOM 3114 N N . PRO A 1 389 ? -13.523 26.594 19.469 1 97.62 389 PRO A N 1
ATOM 3115 C CA . PRO A 1 389 ? -13.852 26.188 20.828 1 97.62 389 PRO A CA 1
ATOM 3116 C C . PRO A 1 389 ? -14.312 24.734 20.938 1 97.62 389 PRO A C 1
ATOM 3118 O O . PRO A 1 389 ? -14.18 24.125 21.984 1 97.62 389 PRO A O 1
ATOM 3121 N N . ASP A 1 390 ? -14.875 24.234 19.844 1 97.5 390 ASP A N 1
ATOM 3122 C CA . ASP A 1 390 ? -15.406 22.875 19.875 1 97.5 390 ASP A CA 1
ATOM 3123 C C . ASP A 1 390 ? -15.5 22.297 18.469 1 97.5 390 ASP A C 1
ATOM 3125 O O . ASP A 1 390 ? -15.344 23.016 17.484 1 97.5 390 ASP A O 1
ATOM 3129 N N . SER A 1 391 ? -15.734 21.016 18.453 1 97.31 391 SER A N 1
ATOM 3130 C CA . SER A 1 391 ? -15.781 20.281 17.203 1 97.31 391 SER A CA 1
ATOM 3131 C C . SER A 1 391 ? -16.922 20.75 16.328 1 97.31 391 SER A C 1
ATOM 3133 O O . SER A 1 391 ? -16.797 20.812 15.094 1 97.31 391 SER A O 1
ATOM 3135 N N . ASP A 1 392 ? -18.031 21.047 16.906 1 97.94 392 ASP A N 1
ATOM 3136 C CA . ASP A 1 392 ? -19.203 21.438 16.156 1 97.94 392 ASP A CA 1
ATOM 3137 C C . ASP A 1 392 ? -18.953 22.734 15.367 1 97.94 392 ASP A C 1
ATOM 3139 O O . ASP A 1 392 ? -19.312 22.828 14.188 1 97.94 392 ASP A O 1
ATOM 3143 N N . THR A 1 393 ? -18.359 23.75 16.078 1 98.25 393 THR A N 1
ATOM 3144 C CA . THR A 1 393 ? -18.031 25 15.422 1 98.25 393 THR A CA 1
ATOM 3145 C C . THR A 1 393 ? -17.047 24.781 14.273 1 98.25 393 THR A C 1
ATOM 3147 O O . THR A 1 393 ? -17.203 25.328 13.188 1 98.25 393 THR A O 1
ATOM 3150 N N . ARG A 1 394 ? -16.062 23.969 14.547 1 98.31 394 ARG A N 1
ATOM 3151 C CA . ARG A 1 394 ? -15.07 23.625 13.531 1 98.31 394 ARG A CA 1
ATOM 3152 C C . ARG A 1 394 ? -15.734 22.984 12.32 1 98.31 394 ARG A C 1
ATOM 3154 O O . ARG A 1 394 ? -15.453 23.359 11.18 1 98.31 394 ARG A O 1
ATOM 3161 N N . ASN A 1 395 ? -16.594 22 12.531 1 97.94 395 ASN A N 1
ATOM 3162 C CA . ASN A 1 395 ? -17.266 21.281 11.453 1 97.94 395 ASN A CA 1
ATOM 3163 C C . ASN A 1 395 ? -18.172 22.219 10.648 1 97.94 395 ASN A C 1
ATOM 3165 O O . ASN A 1 395 ? -18.25 22.109 9.43 1 97.94 395 ASN A O 1
ATOM 3169 N N . LYS A 1 396 ? -18.875 23.078 11.359 1 98.31 396 LYS A N 1
ATOM 3170 C CA . LYS A 1 396 ? -19.719 24.062 10.688 1 98.31 396 LYS A CA 1
ATOM 3171 C C . LYS A 1 396 ? -18.906 24.969 9.773 1 98.31 396 LYS A C 1
ATOM 3173 O O . LYS A 1 396 ? -19.328 25.281 8.656 1 98.31 396 LYS A O 1
ATOM 3178 N N . PHE A 1 397 ? -17.812 25.391 10.273 1 98.62 397 PHE A N 1
ATOM 3179 C CA . PHE A 1 397 ? -16.906 26.234 9.508 1 98.62 397 PHE A CA 1
ATOM 3180 C C . PHE A 1 397 ? -16.469 25.547 8.219 1 98.62 397 PHE A C 1
ATOM 3182 O O . PHE A 1 397 ? -16.453 26.156 7.152 1 98.62 397 PHE A O 1
ATOM 3189 N N . ILE A 1 398 ? -16.109 24.312 8.297 1 98.31 398 ILE A N 1
ATOM 3190 C CA . ILE A 1 398 ? -15.664 23.531 7.148 1 98.31 398 ILE A CA 1
ATOM 3191 C C . ILE A 1 398 ? -16.781 23.438 6.117 1 98.31 398 ILE A C 1
ATOM 3193 O O . ILE A 1 398 ? -16.562 23.672 4.926 1 98.31 398 ILE A O 1
ATOM 3197 N N . ASN A 1 399 ? -17.938 23.094 6.578 1 98 399 ASN A N 1
ATOM 3198 C CA . ASN A 1 399 ? -19.094 22.969 5.684 1 98 399 ASN A CA 1
ATOM 3199 C C . ASN A 1 399 ? -19.422 24.297 5.008 1 98 399 ASN A C 1
ATOM 3201 O O . ASN A 1 399 ? -19.688 24.344 3.805 1 98 399 ASN A O 1
ATOM 3205 N N . MET A 1 400 ? -19.422 25.375 5.816 1 98.44 400 MET A N 1
ATOM 3206 C CA . MET A 1 400 ? -19.672 26.703 5.27 1 98.44 400 MET A CA 1
ATOM 3207 C C . MET A 1 400 ? -18.609 27.094 4.254 1 98.44 400 MET A C 1
ATOM 3209 O O . MET A 1 400 ? -18.906 27.781 3.271 1 98.44 400 MET A O 1
ATOM 3213 N N . GLY A 1 401 ? -17.375 26.719 4.551 1 98.5 401 GLY A N 1
ATOM 3214 C CA . GLY A 1 401 ? -16.312 26.969 3.596 1 98.5 401 GLY A CA 1
ATOM 3215 C C . GLY A 1 401 ? -16.578 26.375 2.229 1 98.5 401 GLY A C 1
ATOM 3216 O O . GLY A 1 401 ? -16.438 27.047 1.209 1 98.5 401 GLY A O 1
ATOM 3217 N N . LEU A 1 402 ? -16.969 25.109 2.258 1 97.94 402 LEU A N 1
ATOM 3218 C CA . LEU A 1 402 ? -17.281 24.438 1.004 1 97.94 402 LEU A CA 1
ATOM 3219 C C . LEU A 1 402 ? -18.422 25.125 0.274 1 97.94 402 LEU A C 1
ATOM 3221 O O . LEU A 1 402 ? -18.391 25.266 -0.95 1 97.94 402 LEU A O 1
ATOM 3225 N N . GLU A 1 403 ? -19.406 25.547 0.986 1 97.44 403 GLU A N 1
ATOM 3226 C CA . GLU A 1 403 ? -20.547 26.25 0.422 1 97.44 403 GLU A CA 1
ATOM 3227 C C . GLU A 1 403 ? -20.141 27.609 -0.162 1 97.44 403 GLU A C 1
ATOM 3229 O O . GLU A 1 403 ? -20.844 28.156 -1.008 1 97.44 403 GLU A O 1
ATOM 3234 N N . ASN A 1 404 ? -19.047 28.109 0.335 1 98.19 404 ASN A N 1
ATOM 3235 C CA . ASN A 1 404 ? -18.531 29.375 -0.142 1 98.19 404 ASN A CA 1
ATOM 3236 C C . ASN A 1 404 ? -17.281 29.188 -0.988 1 98.19 404 ASN A C 1
ATOM 3238 O O . ASN A 1 404 ? -16.391 30.047 -0.98 1 98.19 404 ASN A O 1
ATOM 3242 N N . ASN A 1 405 ? -17.125 28.062 -1.567 1 98.31 405 ASN A N 1
ATOM 3243 C CA . ASN A 1 405 ? -16.141 27.734 -2.604 1 98.31 405 ASN A CA 1
ATOM 3244 C C . ASN A 1 405 ? -14.727 27.75 -2.057 1 98.31 405 ASN A C 1
ATOM 3246 O O . ASN A 1 405 ? -13.797 28.203 -2.734 1 98.31 405 ASN A O 1
ATOM 3250 N N . THR A 1 406 ? -14.555 27.406 -0.836 1 98.69 406 THR A N 1
ATOM 3251 C CA . THR A 1 406 ? -13.25 27.219 -0.219 1 98.69 406 THR A CA 1
ATOM 3252 C C . THR A 1 406 ? -13.195 25.906 0.558 1 98.69 406 THR A C 1
ATOM 3254 O O . THR A 1 406 ? -14.062 25.641 1.39 1 98.69 406 THR A O 1
ATOM 3257 N N . MET A 1 407 ? -12.203 25.094 0.272 1 98.38 407 MET A N 1
ATOM 3258 C CA . MET A 1 407 ? -12.062 23.797 0.934 1 98.38 407 MET A CA 1
ATOM 3259 C C . MET A 1 407 ? -11.094 23.891 2.107 1 98.38 407 MET A C 1
ATOM 3261 O O . MET A 1 407 ? -9.883 24.031 1.911 1 98.38 407 MET A O 1
ATOM 3265 N N . PHE A 1 408 ? -11.617 23.828 3.289 1 98.19 408 PHE A N 1
ATOM 3266 C CA . PHE A 1 408 ? -10.828 23.75 4.508 1 98.19 408 PHE A CA 1
ATOM 3267 C C . PHE A 1 408 ? -10.719 22.312 5.008 1 98.19 408 PHE A C 1
ATOM 3269 O O . PHE A 1 408 ? -11.461 21.438 4.551 1 98.19 408 PHE A O 1
ATOM 3276 N N . LEU A 1 409 ? -9.844 22.031 5.91 1 97.19 409 LEU A N 1
ATOM 3277 C CA . LEU A 1 409 ? -9.578 20.703 6.434 1 97.19 409 LEU A CA 1
ATOM 3278 C C . LEU A 1 409 ? -9.484 20.734 7.957 1 97.19 409 LEU A C 1
ATOM 3280 O O . LEU A 1 409 ? -8.82 21.609 8.523 1 97.19 409 LEU A O 1
ATOM 3284 N N . GLY A 1 410 ? -10.133 19.797 8.555 1 97 410 GLY A N 1
ATOM 3285 C CA . GLY A 1 410 ? -10.055 19.719 10.008 1 97 410 GLY A CA 1
ATOM 3286 C C . GLY A 1 410 ? -9.016 18.719 10.492 1 97 410 GLY A C 1
ATOM 3287 O O . GLY A 1 410 ? -8.5 17.922 9.703 1 97 410 GLY A O 1
ATOM 3288 N N . CYS A 1 411 ? -8.664 18.766 11.727 1 95.88 411 CYS A N 1
ATOM 3289 C CA . CYS A 1 411 ? -7.859 17.766 12.414 1 95.88 411 CYS A CA 1
ATOM 3290 C C . CYS A 1 411 ? -8.062 17.844 13.922 1 95.88 411 CYS A C 1
ATOM 3292 O O . CYS A 1 411 ? -8.555 18.859 14.43 1 95.88 411 CYS A O 1
ATOM 3294 N N . GLY A 1 412 ? -7.695 16.766 14.586 1 95.88 412 GLY A N 1
ATOM 3295 C CA . GLY A 1 412 ? -7.961 16.734 16.016 1 95.88 412 GLY A CA 1
ATOM 3296 C C . GLY A 1 412 ? -9.422 16.969 16.359 1 95.88 412 GLY A C 1
ATOM 3297 O O . GLY A 1 412 ? -10.305 16.656 15.555 1 95.88 412 GLY A O 1
ATOM 3298 N N . ASP A 1 413 ? -9.625 17.5 17.531 1 94.56 413 ASP A N 1
ATOM 3299 C CA . ASP A 1 413 ? -10.992 17.641 18 1 94.56 413 ASP A CA 1
ATOM 3300 C C . ASP A 1 413 ? -11.609 18.953 17.5 1 94.56 413 ASP A C 1
ATOM 3302 O O . ASP A 1 413 ? -12.82 19.031 17.312 1 94.56 413 ASP A O 1
ATOM 3306 N N . LYS A 1 414 ? -10.727 19.969 17.281 1 97.25 414 LYS A N 1
ATOM 3307 C CA . LYS A 1 414 ? -11.352 21.281 17.109 1 97.25 414 LYS A CA 1
ATOM 3308 C C . LYS A 1 414 ? -10.531 22.172 16.172 1 97.25 414 LYS A C 1
ATOM 3310 O O . LYS A 1 414 ? -10.766 23.375 16.094 1 97.25 414 LYS A O 1
ATOM 3315 N N . SER A 1 415 ? -9.57 21.625 15.445 1 98.38 415 SER A N 1
ATOM 3316 C CA . SER A 1 415 ? -8.625 22.453 14.703 1 98.38 415 SER A CA 1
ATOM 3317 C C . SER A 1 415 ? -8.961 22.469 13.219 1 98.38 415 SER A C 1
ATOM 3319 O O . SER A 1 415 ? -9.531 21.516 12.695 1 98.38 415 SER A O 1
ATOM 3321 N N . ILE A 1 416 ? -8.656 23.594 12.578 1 98.62 416 ILE A N 1
ATOM 3322 C CA . ILE A 1 416 ? -8.508 23.672 11.133 1 98.62 416 ILE A CA 1
ATOM 3323 C C . ILE A 1 416 ? -7.031 23.578 10.758 1 98.62 416 ILE A C 1
ATOM 3325 O O . ILE A 1 416 ? -6.184 24.219 11.375 1 98.62 416 ILE A O 1
ATOM 3329 N N . ARG A 1 417 ? -6.727 22.719 9.836 1 98.44 417 ARG A N 1
ATOM 3330 C CA . ARG A 1 417 ? -5.344 22.641 9.375 1 98.44 417 ARG A CA 1
ATOM 3331 C C . ARG A 1 417 ? -5.246 23 7.891 1 98.44 417 ARG A C 1
ATOM 3333 O O . ARG A 1 417 ? -6.109 22.625 7.098 1 98.44 417 ARG A O 1
ATOM 3340 N N . PHE A 1 418 ? -4.195 23.734 7.492 1 98.62 418 PHE A N 1
ATOM 3341 C CA . PHE A 1 418 ? -3.932 24.141 6.117 1 98.62 418 PHE A CA 1
ATOM 3342 C C . PHE A 1 418 ? -2.887 23.219 5.48 1 98.62 418 PHE A C 1
ATOM 3344 O O . PHE A 1 418 ? -1.838 22.969 6.074 1 98.62 418 PHE A O 1
ATOM 3351 N N . ARG A 1 419 ? -3.211 22.688 4.316 1 98.25 419 ARG A N 1
ATOM 3352 C CA . ARG A 1 419 ? -2.309 21.859 3.525 1 98.25 419 ARG A CA 1
ATOM 3353 C C . ARG A 1 419 ? -2.291 22.297 2.066 1 98.25 419 ARG A C 1
ATOM 3355 O O . ARG A 1 419 ? -2.473 21.484 1.161 1 98.25 419 ARG A O 1
ATOM 3362 N N . PRO A 1 420 ? -2.041 23.562 1.774 1 98.12 420 PRO A N 1
ATOM 3363 C CA . PRO A 1 420 ? -2.125 24.031 0.386 1 98.12 420 PRO A CA 1
ATOM 3364 C C . PRO A 1 420 ? -0.966 23.531 -0.473 1 98.12 420 PRO A C 1
ATOM 3366 O O . PRO A 1 420 ? 0.02 23 0.056 1 98.12 420 PRO A O 1
ATOM 3369 N N . ALA A 1 421 ? -1.108 23.641 -1.795 1 98.25 421 ALA A N 1
ATOM 3370 C CA . ALA A 1 421 ? 0.011 23.422 -2.707 1 98.25 421 ALA A CA 1
ATOM 3371 C C . ALA A 1 421 ? 1.144 24.406 -2.43 1 98.25 421 ALA A C 1
ATOM 3373 O O . ALA A 1 421 ? 0.908 25.516 -1.929 1 98.25 421 ALA A O 1
ATOM 3374 N N . LEU A 1 422 ? 2.34 24 -2.781 1 98.69 422 LEU A N 1
ATOM 3375 C CA . LEU A 1 422 ? 3.518 24.812 -2.496 1 98.69 422 LEU A CA 1
ATOM 3376 C C . LEU A 1 422 ? 3.521 26.078 -3.342 1 98.69 422 LEU A C 1
ATOM 3378 O O . LEU A 1 422 ? 4.25 27.031 -3.039 1 98.69 422 LEU A O 1
ATOM 3382 N N . ILE A 1 423 ? 2.646 26.141 -4.332 1 98.5 423 ILE A N 1
ATOM 3383 C CA . ILE A 1 423 ? 2.635 27.281 -5.238 1 98.5 423 ILE A CA 1
ATOM 3384 C C . ILE A 1 423 ? 1.624 28.312 -4.75 1 98.5 423 ILE A C 1
ATOM 3386 O O . ILE A 1 423 ? 1.396 29.328 -5.41 1 98.5 423 ILE A O 1
ATOM 3390 N N . MET A 1 424 ? 0.937 28.031 -3.607 1 98 424 MET A N 1
ATOM 3391 C CA . MET A 1 424 ? 0.055 29.031 -2.99 1 98 424 MET A CA 1
ATOM 3392 C C . MET A 1 424 ? 0.753 30.375 -2.863 1 98 424 MET A C 1
ATOM 3394 O O . MET A 1 424 ? 1.916 30.438 -2.461 1 98 424 MET A O 1
ATOM 3398 N N . ASP A 1 425 ? 0.102 31.406 -3.25 1 97.75 425 ASP A N 1
ATOM 3399 C CA . ASP A 1 425 ? 0.701 32.75 -3.104 1 97.75 425 ASP A CA 1
ATOM 3400 C C . ASP A 1 425 ? -0.132 33.625 -2.174 1 97.75 425 ASP A C 1
ATOM 3402 O O . ASP A 1 425 ? -1.144 33.156 -1.629 1 97.75 425 ASP A O 1
ATOM 3406 N N . LYS A 1 426 ? 0.333 34.875 -1.945 1 98.44 426 LYS A N 1
ATOM 3407 C CA . LYS A 1 426 ? -0.299 35.781 -0.983 1 98.44 426 LYS A CA 1
ATOM 3408 C C . LYS A 1 426 ? -1.723 36.125 -1.408 1 98.44 426 LYS A C 1
ATOM 3410 O O . LYS A 1 426 ? -2.605 36.281 -0.563 1 98.44 426 LYS A O 1
ATOM 3415 N N . GLY A 1 427 ? -1.927 36.25 -2.723 1 98.62 427 GLY A N 1
ATOM 3416 C CA . GLY A 1 427 ? -3.268 36.531 -3.213 1 98.62 427 GLY A CA 1
ATOM 3417 C C . GLY A 1 427 ? -4.266 35.438 -2.883 1 98.62 427 GLY A C 1
ATOM 3418 O O . GLY A 1 427 ? -5.406 35.719 -2.51 1 98.62 427 GLY A O 1
ATOM 3419 N N . HIS A 1 428 ? -3.885 34.188 -3.055 1 98.62 428 HIS A N 1
ATOM 3420 C CA . HIS A 1 428 ? -4.723 33.062 -2.68 1 98.62 428 HIS A CA 1
ATOM 3421 C C . HIS A 1 428 ? -5.031 33.062 -1.186 1 98.62 428 HIS A C 1
ATOM 3423 O O . HIS A 1 428 ? -6.156 32.781 -0.776 1 98.62 428 HIS A O 1
ATOM 3429 N N . ILE A 1 429 ? -3.994 33.375 -0.393 1 98.62 429 ILE A N 1
ATOM 3430 C CA . ILE A 1 429 ? -4.172 33.438 1.053 1 98.62 429 ILE A CA 1
ATOM 3431 C C . ILE A 1 429 ? -5.203 34.531 1.382 1 98.62 429 ILE A C 1
ATOM 3433 O O . ILE A 1 429 ? -6.094 34.312 2.207 1 98.62 429 ILE A O 1
ATOM 3437 N N . ASP A 1 430 ? -5.062 35.688 0.741 1 98.69 430 ASP A N 1
ATOM 3438 C CA . ASP A 1 430 ? -6.008 36.75 0.963 1 98.69 430 ASP A CA 1
ATOM 3439 C C . ASP A 1 430 ? -7.438 36.312 0.682 1 98.69 430 ASP A C 1
ATOM 3441 O O . ASP A 1 430 ? -8.359 36.656 1.435 1 98.69 430 ASP A O 1
ATOM 3445 N N . ASP A 1 431 ? -7.656 35.562 -0.384 1 98.56 431 ASP A N 1
ATOM 3446 C CA . ASP A 1 431 ? -8.977 35.062 -0.732 1 98.56 431 ASP A CA 1
ATOM 3447 C C . ASP A 1 431 ? -9.508 34.125 0.351 1 98.56 431 ASP A C 1
ATOM 3449 O O . ASP A 1 431 ? -10.688 34.188 0.715 1 98.56 431 ASP A O 1
ATOM 3453 N N . GLY A 1 432 ? -8.656 33.281 0.841 1 98.56 432 GLY A N 1
ATOM 3454 C CA . GLY A 1 432 ? -9.047 32.375 1.908 1 98.56 432 GLY A CA 1
ATOM 3455 C C . GLY A 1 432 ? -9.398 33.094 3.201 1 98.56 432 GLY A C 1
ATOM 3456 O O . GLY A 1 432 ? -10.352 32.719 3.885 1 98.56 432 GLY A O 1
ATOM 3457 N N . ILE A 1 433 ? -8.602 34.125 3.5 1 98.5 433 ILE A N 1
ATOM 3458 C CA . ILE A 1 433 ? -8.812 34.906 4.719 1 98.5 433 ILE A CA 1
ATOM 3459 C C . ILE A 1 433 ? -10.109 35.688 4.605 1 98.5 433 ILE A C 1
ATOM 3461 O O . ILE A 1 433 ? -10.859 35.812 5.578 1 98.5 433 ILE A O 1
ATOM 3465 N N . LYS A 1 434 ? -10.336 36.25 3.461 1 98.44 434 LYS A N 1
ATOM 3466 C CA . LYS A 1 434 ? -11.586 36.969 3.225 1 98.44 434 LYS A CA 1
ATOM 3467 C C . LYS A 1 434 ? -12.789 36.031 3.451 1 98.44 434 LYS A C 1
ATOM 3469 O O . LYS A 1 434 ? -13.75 36.438 4.117 1 98.44 434 LYS A O 1
ATOM 3474 N N . THR A 1 435 ? -12.758 34.875 2.863 1 98.56 435 THR A N 1
ATOM 3475 C CA . THR A 1 435 ? -13.82 33.906 3.078 1 98.56 435 THR A CA 1
ATOM 3476 C C . THR A 1 435 ? -13.953 33.562 4.559 1 98.56 435 THR A C 1
ATOM 3478 O O . THR A 1 435 ? -15.062 33.5 5.094 1 98.56 435 THR A O 1
ATOM 3481 N N . SER A 1 436 ? -12.859 33.344 5.223 1 98.62 436 SER A N 1
ATOM 3482 C CA . SER A 1 436 ? -12.859 33 6.645 1 98.62 436 SER A CA 1
ATOM 3483 C C . SER A 1 436 ? -13.508 34.125 7.473 1 98.62 436 SER A C 1
ATOM 3485 O O . SER A 1 436 ? -14.312 33.844 8.359 1 98.62 436 SER A O 1
ATOM 3487 N N . SER A 1 437 ? -13.086 35.312 7.184 1 98.31 437 SER A N 1
ATOM 3488 C CA . SER A 1 437 ? -13.648 36.469 7.891 1 98.31 437 SER A CA 1
ATOM 3489 C C . SER A 1 437 ? -15.164 36.5 7.738 1 98.31 437 SER A C 1
ATOM 3491 O O . SER A 1 437 ? -15.891 36.75 8.711 1 98.31 437 SER A O 1
ATOM 3493 N N . HIS A 1 438 ? -15.602 36.281 6.535 1 98.25 438 HIS A N 1
ATOM 3494 C CA . HIS A 1 438 ? -17.031 36.281 6.246 1 98.25 438 HIS A CA 1
ATOM 3495 C C . HIS A 1 438 ? -17.734 35.188 7.035 1 98.25 438 HIS A C 1
ATOM 3497 O O . HIS A 1 438 ? -18.797 35.438 7.633 1 98.25 438 HIS A O 1
ATOM 3503 N N . LEU A 1 439 ? -17.188 34 7.059 1 98.5 439 LEU A N 1
ATOM 3504 C CA . LEU A 1 439 ? -17.781 32.844 7.727 1 98.5 439 LEU A CA 1
ATOM 3505 C C . LEU A 1 439 ? -17.812 33.031 9.242 1 98.5 439 LEU A C 1
ATOM 3507 O O . LEU A 1 439 ? -18.797 32.688 9.898 1 98.5 439 LEU A O 1
ATOM 3511 N N . LEU A 1 440 ? -16.75 33.594 9.766 1 98.25 440 LEU A N 1
ATOM 3512 C CA . LEU A 1 440 ? -16.641 33.781 11.203 1 98.25 440 LEU A CA 1
ATOM 3513 C C . LEU A 1 440 ? -17.703 34.781 11.703 1 98.25 440 LEU A C 1
ATOM 3515 O O . LEU A 1 440 ? -18.219 34.625 12.812 1 98.25 440 LEU A O 1
ATOM 3519 N N . LYS A 1 441 ? -18.031 35.75 10.914 1 97.38 441 LYS A N 1
ATOM 3520 C CA . LYS A 1 441 ? -19.062 36.719 11.258 1 97.38 441 LYS A CA 1
ATOM 3521 C C . LYS A 1 441 ? -20.438 36.062 11.32 1 97.38 441 LYS A C 1
ATOM 3523 O O . LYS A 1 441 ? -21.328 36.531 12.039 1 97.38 441 LYS A O 1
ATOM 3528 N N . ARG A 1 442 ? -20.578 35 10.617 1 96.56 442 ARG A N 1
ATOM 3529 C CA . ARG A 1 442 ? -21.875 34.344 10.539 1 96.56 442 ARG A CA 1
ATOM 3530 C C . ARG A 1 442 ? -21.969 33.25 11.594 1 96.56 442 ARG A C 1
ATOM 3532 O O . ARG A 1 442 ? -23.078 32.781 11.914 1 96.56 442 ARG A O 1
ATOM 3539 N N . LEU A 1 443 ? -20.875 32.781 12 1 96.25 443 LEU A N 1
ATOM 3540 C CA . LEU A 1 443 ? -20.859 31.812 13.078 1 96.25 443 LEU A CA 1
ATOM 3541 C C . LEU A 1 443 ? -21.141 32.469 14.422 1 96.25 443 LEU A C 1
ATOM 3543 O O . LEU A 1 443 ? -21.641 31.812 15.344 1 96.25 443 LEU A O 1
ATOM 3547 N N . MET B 1 1 ? 27.969 17.609 -8.18 1 35.81 1 MET B N 1
ATOM 3548 C CA . MET B 1 1 ? 27.859 16.188 -8.461 1 35.81 1 MET B CA 1
ATOM 3549 C C . MET B 1 1 ? 27.562 15.945 -9.938 1 35.81 1 MET B C 1
ATOM 3551 O O . MET B 1 1 ? 26.703 16.609 -10.523 1 35.81 1 MET B O 1
ATOM 3555 N N . GLU B 1 2 ? 28.328 15.398 -10.75 1 44.69 2 GLU B N 1
ATOM 3556 C CA . GLU B 1 2 ? 28.266 15.312 -12.203 1 44.69 2 GLU B CA 1
ATOM 3557 C C . GLU B 1 2 ? 26.984 14.625 -12.656 1 44.69 2 GLU B C 1
ATOM 3559 O O . GLU B 1 2 ? 26.672 13.516 -12.211 1 44.69 2 GLU B O 1
ATOM 3564 N N . ASN B 1 3 ? 25.953 15.391 -13.023 1 59.69 3 ASN B N 1
ATOM 3565 C CA . ASN B 1 3 ? 24.688 14.906 -13.578 1 59.69 3 ASN B CA 1
ATOM 3566 C C . ASN B 1 3 ? 24.922 13.797 -14.609 1 59.69 3 ASN B C 1
ATOM 3568 O O . ASN B 1 3 ? 25.172 14.078 -15.781 1 59.69 3 ASN B O 1
ATOM 3572 N N . THR B 1 4 ? 25.438 12.617 -14.164 1 68.62 4 THR B N 1
ATOM 3573 C CA . THR B 1 4 ? 25.703 11.539 -15.109 1 68.62 4 THR B CA 1
ATOM 3574 C C . THR B 1 4 ? 24.422 11.18 -15.875 1 68.62 4 THR B C 1
ATOM 3576 O O . THR B 1 4 ? 23.359 11.031 -15.273 1 68.62 4 THR B O 1
ATOM 3579 N N . LEU B 1 5 ? 24.422 11.219 -17.078 1 89.75 5 LEU B N 1
ATOM 3580 C CA . LEU B 1 5 ? 23.359 10.852 -18.016 1 89.75 5 LEU B CA 1
ATOM 3581 C C . LEU B 1 5 ? 22.906 9.422 -17.781 1 89.75 5 LEU B C 1
ATOM 3583 O O . LEU B 1 5 ? 23.734 8.508 -17.672 1 89.75 5 LEU B O 1
ATOM 3587 N N . ILE B 1 6 ? 21.625 9.242 -17.469 1 96.75 6 ILE B N 1
ATOM 3588 C CA . ILE B 1 6 ? 21.047 7.914 -17.281 1 96.75 6 ILE B CA 1
ATOM 3589 C C . ILE B 1 6 ? 20.922 7.219 -18.641 1 96.75 6 ILE B C 1
ATOM 3591 O O . ILE B 1 6 ? 20.312 7.758 -19.578 1 96.75 6 ILE B O 1
ATOM 3595 N N . THR B 1 7 ? 21.562 6.133 -18.797 1 97.06 7 THR B N 1
ATOM 3596 C CA . THR B 1 7 ? 21.516 5.25 -19.953 1 97.06 7 THR B CA 1
ATOM 3597 C C . THR B 1 7 ? 21.094 3.84 -19.547 1 97.06 7 THR B C 1
ATOM 3599 O O . THR B 1 7 ? 21.141 3.496 -18.359 1 97.06 7 THR B O 1
ATOM 3602 N N . PRO B 1 8 ? 20.641 3.047 -20.5 1 97.56 8 PRO B N 1
ATOM 3603 C CA . PRO B 1 8 ? 20.25 1.676 -20.156 1 97.56 8 PRO B CA 1
ATOM 3604 C C . PRO B 1 8 ? 21.359 0.911 -19.438 1 97.56 8 PRO B C 1
ATOM 3606 O O . PRO B 1 8 ? 21.078 0.038 -18.609 1 97.56 8 PRO B O 1
ATOM 3609 N N . GLN B 1 9 ? 22.656 1.267 -19.609 1 97.44 9 GLN B N 1
ATOM 3610 C CA . GLN B 1 9 ? 23.797 0.526 -19.109 1 97.44 9 GLN B CA 1
ATOM 3611 C C . GLN B 1 9 ? 24.062 0.85 -17.641 1 97.44 9 GLN B C 1
ATOM 3613 O O . GLN B 1 9 ? 24.625 0.037 -16.906 1 97.44 9 GLN B O 1
ATOM 3618 N N . ASN B 1 10 ? 23.578 2.002 -17.172 1 97.62 10 ASN B N 1
ATOM 3619 C CA . ASN B 1 10 ? 24 2.385 -15.828 1 97.62 10 ASN B CA 1
ATOM 3620 C C . ASN B 1 10 ? 22.812 2.486 -14.875 1 97.62 10 ASN B C 1
ATOM 3622 O O . ASN B 1 10 ? 22.922 3.061 -13.797 1 97.62 10 ASN B O 1
ATOM 3626 N N . VAL B 1 11 ? 21.641 1.986 -15.312 1 98.38 11 VAL B N 1
ATOM 3627 C CA . VAL B 1 11 ? 20.422 2.055 -14.516 1 98.38 11 VAL B CA 1
ATOM 3628 C C . VAL B 1 11 ? 20.641 1.36 -13.172 1 98.38 11 VAL B C 1
ATOM 3630 O O . VAL B 1 11 ? 20.422 1.953 -12.117 1 98.38 11 VAL B O 1
ATOM 3633 N N . GLN B 1 12 ? 21.109 0.127 -13.188 1 97.44 12 GLN B N 1
ATOM 3634 C CA . GLN B 1 12 ? 21.297 -0.648 -11.961 1 97.44 12 GLN B CA 1
ATOM 3635 C C . GLN B 1 12 ? 22.297 0.02 -11.031 1 97.44 12 GLN B C 1
ATOM 3637 O O . GLN B 1 12 ? 22.109 0.057 -9.82 1 97.44 12 GLN B O 1
ATOM 3642 N N . ALA B 1 13 ? 23.406 0.511 -11.578 1 97.31 13 ALA B N 1
ATOM 3643 C CA . ALA B 1 13 ? 24.438 1.186 -10.789 1 97.31 13 ALA B CA 1
ATOM 3644 C C . ALA B 1 13 ? 23.875 2.439 -10.125 1 97.31 13 ALA B C 1
ATOM 3646 O O . ALA B 1 13 ? 24.219 2.75 -8.977 1 97.31 13 ALA B O 1
ATOM 3647 N N . THR B 1 14 ? 23.047 3.168 -10.852 1 98.06 14 THR B N 1
ATOM 3648 C CA . THR B 1 14 ? 22.406 4.367 -10.312 1 98.06 14 THR B CA 1
ATOM 3649 C C . THR B 1 14 ? 21.484 4.012 -9.148 1 98.06 14 THR B C 1
ATOM 3651 O O . THR B 1 14 ? 21.516 4.66 -8.102 1 98.06 14 THR B O 1
ATOM 3654 N N . LEU B 1 15 ? 20.703 2.996 -9.312 1 98.25 15 LEU B N 1
ATOM 3655 C CA . LEU B 1 15 ? 19.766 2.568 -8.281 1 98.25 15 LEU B CA 1
ATOM 3656 C C . LEU B 1 15 ? 20.5 2.043 -7.055 1 98.25 15 LEU B C 1
ATOM 3658 O O . LEU B 1 15 ? 20.078 2.295 -5.922 1 98.25 15 LEU B O 1
ATOM 3662 N N . SER B 1 16 ? 21.625 1.363 -7.219 1 97.75 16 SER B N 1
ATOM 3663 C CA . SER B 1 16 ? 22.344 0.672 -6.156 1 97.75 16 SER B CA 1
ATOM 3664 C C . SER B 1 16 ? 22.984 1.662 -5.191 1 97.75 16 SER B C 1
ATOM 3666 O O . SER B 1 16 ? 23.422 1.283 -4.098 1 97.75 16 SER B O 1
ATOM 3668 N N . LYS B 1 17 ? 22.969 2.912 -5.578 1 97.75 17 LYS B N 1
ATOM 3669 C CA . LYS B 1 17 ? 23.531 3.928 -4.695 1 97.75 17 LYS B CA 1
ATOM 3670 C C . LYS B 1 17 ? 22.703 4.074 -3.424 1 97.75 17 LYS B C 1
ATOM 3672 O O . LYS B 1 17 ? 23.234 4.465 -2.379 1 97.75 17 LYS B O 1
ATOM 3677 N N . HIS B 1 18 ? 21.391 3.748 -3.543 1 98.38 18 HIS B N 1
ATOM 3678 C CA . HIS B 1 18 ? 20.531 4.027 -2.395 1 98.38 18 HIS B CA 1
ATOM 3679 C C . HIS B 1 18 ? 19.625 2.838 -2.078 1 98.38 18 HIS B C 1
ATOM 3681 O O . HIS B 1 18 ? 19.094 2.74 -0.974 1 98.38 18 HIS B O 1
ATOM 3687 N N . ILE B 1 19 ? 19.422 1.897 -3.027 1 97.94 19 ILE B N 1
ATOM 3688 C CA . ILE B 1 19 ? 18.516 0.787 -2.775 1 97.94 19 ILE B CA 1
ATOM 3689 C C . ILE B 1 19 ? 19.234 -0.537 -3.043 1 97.94 19 ILE B C 1
ATOM 3691 O O . ILE B 1 19 ? 20.25 -0.57 -3.723 1 97.94 19 ILE B O 1
ATOM 3695 N N . LEU B 1 20 ? 18.688 -1.614 -2.404 1 96.88 20 LEU B N 1
ATOM 3696 C CA . LEU B 1 20 ? 19.078 -2.959 -2.809 1 96.88 20 LEU B CA 1
ATOM 3697 C C . LEU B 1 20 ? 18.562 -3.281 -4.207 1 96.88 20 LEU B C 1
ATOM 3699 O O . LEU B 1 20 ? 17.391 -3.633 -4.371 1 96.88 20 LEU B O 1
ATOM 3703 N N . ALA B 1 21 ? 19.453 -3.143 -5.199 1 95.62 21 ALA B N 1
ATOM 3704 C CA . ALA B 1 21 ? 19.062 -3.357 -6.594 1 95.62 21 ALA B CA 1
ATOM 3705 C C . ALA B 1 21 ? 19.469 -4.754 -7.062 1 95.62 21 ALA B C 1
ATOM 3707 O O . ALA B 1 21 ? 20.297 -4.902 -7.961 1 95.62 21 ALA B O 1
ATOM 3708 N N . ASP B 1 22 ? 18.75 -5.746 -6.52 1 94.69 22 ASP B N 1
ATOM 3709 C CA . ASP B 1 22 ? 19.125 -7.129 -6.781 1 94.69 22 ASP B CA 1
ATOM 3710 C C . ASP B 1 22 ? 18.141 -7.801 -7.73 1 94.69 22 ASP B C 1
ATOM 3712 O O . ASP B 1 22 ? 18 -9.023 -7.723 1 94.69 22 ASP B O 1
ATOM 3716 N N . GLY B 1 23 ? 17.422 -7.055 -8.531 1 94 23 GLY B N 1
ATOM 3717 C CA . GLY B 1 23 ? 16.516 -7.602 -9.523 1 94 23 GLY B CA 1
ATOM 3718 C C . GLY B 1 23 ? 17.219 -8.195 -10.727 1 94 23 GLY B C 1
ATOM 3719 O O . GLY B 1 23 ? 18.391 -8.539 -10.648 1 94 23 GLY B O 1
ATOM 3720 N N . PHE B 1 24 ? 16.453 -8.375 -11.797 1 95.81 24 PHE B N 1
ATOM 3721 C CA . PHE B 1 24 ? 17 -8.938 -13.031 1 95.81 24 PHE B CA 1
ATOM 3722 C C . PHE B 1 24 ? 18.047 -8.008 -13.633 1 95.81 24 PHE B C 1
ATOM 3724 O O . PHE B 1 24 ? 17.922 -6.789 -13.578 1 95.81 24 PHE B O 1
ATOM 3731 N N . ASP B 1 25 ? 19.047 -8.617 -14.172 1 95.62 25 ASP B N 1
ATOM 3732 C CA . ASP B 1 25 ? 20.047 -7.844 -14.906 1 95.62 25 ASP B CA 1
ATOM 3733 C C . ASP B 1 25 ? 19.547 -7.461 -16.297 1 95.62 25 ASP B C 1
ATOM 3735 O O . ASP B 1 25 ? 20 -8.016 -17.297 1 95.62 25 ASP B O 1
ATOM 3739 N N . LEU B 1 26 ? 18.688 -6.543 -16.344 1 97.62 26 LEU B N 1
ATOM 3740 C CA . LEU B 1 26 ? 18.141 -6.012 -17.594 1 97.62 26 LEU B CA 1
ATOM 3741 C C . LEU B 1 26 ? 17.578 -4.605 -17.375 1 97.62 26 LEU B C 1
ATOM 3743 O O . LEU B 1 26 ? 17.391 -4.172 -16.25 1 97.62 26 LEU B O 1
ATOM 3747 N N . THR B 1 27 ? 17.453 -3.844 -18.422 1 98.44 27 THR B N 1
ATOM 3748 C CA . THR B 1 27 ? 16.766 -2.561 -18.422 1 98.44 27 THR B CA 1
ATOM 3749 C C . THR B 1 27 ? 15.516 -2.617 -19.297 1 98.44 27 THR B C 1
ATOM 3751 O O . THR B 1 27 ? 15.617 -2.695 -20.531 1 98.44 27 THR B O 1
ATOM 3754 N N . PHE B 1 28 ? 14.367 -2.617 -18.656 1 98.38 28 PHE B N 1
ATOM 3755 C CA . PHE B 1 28 ? 13.078 -2.723 -19.328 1 98.38 28 PHE B CA 1
ATOM 3756 C C . PHE B 1 28 ? 12.789 -1.468 -20.141 1 98.38 28 PHE B C 1
ATOM 3758 O O . PHE B 1 28 ? 12.664 -0.375 -19.578 1 98.38 28 PHE B O 1
ATOM 3765 N N . ASP B 1 29 ? 12.672 -1.622 -21.438 1 98.5 29 ASP B N 1
ATOM 3766 C CA . ASP B 1 29 ? 12.305 -0.533 -22.344 1 98.5 29 ASP B CA 1
ATOM 3767 C C . ASP B 1 29 ? 10.797 -0.497 -22.578 1 98.5 29 ASP B C 1
ATOM 3769 O O . ASP B 1 29 ? 10.266 -1.253 -23.391 1 98.5 29 ASP B O 1
ATOM 3773 N N . MET B 1 30 ? 10.148 0.435 -22.016 1 97.62 30 MET B N 1
ATOM 3774 C CA . MET B 1 30 ? 8.688 0.491 -22 1 97.62 30 MET B CA 1
ATOM 3775 C C . MET B 1 30 ? 8.148 0.796 -23.406 1 97.62 30 MET B C 1
ATOM 3777 O O . MET B 1 30 ? 7.039 0.379 -23.75 1 97.62 30 MET B O 1
ATOM 3781 N N . GLU B 1 31 ? 8.883 1.488 -24.141 1 97.31 31 GLU B N 1
ATOM 3782 C CA . GLU B 1 31 ? 8.422 1.912 -25.453 1 97.31 31 GLU B CA 1
ATOM 3783 C C . GLU B 1 31 ? 8.539 0.782 -26.484 1 97.31 31 GLU B C 1
ATOM 3785 O O . GLU B 1 31 ? 7.676 0.62 -27.344 1 97.31 31 GLU B O 1
ATOM 3790 N N . LYS B 1 32 ? 9.617 -0.032 -26.375 1 98.19 32 LYS B N 1
ATOM 3791 C CA . LYS B 1 32 ? 9.938 -1.002 -27.422 1 98.19 32 LYS B CA 1
ATOM 3792 C C . LYS B 1 32 ? 9.336 -2.369 -27.094 1 98.19 32 LYS B C 1
ATOM 3794 O O . LYS B 1 32 ? 9.234 -3.225 -27.984 1 98.19 32 LYS B O 1
ATOM 3799 N N . SER B 1 33 ? 8.961 -2.605 -25.891 1 98.44 33 SER B N 1
ATOM 3800 C CA . SER B 1 33 ? 8.336 -3.877 -25.547 1 98.44 33 SER B CA 1
ATOM 3801 C C . SER B 1 33 ? 6.961 -4.008 -26.172 1 98.44 33 SER B C 1
ATOM 3803 O O . SER B 1 33 ? 6.246 -3.018 -26.328 1 98.44 33 SER B O 1
ATOM 3805 N N . LYS B 1 34 ? 6.582 -5.258 -26.531 1 97.62 34 LYS B N 1
ATOM 3806 C CA . LYS B 1 34 ? 5.355 -5.445 -27.297 1 97.62 34 LYS B CA 1
ATOM 3807 C C . LYS B 1 34 ? 4.773 -6.836 -27.078 1 97.62 34 LYS B C 1
ATOM 3809 O O . LYS B 1 34 ? 5.496 -7.832 -27.109 1 97.62 34 LYS B O 1
ATOM 3814 N N . GLY B 1 35 ? 3.441 -6.828 -26.938 1 97.81 35 GLY B N 1
ATOM 3815 C CA . GLY B 1 35 ? 2.809 -8.125 -26.734 1 97.81 35 GLY B CA 1
ATOM 3816 C C . GLY B 1 35 ? 3.348 -8.859 -25.516 1 97.81 35 GLY B C 1
ATOM 3817 O O . GLY B 1 35 ? 3.406 -8.312 -24.422 1 97.81 35 GLY B O 1
ATOM 3818 N N . VAL B 1 36 ? 3.785 -10.109 -25.766 1 98.56 36 VAL B N 1
ATOM 3819 C CA . VAL B 1 36 ? 4.219 -10.945 -24.656 1 98.56 36 VAL B CA 1
ATOM 3820 C C . VAL B 1 36 ? 5.742 -10.891 -24.531 1 98.56 36 VAL B C 1
ATOM 3822 O O . VAL B 1 36 ? 6.352 -11.766 -23.906 1 98.56 36 VAL B O 1
ATOM 3825 N N . TYR B 1 37 ? 6.395 -9.82 -25.141 1 98.62 37 TYR B N 1
ATOM 3826 C CA . TYR B 1 37 ? 7.852 -9.719 -25.188 1 98.62 37 TYR B CA 1
ATOM 3827 C C . TYR B 1 37 ? 8.328 -8.453 -24.5 1 98.62 37 TYR B C 1
ATOM 3829 O O . TYR B 1 37 ? 7.758 -7.375 -24.688 1 98.62 37 TYR B O 1
ATOM 3837 N N . ILE B 1 38 ? 9.383 -8.57 -23.656 1 98.31 38 ILE B N 1
ATOM 3838 C CA . ILE B 1 38 ? 10.094 -7.434 -23.078 1 98.31 38 ILE B CA 1
ATOM 3839 C C . ILE B 1 38 ? 11.32 -7.113 -23.922 1 98.31 38 ILE B C 1
ATOM 3841 O O . ILE B 1 38 ? 12.125 -8 -24.219 1 98.31 38 ILE B O 1
ATOM 3845 N N . TYR B 1 39 ? 11.406 -5.91 -24.312 1 98.69 39 TYR B N 1
ATOM 3846 C CA . TYR B 1 39 ? 12.664 -5.465 -24.906 1 98.69 39 TYR B CA 1
ATOM 3847 C C . TYR B 1 39 ? 13.625 -4.961 -23.828 1 98.69 39 TYR B C 1
ATOM 3849 O O . TYR B 1 39 ? 13.281 -4.074 -23.047 1 98.69 39 TYR B O 1
ATOM 3857 N N . ASP B 1 40 ? 14.789 -5.59 -23.766 1 98.62 40 ASP B N 1
ATOM 3858 C CA . ASP B 1 40 ? 15.867 -5.258 -22.844 1 98.62 40 ASP B CA 1
ATOM 3859 C C . ASP B 1 40 ? 16.906 -4.348 -23.5 1 98.62 40 ASP B C 1
ATOM 3861 O O . ASP B 1 40 ? 17.75 -4.816 -24.266 1 98.62 40 ASP B O 1
ATOM 3865 N N . SER B 1 41 ? 16.891 -3.096 -23.125 1 98.62 41 SER B N 1
ATOM 3866 C CA . SER B 1 41 ? 17.75 -2.113 -23.797 1 98.62 41 SER B CA 1
ATOM 3867 C C . SER B 1 41 ? 19.188 -2.203 -23.297 1 98.62 41 SER B C 1
ATOM 3869 O O . SER B 1 41 ? 20.109 -1.728 -23.953 1 98.62 41 SER B O 1
ATOM 3871 N N . LYS B 1 42 ? 19.391 -2.719 -22.141 1 98.19 42 LYS B N 1
ATOM 3872 C CA . LYS B 1 42 ? 20.75 -2.893 -21.641 1 98.19 42 LYS B CA 1
ATOM 3873 C C . LYS B 1 42 ? 21.562 -3.811 -22.547 1 98.19 42 LYS B C 1
ATOM 3875 O O . LYS B 1 42 ? 22.719 -3.523 -22.859 1 98.19 42 LYS B O 1
ATOM 3880 N N . TYR B 1 43 ? 20.938 -4.918 -22.969 1 98.25 43 TYR B N 1
ATOM 3881 C CA . TYR B 1 43 ? 21.641 -5.922 -23.75 1 98.25 43 TYR B CA 1
ATOM 3882 C C . TYR B 1 43 ? 21.094 -5.988 -25.172 1 98.25 43 TYR B C 1
ATOM 3884 O O . TYR B 1 43 ? 21.469 -6.871 -25.938 1 98.25 43 TYR B O 1
ATOM 3892 N N . ASN B 1 44 ? 20.266 -5.145 -25.578 1 98.06 44 ASN B N 1
ATOM 3893 C CA . ASN B 1 44 ? 19.672 -5.086 -26.906 1 98.06 44 ASN B CA 1
ATOM 3894 C C . ASN B 1 44 ? 19.109 -6.441 -27.344 1 98.06 44 ASN B C 1
ATOM 3896 O O . ASN B 1 44 ? 19.484 -6.969 -28.391 1 98.06 44 ASN B O 1
ATOM 3900 N N . ARG B 1 45 ? 18.188 -6.957 -26.547 1 98.44 45 ARG B N 1
ATOM 3901 C CA . ARG B 1 45 ? 17.562 -8.258 -26.828 1 98.44 45 ARG B CA 1
ATOM 3902 C C . ARG B 1 45 ? 16.078 -8.242 -26.469 1 98.44 45 ARG B C 1
ATOM 3904 O O . ARG B 1 45 ? 15.617 -7.336 -25.766 1 98.44 45 ARG B O 1
ATOM 3911 N N . THR B 1 46 ? 15.406 -9.25 -27.016 1 98.56 46 THR B N 1
ATOM 3912 C CA . THR B 1 46 ? 13.977 -9.43 -26.766 1 98.56 46 THR B CA 1
ATOM 3913 C C . THR B 1 46 ? 13.734 -10.727 -25.984 1 98.56 46 THR B C 1
ATOM 3915 O O . THR B 1 46 ? 14.227 -11.789 -26.359 1 98.56 46 THR B O 1
ATOM 3918 N N . LEU B 1 47 ? 12.984 -10.594 -24.891 1 98.69 47 LEU B N 1
ATOM 3919 C CA . LEU B 1 47 ? 12.742 -11.727 -24 1 98.69 47 LEU B CA 1
ATOM 3920 C C . LEU B 1 47 ? 11.281 -12.156 -24.062 1 98.69 47 LEU B C 1
ATOM 3922 O O . LEU B 1 47 ? 10.375 -11.336 -23.922 1 98.69 47 LEU B O 1
ATOM 3926 N N . LEU B 1 48 ? 11.039 -13.469 -24.328 1 98.81 48 LEU B N 1
ATOM 3927 C CA . LEU B 1 48 ? 9.711 -14.039 -24.125 1 98.81 48 LEU B CA 1
ATOM 3928 C C . LEU B 1 48 ? 9.367 -14.078 -22.641 1 98.81 48 LEU B C 1
ATOM 3930 O O . LEU B 1 48 ? 10.125 -14.617 -21.828 1 98.81 48 LEU B O 1
ATOM 3934 N N . ASP B 1 49 ? 8.211 -13.555 -22.234 1 98.38 49 ASP B N 1
ATOM 3935 C CA . ASP B 1 49 ? 7.965 -13.219 -20.844 1 98.38 49 ASP B CA 1
ATOM 3936 C C . ASP B 1 49 ? 6.91 -14.141 -20.234 1 98.38 49 ASP B C 1
ATOM 3938 O O . ASP B 1 49 ? 5.711 -13.922 -20.406 1 98.38 49 ASP B O 1
ATOM 3942 N N . PHE B 1 50 ? 7.301 -15.141 -19.406 1 98.56 50 PHE B N 1
ATOM 3943 C CA . PHE B 1 50 ? 6.391 -15.969 -18.641 1 98.56 50 PHE B CA 1
ATOM 3944 C C . PHE B 1 50 ? 6.316 -15.492 -17.188 1 98.56 50 PHE B C 1
ATOM 3946 O O . PHE B 1 50 ? 5.676 -16.125 -16.344 1 98.56 50 PHE B O 1
ATOM 3953 N N . PHE B 1 51 ? 6.949 -14.398 -16.875 1 96.31 51 PHE B N 1
ATOM 3954 C CA . PHE B 1 51 ? 7.094 -13.789 -15.547 1 96.31 51 PHE B CA 1
ATOM 3955 C C . PHE B 1 51 ? 6.016 -12.742 -15.312 1 96.31 51 PHE B C 1
ATOM 3957 O O . PHE B 1 51 ? 5.367 -12.727 -14.266 1 96.31 51 PHE B O 1
ATOM 3964 N N . THR B 1 52 ? 5.785 -11.82 -16.312 1 96.12 52 THR B N 1
ATOM 3965 C CA . THR B 1 52 ? 4.852 -10.703 -16.406 1 96.12 52 THR B CA 1
ATOM 3966 C C . THR B 1 52 ? 4.852 -9.891 -15.117 1 96.12 52 THR B C 1
ATOM 3968 O O . THR B 1 52 ? 3.791 -9.578 -14.57 1 96.12 52 THR B O 1
ATOM 3971 N N . CYS B 1 53 ? 6.012 -9.539 -14.531 1 95.69 53 CYS B N 1
ATOM 3972 C CA . CYS B 1 53 ? 6.133 -8.75 -13.312 1 95.69 53 CYS B CA 1
ATOM 3973 C C . CYS B 1 53 ? 5.344 -9.383 -12.172 1 95.69 53 CYS B C 1
ATOM 3975 O O . CYS B 1 53 ? 4.516 -8.719 -11.547 1 95.69 53 CYS B O 1
ATOM 3977 N N . PHE B 1 54 ? 5.57 -10.672 -11.898 1 94.75 54 PHE B N 1
ATOM 3978 C CA . PHE B 1 54 ? 4.902 -11.484 -10.891 1 94.75 54 PHE B CA 1
ATOM 3979 C C . PHE B 1 54 ? 3.395 -11.508 -11.125 1 94.75 54 PHE B C 1
ATOM 3981 O O . PHE B 1 54 ? 2.617 -11.242 -10.203 1 94.75 54 PHE B O 1
ATOM 3988 N N . ALA B 1 55 ? 3 -11.742 -12.359 1 95.81 55 ALA B N 1
ATOM 3989 C CA . ALA B 1 55 ? 1.609 -11.961 -12.75 1 95.81 55 ALA B CA 1
ATOM 3990 C C . ALA B 1 55 ? 0.825 -10.648 -12.734 1 95.81 55 ALA B C 1
ATOM 3992 O O . ALA B 1 55 ? -0.398 -10.656 -12.57 1 95.81 55 ALA B O 1
ATOM 3993 N N . SER B 1 56 ? 1.47 -9.516 -12.977 1 96.06 56 SER B N 1
ATOM 3994 C CA . SER B 1 56 ? 0.774 -8.25 -12.797 1 96.06 56 SER B CA 1
ATOM 3995 C C . SER B 1 56 ? 0.445 -7.602 -14.141 1 96.06 56 SER B C 1
ATOM 3997 O O . SER B 1 56 ? -0.159 -6.527 -14.188 1 96.06 56 SER B O 1
ATOM 3999 N N . VAL B 1 57 ? 0.869 -8.227 -15.266 1 96.56 57 VAL B N 1
ATOM 4000 C CA . VAL B 1 57 ? 0.66 -7.645 -16.578 1 96.56 57 VAL B CA 1
ATOM 4001 C C . VAL B 1 57 ? -0.331 -8.492 -17.375 1 96.56 57 VAL B C 1
ATOM 4003 O O . VAL B 1 57 ? 0.057 -9.469 -18.031 1 96.56 57 VAL B O 1
ATOM 4006 N N . PRO B 1 58 ? -1.569 -8.055 -17.422 1 97.75 58 PRO B N 1
ATOM 4007 C CA . PRO B 1 58 ? -2.605 -8.938 -17.953 1 97.75 58 PRO B CA 1
ATOM 4008 C C . PRO B 1 58 ? -2.588 -8.992 -19.484 1 97.75 58 PRO B C 1
ATOM 4010 O O . PRO B 1 58 ? -2.91 -10.031 -20.078 1 97.75 58 PRO B O 1
ATOM 4013 N N . LEU B 1 59 ? -2.186 -7.891 -20.172 1 98.25 59 LEU B N 1
ATOM 4014 C CA . LEU B 1 59 ? -2.346 -7.812 -21.625 1 98.25 59 LEU B CA 1
ATOM 4015 C C . LEU B 1 59 ? -0.99 -7.711 -22.312 1 98.25 59 LEU B C 1
ATOM 4017 O O . LEU B 1 59 ? -0.915 -7.363 -23.5 1 98.25 59 LEU B O 1
ATOM 4021 N N . GLY B 1 60 ? 0.067 -8.008 -21.594 1 97.69 60 GLY B N 1
ATOM 4022 C CA . GLY B 1 60 ? 1.391 -7.773 -22.141 1 97.69 60 GLY B CA 1
ATOM 4023 C C . GLY B 1 60 ? 1.713 -6.297 -22.297 1 97.69 60 GLY B C 1
ATOM 4024 O O . GLY B 1 60 ? 1.312 -5.477 -21.484 1 97.69 60 GLY B O 1
ATOM 4025 N N . TYR B 1 61 ? 2.52 -6.016 -23.297 1 98 61 TYR B N 1
ATOM 4026 C CA . TYR B 1 61 ? 3.086 -4.676 -23.391 1 98 61 TYR B CA 1
ATOM 4027 C C . TYR B 1 61 ? 2.6 -3.975 -24.656 1 98 61 TYR B C 1
ATOM 4029 O O . TYR B 1 61 ? 2.568 -4.578 -25.734 1 98 61 TYR B O 1
ATOM 4037 N N . ASN B 1 62 ? 2.201 -2.748 -24.422 1 98.12 62 ASN B N 1
ATOM 4038 C CA . ASN B 1 62 ? 1.775 -1.872 -25.516 1 98.12 62 ASN B CA 1
ATOM 4039 C C . ASN B 1 62 ? 0.708 -2.533 -26.375 1 98.12 62 ASN B C 1
ATOM 4041 O O . ASN B 1 62 ? 0.839 -2.582 -27.609 1 98.12 62 ASN B O 1
ATOM 4045 N N . HIS B 1 63 ? -0.299 -3.074 -25.75 1 98.44 63 HIS B N 1
ATOM 4046 C CA . HIS B 1 63 ? -1.403 -3.703 -26.453 1 98.44 63 HIS B CA 1
ATOM 4047 C C . HIS B 1 63 ? -2.055 -2.729 -27.438 1 98.44 63 HIS B C 1
ATOM 4049 O O . HIS B 1 63 ? -2.385 -1.6 -27.062 1 98.44 63 HIS B O 1
ATOM 4055 N N . PRO B 1 64 ? -2.332 -3.117 -28.641 1 98.38 64 PRO B N 1
ATOM 4056 C CA . PRO B 1 64 ? -2.83 -2.195 -29.656 1 98.38 64 PRO B CA 1
ATOM 4057 C C . PRO B 1 64 ? -4.152 -1.542 -29.281 1 98.38 64 PRO B C 1
ATOM 4059 O O . PRO B 1 64 ? -4.379 -0.369 -29.578 1 98.38 64 PRO B O 1
ATOM 4062 N N . LYS B 1 65 ? -5.059 -2.205 -28.609 1 98.44 65 LYS B N 1
ATOM 4063 C CA . LYS B 1 65 ? -6.348 -1.648 -28.219 1 98.44 65 LYS B CA 1
ATOM 4064 C C . LYS B 1 65 ? -6.18 -0.592 -27.125 1 98.44 65 LYS B C 1
ATOM 4066 O O . LYS B 1 65 ? -7.105 0.172 -26.844 1 98.44 65 LYS B O 1
ATOM 4071 N N . MET B 1 66 ? -5.012 -0.521 -26.516 1 98.25 66 MET B N 1
ATOM 4072 C CA . MET B 1 66 ? -4.715 0.525 -25.547 1 98.25 66 MET B CA 1
ATOM 4073 C C . MET B 1 66 ? -3.992 1.694 -26.203 1 98.25 66 MET B C 1
ATOM 4075 O O . MET B 1 66 ? -4.461 2.832 -26.156 1 98.25 66 MET B O 1
ATOM 4079 N N . ILE B 1 67 ? -2.928 1.433 -26.969 1 97.81 67 ILE B N 1
ATOM 4080 C CA . ILE B 1 67 ? -2.066 2.5 -27.469 1 97.81 67 ILE B CA 1
ATOM 4081 C C . ILE B 1 67 ? -2.76 3.227 -28.625 1 97.81 67 ILE B C 1
ATOM 4083 O O . ILE B 1 67 ? -2.418 4.367 -28.938 1 97.81 67 ILE B O 1
ATOM 4087 N N . ASN B 1 68 ? -3.738 2.596 -29.266 1 98.25 68 ASN B N 1
ATOM 4088 C CA . ASN B 1 68 ? -4.422 3.227 -30.391 1 98.25 68 ASN B CA 1
ATOM 4089 C C . ASN B 1 68 ? -5.742 3.857 -29.969 1 98.25 68 ASN B C 1
ATOM 4091 O O . ASN B 1 68 ? -6.496 4.359 -30.797 1 98.25 68 ASN B O 1
ATOM 4095 N N . ASP B 1 69 ? -6.121 3.844 -28.719 1 98.5 69 ASP B N 1
ATOM 4096 C CA . ASP B 1 69 ? -7.316 4.477 -28.188 1 98.5 69 ASP B CA 1
ATOM 4097 C C . ASP B 1 69 ? -6.992 5.84 -27.578 1 98.5 69 ASP B C 1
ATOM 4099 O O . ASP B 1 69 ? -6.664 5.938 -26.391 1 98.5 69 ASP B O 1
ATOM 4103 N N . GLU B 1 70 ? -7.219 6.879 -28.297 1 98.31 70 GLU B N 1
ATOM 4104 C CA . GLU B 1 70 ? -6.801 8.219 -27.906 1 98.31 70 GLU B CA 1
ATOM 4105 C C . GLU B 1 70 ? -7.602 8.719 -26.703 1 98.31 70 GLU B C 1
ATOM 4107 O O . GLU B 1 70 ? -7.078 9.445 -25.859 1 98.31 70 GLU B O 1
ATOM 4112 N N . ALA B 1 71 ? -8.875 8.422 -26.641 1 97.94 71 ALA B N 1
ATOM 4113 C CA . ALA B 1 71 ? -9.703 8.828 -25.516 1 97.94 71 ALA B CA 1
ATOM 4114 C C . ALA B 1 71 ? -9.219 8.195 -24.219 1 97.94 71 ALA B C 1
ATOM 4116 O O . ALA B 1 71 ? -9.148 8.859 -23.188 1 97.94 71 ALA B O 1
ATOM 4117 N N . PHE B 1 72 ? -8.922 6.887 -24.359 1 98.38 72 PHE B N 1
ATOM 4118 C CA . PHE B 1 72 ? -8.359 6.18 -23.203 1 98.38 72 PHE B CA 1
ATOM 4119 C C . PHE B 1 72 ? -7.039 6.812 -22.781 1 98.38 72 PHE B C 1
ATOM 4121 O O . PHE B 1 72 ? -6.828 7.07 -21.594 1 98.38 72 PHE B O 1
ATOM 4128 N N . LYS B 1 73 ? -6.141 7.098 -23.703 1 98.44 73 LYS B N 1
ATOM 4129 C CA . LYS B 1 73 ? -4.828 7.656 -23.406 1 98.44 73 LYS B CA 1
ATOM 4130 C C . LYS B 1 73 ? -4.957 9.047 -22.781 1 98.44 73 LYS B C 1
ATOM 4132 O O . LYS B 1 73 ? -4.172 9.422 -21.906 1 98.44 73 LYS B O 1
ATOM 4137 N N . LYS B 1 74 ? -5.91 9.789 -23.234 1 98 74 LYS B N 1
ATOM 4138 C CA . LYS B 1 74 ? -6.156 11.109 -22.656 1 98 74 LYS B CA 1
ATOM 4139 C C . LYS B 1 74 ? -6.551 10.984 -21.188 1 98 74 LYS B C 1
ATOM 4141 O O . LYS B 1 74 ? -5.992 11.68 -20.328 1 98 74 LYS B O 1
ATOM 4146 N N . ASP B 1 75 ? -7.531 10.102 -20.875 1 97.81 75 ASP B N 1
ATOM 4147 C CA . ASP B 1 75 ? -7.969 9.867 -19.5 1 97.81 75 ASP B CA 1
ATOM 4148 C C . ASP B 1 75 ? -6.816 9.367 -18.625 1 97.81 75 ASP B C 1
ATOM 4150 O O . ASP B 1 75 ? -6.68 9.766 -17.469 1 97.81 75 ASP B O 1
ATOM 4154 N N . LEU B 1 76 ? -6.059 8.469 -19.25 1 98.56 76 LEU B N 1
ATOM 4155 C CA . LEU B 1 76 ? -4.934 7.887 -18.531 1 98.56 76 LEU B CA 1
ATOM 4156 C C . LEU B 1 76 ? -3.908 8.953 -18.172 1 98.56 76 LEU B C 1
ATOM 4158 O O . LEU B 1 76 ? -3.398 8.969 -17.047 1 98.56 76 LEU B O 1
ATOM 4162 N N . LEU B 1 77 ? -3.592 9.828 -19.062 1 98.44 77 LEU B N 1
ATOM 4163 C CA . LEU B 1 77 ? -2.627 10.891 -18.812 1 98.44 77 LEU B CA 1
ATOM 4164 C C . LEU B 1 77 ? -3.148 11.859 -17.766 1 98.44 77 LEU B C 1
ATOM 4166 O O . LEU B 1 77 ? -2.396 12.297 -16.891 1 98.44 77 LEU B O 1
ATOM 4170 N N . LEU B 1 78 ? -4.445 12.227 -17.828 1 97.69 78 LEU B N 1
ATOM 4171 C CA . LEU B 1 78 ? -5.047 13.109 -16.828 1 97.69 78 LEU B CA 1
ATOM 4172 C C . LEU B 1 78 ? -4.938 12.508 -15.43 1 97.69 78 LEU B C 1
ATOM 4174 O O . LEU B 1 78 ? -4.555 13.195 -14.484 1 97.69 78 LEU B O 1
ATOM 4178 N N . ALA B 1 79 ? -5.254 11.227 -15.352 1 97.69 79 ALA B N 1
ATOM 4179 C CA . ALA B 1 79 ? -5.16 10.539 -14.07 1 97.69 79 ALA B CA 1
ATOM 4180 C C . ALA B 1 79 ? -3.719 10.508 -13.57 1 97.69 79 ALA B C 1
ATOM 4182 O O . ALA B 1 79 ? -3.469 10.617 -12.367 1 97.69 79 ALA B O 1
ATOM 4183 N N . ALA B 1 80 ? -2.779 10.328 -14.508 1 97.94 80 ALA B N 1
ATOM 4184 C CA . ALA B 1 80 ? -1.365 10.227 -14.156 1 97.94 80 ALA B CA 1
ATOM 4185 C C . ALA B 1 80 ? -0.811 11.57 -13.695 1 97.94 80 ALA B C 1
ATOM 4187 O O . ALA B 1 80 ? 0.104 11.617 -12.867 1 97.94 80 ALA B O 1
ATOM 4188 N N . LEU B 1 81 ? -1.382 12.656 -14.211 1 97.12 81 LEU B N 1
ATOM 4189 C CA . LEU B 1 81 ? -0.922 14 -13.875 1 97.12 81 LEU B CA 1
ATOM 4190 C C . LEU B 1 81 ? -1.354 14.391 -12.469 1 97.12 81 LEU B C 1
ATOM 4192 O O . LEU B 1 81 ? -0.723 15.234 -11.828 1 97.12 81 LEU B O 1
ATOM 4196 N N . THR B 1 82 ? -2.467 13.648 -12.133 1 89.38 82 THR B N 1
ATOM 4197 C CA . THR B 1 82 ? -3.068 13.992 -10.852 1 89.38 82 THR B CA 1
ATOM 4198 C C . THR B 1 82 ? -3.15 12.766 -9.945 1 89.38 82 THR B C 1
ATOM 4200 O O . THR B 1 82 ? -3.164 11.633 -10.43 1 89.38 82 THR B O 1
ATOM 4203 N N . ASN B 1 83 ? -2.859 12.742 -8.68 1 88 83 ASN B N 1
ATOM 4204 C CA . ASN B 1 83 ? -3.047 11.656 -7.719 1 88 83 ASN B CA 1
ATOM 4205 C C . ASN B 1 83 ? -4.047 12.039 -6.633 1 88 83 ASN B C 1
ATOM 4207 O O . ASN B 1 83 ? -3.666 12.234 -5.477 1 88 83 ASN B O 1
ATOM 4211 N N . PRO B 1 84 ? -5.336 12 -7.098 1 94.25 84 PRO B N 1
ATOM 4212 C CA . PRO B 1 84 ? -6.336 12.461 -6.133 1 94.25 84 PRO B CA 1
ATOM 4213 C C . PRO B 1 84 ? -6.582 11.461 -5.008 1 94.25 84 PRO B C 1
ATOM 4215 O O . PRO B 1 84 ? -6.277 10.273 -5.156 1 94.25 84 PRO B O 1
ATOM 4218 N N . SER B 1 85 ? -7.039 11.914 -3.871 1 95.69 85 SER B N 1
ATOM 4219 C CA . SER B 1 85 ? -7.52 11.039 -2.803 1 95.69 85 SER B CA 1
ATOM 4220 C C . SER B 1 85 ? -8.898 10.477 -3.125 1 95.69 85 SER B C 1
ATOM 4222 O O . SER B 1 85 ? -9.914 11.016 -2.682 1 95.69 85 SER B O 1
ATOM 4224 N N . ASN B 1 86 ? -8.961 9.312 -3.721 1 95.12 86 ASN B N 1
ATOM 4225 C CA . ASN B 1 86 ? -10.18 8.727 -4.262 1 95.12 86 ASN B CA 1
ATOM 4226 C C . ASN B 1 86 ? -11.195 8.43 -3.162 1 95.12 86 ASN B C 1
ATOM 4228 O O . ASN B 1 86 ? -12.383 8.242 -3.439 1 95.12 86 ASN B O 1
ATOM 4232 N N . SER B 1 87 ? -10.758 8.398 -1.961 1 91.81 87 SER B N 1
ATOM 4233 C CA . SER B 1 87 ? -11.664 8.148 -0.849 1 91.81 87 SER B CA 1
ATOM 4234 C C . SER B 1 87 ? -12.586 9.336 -0.604 1 91.81 87 SER B C 1
ATOM 4236 O O . SER B 1 87 ? -13.688 9.18 -0.073 1 91.81 87 SER B O 1
ATOM 4238 N N . ASP B 1 88 ? -12.117 10.516 -1.034 1 93.62 88 ASP B N 1
ATOM 4239 C CA . ASP B 1 88 ? -12.859 11.727 -0.677 1 93.62 88 ASP B CA 1
ATOM 4240 C C . ASP B 1 88 ? -13.188 12.555 -1.916 1 93.62 88 ASP B C 1
ATOM 4242 O O . ASP B 1 88 ? -14.117 13.359 -1.898 1 93.62 88 ASP B O 1
ATOM 4246 N N . ILE B 1 89 ? -12.398 12.414 -2.908 1 95.94 89 ILE B N 1
ATOM 4247 C CA . ILE B 1 89 ? -12.516 13.172 -4.148 1 95.94 89 ILE B CA 1
ATOM 4248 C C . ILE B 1 89 ? -12.852 12.234 -5.301 1 95.94 89 ILE B C 1
ATOM 4250 O O . ILE B 1 89 ? -12.016 11.422 -5.715 1 95.94 89 ILE B O 1
ATOM 4254 N N . TYR B 1 90 ? -14.078 12.375 -5.852 1 97.56 90 TYR B N 1
ATOM 4255 C CA . TYR B 1 90 ? -14.555 11.43 -6.859 1 97.56 90 TYR B CA 1
ATOM 4256 C C . TYR B 1 90 ? -14.422 12.008 -8.258 1 97.56 90 TYR B C 1
ATOM 4258 O O . TYR B 1 90 ? -14.57 13.219 -8.453 1 97.56 90 TYR B O 1
ATOM 4266 N N . THR B 1 91 ? -14.109 11.219 -9.18 1 98.31 91 THR B N 1
ATOM 4267 C CA . THR B 1 91 ? -14 11.586 -10.586 1 98.31 91 THR B CA 1
ATOM 4268 C C . THR B 1 91 ? -14.922 10.719 -11.445 1 98.31 91 THR B C 1
ATOM 4270 O O . THR B 1 91 ? -15.344 9.641 -11.023 1 98.31 91 THR B O 1
ATOM 4273 N N . GLU B 1 92 ? -15.242 11.227 -12.609 1 98.38 92 GLU B N 1
ATOM 4274 C CA . GLU B 1 92 ? -15.977 10.414 -13.578 1 98.38 92 GLU B CA 1
ATOM 4275 C C . GLU B 1 92 ? -15.203 9.156 -13.938 1 98.38 92 GLU B C 1
ATOM 4277 O O . GLU B 1 92 ? -15.797 8.094 -14.164 1 98.38 92 GLU B O 1
ATOM 4282 N N . GLN B 1 93 ? -13.898 9.297 -14.008 1 98.12 93 GLN B N 1
ATOM 4283 C CA . GLN B 1 93 ? -13.039 8.172 -14.359 1 98.12 93 GLN B CA 1
ATOM 4284 C C . GLN B 1 93 ? -13.133 7.066 -13.312 1 98.12 93 GLN B C 1
ATOM 4286 O O . GLN B 1 93 ? -13.18 5.883 -13.656 1 98.12 93 GLN B O 1
ATOM 4291 N N . TYR B 1 94 ? -13.18 7.426 -12.008 1 98.25 94 TYR B N 1
ATOM 4292 C CA . TYR B 1 94 ? -13.352 6.457 -10.93 1 98.25 94 TYR B CA 1
ATOM 4293 C C . TYR B 1 94 ? -14.688 5.73 -11.055 1 98.25 94 TYR B C 1
ATOM 4295 O O . TYR B 1 94 ? -14.75 4.508 -10.922 1 98.25 94 TYR B O 1
ATOM 4303 N N . ALA B 1 95 ? -15.711 6.465 -11.359 1 98.62 95 ALA B N 1
ATOM 4304 C CA . ALA B 1 95 ? -17.031 5.883 -11.523 1 98.62 95 ALA B CA 1
ATOM 4305 C C . ALA B 1 95 ? -17.078 4.926 -12.711 1 98.62 95 ALA B C 1
ATOM 4307 O O . ALA B 1 95 ? -17.703 3.865 -12.641 1 98.62 95 ALA B O 1
ATOM 4308 N N . ARG B 1 96 ? -16.438 5.316 -13.797 1 98.44 96 ARG B N 1
ATOM 4309 C CA . ARG B 1 96 ? -16.375 4.449 -14.969 1 98.44 96 ARG B CA 1
ATOM 4310 C C . ARG B 1 96 ? -15.664 3.141 -14.648 1 98.44 96 ARG B C 1
ATOM 4312 O O . ARG B 1 96 ? -16.078 2.074 -15.102 1 98.44 96 ARG B O 1
ATOM 4319 N N . PHE B 1 97 ? -14.625 3.229 -13.883 1 98.62 97 PHE B N 1
ATOM 4320 C CA . PHE B 1 97 ? -13.914 2.029 -13.453 1 98.62 97 PHE B CA 1
ATOM 4321 C C . PHE B 1 97 ? -14.844 1.098 -12.68 1 98.62 97 PHE B C 1
ATOM 4323 O O . PHE B 1 97 ? -14.953 -0.086 -13.008 1 98.62 97 PHE B O 1
ATOM 4330 N N . LEU B 1 98 ? -15.492 1.657 -11.672 1 98.56 98 LEU B N 1
ATOM 4331 C CA . LEU B 1 98 ? -16.312 0.806 -10.812 1 98.56 98 LEU B CA 1
ATOM 4332 C C . LEU B 1 98 ? -17.484 0.221 -11.594 1 98.56 98 LEU B C 1
ATOM 4334 O O . LEU B 1 98 ? -17.859 -0.936 -11.383 1 98.56 98 LEU B O 1
ATOM 4338 N N . ASP B 1 99 ? -18.031 1.03 -12.453 1 98.5 99 ASP B N 1
ATOM 4339 C CA . ASP B 1 99 ? -19.109 0.55 -13.297 1 98.5 99 ASP B CA 1
ATOM 4340 C C . ASP B 1 99 ? -18.672 -0.627 -14.156 1 98.5 99 ASP B C 1
ATOM 4342 O O . ASP B 1 99 ? -19.375 -1.633 -14.266 1 98.5 99 ASP B O 1
ATOM 4346 N N . THR B 1 100 ? -17.531 -0.484 -14.766 1 98.56 100 THR B N 1
ATOM 4347 C CA . THR B 1 100 ? -16.984 -1.536 -15.617 1 98.56 100 THR B CA 1
ATOM 4348 C C . THR B 1 100 ? -16.641 -2.773 -14.789 1 98.56 100 THR B C 1
ATOM 4350 O O . THR B 1 100 ? -16.969 -3.896 -15.18 1 98.56 100 THR B O 1
ATOM 4353 N N . PHE B 1 101 ? -16.031 -2.59 -13.664 1 98.75 101 PHE B N 1
ATOM 4354 C CA . PHE B 1 101 ? -15.648 -3.701 -12.797 1 98.75 101 PHE B CA 1
ATOM 4355 C C . PHE B 1 101 ? -16.875 -4.438 -12.297 1 98.75 101 PHE B C 1
ATOM 4357 O O . PHE B 1 101 ? -16.891 -5.668 -12.227 1 98.75 101 PHE B O 1
ATOM 4364 N N . ALA B 1 102 ? -17.891 -3.691 -11.922 1 98.25 102 ALA B N 1
ATOM 4365 C CA . ALA B 1 102 ? -19.141 -4.293 -11.461 1 98.25 102 ALA B CA 1
ATOM 4366 C C . ALA B 1 102 ? -19.719 -5.223 -12.516 1 98.25 102 ALA B C 1
ATOM 4368 O O . ALA B 1 102 ? -20.219 -6.309 -12.195 1 98.25 102 ALA B O 1
ATOM 4369 N N . ARG B 1 103 ? -19.656 -4.805 -13.719 1 97.25 103 ARG B N 1
ATOM 4370 C CA . ARG B 1 103 ? -20.219 -5.57 -14.828 1 97.25 103 ARG B CA 1
ATOM 4371 C C . ARG B 1 103 ? -19.359 -6.789 -15.141 1 97.25 103 ARG B C 1
ATOM 4373 O O . ARG B 1 103 ? -19.875 -7.887 -15.344 1 97.25 103 ARG B O 1
ATOM 4380 N N . VAL B 1 104 ? -18.078 -6.637 -15.055 1 97.81 104 VAL B N 1
ATOM 4381 C CA . VAL B 1 104 ? -17.156 -7.629 -15.617 1 97.81 104 VAL B CA 1
ATOM 4382 C C . VAL B 1 104 ? -16.703 -8.586 -14.516 1 97.81 104 VAL B C 1
ATOM 4384 O O . VAL B 1 104 ? -16.484 -9.773 -14.773 1 97.81 104 VAL B O 1
ATOM 4387 N N . GLY B 1 105 ? -16.625 -8.008 -13.312 1 98 105 GLY B N 1
ATOM 4388 C CA . GLY B 1 105 ? -15.805 -8.805 -12.414 1 98 105 GLY B CA 1
ATOM 4389 C C . GLY B 1 105 ? -16.406 -8.969 -11.039 1 98 105 GLY B C 1
ATOM 4390 O O . GLY B 1 105 ? -15.961 -9.812 -10.258 1 98 105 GLY B O 1
ATOM 4391 N N . ILE B 1 106 ? -17.406 -8.195 -10.672 1 98.56 106 ILE B N 1
ATOM 4392 C CA . ILE B 1 106 ? -17.938 -8.305 -9.312 1 98.56 106 ILE B CA 1
ATOM 4393 C C . ILE B 1 106 ? -19.094 -9.305 -9.289 1 98.56 106 ILE B C 1
ATOM 4395 O O . ILE B 1 106 ? -20.141 -9.062 -9.898 1 98.56 106 ILE B O 1
ATOM 4399 N N . PRO B 1 107 ? -18.891 -10.477 -8.555 1 98.19 107 PRO B N 1
ATOM 4400 C CA . PRO B 1 107 ? -20.016 -11.391 -8.406 1 98.19 107 PRO B CA 1
ATOM 4401 C C . PRO B 1 107 ? -21.172 -10.773 -7.613 1 98.19 107 PRO B C 1
ATOM 4403 O O . PRO B 1 107 ? -20.938 -10.039 -6.648 1 98.19 107 PRO B O 1
ATOM 4406 N N . ALA B 1 108 ? -22.406 -11.164 -7.93 1 97.62 108 ALA B N 1
ATOM 4407 C CA . ALA B 1 108 ? -23.594 -10.617 -7.277 1 97.62 108 ALA B CA 1
ATOM 4408 C C . ALA B 1 108 ? -23.578 -10.922 -5.781 1 97.62 108 ALA B C 1
ATOM 4410 O O . ALA B 1 108 ? -24.078 -10.125 -4.977 1 97.62 108 ALA B O 1
ATOM 4411 N N . TYR B 1 109 ? -22.922 -11.992 -5.414 1 98.06 109 TYR B N 1
ATOM 4412 C CA . TYR B 1 109 ? -22.969 -12.391 -4.012 1 98.06 109 TYR B CA 1
ATOM 4413 C C . TYR B 1 109 ? -21.859 -11.703 -3.217 1 98.06 109 TYR B C 1
ATOM 4415 O O . TYR B 1 109 ? -21.75 -11.898 -2.006 1 98.06 109 TYR B O 1
ATOM 4423 N N . LEU B 1 110 ? -21 -10.945 -3.852 1 98.81 110 LEU B N 1
ATOM 4424 C CA . LEU B 1 110 ? -19.969 -10.141 -3.203 1 98.81 110 LEU B CA 1
ATOM 4425 C C . LEU B 1 110 ? -20.141 -8.664 -3.543 1 98.81 110 LEU B C 1
ATOM 4427 O O . LEU B 1 110 ? -19.266 -8.055 -4.156 1 98.81 110 LEU B O 1
ATOM 4431 N N . PRO B 1 111 ? -21.125 -7.969 -3.041 1 98.56 111 PRO B N 1
ATOM 4432 C CA . PRO B 1 111 ? -21.516 -6.652 -3.549 1 98.56 111 PRO B CA 1
ATOM 4433 C C . PRO B 1 111 ? -20.672 -5.52 -2.967 1 98.56 111 PRO B C 1
ATOM 4435 O O . PRO B 1 111 ? -20.656 -4.41 -3.506 1 98.56 111 PRO B O 1
ATOM 4438 N N . HIS B 1 112 ? -20.031 -5.738 -1.805 1 98.81 112 HIS B N 1
ATOM 4439 C CA . HIS B 1 112 ? -19.266 -4.668 -1.17 1 98.81 112 HIS B CA 1
ATOM 4440 C C . HIS B 1 112 ? -17.828 -4.629 -1.685 1 98.81 112 HIS B C 1
ATOM 4442 O O . HIS B 1 112 ? -17.203 -5.672 -1.832 1 98.81 112 HIS B O 1
ATOM 4448 N N . ALA B 1 113 ? -17.359 -3.428 -1.946 1 98.69 113 ALA B N 1
ATOM 4449 C CA . ALA B 1 113 ? -15.992 -3.299 -2.447 1 98.69 113 ALA B CA 1
ATOM 4450 C C . ALA B 1 113 ? -15.219 -2.25 -1.658 1 98.69 113 ALA B C 1
ATOM 4452 O O . ALA B 1 113 ? -15.805 -1.316 -1.106 1 98.69 113 ALA B O 1
ATOM 4453 N N . PHE B 1 114 ? -13.961 -2.391 -1.521 1 98.5 114 PHE B N 1
ATOM 4454 C CA . PHE B 1 114 ? -12.984 -1.427 -1.032 1 98.5 114 PHE B CA 1
ATOM 4455 C C . PHE B 1 114 ? -11.688 -1.514 -1.831 1 98.5 114 PHE B C 1
ATOM 4457 O O . PHE B 1 114 ? -11.156 -2.605 -2.041 1 98.5 114 PHE B O 1
ATOM 4464 N N . PHE B 1 115 ? -11.203 -0.392 -2.299 1 98.19 115 PHE B N 1
ATOM 4465 C CA . PHE B 1 115 ? -10.016 -0.363 -3.154 1 98.19 115 PHE B CA 1
ATOM 4466 C C . PHE B 1 115 ? -8.82 0.206 -2.404 1 98.19 115 PHE B C 1
ATOM 4468 O O . PHE B 1 115 ? -8.977 1.075 -1.543 1 98.19 115 PHE B O 1
ATOM 4475 N N . ILE B 1 116 ? -7.652 -0.277 -2.705 1 97.38 116 ILE B N 1
ATOM 4476 C CA . ILE B 1 116 ? -6.398 0.086 -2.049 1 97.38 116 ILE B CA 1
ATOM 4477 C C . ILE B 1 116 ? -5.227 -0.175 -2.994 1 97.38 116 ILE B C 1
ATOM 4479 O O . ILE B 1 116 ? -5.41 -0.741 -4.074 1 97.38 116 ILE B O 1
ATOM 4483 N N . SER B 1 117 ? -4.047 0.345 -2.705 1 94.81 117 SER B N 1
ATOM 4484 C CA . SER B 1 117 ? -2.859 0.097 -3.514 1 94.81 117 SER B CA 1
ATOM 4485 C C . SER B 1 117 ? -1.953 -0.94 -2.857 1 94.81 117 SER B C 1
ATOM 4487 O O . SER B 1 117 ? -1.181 -0.614 -1.954 1 94.81 117 SER B O 1
ATOM 4489 N N . GLY B 1 118 ? -1.993 -2.127 -3.383 1 95.69 118 GLY B N 1
ATOM 4490 C CA . GLY B 1 118 ? -1.131 -3.189 -2.893 1 95.69 118 GLY B CA 1
ATOM 4491 C C . GLY B 1 118 ? -1.896 -4.414 -2.43 1 95.69 118 GLY B C 1
ATOM 4492 O O . GLY B 1 118 ? -2.928 -4.293 -1.764 1 95.69 118 GLY B O 1
ATOM 4493 N N . GLY B 1 119 ? -1.392 -5.547 -2.773 1 97.12 119 GLY B N 1
ATOM 4494 C CA . GLY B 1 119 ? -2.031 -6.801 -2.41 1 97.12 119 GLY B CA 1
ATOM 4495 C C . GLY B 1 119 ? -2.012 -7.07 -0.916 1 97.12 119 GLY B C 1
ATOM 4496 O O . GLY B 1 119 ? -2.986 -7.574 -0.358 1 97.12 119 GLY B O 1
ATOM 4497 N N . GLY B 1 120 ? -0.819 -6.789 -0.26 1 97.31 120 GLY B N 1
ATOM 4498 C CA . GLY B 1 120 ? -0.749 -6.93 1.186 1 97.31 120 GLY B CA 1
ATOM 4499 C C . GLY B 1 120 ? -1.801 -6.113 1.915 1 97.31 120 GLY B C 1
ATOM 4500 O O . GLY B 1 120 ? -2.379 -6.578 2.9 1 97.31 120 GLY B O 1
ATOM 4501 N N . LEU B 1 121 ? -2.086 -4.918 1.428 1 97.94 121 LEU B N 1
ATOM 4502 C CA . LEU B 1 121 ? -3.088 -4.051 2.039 1 97.94 121 LEU B CA 1
ATOM 4503 C C . LEU B 1 121 ? -4.492 -4.582 1.788 1 97.94 121 LEU B C 1
ATOM 4505 O O . LEU B 1 121 ? -5.379 -4.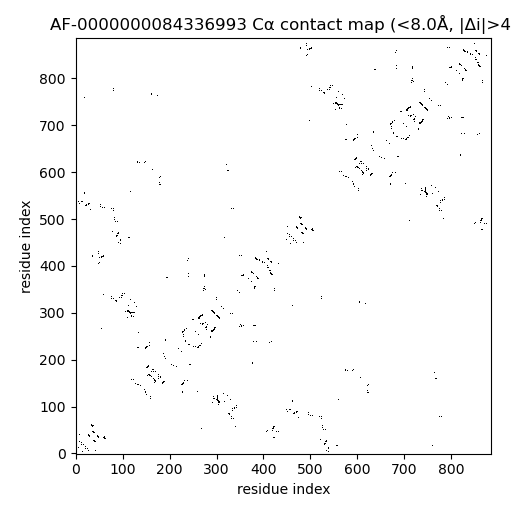43 2.633 1 97.94 121 LEU B O 1
ATOM 4509 N N . ALA B 1 122 ? -4.707 -5.164 0.603 1 98.56 122 ALA B N 1
ATOM 4510 C CA . ALA B 1 122 ? -5.98 -5.836 0.369 1 98.56 122 ALA B CA 1
ATOM 4511 C C . ALA B 1 122 ? -6.23 -6.918 1.413 1 98.56 122 ALA B C 1
ATOM 4513 O O . ALA B 1 122 ? -7.324 -7.004 1.979 1 98.56 122 ALA B O 1
ATOM 4514 N N . ILE B 1 123 ? -5.219 -7.727 1.716 1 98.81 123 ILE B N 1
ATOM 4515 C CA . ILE B 1 123 ? -5.332 -8.789 2.711 1 98.81 123 ILE B CA 1
ATOM 4516 C C . ILE B 1 123 ? -5.59 -8.18 4.086 1 98.81 123 ILE B C 1
ATOM 4518 O O . ILE B 1 123 ? -6.441 -8.664 4.84 1 98.81 123 ILE B O 1
ATOM 4522 N N . GLU B 1 124 ? -4.879 -7.098 4.398 1 98.38 124 GLU B N 1
ATOM 4523 C CA . GLU B 1 124 ? -5.086 -6.418 5.676 1 98.38 124 GLU B CA 1
ATOM 4524 C C . GLU B 1 124 ? -6.543 -5.992 5.84 1 98.38 124 GLU B C 1
ATOM 4526 O O . GLU B 1 124 ? -7.125 -6.152 6.918 1 98.38 124 GLU B O 1
ATOM 4531 N N . ASN B 1 125 ? -7.109 -5.445 4.816 1 98.69 125 ASN B N 1
ATOM 4532 C CA . ASN B 1 125 ? -8.477 -4.949 4.914 1 98.69 125 ASN B CA 1
ATOM 4533 C C . ASN B 1 125 ? -9.492 -6.094 4.918 1 98.69 125 ASN B C 1
ATOM 4535 O O . ASN B 1 125 ? -10.555 -5.984 5.539 1 98.69 125 ASN B O 1
ATOM 4539 N N . ALA B 1 126 ? -9.164 -7.227 4.238 1 98.94 126 ALA B N 1
ATOM 4540 C CA . ALA B 1 126 ? -9.992 -8.422 4.367 1 98.94 126 ALA B CA 1
ATOM 4541 C C . ALA B 1 126 ? -10.031 -8.906 5.812 1 98.94 126 ALA B C 1
ATOM 4543 O O . ALA B 1 126 ? -11.102 -9.211 6.348 1 98.94 126 ALA B O 1
ATOM 4544 N N . LEU B 1 127 ? -8.898 -8.945 6.438 1 98.94 127 LEU B N 1
ATOM 4545 C CA . LEU B 1 127 ? -8.797 -9.391 7.824 1 98.94 127 LEU B CA 1
ATOM 4546 C C . LEU B 1 127 ? -9.531 -8.43 8.758 1 98.94 127 LEU B C 1
ATOM 4548 O O . LEU B 1 127 ? -10.266 -8.867 9.648 1 98.94 127 LEU B O 1
ATOM 4552 N N . LYS B 1 128 ? -9.32 -7.164 8.562 1 98.88 128 LYS B N 1
ATOM 4553 C CA . LYS B 1 128 ? -9.992 -6.172 9.391 1 98.88 128 LYS B CA 1
ATOM 4554 C C . LYS B 1 128 ? -11.508 -6.27 9.25 1 98.88 128 LYS B C 1
ATOM 4556 O O . LYS B 1 128 ? -12.25 -6.074 10.219 1 98.88 128 LYS B O 1
ATOM 4561 N N . THR B 1 129 ? -11.961 -6.512 8.016 1 98.88 129 THR B N 1
ATOM 4562 C CA . THR B 1 129 ? -13.391 -6.711 7.781 1 98.88 129 THR B CA 1
ATOM 4563 C C . THR B 1 129 ? -13.906 -7.898 8.594 1 98.88 129 THR B C 1
ATOM 4565 O O . THR B 1 129 ? -14.945 -7.801 9.25 1 98.88 129 THR B O 1
ATOM 4568 N N . ALA B 1 130 ? -13.164 -8.969 8.578 1 98.94 130 ALA B N 1
ATOM 4569 C CA . ALA B 1 130 ? -13.547 -10.164 9.328 1 98.94 130 ALA B CA 1
ATOM 4570 C C . ALA B 1 130 ? -13.492 -9.906 10.828 1 98.94 130 ALA B C 1
ATOM 4572 O O . ALA B 1 130 ? -14.375 -10.344 11.57 1 98.94 130 ALA B O 1
ATOM 4573 N N . MET B 1 131 ? -12.477 -9.234 11.344 1 98.88 131 MET B N 1
ATOM 4574 C CA . MET B 1 131 ? -12.336 -8.922 12.766 1 98.88 131 MET B CA 1
ATOM 4575 C C . MET B 1 131 ? -13.492 -8.055 13.25 1 98.88 131 MET B C 1
ATOM 4577 O O . MET B 1 131 ? -14.086 -8.328 14.297 1 98.88 131 MET B O 1
ATOM 4581 N N . ASP B 1 132 ? -13.719 -6.992 12.461 1 98.81 132 ASP B N 1
ATOM 4582 C CA . ASP B 1 132 ? -14.828 -6.109 12.805 1 98.81 132 ASP B CA 1
ATOM 4583 C C . ASP B 1 132 ? -16.125 -6.895 12.953 1 98.81 132 ASP B C 1
ATOM 4585 O O . ASP B 1 132 ? -16.859 -6.707 13.922 1 98.81 132 ASP B O 1
ATOM 4589 N N . TRP B 1 133 ? -16.391 -7.77 11.992 1 98.88 133 TRP B N 1
ATOM 4590 C CA . TRP B 1 133 ? -17.594 -8.594 11.977 1 98.88 133 TRP B CA 1
ATOM 4591 C C . TRP B 1 133 ? -17.656 -9.5 13.203 1 98.88 133 TRP B C 1
ATOM 4593 O O . TRP B 1 133 ? -18.656 -9.531 13.914 1 98.88 133 TRP B O 1
ATOM 4603 N N . LYS B 1 134 ? -16.594 -10.188 13.516 1 98.88 134 LYS B N 1
ATOM 4604 C CA . LYS B 1 134 ? -16.562 -11.172 14.594 1 98.88 134 LYS B CA 1
ATOM 4605 C C . LYS B 1 134 ? -16.656 -10.492 15.953 1 98.88 134 LYS B C 1
ATOM 4607 O O . LYS B 1 134 ? -17.359 -10.969 16.844 1 98.88 134 LYS B O 1
ATOM 4612 N N . VAL B 1 135 ? -15.93 -9.422 16.156 1 98.75 135 VAL B N 1
ATOM 4613 C CA . VAL B 1 135 ? -15.914 -8.719 17.438 1 98.75 135 VAL B CA 1
ATOM 4614 C C . VAL B 1 135 ? -17.328 -8.227 17.766 1 98.75 135 VAL B C 1
ATOM 4616 O O . VAL B 1 135 ? -17.781 -8.367 18.906 1 98.75 135 VAL B O 1
ATOM 4619 N N . GLN B 1 136 ? -17.984 -7.648 16.812 1 98.44 136 GLN B N 1
ATOM 4620 C CA . GLN B 1 136 ? -19.344 -7.164 17.031 1 98.44 136 GLN B CA 1
ATOM 4621 C C . GLN B 1 136 ? -20.297 -8.312 17.359 1 98.44 136 GLN B C 1
ATOM 4623 O O . GLN B 1 136 ? -21.141 -8.195 18.234 1 98.44 136 GLN B O 1
ATOM 4628 N N . LYS B 1 137 ? -20.141 -9.453 16.641 1 98.31 137 LYS B N 1
ATOM 4629 C CA . LYS B 1 137 ? -20.938 -10.641 16.938 1 98.31 137 LYS B CA 1
ATOM 4630 C C . LYS B 1 137 ? -20.703 -11.125 18.359 1 98.31 137 LYS B C 1
ATOM 4632 O O . LYS B 1 137 ? -21.641 -11.523 19.062 1 98.31 137 LYS B O 1
ATOM 4637 N N . ASN B 1 138 ? -19.453 -11.094 18.781 1 98.62 138 ASN B N 1
ATOM 4638 C CA . ASN B 1 138 ? -19.078 -11.57 20.109 1 98.62 138 ASN B CA 1
ATOM 4639 C C . ASN B 1 138 ? -19.625 -10.648 21.203 1 98.62 138 ASN B C 1
ATOM 4641 O O . ASN B 1 138 ? -20.062 -11.117 22.25 1 98.62 138 ASN B O 1
ATOM 4645 N N . PHE B 1 139 ? -19.625 -9.375 20.984 1 98.12 139 PHE B N 1
ATOM 4646 C CA . PHE B 1 139 ? -20.281 -8.461 21.922 1 98.12 139 PHE B CA 1
ATOM 4647 C C . PHE B 1 139 ? -21.766 -8.773 22.016 1 98.12 139 PHE B C 1
ATOM 4649 O O . PHE B 1 139 ? -22.328 -8.781 23.125 1 98.12 139 PHE B O 1
ATOM 4656 N N . ALA B 1 140 ? -22.422 -8.977 20.875 1 97.56 140 ALA B N 1
ATOM 4657 C CA . ALA B 1 140 ? -23.844 -9.32 20.844 1 97.56 140 ALA B CA 1
ATOM 4658 C C . ALA B 1 140 ? -24.109 -10.617 21.594 1 97.56 140 ALA B C 1
ATOM 4660 O O . ALA B 1 140 ? -25.188 -10.805 22.156 1 97.56 140 ALA B O 1
ATOM 4661 N N . LYS B 1 141 ? -23.109 -11.539 21.672 1 97 141 LYS B N 1
ATOM 4662 C CA . LYS B 1 141 ? -23.219 -12.82 22.375 1 97 141 LYS B CA 1
ATOM 4663 C C . LYS B 1 141 ? -22.984 -12.656 23.875 1 97 141 LYS B C 1
ATOM 4665 O O . LYS B 1 141 ? -23.203 -13.586 24.641 1 97 141 LYS B O 1
ATOM 4670 N N . GLY B 1 142 ? -22.422 -11.445 24.297 1 97.5 142 GLY B N 1
ATOM 4671 C CA . GLY B 1 142 ? -22.312 -11.172 25.719 1 97.5 142 GLY B CA 1
ATOM 4672 C C . GLY B 1 142 ? -20.875 -10.984 26.188 1 97.5 142 GLY B C 1
ATOM 4673 O O . GLY B 1 142 ? -20.625 -10.719 27.359 1 97.5 142 GLY B O 1
ATOM 4674 N N . HIS B 1 143 ? -19.953 -11.117 25.2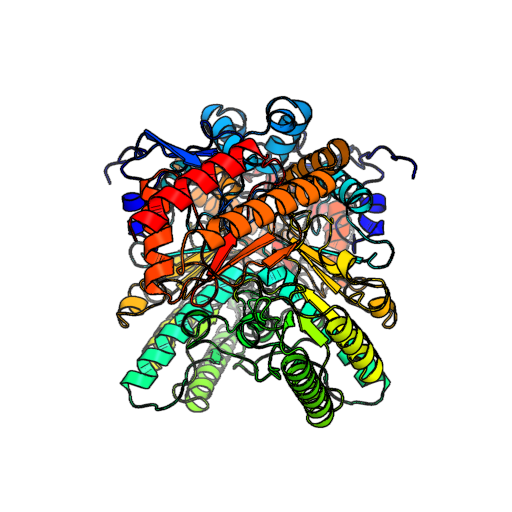34 1 97.12 143 HIS B N 1
ATOM 4675 C CA . HIS B 1 143 ? -18.578 -10.852 25.609 1 97.12 143 HIS B CA 1
ATOM 4676 C C . HIS B 1 143 ? -18.391 -9.398 26.047 1 97.12 143 HIS B C 1
ATOM 4678 O O . HIS B 1 143 ? -19 -8.492 25.469 1 97.12 143 HIS B O 1
ATOM 4684 N N . GLN B 1 144 ? -17.547 -9.117 27.031 1 97.19 144 GLN B N 1
ATOM 4685 C CA . GLN B 1 144 ? -17.406 -7.793 27.625 1 97.19 144 GLN B CA 1
ATOM 4686 C C . GLN B 1 144 ? -16.156 -7.082 27.125 1 97.19 144 GLN B C 1
ATOM 4688 O O . GLN B 1 144 ? -15.953 -5.898 27.406 1 97.19 144 GLN B O 1
ATOM 4693 N N . THR B 1 145 ? -15.281 -7.797 26.453 1 97.06 145 THR B N 1
ATOM 4694 C CA . THR B 1 145 ? -14.07 -7.246 25.859 1 97.06 145 THR B CA 1
ATOM 4695 C C . THR B 1 145 ? -13.914 -7.703 24.406 1 97.06 145 THR B C 1
ATOM 4697 O O . THR B 1 145 ? -14.547 -8.68 24 1 97.06 145 THR B O 1
ATOM 4700 N N . GLU B 1 146 ? -13.172 -6.922 23.672 1 97.62 146 GLU B N 1
ATOM 4701 C CA . GLU B 1 146 ? -12.93 -7.289 22.281 1 97.62 146 GLU B CA 1
ATOM 4702 C C . GLU B 1 146 ? -12.312 -8.68 22.188 1 97.62 146 GLU B C 1
ATOM 4704 O O . GLU B 1 146 ? -11.359 -9 22.906 1 97.62 146 GLU B O 1
ATOM 4709 N N . LYS B 1 147 ? -12.93 -9.539 21.375 1 97.81 147 LYS B N 1
ATOM 4710 C CA . LYS B 1 147 ? -12.508 -10.906 21.062 1 97.81 147 LYS B CA 1
ATOM 4711 C C . LYS B 1 147 ? -12.859 -11.273 19.625 1 97.81 147 LYS B C 1
ATOM 4713 O O . LYS B 1 147 ? -13.922 -10.906 19.125 1 97.81 147 LYS B O 1
ATOM 4718 N N . GLY B 1 148 ? -11.953 -11.953 19 1 98.62 148 GLY B N 1
ATOM 4719 C CA . GLY B 1 148 ? -12.234 -12.336 17.625 1 98.62 148 GLY B CA 1
ATOM 4720 C C . GLY B 1 148 ? -11.172 -11.883 16.641 1 98.62 148 GLY B C 1
ATOM 4721 O O . GLY B 1 148 ? -11.492 -11.438 15.531 1 98.62 148 GLY B O 1
ATOM 4722 N N . PHE B 1 149 ? -9.891 -12.07 16.984 1 98.62 149 PHE B N 1
ATOM 4723 C CA . PHE B 1 149 ? -8.82 -11.453 16.203 1 98.62 149 PHE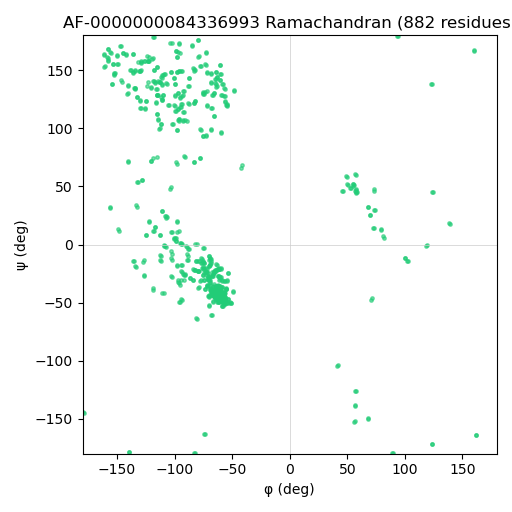 B CA 1
ATOM 4724 C C . PHE B 1 149 ? -8.008 -12.516 15.469 1 98.62 149 PHE B C 1
ATOM 4726 O O . PHE B 1 149 ? -7.242 -12.203 14.562 1 98.62 149 PHE B O 1
ATOM 4733 N N . LYS B 1 150 ? -8.148 -13.789 15.828 1 98.81 150 LYS B N 1
ATOM 4734 C CA . LYS B 1 150 ? -7.262 -14.82 15.297 1 98.81 150 LYS B CA 1
ATOM 4735 C C . LYS B 1 150 ? -7.719 -15.281 13.914 1 98.81 150 LYS B C 1
ATOM 4737 O O . LYS B 1 150 ? -8.914 -15.273 13.617 1 98.81 150 LYS B O 1
ATOM 4742 N N . VAL B 1 151 ? -6.789 -15.695 13.102 1 98.94 151 VAL B N 1
ATOM 4743 C CA . VAL B 1 151 ? -7.039 -16.094 11.719 1 98.94 151 VAL B CA 1
ATOM 4744 C C . VAL B 1 151 ? -6.395 -17.453 11.453 1 98.94 151 VAL B C 1
ATOM 4746 O O . VAL B 1 151 ? -5.199 -17.641 11.695 1 98.94 151 VAL B O 1
ATOM 4749 N N . ILE B 1 152 ? -7.16 -18.422 11.016 1 98.94 152 ILE B N 1
ATOM 4750 C CA . ILE B 1 152 ? -6.605 -19.688 10.531 1 98.94 152 ILE B CA 1
ATOM 4751 C C . ILE B 1 152 ? -6 -19.484 9.148 1 98.94 152 ILE B C 1
ATOM 4753 O O . ILE B 1 152 ? -6.613 -18.859 8.273 1 98.94 152 ILE B O 1
ATOM 4757 N N . HIS B 1 153 ? -4.781 -19.953 8.977 1 98.94 153 HIS B N 1
ATOM 4758 C CA . HIS B 1 153 ? -4.098 -19.938 7.691 1 98.94 153 HIS B CA 1
ATOM 4759 C C . HIS B 1 153 ? -3.316 -21.219 7.469 1 98.94 153 HIS B C 1
ATOM 4761 O O . HIS B 1 153 ? -3.371 -22.141 8.297 1 98.94 153 HIS B O 1
ATOM 4767 N N . PHE B 1 154 ? -2.604 -21.328 6.324 1 98.94 154 PHE B N 1
ATOM 4768 C CA . PHE B 1 154 ? -2.066 -22.641 5.961 1 98.94 154 PHE B CA 1
ATOM 4769 C C . PHE B 1 154 ? -0.556 -22.578 5.777 1 98.94 154 PHE B C 1
ATOM 4771 O O . PHE B 1 154 ? 0 -21.5 5.551 1 98.94 154 PHE B O 1
ATOM 4778 N N . GLU B 1 155 ? 0.068 -23.719 5.902 1 98.56 155 GLU B N 1
ATOM 4779 C CA . GLU B 1 155 ? 1.484 -23.859 5.582 1 98.56 155 GLU B CA 1
ATOM 4780 C C . GLU B 1 155 ? 1.752 -23.516 4.117 1 98.56 155 GLU B C 1
ATOM 4782 O O . GLU B 1 155 ? 0.878 -23.672 3.266 1 98.56 155 GLU B O 1
ATOM 4787 N N . GLN B 1 156 ? 2.965 -22.922 3.836 1 97.94 156 GLN B N 1
ATOM 4788 C CA . GLN B 1 156 ? 3.473 -22.609 2.504 1 97.94 156 GLN B CA 1
ATOM 4789 C C . GLN B 1 156 ? 2.682 -21.469 1.864 1 97.94 156 GLN B C 1
ATOM 4791 O O . GLN B 1 156 ? 2.648 -21.344 0.638 1 97.94 156 GLN B O 1
ATOM 4796 N N . ALA B 1 157 ? 2.096 -20.656 2.697 1 98.5 157 ALA B N 1
ATOM 4797 C CA . ALA B 1 157 ? 1.241 -19.594 2.193 1 98.5 157 ALA B CA 1
ATOM 4798 C C . ALA B 1 157 ? 2.025 -18.281 2.039 1 98.5 157 ALA B C 1
ATOM 4800 O O . ALA B 1 157 ? 2.977 -18.031 2.781 1 98.5 157 ALA B O 1
ATOM 4801 N N . PHE B 1 158 ? 1.671 -17.469 1.114 1 98.31 158 PHE B N 1
ATOM 4802 C CA . PHE B 1 158 ? 2.105 -16.078 0.96 1 98.31 158 PHE B CA 1
ATOM 4803 C C . PHE B 1 158 ? 0.908 -15.148 0.879 1 98.31 158 PHE B C 1
ATOM 4805 O O . PHE B 1 158 ? 0.13 -15.203 -0.076 1 98.31 158 PHE B O 1
ATOM 4812 N N . HIS B 1 159 ? 0.807 -14.25 1.853 1 98.62 159 HIS B N 1
ATOM 4813 C CA . HIS B 1 159 ? -0.318 -13.32 1.892 1 98.62 159 HIS B CA 1
ATOM 4814 C C . HIS B 1 159 ? 0.162 -11.875 1.942 1 98.62 159 HIS B C 1
ATOM 4816 O O . HIS B 1 159 ? -0.634 -10.961 2.164 1 98.62 159 HIS B O 1
ATOM 4822 N N . GLY B 1 160 ? 1.438 -11.672 1.782 1 97.12 160 GLY B N 1
ATOM 4823 C CA . GLY B 1 160 ? 1.991 -10.328 1.807 1 97.12 160 GLY B CA 1
ATOM 4824 C C . GLY B 1 160 ? 3.08 -10.148 2.848 1 97.12 160 GLY B C 1
ATOM 4825 O O . GLY B 1 160 ? 3.564 -11.125 3.422 1 97.12 160 GLY B O 1
ATOM 4826 N N . ARG B 1 161 ? 3.527 -8.891 3.051 1 96.69 161 ARG B N 1
ATOM 4827 C CA . ARG B 1 161 ? 4.633 -8.586 3.955 1 96.69 161 ARG B CA 1
ATOM 4828 C C . ARG B 1 161 ? 4.285 -7.414 4.867 1 96.69 161 ARG B C 1
ATOM 4830 O O . ARG B 1 161 ? 5.152 -6.602 5.203 1 96.69 161 ARG B O 1
ATOM 4837 N N . THR B 1 162 ? 3.078 -7.254 5.227 1 97 162 THR B N 1
ATOM 4838 C CA . THR B 1 162 ? 2.623 -6.207 6.137 1 97 162 THR B CA 1
ATOM 4839 C C . THR B 1 162 ? 2.379 -6.773 7.531 1 97 162 THR B C 1
ATOM 4841 O O . THR B 1 162 ? 2.426 -7.992 7.73 1 97 162 THR B O 1
ATOM 4844 N N . GLY B 1 163 ? 2.096 -5.938 8.453 1 97.69 163 GLY B N 1
ATOM 4845 C CA . GLY B 1 163 ? 2.057 -6.27 9.875 1 97.69 163 GLY B CA 1
ATOM 4846 C C . GLY B 1 163 ? 1.203 -7.484 10.18 1 97.69 163 GLY B C 1
ATOM 4847 O O . GLY B 1 163 ? 1.659 -8.414 10.844 1 97.69 163 GLY B O 1
ATOM 4848 N N . TYR B 1 164 ? -0.04 -7.551 9.695 1 98.38 164 TYR B N 1
ATOM 4849 C CA . TYR B 1 164 ? -0.883 -8.719 9.914 1 98.38 164 TYR B CA 1
ATOM 4850 C C . TYR B 1 164 ? -0.379 -9.914 9.109 1 98.38 164 TYR B C 1
ATOM 4852 O O . TYR B 1 164 ? -0.392 -11.047 9.602 1 98.38 164 TYR B O 1
ATOM 4860 N N . THR B 1 165 ? 0.153 -9.625 7.906 1 98.31 165 THR B N 1
ATOM 4861 C CA . THR B 1 165 ? 0.493 -10.719 6.996 1 98.31 165 THR B CA 1
ATOM 4862 C C . THR B 1 165 ? 1.785 -11.398 7.434 1 98.31 165 THR B C 1
ATOM 4864 O O . THR B 1 165 ? 2.068 -12.523 7.02 1 98.31 165 THR B O 1
ATOM 4867 N N . MET B 1 166 ? 2.578 -10.742 8.32 1 98.06 166 MET B N 1
ATOM 4868 C CA . MET B 1 166 ? 3.764 -11.398 8.859 1 98.06 166 MET B CA 1
ATOM 4869 C C . MET B 1 166 ? 3.385 -12.656 9.641 1 98.06 166 MET B C 1
ATOM 4871 O O . MET B 1 166 ? 4.199 -13.57 9.789 1 98.06 166 MET B O 1
ATOM 4875 N N . SER B 1 167 ? 2.133 -12.727 10.086 1 98.31 167 SER B N 1
ATOM 4876 C CA . SER B 1 167 ? 1.644 -13.859 10.852 1 98.31 167 SER B CA 1
ATOM 4877 C C . SER B 1 167 ? 1.092 -14.953 9.938 1 98.31 167 SER B C 1
ATOM 4879 O O . SER B 1 167 ? 0.834 -16.078 10.391 1 98.31 167 SER B O 1
ATOM 4881 N N . LEU B 1 168 ? 0.957 -14.633 8.672 1 98.75 168 LEU B N 1
ATOM 4882 C CA . LEU B 1 168 ? 0.301 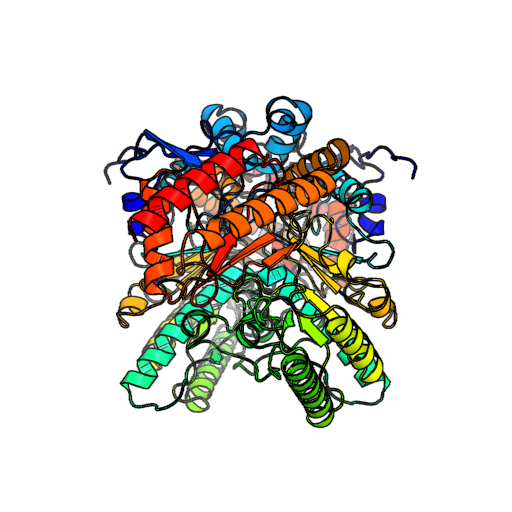-15.539 7.734 1 98.75 168 LEU B CA 1
ATOM 4883 C C . LEU B 1 168 ? 1.31 -16.141 6.758 1 98.75 168 LEU B C 1
ATOM 4885 O O . LEU B 1 168 ? 1.221 -17.312 6.406 1 98.75 168 LEU B O 1
ATOM 4889 N N . THR B 1 169 ? 2.213 -15.312 6.285 1 98.62 169 THR B N 1
ATOM 4890 C CA . THR B 1 169 ? 3.178 -15.68 5.258 1 98.62 169 THR B CA 1
ATOM 4891 C C . THR B 1 169 ? 4.254 -16.594 5.828 1 98.62 169 THR B C 1
ATOM 4893 O O . THR B 1 169 ? 4.824 -16.312 6.883 1 98.62 169 THR B O 1
ATOM 4896 N N . ASN B 1 170 ? 4.535 -17.734 5.121 1 98.19 170 ASN B N 1
ATOM 4897 C CA . ASN B 1 170 ? 5.508 -18.688 5.633 1 98.19 170 ASN B CA 1
ATOM 4898 C C . ASN B 1 170 ? 6.113 -19.531 4.512 1 98.19 170 ASN B C 1
ATOM 4900 O O . ASN B 1 170 ? 6.379 -20.719 4.691 1 98.19 170 ASN B O 1
ATOM 4904 N N . THR B 1 171 ? 6.246 -18.984 3.359 1 96.75 171 THR B N 1
ATOM 4905 C CA . THR B 1 171 ? 6.898 -19.656 2.242 1 96.75 171 THR B CA 1
ATOM 4906 C C . THR B 1 171 ? 8.398 -19.781 2.484 1 96.75 171 THR B C 1
ATOM 4908 O O . THR B 1 171 ? 9 -20.812 2.186 1 96.75 171 THR B O 1
ATOM 4911 N N . GLN B 1 172 ? 9.062 -18.672 2.957 1 95.44 172 GLN B N 1
ATOM 4912 C CA . GLN B 1 172 ? 10.477 -18.625 3.301 1 95.44 172 GLN B CA 1
ATOM 4913 C C . GLN B 1 172 ? 10.695 -17.922 4.637 1 95.44 172 GLN B C 1
ATOM 4915 O O . GLN B 1 172 ? 10.172 -16.828 4.859 1 95.44 172 GLN B O 1
ATOM 4920 N N . PRO B 1 173 ? 11.508 -18.484 5.496 1 95.56 173 PRO B N 1
ATOM 4921 C CA . PRO B 1 173 ? 11.734 -17.875 6.812 1 95.56 173 PRO B CA 1
ATOM 4922 C C . PRO B 1 173 ? 12.328 -16.484 6.727 1 95.56 173 PRO B C 1
ATOM 4924 O O . PRO B 1 173 ? 12.047 -15.633 7.578 1 95.56 173 PRO B O 1
ATOM 4927 N N . VAL B 1 174 ? 13.109 -16.172 5.703 1 96.12 174 VAL B N 1
ATOM 4928 C CA . VAL B 1 174 ? 13.828 -14.914 5.566 1 96.12 174 VAL B CA 1
ATOM 4929 C C . VAL B 1 174 ? 12.836 -13.758 5.438 1 96.12 174 VAL B C 1
ATOM 4931 O O . VAL B 1 174 ? 13.125 -12.633 5.836 1 96.12 174 VAL B O 1
ATOM 4934 N N . LYS B 1 175 ? 11.602 -14.008 5.039 1 96.75 175 LYS B N 1
ATOM 4935 C CA . LYS B 1 175 ? 10.609 -12.969 4.773 1 96.75 175 LYS B CA 1
ATOM 4936 C C . LYS B 1 175 ? 9.992 -12.453 6.066 1 96.75 175 LYS B C 1
ATOM 4938 O O . LYS B 1 175 ? 9.523 -11.32 6.125 1 96.75 175 LYS B O 1
ATOM 4943 N N . THR B 1 176 ? 10.062 -13.305 7.141 1 97.75 176 THR B N 1
ATOM 4944 C CA . THR B 1 176 ? 9.289 -12.922 8.312 1 97.75 176 THR B CA 1
ATOM 4945 C C . THR B 1 176 ? 10.172 -12.906 9.562 1 97.75 176 THR B C 1
ATOM 4947 O O . THR B 1 176 ? 9.781 -12.367 10.594 1 97.75 176 THR B O 1
ATOM 4950 N N . ARG B 1 177 ? 11.352 -13.492 9.516 1 97.19 177 ARG B N 1
ATOM 4951 C CA . ARG B 1 177 ? 12.219 -13.586 10.688 1 97.19 177 ARG B CA 1
ATOM 4952 C C . ARG B 1 177 ? 12.539 -12.195 11.242 1 97.19 177 ARG B C 1
ATOM 4954 O O . ARG B 1 177 ? 12.742 -11.25 10.477 1 97.19 177 ARG B O 1
ATOM 4961 N N . GLY B 1 178 ? 12.5 -12.102 12.508 1 97.69 178 GLY B N 1
ATOM 4962 C CA . GLY B 1 178 ? 12.93 -10.875 13.148 1 97.69 178 GLY B CA 1
ATOM 4963 C C . GLY B 1 178 ? 11.883 -9.781 13.109 1 97.69 178 GLY B C 1
ATOM 4964 O O . GLY B 1 178 ? 12.18 -8.617 13.383 1 97.69 178 GLY B O 1
ATOM 4965 N N . PHE B 1 179 ? 10.672 -10.07 12.766 1 98.62 179 PHE B N 1
ATOM 4966 C CA . PHE B 1 179 ? 9.562 -9.125 12.758 1 98.62 179 PHE B CA 1
ATOM 4967 C C . PHE B 1 179 ? 8.477 -9.547 13.734 1 98.62 179 PHE B C 1
ATOM 4969 O O . PHE B 1 179 ? 8.312 -10.742 14.016 1 98.62 179 PHE B O 1
ATOM 4976 N N . ALA B 1 180 ? 7.73 -8.602 14.312 1 98.62 180 ALA B N 1
ATOM 4977 C CA . ALA B 1 180 ? 6.641 -8.906 15.234 1 98.62 180 ALA B CA 1
ATOM 4978 C C . ALA B 1 180 ? 5.531 -9.688 14.539 1 98.62 180 ALA B C 1
ATOM 4980 O O . ALA B 1 180 ? 5.184 -9.398 13.391 1 98.62 180 ALA B O 1
ATOM 4981 N N . LYS B 1 181 ? 4.996 -10.758 15.211 1 98.31 181 LYS B N 1
ATOM 4982 C CA . LYS B 1 181 ? 3.928 -11.594 14.664 1 98.31 181 LYS B CA 1
ATOM 4983 C C . LYS B 1 181 ? 2.896 -11.93 15.742 1 98.31 181 LYS B C 1
ATOM 4985 O O . LYS B 1 181 ? 3.223 -11.984 16.922 1 98.31 181 LYS B O 1
ATOM 4990 N N . PHE B 1 182 ? 1.653 -12.109 15.281 1 98.12 182 PHE B N 1
ATOM 4991 C CA . PHE B 1 182 ? 0.628 -12.727 16.109 1 98.12 182 PHE B CA 1
ATOM 4992 C C . PHE B 1 182 ? 0.715 -14.25 16.047 1 98.12 182 PHE B C 1
ATOM 4994 O O . PHE B 1 182 ? 1.202 -14.797 15.047 1 98.12 182 PHE B O 1
ATOM 5001 N N . ASP B 1 183 ? 0.303 -14.875 17.094 1 96.88 183 ASP B N 1
ATOM 5002 C CA . ASP B 1 183 ? 0.285 -16.328 17.141 1 96.88 183 ASP B CA 1
ATOM 5003 C C . ASP B 1 183 ? -1.06 -16.875 16.656 1 96.88 183 ASP B C 1
ATOM 5005 O O . ASP B 1 183 ? -1.865 -17.344 17.469 1 96.88 183 ASP B O 1
ATOM 5009 N N . TRP B 1 184 ? -1.263 -16.844 15.406 1 98.69 184 TRP B N 1
ATOM 5010 C CA . TRP B 1 184 ? -2.498 -17.344 14.805 1 98.69 184 TRP B CA 1
ATOM 5011 C C . TRP B 1 184 ? -2.334 -18.781 14.312 1 98.69 184 TRP B C 1
ATOM 5013 O O . TRP B 1 184 ? -1.236 -19.188 13.922 1 98.69 184 TRP B O 1
ATOM 5023 N N . PRO B 1 185 ? -3.396 -19.547 14.336 1 98.88 185 PRO B N 1
ATOM 5024 C CA . PRO B 1 185 ? -3.271 -20.969 14.031 1 98.88 185 PRO B CA 1
ATOM 5025 C C . PRO B 1 185 ? -2.854 -21.234 12.586 1 98.88 185 PRO B C 1
ATOM 5027 O O . PRO B 1 185 ? -3.447 -20.688 11.656 1 98.88 185 PRO B O 1
ATOM 5030 N N . ARG B 1 186 ? -1.826 -22.078 12.414 1 98.81 186 ARG B N 1
ATOM 5031 C CA . ARG B 1 186 ? -1.35 -22.531 11.102 1 98.81 186 ARG B CA 1
ATOM 5032 C C . ARG B 1 186 ? -1.662 -24 10.883 1 98.81 186 ARG B C 1
ATOM 5034 O O . ARG B 1 186 ? -1.353 -24.844 11.727 1 98.81 186 ARG B O 1
ATOM 5041 N N . ILE B 1 187 ? -2.273 -24.266 9.766 1 98.88 187 ILE B N 1
ATOM 5042 C CA . ILE B 1 187 ? -2.795 -25.578 9.445 1 98.88 187 ILE B CA 1
ATOM 5043 C C . ILE B 1 187 ? -1.98 -26.203 8.305 1 98.88 187 ILE B C 1
ATOM 5045 O O . ILE B 1 187 ? -1.5 -25.484 7.422 1 98.88 187 ILE B O 1
ATOM 5049 N N . SER B 1 188 ? -1.771 -27.516 8.367 1 98.75 188 SER B N 1
ATOM 5050 C CA . SER B 1 188 ? -1.146 -28.203 7.242 1 98.75 188 SER B CA 1
ATOM 5051 C C . SER B 1 188 ? -1.974 -28.062 5.969 1 98.75 188 SER B C 1
ATOM 5053 O O . SER B 1 188 ? -3.205 -28.078 6.02 1 98.75 188 SER B O 1
ATOM 5055 N N . ILE B 1 189 ? -1.335 -27.891 4.832 1 98.56 189 ILE B N 1
ATOM 5056 C CA . ILE B 1 189 ? -2.029 -27.766 3.557 1 98.56 189 ILE B CA 1
ATOM 5057 C C . ILE B 1 189 ? -2.041 -29.125 2.842 1 98.56 189 ILE B C 1
ATOM 5059 O O . ILE B 1 189 ? -0.985 -29.656 2.482 1 98.56 189 ILE B O 1
ATOM 5063 N N . PRO B 1 190 ? -3.188 -29.703 2.619 1 98.25 190 PRO B N 1
ATOM 5064 C CA . PRO B 1 190 ? -3.256 -30.984 1.923 1 98.25 190 PRO B CA 1
ATOM 5065 C C . PRO B 1 190 ? -3.221 -30.828 0.403 1 98.25 190 PRO B C 1
ATOM 5067 O O . PRO B 1 190 ? -4.191 -31.172 -0.278 1 98.25 190 PRO B O 1
ATOM 5070 N N . TYR B 1 191 ? -2.066 -30.453 -0.114 1 97 191 TYR B N 1
ATOM 5071 C CA . TYR B 1 191 ? -1.953 -30.219 -1.547 1 97 191 TYR B CA 1
ATOM 5072 C C . TYR B 1 191 ? -1.874 -31.516 -2.322 1 97 191 TYR B C 1
ATOM 5074 O O . TYR B 1 191 ? -1.435 -32.531 -1.784 1 97 191 TYR B O 1
ATOM 5082 N N . ILE B 1 192 ? -2.283 -31.516 -3.57 1 97.12 192 ILE B N 1
ATOM 5083 C CA . ILE B 1 192 ? -2.312 -32.656 -4.477 1 97.12 192 ILE B CA 1
ATOM 5084 C C . ILE B 1 192 ? -0.937 -32.844 -5.109 1 97.12 192 ILE B C 1
ATOM 5086 O O . ILE B 1 192 ? -0.383 -31.922 -5.699 1 97.12 192 ILE B O 1
ATOM 5090 N N . HIS B 1 193 ? -0.372 -33.969 -4.934 1 94.62 193 HIS B N 1
ATOM 5091 C CA . HIS B 1 193 ? 0.69 -34.375 -5.836 1 94.62 193 HIS B CA 1
ATOM 5092 C C . HIS B 1 193 ? 0.126 -35.156 -7.016 1 94.62 193 HIS B C 1
ATOM 5094 O O . HIS B 1 193 ? -0.146 -36.375 -6.898 1 94.62 193 HIS B O 1
ATOM 5100 N N . PHE B 1 194 ? 0.093 -34.594 -8.125 1 93.12 194 PHE B N 1
ATOM 5101 C CA . PHE B 1 194 ? -0.722 -35.094 -9.242 1 93.12 194 PHE B CA 1
ATOM 5102 C C . PHE B 1 194 ? -0.18 -36.406 -9.781 1 93.12 194 PHE B C 1
ATOM 5104 O O . PHE B 1 194 ? -0.947 -37.25 -10.227 1 93.12 194 PHE B O 1
ATOM 5111 N N . ASP B 1 195 ? 1.103 -36.625 -9.742 1 89.5 195 ASP B N 1
ATOM 5112 C CA . ASP B 1 195 ? 1.683 -37.875 -10.219 1 89.5 195 ASP B CA 1
ATOM 5113 C C . ASP B 1 195 ? 1.333 -39.031 -9.281 1 89.5 195 ASP B C 1
ATOM 5115 O O . ASP B 1 195 ? 1.177 -40.156 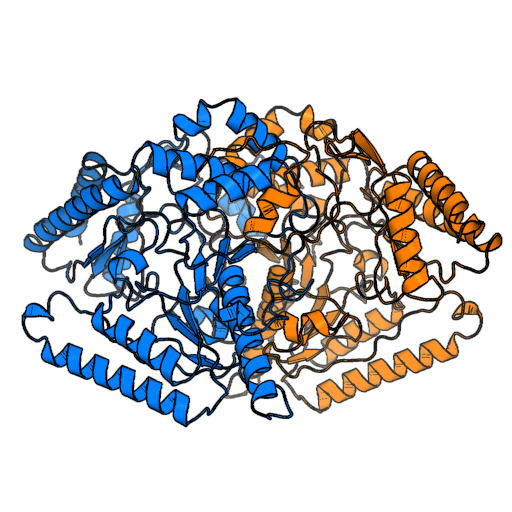-9.727 1 89.5 195 ASP B O 1
ATOM 5119 N N . GLU B 1 196 ? 1.138 -38.75 -8.07 1 86.06 196 GLU B N 1
ATOM 5120 C CA . GLU B 1 196 ? 0.907 -39.781 -7.055 1 86.06 196 GLU B CA 1
ATOM 5121 C C . GLU B 1 196 ? -0.585 -40 -6.816 1 86.06 196 GLU B C 1
ATOM 5123 O O . GLU B 1 196 ? -1.004 -41.062 -6.406 1 86.06 196 GLU B O 1
ATOM 5128 N N . PHE B 1 197 ? -1.295 -38.938 -6.914 1 87.62 197 PHE B N 1
ATOM 5129 C CA . PHE B 1 197 ? -2.709 -38.969 -6.559 1 87.62 197 PHE B CA 1
ATOM 5130 C C . PHE B 1 197 ? -3.451 -40.031 -7.348 1 87.62 197 PHE B C 1
ATOM 5132 O O . PHE B 1 197 ? -4.32 -40.719 -6.805 1 87.62 197 PHE B O 1
ATOM 5139 N N . ARG B 1 198 ? -3.119 -40.344 -8.469 1 82.69 198 ARG B N 1
ATOM 5140 C CA . ARG B 1 198 ? -3.793 -41.344 -9.312 1 82.69 198 ARG B CA 1
ATOM 5141 C C . ARG B 1 198 ? -3.598 -42.75 -8.766 1 82.69 198 ARG B C 1
ATOM 5143 O O . ARG B 1 198 ? -4.531 -43.562 -8.766 1 82.69 198 ARG B O 1
ATOM 5150 N N . ASP B 1 199 ? -2.527 -42.875 -8.234 1 87.62 199 ASP B N 1
ATOM 5151 C CA . ASP B 1 199 ? -2.178 -44.219 -7.801 1 87.62 199 ASP B CA 1
ATOM 5152 C C . ASP B 1 199 ? -2.557 -44.438 -6.336 1 87.62 199 ASP B C 1
ATOM 5154 O O . ASP B 1 199 ? -2.863 -45.562 -5.934 1 87.62 199 ASP B O 1
ATOM 5158 N N . ASN B 1 200 ? -2.52 -43.375 -5.543 1 89.94 200 ASN B N 1
ATOM 5159 C CA . ASN B 1 200 ? -2.768 -43.531 -4.109 1 89.94 200 ASN B CA 1
ATOM 5160 C C . ASN B 1 200 ? -3.6 -42.375 -3.576 1 89.94 200 ASN B C 1
ATOM 5162 O O . ASN B 1 200 ? -3.121 -41.562 -2.758 1 89.94 200 ASN B O 1
ATOM 5166 N N . PRO B 1 201 ? -4.797 -42.312 -3.889 1 92.44 201 PRO B N 1
ATOM 5167 C CA . PRO B 1 201 ? -5.664 -41.219 -3.438 1 92.44 201 PRO B CA 1
ATOM 5168 C C . PRO B 1 201 ? -5.883 -41.219 -1.927 1 92.44 201 PRO B C 1
ATOM 5170 O O . PRO B 1 201 ? -6.137 -40.188 -1.332 1 92.44 201 PRO B O 1
ATOM 5173 N N . GLU B 1 202 ? -5.719 -42.375 -1.271 1 94.69 202 GLU B N 1
ATOM 5174 C CA . GLU B 1 202 ? -5.988 -42.531 0.157 1 94.69 202 GLU B CA 1
ATOM 5175 C C . GLU B 1 202 ? -5.035 -41.656 0.986 1 94.69 202 GLU B C 1
ATOM 5177 O O . GLU B 1 202 ? -5.41 -41.156 2.043 1 94.69 202 GLU B O 1
ATOM 5182 N N . GLU B 1 203 ? -3.918 -41.562 0.522 1 95.31 203 GLU B N 1
ATOM 5183 C CA . GLU B 1 203 ? -2.945 -40.75 1.242 1 95.31 203 GLU B CA 1
ATOM 5184 C C . GLU B 1 203 ? -3.395 -39.312 1.312 1 95.31 203 GLU B C 1
ATOM 5186 O O . GLU B 1 203 ? -3.264 -38.656 2.354 1 95.31 203 GLU B O 1
ATOM 5191 N N . LEU B 1 204 ? -3.873 -38.781 0.185 1 96.88 204 LEU B N 1
ATOM 5192 C CA . LEU B 1 204 ? -4.379 -37.406 0.165 1 96.88 204 LEU B CA 1
ATOM 5193 C C . LEU B 1 204 ? -5.582 -37.25 1.092 1 96.88 204 LEU B C 1
ATOM 5195 O O . LEU B 1 204 ? -5.707 -36.25 1.797 1 96.88 204 LEU B O 1
ATOM 5199 N N . TYR B 1 205 ? -6.449 -38.25 1.073 1 97.38 205 TYR B N 1
ATOM 5200 C CA . TYR B 1 205 ? -7.629 -38.219 1.929 1 97.38 205 TYR B CA 1
ATOM 5201 C C . TYR B 1 205 ? -7.234 -38.156 3.4 1 97.38 205 TYR B C 1
ATOM 5203 O O . TYR B 1 205 ? -7.867 -37.469 4.199 1 97.38 205 TYR B O 1
ATOM 5211 N N . GLU B 1 206 ? -6.191 -38.844 3.734 1 97.69 206 GLU B N 1
ATOM 5212 C CA . GLU B 1 206 ? -5.688 -38.844 5.105 1 97.69 206 GLU B CA 1
ATOM 5213 C C . GLU B 1 206 ? -5.129 -37.469 5.48 1 97.69 206 GLU B C 1
ATOM 5215 O O . GLU B 1 206 ? -5.359 -36.969 6.59 1 97.69 206 GLU B O 1
ATOM 5220 N N . ARG B 1 207 ? -4.398 -36.844 4.605 1 97.88 207 ARG B N 1
ATOM 5221 C CA . ARG B 1 207 ? -3.861 -35.5 4.855 1 97.88 207 ARG B CA 1
ATOM 5222 C C . ARG B 1 207 ? -4.98 -34.5 4.98 1 97.88 207 ARG B C 1
ATOM 5224 O O . ARG B 1 207 ? -4.895 -33.562 5.801 1 97.88 207 ARG B O 1
ATOM 5231 N N . GLU B 1 208 ? -5.988 -34.625 4.16 1 98.5 208 GLU B N 1
ATOM 5232 C CA . GLU B 1 208 ? -7.145 -33.75 4.262 1 98.5 208 GLU B CA 1
ATOM 5233 C C . GLU B 1 208 ? -7.832 -33.875 5.621 1 98.5 208 GLU B C 1
ATOM 5235 O O . GLU B 1 208 ? -8.18 -32.875 6.254 1 98.5 208 GLU B O 1
ATOM 5240 N N . ALA B 1 209 ? -7.996 -35.125 6.004 1 98.62 209 ALA B N 1
ATOM 5241 C CA . ALA B 1 209 ? -8.617 -35.406 7.297 1 98.62 209 ALA B CA 1
ATOM 5242 C C . ALA B 1 209 ? -7.801 -34.781 8.438 1 98.62 209 ALA B C 1
ATOM 5244 O O . ALA B 1 209 ? -8.359 -34.281 9.406 1 98.62 209 ALA B O 1
ATOM 5245 N N . GLN B 1 210 ? -6.562 -34.906 8.32 1 98.75 210 GLN B N 1
ATOM 5246 C CA . GLN B 1 210 ? -5.672 -34.312 9.32 1 98.75 210 GLN B CA 1
ATOM 5247 C C . GLN B 1 210 ? -5.809 -32.812 9.375 1 98.75 210 GLN B C 1
ATOM 5249 O O . GLN B 1 210 ? -5.875 -32.219 10.461 1 98.75 210 GLN B O 1
ATOM 5254 N N . SER B 1 211 ? -5.816 -32.188 8.234 1 98.88 211 SER B N 1
ATOM 5255 C CA . SER B 1 211 ? -5.98 -30.719 8.172 1 98.88 211 SER B CA 1
ATOM 5256 C C . SER B 1 211 ? -7.312 -30.297 8.773 1 98.88 211 SER B C 1
ATOM 5258 O O . SER B 1 211 ? -7.383 -29.312 9.508 1 98.88 211 SER B O 1
ATOM 5260 N N . ILE B 1 212 ? -8.328 -31.016 8.445 1 98.88 212 ILE B N 1
ATOM 5261 C CA . ILE B 1 212 ? -9.656 -30.703 8.969 1 98.88 212 ILE B CA 1
ATOM 5262 C C . ILE B 1 212 ? -9.656 -30.844 10.484 1 98.88 212 ILE B C 1
ATOM 5264 O O . ILE B 1 212 ? -10.211 -30 11.195 1 98.88 212 ILE B O 1
ATOM 5268 N N . ALA B 1 213 ? -9.039 -31.859 11 1 98.88 213 ALA B N 1
ATOM 5269 C CA . ALA B 1 213 ? -8.945 -32.062 12.445 1 98.88 213 ALA B CA 1
ATOM 5270 C C . ALA B 1 213 ? -8.188 -30.922 13.109 1 98.88 213 ALA B C 1
ATOM 5272 O O . ALA B 1 213 ? -8.539 -30.5 14.211 1 98.88 213 ALA B O 1
ATOM 5273 N N . GLN B 1 214 ? -7.156 -30.5 12.453 1 98.94 214 GLN B N 1
ATOM 5274 C CA . GLN B 1 214 ? -6.391 -29.375 12.977 1 98.94 214 GLN B CA 1
ATOM 5275 C C . GLN B 1 214 ? -7.242 -28.109 13.047 1 98.94 214 GLN B C 1
ATOM 5277 O O . GLN B 1 214 ? -7.141 -27.344 14 1 98.94 214 GLN B O 1
ATOM 5282 N N . ILE B 1 215 ? -8.039 -27.906 12.039 1 98.94 215 ILE B N 1
ATOM 5283 C CA . ILE B 1 215 ? -8.922 -26.734 11.992 1 98.94 215 ILE B CA 1
ATOM 5284 C C . ILE B 1 215 ? -9.938 -26.812 13.133 1 98.94 215 ILE B C 1
ATOM 5286 O O . ILE B 1 215 ? -10.148 -25.828 13.852 1 98.94 215 ILE B O 1
ATOM 5290 N N . GLU B 1 216 ? -10.531 -27.938 13.289 1 98.81 216 GLU B N 1
ATOM 5291 C CA . GLU B 1 216 ? -11.5 -28.125 14.359 1 98.81 216 GLU B CA 1
ATOM 5292 C C . GLU B 1 216 ? -10.867 -27.906 15.727 1 98.81 216 GLU B C 1
ATOM 5294 O O . GLU B 1 216 ? -11.453 -27.25 16.594 1 98.81 216 GLU B O 1
ATOM 5299 N N . LYS B 1 217 ? -9.711 -28.422 15.898 1 98.81 217 LYS B N 1
ATOM 5300 C CA . LYS B 1 217 ? -8.992 -28.219 17.156 1 98.81 217 LYS B CA 1
ATOM 5301 C C . LYS B 1 217 ? -8.672 -26.75 17.391 1 98.81 217 LYS B C 1
ATOM 5303 O O . LYS B 1 217 ? -8.766 -26.25 18.516 1 98.81 217 LYS B O 1
ATOM 5308 N N . ALA B 1 218 ? -8.258 -26.062 16.344 1 98.88 218 ALA B N 1
ATOM 5309 C CA . ALA B 1 218 ? -7.965 -24.641 16.438 1 98.88 218 ALA B CA 1
ATOM 5310 C C . ALA B 1 218 ? -9.188 -23.875 16.938 1 98.88 218 ALA B C 1
ATOM 5312 O O . ALA B 1 218 ? -9.07 -23 17.797 1 98.88 218 ALA B O 1
ATOM 5313 N N . PHE B 1 219 ? -10.344 -24.172 16.359 1 98.75 219 PHE B N 1
ATOM 5314 C CA . PHE B 1 219 ? -11.57 -23.516 16.781 1 98.75 219 PHE B CA 1
ATOM 5315 C C . PHE B 1 219 ? -11.883 -23.844 18.234 1 98.75 219 PHE B C 1
ATOM 5317 O O . PHE B 1 219 ? -12.32 -22.969 19 1 98.75 219 PHE B O 1
ATOM 5324 N N . GLN B 1 220 ? -11.641 -25.094 18.641 1 98.5 220 GLN B N 1
ATOM 5325 C CA . GLN B 1 220 ? -11.906 -25.516 20.016 1 98.5 220 GLN B CA 1
ATOM 5326 C C . GLN B 1 220 ? -10.961 -24.828 21 1 98.5 220 GLN B C 1
ATOM 5328 O O . GLN B 1 220 ? -11.375 -24.391 22.078 1 98.5 220 GLN B O 1
ATOM 5333 N N . ASP B 1 221 ? -9.742 -24.703 20.578 1 98.56 221 ASP B N 1
ATOM 5334 C CA . ASP B 1 221 ? -8.719 -24.125 21.438 1 98.56 221 ASP B CA 1
ATOM 5335 C C . ASP B 1 221 ? -8.875 -22.609 21.531 1 98.56 221 ASP B C 1
ATOM 5337 O O . ASP B 1 221 ? -8.32 -21.969 22.438 1 98.56 221 ASP B O 1
ATOM 5341 N N . ASN B 1 222 ? -9.57 -21.984 20.609 1 98.5 222 ASN B N 1
ATOM 5342 C CA . ASN B 1 222 ? -9.742 -20.547 20.531 1 98.5 222 ASN B CA 1
ATOM 5343 C C . ASN B 1 222 ? -11.211 -20.156 20.406 1 98.5 222 ASN B C 1
ATOM 5345 O O . ASN B 1 222 ? -11.594 -19.406 19.5 1 98.5 222 ASN B O 1
ATOM 5349 N N . GLN B 1 223 ? -11.953 -20.625 21.359 1 97.25 223 GLN B N 1
ATOM 5350 C CA . GLN B 1 223 ? -13.398 -20.438 21.297 1 97.25 223 GLN B CA 1
ATOM 5351 C C . GLN B 1 223 ? -13.766 -18.969 21.125 1 97.25 223 GLN B C 1
ATOM 5353 O O . GLN B 1 223 ? -13.352 -18.125 21.906 1 97.25 223 GLN B O 1
ATOM 5358 N N . ASP B 1 224 ? -14.406 -18.641 20.094 1 97.69 224 ASP B N 1
ATOM 5359 C CA . ASP B 1 224 ? -14.977 -17.344 19.734 1 97.69 224 ASP B CA 1
ATOM 5360 C C . ASP B 1 224 ? -13.883 -16.359 19.344 1 97.69 224 ASP B C 1
ATOM 5362 O O . ASP B 1 224 ? -14.141 -15.164 19.172 1 97.69 224 ASP B O 1
ATOM 5366 N N . ASP B 1 225 ? -12.648 -16.812 19.094 1 98.69 225 ASP B N 1
ATOM 5367 C CA . ASP B 1 225 ? -11.555 -15.875 18.875 1 98.69 225 ASP B CA 1
ATOM 5368 C C . ASP B 1 225 ? -11.062 -15.938 17.438 1 98.69 225 ASP B C 1
ATOM 5370 O O . ASP B 1 225 ? -10.234 -15.117 17.016 1 98.69 225 ASP B O 1
ATOM 5374 N N . ILE B 1 226 ? -11.523 -16.906 16.688 1 98.88 226 ILE B N 1
ATOM 5375 C CA . ILE B 1 226 ? -11.141 -17.016 15.289 1 98.88 226 ILE B CA 1
ATOM 5376 C C . ILE B 1 226 ? -12.18 -16.328 14.414 1 98.88 226 ILE B C 1
ATOM 5378 O O . ILE B 1 226 ? -13.359 -16.703 14.43 1 98.88 226 ILE B O 1
ATOM 5382 N N . CYS B 1 227 ? -11.688 -15.328 13.664 1 98.88 227 CYS B N 1
ATOM 5383 C CA . CYS B 1 227 ? -12.625 -14.539 12.875 1 98.88 227 CYS B CA 1
ATOM 5384 C C . CYS B 1 227 ? -12.664 -15.023 11.43 1 98.88 227 CYS B C 1
ATOM 5386 O O . CYS B 1 227 ? -13.617 -14.75 10.695 1 98.88 227 CYS B O 1
ATOM 5388 N N . ALA B 1 228 ? -11.617 -15.805 10.984 1 98.94 228 ALA B N 1
ATOM 5389 C CA . ALA B 1 228 ? -11.578 -16.141 9.562 1 98.94 228 ALA B CA 1
ATOM 5390 C C . ALA B 1 228 ? -10.68 -17.344 9.305 1 98.94 228 ALA B C 1
ATOM 5392 O O . ALA B 1 228 ? -9.797 -17.656 10.109 1 98.94 228 ALA B O 1
ATOM 5393 N N . ILE B 1 229 ? -10.961 -18.078 8.25 1 98.94 229 ILE B N 1
ATOM 5394 C CA . ILE B 1 229 ? -10.055 -18.969 7.535 1 98.94 229 ILE B CA 1
ATOM 5395 C C . ILE B 1 229 ? -9.633 -18.328 6.219 1 98.94 229 ILE B C 1
ATOM 5397 O O . ILE B 1 229 ? -10.477 -17.953 5.398 1 98.94 229 ILE B O 1
ATOM 5401 N N . ILE B 1 230 ? -8.352 -18.125 6.055 1 98.94 230 ILE B N 1
ATOM 5402 C CA . ILE B 1 230 ? -7.875 -17.547 4.797 1 98.94 230 ILE B CA 1
ATOM 5403 C C . ILE B 1 230 ? -7.055 -18.594 4.039 1 98.94 230 ILE B C 1
ATOM 5405 O O . ILE B 1 230 ? -6.27 -19.328 4.637 1 98.94 230 ILE B O 1
ATOM 5409 N N . ILE B 1 231 ? -7.23 -18.641 2.73 1 98.94 231 ILE B N 1
ATOM 5410 C CA . ILE B 1 231 ? -6.488 -19.578 1.891 1 98.94 231 ILE B CA 1
ATOM 5411 C C . ILE B 1 231 ? -6.348 -19 0.483 1 98.94 231 ILE B C 1
ATOM 5413 O O . ILE B 1 231 ? -7.168 -18.203 0.051 1 98.94 231 ILE B O 1
ATOM 5417 N N . GLU B 1 232 ? -5.262 -19.266 -0.194 1 98.81 232 GLU B N 1
ATOM 5418 C CA . GLU B 1 232 ? -5.207 -19.141 -1.647 1 98.81 232 GLU B CA 1
ATOM 5419 C C . GLU B 1 232 ? -5.922 -20.297 -2.33 1 98.81 232 GLU B C 1
ATOM 5421 O O . GLU B 1 232 ? -5.617 -21.469 -2.064 1 98.81 232 GLU B O 1
ATOM 5426 N N . PRO B 1 233 ? -6.82 -19.984 -3.27 1 98.31 233 PRO B N 1
ATOM 5427 C CA . PRO B 1 233 ? -7.441 -21.125 -3.938 1 98.31 233 PRO B CA 1
ATOM 5428 C C . PRO B 1 233 ? -6.414 -22.078 -4.559 1 98.31 233 PRO B C 1
ATOM 5430 O O . PRO B 1 233 ? -6.625 -23.281 -4.586 1 98.31 233 PRO B O 1
ATOM 5433 N N . ILE B 1 234 ? -5.398 -21.516 -5.082 1 98.44 234 ILE B N 1
ATOM 5434 C CA . ILE B 1 234 ? -4.172 -22.188 -5.496 1 98.44 234 ILE B CA 1
ATOM 5435 C C . ILE B 1 234 ? -2.963 -21.453 -4.918 1 98.44 234 ILE B C 1
ATOM 5437 O O . ILE B 1 234 ? -2.752 -20.266 -5.199 1 98.44 234 ILE B O 1
ATOM 5441 N N . GLN B 1 235 ? -2.188 -22.156 -4.051 1 98.06 235 GLN B N 1
ATOM 5442 C CA . GLN B 1 235 ? -1.029 -21.484 -3.463 1 98.06 235 GLN B CA 1
ATOM 5443 C C . GLN B 1 235 ? 0.015 -21.156 -4.527 1 98.06 235 GLN B C 1
ATOM 5445 O O . GLN B 1 235 ? 0.744 -22.047 -4.98 1 98.06 235 GLN B O 1
ATOM 5450 N N . SER B 1 236 ? 0.186 -19.953 -4.809 1 97.31 236 SER B N 1
ATOM 5451 C CA . SER B 1 236 ? 1.012 -19.531 -5.941 1 97.31 236 SER B CA 1
ATOM 5452 C C . SER B 1 236 ? 2.492 -19.547 -5.578 1 97.31 236 SER B C 1
ATOM 5454 O O . SER B 1 236 ? 3.232 -20.438 -6.004 1 97.31 236 SER B O 1
ATOM 5456 N N . GLU B 1 237 ? 2.928 -18.734 -4.625 1 96.94 237 GLU B N 1
ATOM 5457 C CA . GLU B 1 237 ? 4.34 -18.641 -4.262 1 96.94 237 GLU B CA 1
ATOM 5458 C C . GLU B 1 237 ? 4.816 -19.922 -3.58 1 96.94 237 GLU B C 1
ATOM 5460 O O . GLU B 1 237 ? 5.988 -20.281 -3.676 1 96.94 237 GLU B O 1
ATOM 5465 N N . GLY B 1 238 ? 3.881 -20.594 -2.955 1 97.38 238 GLY B N 1
ATOM 5466 C CA . GLY B 1 238 ? 4.242 -21.781 -2.205 1 97.38 238 GLY B CA 1
ATOM 5467 C C . GLY B 1 238 ? 4.645 -22.938 -3.094 1 97.38 238 GLY B C 1
ATOM 5468 O O . GLY B 1 238 ? 5.305 -23.875 -2.637 1 97.38 238 GLY B O 1
ATOM 5469 N N . GLY B 1 239 ? 4.266 -22.891 -4.395 1 97.5 239 GLY B N 1
ATOM 5470 C CA . GLY B 1 239 ? 4.625 -23.953 -5.312 1 97.5 239 GLY B CA 1
ATOM 5471 C C . GLY B 1 239 ? 3.5 -24.328 -6.258 1 97.5 239 GLY B C 1
ATOM 5472 O O . GLY B 1 239 ? 3.479 -25.438 -6.793 1 97.5 239 GLY B O 1
ATOM 5473 N N . ASP B 1 240 ? 2.531 -23.406 -6.363 1 98.19 240 ASP B N 1
ATOM 5474 C CA . ASP B 1 240 ? 1.327 -23.688 -7.137 1 98.19 240 ASP B CA 1
ATOM 5475 C C . ASP B 1 240 ? 0.639 -24.953 -6.637 1 98.19 240 ASP B C 1
ATOM 5477 O O . ASP B 1 240 ? 0.315 -25.844 -7.426 1 98.19 240 ASP B O 1
ATOM 5481 N N . ASN B 1 241 ? 0.423 -25 -5.363 1 98.25 241 ASN B N 1
ATOM 5482 C CA . ASN B 1 241 ? -0.196 -26.141 -4.715 1 98.25 241 ASN B CA 1
ATOM 5483 C C . ASN B 1 241 ? -1.718 -26.094 -4.816 1 98.25 241 ASN B C 1
ATOM 5485 O O . ASN B 1 241 ? -2.344 -25.141 -4.352 1 98.25 241 ASN B O 1
ATOM 5489 N N . HIS B 1 242 ? -2.287 -27.156 -5.375 1 98.19 242 HIS B N 1
ATOM 5490 C CA . HIS B 1 242 ? -3.732 -27.281 -5.516 1 98.19 242 HIS B CA 1
ATOM 5491 C C . HIS B 1 242 ? -4.324 -28.125 -4.387 1 98.19 242 HIS B C 1
ATOM 5493 O O . HIS B 1 242 ? -3.652 -29 -3.846 1 98.19 242 HIS B O 1
ATOM 5499 N N . VAL B 1 243 ? -5.496 -27.828 -4.02 1 98.38 243 VAL B N 1
ATOM 5500 C CA . VAL B 1 243 ? -6.305 -28.672 -3.139 1 98.38 243 VAL B CA 1
ATOM 5501 C C . VAL B 1 243 ? -7.578 -29.094 -3.861 1 98.38 243 VAL B C 1
ATOM 5503 O O . VAL B 1 243 ? -7.957 -28.5 -4.871 1 98.38 243 VAL B O 1
ATOM 5506 N N . ARG B 1 244 ? -8.203 -30.172 -3.371 1 97.44 244 ARG B N 1
ATOM 5507 C CA . ARG B 1 244 ? -9.438 -30.641 -3.998 1 97.44 244 ARG B CA 1
ATOM 5508 C C . ARG B 1 244 ? -10.602 -29.703 -3.705 1 97.44 244 ARG B C 1
ATOM 5510 O O . ARG B 1 244 ? -10.625 -29.047 -2.66 1 97.44 244 ARG B O 1
ATOM 5517 N N . GLN B 1 245 ? -11.484 -29.625 -4.645 1 98.06 245 GLN B N 1
ATOM 5518 C CA . GLN B 1 245 ? -12.727 -28.891 -4.453 1 98.06 245 GLN B CA 1
ATOM 5519 C C . GLN B 1 245 ? -13.414 -29.297 -3.148 1 98.06 245 GLN B C 1
ATOM 5521 O O . GLN B 1 245 ? -13.922 -28.453 -2.418 1 98.06 245 GLN B O 1
ATOM 5526 N N . GLU B 1 246 ? -13.414 -30.594 -2.797 1 98.19 246 GLU B N 1
ATOM 5527 C CA . GLU B 1 246 ? -14.07 -31.125 -1.609 1 98.19 246 GLU B CA 1
ATOM 5528 C C . GLU B 1 246 ? -13.477 -30.531 -0.335 1 98.19 246 GLU B C 1
ATOM 5530 O O . GLU B 1 246 ? -14.195 -30.297 0.643 1 98.19 246 GLU B O 1
ATOM 5535 N N . PHE B 1 247 ? -12.211 -30.344 -0.323 1 98.69 247 PHE B N 1
ATOM 5536 C CA . PHE B 1 247 ? -11.547 -29.75 0.827 1 98.69 247 PHE B CA 1
ATOM 5537 C C . PHE B 1 247 ? -12.016 -28.312 1.023 1 98.69 247 PHE B C 1
ATOM 5539 O O . PHE B 1 247 ? -12.297 -27.891 2.146 1 98.69 247 PHE B O 1
ATOM 5546 N N . LEU B 1 248 ? -12.133 -27.516 -0.088 1 98.88 248 LEU B N 1
ATOM 5547 C CA . LEU B 1 248 ? -12.602 -26.141 -0.015 1 98.88 248 LEU B CA 1
ATOM 5548 C C . LEU B 1 248 ? -14.047 -26.078 0.452 1 98.88 248 LEU B C 1
ATOM 5550 O O . LEU B 1 248 ? -14.438 -25.156 1.173 1 98.88 248 LEU B O 1
ATOM 5554 N N . GLU B 1 249 ? -14.852 -27.047 -0.011 1 98.75 249 GLU B N 1
ATOM 5555 C CA . GLU B 1 249 ? -16.234 -27.141 0.461 1 98.75 249 GLU B CA 1
ATOM 5556 C C . GLU B 1 249 ? -16.281 -27.375 1.968 1 98.75 249 GLU B C 1
ATOM 5558 O O . GLU B 1 249 ? -17.156 -26.844 2.658 1 98.75 249 GLU B O 1
ATOM 5563 N N . GLN B 1 250 ? -15.375 -28.188 2.455 1 98.75 250 GLN B N 1
ATOM 5564 C CA . GLN B 1 250 ? -15.297 -28.438 3.891 1 98.75 250 GLN B CA 1
ATOM 5565 C C . GLN B 1 250 ? -14.914 -27.172 4.648 1 98.75 250 GLN B C 1
ATOM 5567 O O . GLN B 1 250 ? -15.398 -26.922 5.754 1 98.75 250 GLN B O 1
ATOM 5572 N N . LEU B 1 251 ? -13.984 -26.375 4.109 1 98.88 251 LEU B N 1
ATOM 5573 C CA . LEU B 1 251 ? -13.625 -25.125 4.746 1 98.88 251 LEU B CA 1
ATOM 5574 C C . LEU B 1 251 ? -14.844 -24.219 4.875 1 98.88 251 LEU B C 1
ATOM 5576 O O . LEU B 1 251 ? -15.023 -23.547 5.898 1 98.88 251 LEU B O 1
ATOM 5580 N N . ARG B 1 252 ? -15.641 -24.141 3.791 1 98.69 252 ARG B N 1
ATOM 5581 C CA . ARG B 1 252 ? -16.875 -23.359 3.814 1 98.69 252 ARG B CA 1
ATOM 5582 C C . ARG B 1 252 ? -17.797 -23.812 4.934 1 98.69 252 ARG B C 1
ATOM 5584 O O . ARG B 1 252 ? -18.344 -23 5.676 1 98.69 252 ARG B O 1
ATOM 5591 N N . LYS B 1 253 ? -17.969 -25.109 5.043 1 98.75 253 LYS B N 1
ATOM 5592 C CA . LYS B 1 253 ? -18.828 -25.688 6.074 1 98.75 253 LYS B CA 1
ATOM 5593 C C . LYS B 1 253 ? -18.312 -25.344 7.469 1 98.75 253 LYS B C 1
ATOM 5595 O O . LYS B 1 253 ? -19.078 -24.953 8.344 1 98.75 253 LYS B O 1
ATOM 5600 N N . LEU B 1 254 ? -17.031 -25.531 7.688 1 98.81 254 LEU B N 1
ATOM 5601 C CA . LEU B 1 254 ? -16.422 -25.266 8.984 1 98.81 254 LEU B CA 1
ATOM 5602 C C . LEU B 1 254 ? -16.5 -23.781 9.344 1 98.81 254 LEU B C 1
ATOM 5604 O O . LEU B 1 254 ? -16.766 -23.438 10.492 1 98.81 254 LEU B O 1
ATOM 5608 N N . ALA B 1 255 ? -16.25 -22.922 8.328 1 98.69 255 ALA B N 1
ATOM 5609 C CA . ALA B 1 255 ? -16.375 -21.484 8.57 1 98.69 255 ALA B CA 1
ATOM 5610 C C . ALA B 1 255 ? -17.781 -21.125 9.047 1 98.69 255 ALA B C 1
ATOM 5612 O O . ALA B 1 255 ? -17.953 -20.312 9.961 1 98.69 255 ALA B O 1
ATOM 5613 N N . ASP B 1 256 ? -18.812 -21.719 8.422 1 98.31 256 ASP B N 1
ATOM 5614 C CA . ASP B 1 256 ? -20.188 -21.469 8.828 1 98.31 256 ASP B CA 1
ATOM 5615 C C . ASP B 1 256 ? -20.469 -22.031 10.219 1 98.31 256 ASP B C 1
ATOM 5617 O O . ASP B 1 256 ? -21.062 -21.344 11.055 1 98.31 256 ASP B O 1
ATOM 5621 N N . GLU B 1 257 ? -20 -23.203 10.422 1 98.25 257 GLU B N 1
ATOM 5622 C CA . GLU B 1 257 ? -20.266 -23.891 11.68 1 98.25 257 GLU B CA 1
ATOM 5623 C C . GLU B 1 257 ? -19.672 -23.141 12.859 1 98.25 257 GLU B C 1
ATOM 5625 O O . GLU B 1 257 ? -20.297 -23.047 13.922 1 98.25 257 GLU B O 1
ATOM 5630 N N . TYR B 1 258 ? -18.5 -22.609 12.711 1 98.19 258 TYR B N 1
ATOM 5631 C CA . TYR B 1 258 ? -17.797 -22 13.828 1 98.19 258 TYR B CA 1
ATOM 5632 C C . TYR B 1 258 ? -17.875 -20.484 13.766 1 98.19 258 TYR B C 1
ATOM 5634 O O . TYR B 1 258 ? -17.156 -19.781 14.477 1 98.19 258 TYR B O 1
ATOM 5642 N N . GLU B 1 259 ? -18.703 -19.906 12.891 1 97.94 259 GLU B N 1
ATOM 5643 C CA . GLU B 1 259 ? -18.953 -18.469 12.758 1 97.94 259 GLU B CA 1
ATOM 5644 C C . GLU B 1 259 ? -17.672 -17.703 12.477 1 97.94 259 GLU B C 1
ATOM 5646 O O . GLU B 1 259 ? -17.297 -16.797 13.227 1 97.94 259 GLU B O 1
ATOM 5651 N N . ALA B 1 260 ? -17.062 -18.016 11.445 1 98.81 260 ALA B N 1
ATOM 5652 C CA . ALA B 1 260 ? -15.883 -17.344 10.883 1 98.81 260 ALA B CA 1
ATOM 5653 C C . ALA B 1 260 ? -16.094 -17.016 9.406 1 98.81 260 ALA B C 1
ATOM 5655 O O . ALA B 1 260 ? -16.953 -17.609 8.75 1 98.81 260 ALA B O 1
ATOM 5656 N N . MET B 1 261 ? -15.414 -16.094 8.93 1 98.88 261 MET B N 1
ATOM 5657 C CA . MET B 1 261 ? -15.477 -15.781 7.5 1 98.88 261 MET B CA 1
ATOM 5658 C C . MET B 1 261 ? -14.477 -16.625 6.715 1 98.88 261 MET B C 1
ATOM 5660 O O . MET B 1 261 ? -13.391 -16.922 7.215 1 98.88 261 MET B O 1
ATOM 5664 N N . LEU B 1 262 ? -14.883 -17.016 5.527 1 98.94 262 LEU B N 1
ATOM 5665 C CA . LEU B 1 262 ? -13.961 -17.641 4.582 1 98.94 262 LEU B CA 1
ATOM 5666 C C . LEU B 1 262 ? -13.391 -16.609 3.611 1 98.94 262 LEU B C 1
ATOM 5668 O O . LEU B 1 262 ? -14.148 -15.961 2.885 1 98.94 262 LEU B O 1
ATOM 5672 N N . ILE B 1 263 ? -12.086 -16.422 3.617 1 99 263 ILE B N 1
ATOM 5673 C CA . ILE B 1 263 ? -11.398 -15.445 2.783 1 99 263 ILE B CA 1
ATOM 5674 C C . ILE B 1 263 ? -10.562 -16.172 1.727 1 99 263 ILE B C 1
ATOM 5676 O O . ILE B 1 263 ? -9.742 -17.031 2.055 1 99 263 ILE B O 1
ATOM 5680 N N . TYR B 1 264 ? -10.781 -15.859 0.47 1 98.94 264 TYR B N 1
ATOM 5681 C CA . TYR B 1 264 ? -9.898 -16.328 -0.597 1 98.94 264 TYR B CA 1
ATOM 5682 C C . TYR B 1 264 ? -8.938 -15.227 -1.022 1 98.94 264 TYR B C 1
ATOM 5684 O O . TYR B 1 264 ? -9.359 -14.133 -1.406 1 98.94 264 TYR B O 1
ATOM 5692 N N . ASP B 1 265 ? -7.645 -15.492 -0.879 1 98.94 265 ASP B N 1
ATOM 5693 C CA . ASP B 1 265 ? -6.602 -14.648 -1.453 1 98.94 265 ASP B CA 1
ATOM 5694 C C . ASP B 1 265 ? -6.449 -14.906 -2.951 1 98.94 265 ASP B C 1
ATOM 5696 O O . ASP B 1 265 ? -5.805 -15.875 -3.357 1 98.94 265 ASP B O 1
ATOM 5700 N N . GLU B 1 266 ? -7.039 -14.062 -3.752 1 98.75 266 GLU B N 1
ATOM 5701 C CA . GLU B 1 266 ? -6.977 -14.195 -5.207 1 98.75 266 GLU B CA 1
ATOM 5702 C C . GLU B 1 266 ? -6.148 -13.078 -5.828 1 98.75 266 GLU B C 1
ATOM 5704 O O . GLU B 1 266 ? -6.391 -12.672 -6.965 1 98.75 266 GLU B O 1
ATOM 5709 N N . VAL B 1 267 ? -5.199 -12.594 -5.035 1 98.69 267 VAL B N 1
ATOM 5710 C CA . VAL B 1 267 ? -4.312 -11.539 -5.508 1 98.69 267 VAL B CA 1
ATOM 5711 C C . VAL B 1 267 ? -3.596 -11.992 -6.777 1 98.69 267 VAL B C 1
ATOM 5713 O O . VAL B 1 267 ? -3.473 -11.227 -7.734 1 98.69 267 VAL B O 1
ATOM 5716 N N . GLN B 1 268 ? -3.158 -13.203 -6.801 1 98.19 268 GLN B N 1
ATOM 5717 C CA . GLN B 1 268 ? -2.412 -13.68 -7.965 1 98.19 268 GLN B CA 1
ATOM 5718 C C . GLN B 1 268 ? -3.287 -14.555 -8.859 1 98.19 268 GLN B C 1
ATOM 5720 O O . GLN B 1 268 ? -3.078 -14.609 -10.07 1 98.19 268 GLN B O 1
ATOM 5725 N N . THR B 1 269 ? -4.312 -15.242 -8.312 1 98.38 269 THR B N 1
ATOM 5726 C CA . THR B 1 269 ? -5.047 -16.266 -9.047 1 98.38 269 THR B CA 1
ATOM 5727 C C . THR B 1 269 ? -6.215 -15.656 -9.812 1 98.38 269 THR B C 1
ATOM 5729 O O . THR B 1 269 ? -6.801 -16.297 -10.688 1 98.38 269 THR B O 1
ATOM 5732 N N . GLY B 1 270 ? -6.57 -14.406 -9.5 1 97.69 270 GLY B N 1
ATOM 5733 C CA . GLY B 1 270 ? -7.746 -13.805 -10.109 1 97.69 270 GLY B CA 1
ATOM 5734 C C . GLY B 1 270 ? -7.473 -13.18 -11.461 1 97.69 270 GLY B C 1
ATOM 5735 O O . GLY B 1 270 ? -6.336 -13.203 -11.938 1 97.69 270 GLY B O 1
ATOM 5736 N N . VAL B 1 271 ? -8.516 -12.797 -12.102 1 98.19 271 VAL B N 1
ATOM 5737 C CA . VAL B 1 271 ? -8.562 -11.977 -13.312 1 98.19 271 VAL B CA 1
ATOM 5738 C C . VAL B 1 271 ? -8.102 -12.797 -14.516 1 98.19 271 VAL B C 1
ATOM 5740 O O . VAL B 1 271 ? -7.184 -12.383 -15.234 1 98.19 271 VAL B O 1
ATOM 5743 N N . GLY B 1 272 ? -8.594 -13.992 -14.656 1 98.25 272 GLY B N 1
ATOM 5744 C CA . GLY B 1 272 ? -8.609 -14.703 -15.93 1 98.25 272 GLY B CA 1
ATOM 5745 C C . GLY B 1 272 ? -7.5 -15.727 -16.062 1 98.25 272 GLY B C 1
ATOM 5746 O O . GLY B 1 272 ? -7.555 -16.594 -16.922 1 98.25 272 GLY B O 1
ATOM 5747 N N . LEU B 1 273 ? -6.527 -15.742 -15.203 1 97.75 273 LEU B N 1
ATOM 5748 C CA . LEU B 1 273 ? -5.324 -16.547 -15.367 1 97.75 273 LEU B CA 1
ATOM 5749 C C . LEU B 1 273 ? -5.664 -18.031 -15.391 1 97.75 273 LEU B C 1
ATOM 5751 O O . LEU B 1 273 ? -5.062 -18.797 -16.141 1 97.75 273 LEU B O 1
ATOM 5755 N N . THR B 1 274 ? -6.668 -18.469 -14.609 1 98.44 274 THR B N 1
ATOM 5756 C CA . THR B 1 274 ? -7.027 -19.875 -14.492 1 98.44 274 THR B CA 1
ATOM 5757 C C . THR B 1 274 ? -8.062 -20.266 -15.547 1 98.44 274 THR B C 1
ATOM 5759 O O . THR B 1 274 ? -8.477 -21.422 -15.617 1 98.44 274 THR B O 1
ATOM 5762 N N . GLY B 1 275 ? -8.469 -19.328 -16.312 1 98.44 275 GLY B N 1
ATOM 5763 C CA . GLY B 1 275 ? -9.5 -19.594 -17.312 1 98.44 275 GLY B CA 1
ATOM 5764 C C . GLY B 1 275 ? -10.867 -19.094 -16.891 1 98.44 275 GLY B C 1
ATOM 5765 O O . GLY B 1 275 ? -11.805 -19.094 -17.688 1 98.44 275 GLY B O 1
ATOM 5766 N N . LYS B 1 276 ? -11.039 -18.781 -15.672 1 98.5 276 LYS B N 1
ATOM 5767 C CA . LYS B 1 276 ? -12.18 -18.062 -15.109 1 98.5 276 LYS B CA 1
ATOM 5768 C C . LYS B 1 276 ? -11.75 -16.703 -14.539 1 98.5 276 LYS B C 1
ATOM 5770 O O . LYS B 1 276 ? -10.578 -16.516 -14.211 1 98.5 276 LYS B O 1
ATOM 5775 N N . PHE B 1 277 ? -12.688 -15.734 -14.508 1 98.69 277 PHE B N 1
ATOM 5776 C CA . PHE B 1 277 ? -12.289 -14.43 -14 1 98.69 277 PHE B CA 1
ATOM 5777 C C . PHE B 1 277 ? -11.727 -14.547 -12.586 1 98.69 277 PHE B C 1
ATOM 5779 O O . PHE B 1 277 ? -10.68 -13.969 -12.289 1 98.69 277 PHE B O 1
ATOM 5786 N N . TRP B 1 278 ? -12.5 -15.211 -11.758 1 98.81 278 TRP B N 1
ATOM 5787 C CA . TRP B 1 278 ? -12 -15.586 -10.438 1 98.81 278 TRP B CA 1
ATOM 5788 C C . TRP B 1 278 ? -11.703 -17.078 -10.367 1 98.81 278 TRP B C 1
ATOM 5790 O O . TRP B 1 278 ? -12.508 -17.891 -10.836 1 98.81 278 TRP B O 1
ATOM 5800 N N . SER B 1 279 ? -10.594 -17.406 -9.734 1 98.69 279 SER B N 1
ATOM 5801 C CA . SER B 1 279 ? -10.18 -18.797 -9.633 1 98.69 279 SER B CA 1
ATOM 5802 C C . SER B 1 279 ? -11.211 -19.625 -8.875 1 98.69 279 SER B C 1
ATOM 5804 O O . SER B 1 279 ? -11.477 -20.766 -9.234 1 98.69 279 SER B O 1
ATOM 5806 N N . HIS B 1 280 ? -11.844 -19.078 -7.871 1 98.38 280 HIS B N 1
ATOM 5807 C CA . HIS B 1 280 ? -12.734 -19.844 -7.012 1 98.38 280 HIS B CA 1
ATOM 5808 C C . HIS B 1 280 ? -13.984 -20.281 -7.762 1 98.38 280 HIS B C 1
ATOM 5810 O O . HIS B 1 280 ? -14.719 -21.156 -7.297 1 98.38 280 HIS B O 1
ATOM 5816 N N . GLU B 1 281 ? -14.219 -19.656 -8.906 1 98.38 281 GLU B N 1
ATOM 5817 C CA . GLU B 1 281 ? -15.375 -20.047 -9.711 1 98.38 281 GLU B CA 1
ATOM 5818 C C . GLU B 1 281 ? -15.266 -21.5 -10.172 1 98.38 281 GLU B C 1
ATOM 5820 O O . GLU B 1 281 ? -16.266 -22.141 -10.492 1 98.38 281 GLU B O 1
ATOM 5825 N N . HIS B 1 282 ? -14.102 -22.062 -10.203 1 98.5 282 HIS B N 1
ATOM 5826 C CA . HIS B 1 282 ? -13.875 -23.453 -10.594 1 98.5 282 HIS B CA 1
ATOM 5827 C C . HIS B 1 282 ? -14.438 -24.422 -9.547 1 98.5 282 HIS B C 1
ATOM 5829 O O . HIS B 1 282 ? -14.617 -25.609 -9.82 1 98.5 282 HIS B O 1
ATOM 5835 N N . PHE B 1 283 ? -14.719 -23.953 -8.297 1 98.25 283 PHE B N 1
ATOM 5836 C CA . PHE B 1 283 ? -14.938 -24.875 -7.195 1 98.25 283 PHE B CA 1
ATOM 5837 C C . PHE B 1 283 ? -16.406 -24.891 -6.781 1 98.25 283 PHE B C 1
ATOM 5839 O O . PHE B 1 283 ? -16.781 -25.578 -5.836 1 98.25 283 PHE B O 1
ATOM 5846 N N . GLY B 1 284 ? -17.234 -24.094 -7.426 1 96.56 284 GLY B N 1
ATOM 5847 C CA . GLY B 1 284 ? -18.688 -24.203 -7.293 1 96.56 284 GLY B CA 1
ATOM 5848 C C . GLY B 1 284 ? -19.25 -23.359 -6.168 1 96.56 284 GLY B C 1
ATOM 5849 O O . GLY B 1 284 ? -18.484 -22.703 -5.438 1 96.56 284 GLY B O 1
ATOM 5850 N N . GLU B 1 285 ? -20.5 -23.406 -5.98 1 97.19 285 GLU B N 1
ATOM 5851 C CA . GLU B 1 285 ? -21.234 -22.531 -5.07 1 97.19 285 GLU B CA 1
ATOM 5852 C C . GLU B 1 285 ? -21.016 -22.938 -3.617 1 97.19 285 GLU B C 1
ATOM 5854 O O . GLU B 1 285 ? -21.031 -22.094 -2.721 1 97.19 285 GLU B O 1
ATOM 5859 N N . ASN B 1 286 ? -20.719 -24.188 -3.412 1 98.12 286 ASN B N 1
ATOM 5860 C CA . ASN B 1 286 ? -20.578 -24.688 -2.055 1 98.12 286 ASN B CA 1
ATOM 5861 C C . ASN B 1 286 ? -19.188 -24.375 -1.487 1 98.12 286 ASN B C 1
ATOM 5863 O O . ASN B 1 286 ? -18.906 -24.672 -0.326 1 98.12 286 ASN B O 1
ATOM 5867 N N . ALA B 1 287 ? -18.344 -23.703 -2.279 1 98.56 287 ALA B N 1
ATOM 5868 C CA . ALA B 1 287 ? -17.016 -23.297 -1.828 1 98.56 287 ALA B CA 1
ATOM 5869 C C . ALA B 1 287 ? -16.828 -21.781 -1.937 1 98.56 287 ALA B C 1
ATOM 5871 O O . ALA B 1 287 ? -15.703 -21.297 -1.965 1 98.56 287 ALA B O 1
ATOM 5872 N N . ARG B 1 288 ? -17.922 -21.047 -2.008 1 98.62 288 ARG B N 1
ATOM 5873 C CA . ARG B 1 288 ? -17.844 -19.609 -2.201 1 98.62 288 ARG B CA 1
ATOM 5874 C C . ARG B 1 288 ? -17.25 -18.922 -0.972 1 98.62 288 ARG B C 1
ATOM 5876 O O . ARG B 1 288 ? -17.547 -19.297 0.161 1 98.62 288 ARG B O 1
ATOM 5883 N N . PRO B 1 289 ? -16.422 -17.953 -1.186 1 98.88 289 PRO B N 1
ATOM 5884 C CA . PRO B 1 289 ? -15.883 -17.156 -0.077 1 98.88 289 PRO B CA 1
ATOM 5885 C C . PRO B 1 289 ? -16.859 -16.094 0.423 1 98.88 289 PRO B C 1
ATOM 5887 O O . PRO B 1 289 ? -17.844 -15.781 -0.265 1 98.88 289 PRO B O 1
ATOM 5890 N N . ASP B 1 290 ? -16.609 -15.586 1.665 1 98.88 290 ASP B N 1
ATOM 5891 C CA . ASP B 1 290 ? -17.266 -14.375 2.156 1 98.88 290 ASP B CA 1
ATOM 5892 C C . ASP B 1 290 ? -16.531 -13.125 1.671 1 98.88 290 ASP B C 1
ATOM 5894 O O . ASP B 1 290 ? -17.141 -12.062 1.533 1 98.88 290 ASP B O 1
ATOM 5898 N N . ILE B 1 291 ? -15.25 -13.242 1.494 1 98.94 291 ILE B N 1
ATOM 5899 C CA . ILE B 1 291 ? -14.398 -12.133 1.063 1 98.94 291 ILE B CA 1
ATOM 5900 C C . ILE B 1 291 ? -13.359 -12.641 0.07 1 98.94 291 ILE B C 1
ATOM 5902 O O . ILE B 1 291 ? -12.773 -13.711 0.267 1 98.94 291 ILE B O 1
ATOM 5906 N N . ILE B 1 292 ? -13.117 -11.93 -0.982 1 98.94 292 ILE B N 1
ATOM 5907 C CA . ILE B 1 292 ? -11.938 -12.172 -1.801 1 98.94 292 ILE B CA 1
ATOM 5908 C C . ILE B 1 292 ? -11.039 -10.938 -1.778 1 98.94 292 ILE B C 1
ATOM 5910 O O . ILE B 1 292 ? -11.523 -9.805 -1.76 1 98.94 292 ILE B O 1
ATOM 5914 N N . ALA B 1 293 ? -9.781 -11.133 -1.69 1 98.88 293 ALA B N 1
ATOM 5915 C CA . ALA B 1 293 ? -8.781 -10.102 -1.938 1 98.88 293 ALA B CA 1
ATOM 5916 C C . ALA B 1 293 ? -8.195 -10.234 -3.344 1 98.88 293 ALA B C 1
ATOM 5918 O O . ALA B 1 293 ? -7.969 -11.344 -3.83 1 98.88 293 ALA B O 1
ATOM 5919 N N . PHE B 1 294 ? -8.023 -9.109 -4.004 1 98.75 294 PHE B N 1
ATOM 5920 C CA . PHE B 1 294 ? -7.555 -9.18 -5.383 1 98.75 294 PHE B CA 1
ATOM 5921 C C . PHE B 1 294 ? -6.469 -8.141 -5.641 1 98.75 294 PHE B C 1
ATOM 5923 O O . PHE B 1 294 ? -6.285 -7.219 -4.844 1 98.75 294 PHE B O 1
ATOM 5930 N N . GLY B 1 295 ? -5.711 -8.273 -6.715 1 98 295 GLY B N 1
ATOM 5931 C CA . GLY B 1 295 ? -4.641 -7.383 -7.145 1 98 295 GLY B CA 1
ATOM 5932 C C . GLY B 1 295 ? -3.984 -7.82 -8.438 1 98 295 GLY B C 1
ATOM 5933 O O . GLY B 1 295 ? -4.672 -8.141 -9.414 1 98 295 GLY B O 1
ATOM 5934 N N . LYS B 1 296 ? -2.703 -7.594 -8.508 1 97.25 296 LYS B N 1
ATOM 5935 C CA . LYS B 1 296 ? -1.828 -7.984 -9.617 1 97.25 296 LYS B CA 1
ATOM 5936 C C . LYS B 1 296 ? -2.5 -7.738 -10.961 1 97.25 296 LYS B C 1
ATOM 5938 O O . LYS B 1 296 ? -2.734 -6.59 -11.344 1 97.25 296 LYS B O 1
ATOM 5943 N N . LYS B 1 297 ? -3.02 -8.789 -11.703 1 97.69 297 LYS B N 1
ATOM 5944 C CA . LYS B 1 297 ? -3.588 -8.602 -13.031 1 97.69 297 LYS B CA 1
ATOM 5945 C C . LYS B 1 297 ? -4.773 -7.645 -13 1 97.69 297 LYS B C 1
ATOM 5947 O O . LYS B 1 297 ? -5.082 -6.996 -14 1 97.69 297 LYS B O 1
ATOM 5952 N N . MET B 1 298 ? -5.301 -7.508 -11.867 1 97.88 298 MET B N 1
ATOM 5953 C CA . MET B 1 298 ? -6.395 -6.555 -11.719 1 97.88 298 MET B CA 1
ATOM 5954 C C . MET B 1 298 ? -5.883 -5.121 -11.797 1 97.88 298 MET B C 1
ATOM 5956 O O . MET B 1 298 ? -6.66 -4.191 -12.031 1 97.88 298 MET B O 1
ATOM 5960 N N . GLN B 1 299 ? -4.633 -4.867 -11.562 1 96.88 299 GLN B N 1
ATOM 5961 C CA . GLN B 1 299 ? -3.984 -3.561 -11.508 1 96.88 299 GLN B CA 1
ATOM 5962 C C . GLN B 1 299 ? -4.395 -2.797 -10.258 1 96.88 299 GLN B C 1
ATOM 5964 O O . GLN B 1 299 ? -3.549 -2.207 -9.578 1 96.88 299 GLN B O 1
ATOM 5969 N N . VAL B 1 300 ? -5.664 -2.787 -9.977 1 97.38 300 VAL B N 1
ATOM 5970 C CA . VAL B 1 300 ? -6.207 -2.225 -8.75 1 97.38 300 VAL B CA 1
ATOM 5971 C C . VAL B 1 300 ? -6.336 -3.318 -7.691 1 97.38 300 VAL B C 1
ATOM 5973 O O . VAL B 1 300 ? -6.816 -4.418 -7.98 1 97.38 300 VAL B O 1
ATOM 5976 N N . CYS B 1 301 ? -5.863 -3.047 -6.449 1 98.19 301 CYS B N 1
ATOM 5977 C CA . CYS B 1 301 ? -6.027 -4.02 -5.375 1 98.19 301 CYS B CA 1
ATOM 5978 C C . CYS B 1 301 ? -7.234 -3.676 -4.508 1 98.19 301 CYS B C 1
ATOM 5980 O O . CYS B 1 301 ? -7.73 -2.549 -4.547 1 98.19 301 CYS B O 1
ATOM 5982 N N . GLY B 1 302 ? -7.699 -4.641 -3.783 1 98.56 302 GLY B N 1
ATOM 5983 C CA . GLY B 1 302 ? -8.836 -4.43 -2.896 1 98.56 302 GLY B CA 1
ATOM 5984 C C . GLY B 1 302 ? -9.508 -5.723 -2.477 1 98.56 302 GLY B C 1
ATOM 5985 O O . GLY B 1 302 ? -8.891 -6.789 -2.506 1 98.56 302 GLY B O 1
ATOM 5986 N N . ILE B 1 303 ? -10.75 -5.516 -1.948 1 98.88 303 ILE B N 1
ATOM 5987 C CA . ILE B 1 303 ? -11.531 -6.672 -1.527 1 98.88 303 ILE B CA 1
ATOM 5988 C C . ILE B 1 303 ? -12.969 -6.539 -2.035 1 98.88 303 ILE B C 1
ATOM 5990 O O . ILE B 1 303 ? -13.43 -5.434 -2.324 1 98.88 303 ILE B O 1
ATOM 5994 N N . LEU B 1 304 ? -13.547 -7.621 -2.27 1 98.94 304 LEU B N 1
ATOM 5995 C CA . LEU B 1 304 ? -14.992 -7.781 -2.361 1 98.94 304 LEU B CA 1
ATOM 5996 C C . LEU B 1 304 ? -15.531 -8.602 -1.19 1 98.94 304 LEU B C 1
ATOM 5998 O O . LEU B 1 304 ? -14.898 -9.57 -0.772 1 98.94 304 LEU B O 1
ATOM 6002 N N . ALA B 1 305 ? -16.609 -8.188 -0.646 1 98.94 305 ALA B N 1
ATOM 6003 C CA . ALA B 1 305 ? -17.156 -8.883 0.521 1 98.94 305 ALA B CA 1
ATOM 6004 C C . ALA B 1 305 ? -18.625 -9.203 0.325 1 98.94 305 ALA B C 1
ATOM 6006 O O . ALA B 1 305 ? -19.359 -8.453 -0.327 1 98.94 305 ALA B O 1
ATOM 6007 N N . SER B 1 306 ? -19.094 -10.297 0.932 1 98.75 306 SER B N 1
ATOM 6008 C CA . SER B 1 306 ? -20.469 -10.75 0.839 1 98.75 306 SER B CA 1
ATOM 6009 C C . SER B 1 306 ? -21.391 -9.969 1.784 1 98.75 306 SER B C 1
ATOM 6011 O O . SER B 1 306 ? -20.906 -9.164 2.588 1 98.75 306 SER B O 1
ATOM 6013 N N . ARG B 1 307 ? -22.656 -10.266 1.697 1 97.94 307 ARG B N 1
ATOM 6014 C CA . ARG B 1 307 ? -23.656 -9.609 2.527 1 97.94 307 ARG B CA 1
ATOM 6015 C C . ARG B 1 307 ? -23.609 -10.125 3.963 1 97.94 307 ARG B C 1
ATOM 6017 O O . ARG B 1 307 ? -24.281 -9.586 4.848 1 97.94 307 ARG B O 1
ATOM 6024 N N . ARG B 1 308 ? -22.75 -11.094 4.195 1 98.19 308 ARG B N 1
ATOM 6025 C CA . ARG B 1 308 ? -22.578 -11.562 5.57 1 98.19 308 ARG B CA 1
ATOM 6026 C C . ARG B 1 308 ? -22.125 -10.422 6.48 1 98.19 308 ARG B C 1
ATOM 6028 O O . ARG B 1 308 ? -22.484 -10.391 7.66 1 98.19 308 ARG B O 1
A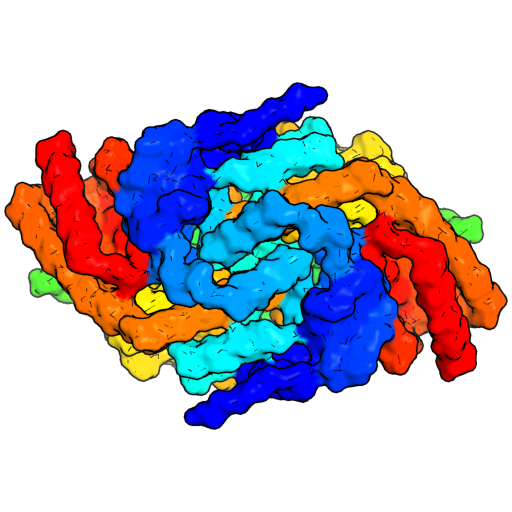TOM 6035 N N . VAL B 1 309 ? -21.391 -9.469 5.949 1 98.31 309 VAL B N 1
ATOM 6036 C CA . VAL B 1 309 ? -20.922 -8.32 6.723 1 98.31 309 VAL B CA 1
ATOM 6037 C C . VAL B 1 309 ? -22.109 -7.496 7.195 1 98.31 309 VAL B C 1
ATOM 6039 O O . VAL B 1 309 ? -22.031 -6.82 8.227 1 98.31 309 VAL B O 1
ATOM 6042 N N . ASP B 1 310 ? -23.25 -7.609 6.512 1 98.12 310 ASP B N 1
ATOM 6043 C CA . ASP B 1 310 ? -24.438 -6.805 6.797 1 98.12 310 ASP B CA 1
ATOM 6044 C C . ASP B 1 310 ? -25.156 -7.32 8.039 1 98.12 310 ASP B C 1
ATOM 6046 O O . ASP B 1 310 ? -26.062 -6.652 8.562 1 98.12 310 ASP B O 1
ATOM 6050 N N . GLU B 1 311 ? -24.797 -8.469 8.5 1 98.06 311 GLU B N 1
ATOM 6051 C CA . GLU B 1 311 ? -25.328 -8.938 9.773 1 98.06 311 GLU B CA 1
ATOM 6052 C C . GLU B 1 311 ? -25.078 -7.922 10.883 1 98.06 311 GLU B C 1
ATOM 6054 O O . GLU B 1 311 ? -25.812 -7.883 11.875 1 98.06 311 GLU B O 1
ATOM 6059 N N . ASN B 1 312 ? -23.984 -7.191 10.742 1 98.12 312 ASN B N 1
ATOM 6060 C CA . ASN B 1 312 ? -23.703 -6.043 11.594 1 98.12 312 ASN B CA 1
ATOM 6061 C C . ASN B 1 312 ? -24.062 -4.73 10.898 1 98.12 312 ASN B C 1
ATOM 6063 O O . ASN B 1 312 ? -23.422 -4.336 9.922 1 98.12 312 ASN B O 1
ATOM 6067 N N . PRO B 1 313 ? -25.062 -3.982 11.406 1 97 313 PRO B N 1
ATOM 6068 C CA . PRO B 1 313 ? -25.469 -2.736 10.75 1 97 313 PRO B CA 1
ATOM 6069 C C . PRO B 1 313 ? -24.344 -1.703 10.703 1 97 313 PRO B C 1
ATOM 6071 O O . PRO B 1 313 ? -24.312 -0.86 9.805 1 97 313 PRO B O 1
ATOM 6074 N N . ASP B 1 314 ? -23.422 -1.779 11.703 1 96.94 314 ASP B N 1
ATOM 6075 C CA . ASP B 1 314 ? -22.328 -0.817 11.781 1 96.94 314 ASP B CA 1
ATOM 6076 C C . ASP B 1 314 ? -21.016 -1.435 11.297 1 96.94 314 ASP B C 1
ATOM 6078 O O . ASP B 1 314 ? -19.984 -1.345 11.977 1 96.94 314 ASP B O 1
ATOM 6082 N N . ASN B 1 315 ? -21.078 -2.066 10.125 1 98.12 315 ASN B N 1
ATOM 6083 C CA . ASN B 1 315 ? -19.891 -2.729 9.602 1 98.12 315 ASN B CA 1
ATOM 6084 C C . ASN B 1 315 ? -18.969 -1.744 8.883 1 98.12 315 ASN B C 1
ATOM 6086 O O . ASN B 1 315 ? -19.297 -0.565 8.742 1 98.12 315 ASN B O 1
ATOM 6090 N N . VAL B 1 316 ? -17.875 -2.18 8.344 1 98.12 316 VAL B N 1
ATOM 6091 C CA . VAL B 1 316 ? -16.781 -1.34 7.84 1 98.12 316 VAL B CA 1
ATOM 6092 C C . VAL B 1 316 ? -17.203 -0.695 6.52 1 98.12 316 VAL B C 1
ATOM 6094 O O . VAL B 1 316 ? -16.594 0.285 6.078 1 98.12 316 VAL B O 1
ATOM 6097 N N . PHE B 1 317 ? -18.25 -1.167 5.844 1 98.25 317 PHE B N 1
ATOM 6098 C CA . PHE B 1 317 ? -18.719 -0.607 4.582 1 98.25 317 PHE B CA 1
ATOM 6099 C C . PHE B 1 317 ? -19.844 0.399 4.816 1 98.25 317 PHE B C 1
ATOM 6101 O O . PHE B 1 317 ? -20.375 0.971 3.865 1 98.25 317 PHE B O 1
ATOM 6108 N N . THR B 1 318 ? -20.188 0.612 6.07 1 97.44 318 THR B N 1
ATOM 6109 C CA . THR B 1 318 ? -21.25 1.54 6.41 1 97.44 318 THR B CA 1
ATOM 6110 C C . THR B 1 318 ? -20.734 2.678 7.281 1 97.44 318 THR B C 1
ATOM 6112 O O . THR B 1 318 ? -21.156 3.826 7.133 1 97.44 318 THR B O 1
ATOM 6115 N N . VAL B 1 319 ? -19.828 2.338 8.164 1 97.25 319 VAL B N 1
ATOM 6116 C CA . VAL B 1 319 ? -19.312 3.318 9.109 1 97.25 319 VAL B CA 1
ATOM 6117 C C . VAL B 1 319 ? -18.031 3.951 8.562 1 97.25 319 VAL B C 1
ATOM 6119 O O . VAL B 1 319 ? -17.094 3.244 8.195 1 97.25 319 VAL B O 1
ATOM 6122 N N . SER B 1 320 ? -18 5.273 8.539 1 94.56 320 SER B N 1
ATOM 6123 C CA . SER B 1 320 ? -16.859 6.031 8.023 1 94.56 320 SER B CA 1
ATOM 6124 C C . SER B 1 320 ? -15.609 5.793 8.859 1 94.56 320 SER B C 1
ATOM 6126 O O . SER B 1 320 ? -15.688 5.688 10.086 1 94.56 320 SER B O 1
ATOM 6128 N N . SER B 1 321 ? -14.477 5.637 8.172 1 92.69 321 SER B N 1
ATOM 6129 C CA . SER B 1 321 ? -13.141 5.699 8.734 1 92.69 321 SER B CA 1
ATOM 6130 C C . SER B 1 321 ? -12.758 4.379 9.398 1 92.69 321 SER B C 1
ATOM 6132 O O . SER B 1 321 ? -11.734 4.289 10.078 1 92.69 321 SER B O 1
ATOM 6134 N N . ARG B 1 322 ? -13.609 3.295 9.25 1 95.69 322 ARG B N 1
ATOM 6135 C CA . ARG B 1 322 ? -13.211 1.986 9.758 1 95.69 322 ARG B CA 1
ATOM 6136 C C . ARG B 1 322 ? -12.047 1.42 8.953 1 95.69 322 ARG B C 1
ATOM 6138 O O . ARG B 1 322 ? -11 1.093 9.508 1 95.69 322 ARG B O 1
ATOM 6145 N N . ILE B 1 323 ? -12.219 1.203 7.668 1 95.75 323 ILE B N 1
ATOM 6146 C CA . ILE B 1 323 ? -11.141 0.939 6.719 1 95.75 323 ILE B CA 1
ATOM 6147 C C . ILE B 1 323 ? -11.055 2.078 5.703 1 95.75 323 ILE B C 1
ATOM 6149 O O . ILE B 1 323 ? -12.078 2.578 5.234 1 95.75 323 ILE B O 1
ATOM 6153 N N . ASN B 1 324 ? -9.828 2.602 5.562 1 92.62 324 ASN B N 1
ATOM 6154 C CA . ASN B 1 324 ? -9.625 3.768 4.711 1 92.62 324 ASN B CA 1
ATOM 6155 C C . ASN B 1 324 ? -8.156 3.928 4.316 1 92.62 324 ASN B C 1
ATOM 6157 O O . ASN B 1 324 ? -7.289 3.227 4.84 1 92.62 324 ASN B O 1
ATOM 6161 N N . SER B 1 325 ? -7.949 4.703 3.318 1 91.69 325 SER B N 1
ATOM 6162 C CA . SER B 1 325 ? -6.648 5.141 2.828 1 91.69 325 SER B CA 1
ATOM 6163 C C . SER B 1 325 ? -6.742 6.508 2.158 1 91.69 325 SER B C 1
ATOM 6165 O O . SER B 1 325 ? -7.777 6.855 1.584 1 91.69 325 SER B O 1
ATOM 6167 N N . THR B 1 326 ? -5.648 7.297 2.289 1 84.19 326 THR B N 1
ATOM 6168 C CA . THR B 1 326 ? -5.652 8.609 1.645 1 84.19 326 THR B CA 1
ATOM 6169 C C . THR B 1 326 ? -6.023 8.484 0.169 1 84.19 326 THR B C 1
ATOM 6171 O O . THR B 1 326 ? -6.996 9.086 -0.286 1 84.19 326 THR B O 1
ATOM 6174 N N . TRP B 1 327 ? -5.434 7.656 -0.518 1 88.88 327 TRP B N 1
ATOM 6175 C CA . TRP B 1 327 ? -5.641 7.613 -1.962 1 88.88 327 TRP B CA 1
ATOM 6176 C C . TRP B 1 327 ? -6.754 6.637 -2.326 1 88.88 327 TRP B C 1
ATOM 6178 O O . TRP B 1 327 ? -7.418 6.801 -3.352 1 88.88 327 TRP B O 1
ATOM 6188 N N . GLY B 1 328 ? -7.043 5.555 -1.45 1 92.75 328 GLY B N 1
ATOM 6189 C CA . GLY B 1 328 ? -8.078 4.59 -1.789 1 92.75 328 GLY B CA 1
ATOM 6190 C C . GLY B 1 328 ? -7.855 3.918 -3.131 1 92.75 328 GLY B C 1
ATOM 6191 O O . GLY B 1 328 ? -8.766 3.852 -3.957 1 92.75 328 GLY B O 1
ATOM 6192 N N . GLY B 1 329 ? -6.641 3.5 -3.346 1 93.62 329 GLY B N 1
ATOM 6193 C CA . GLY B 1 329 ? -6.227 3.061 -4.668 1 93.62 329 GLY B CA 1
ATOM 6194 C C . GLY B 1 329 ? -5.594 4.164 -5.492 1 93.62 329 GLY B C 1
ATOM 6195 O O . GLY B 1 329 ? -5.367 5.27 -4.992 1 93.62 329 GLY B O 1
ATOM 6196 N N . ASN B 1 330 ? -5.184 3.861 -6.668 1 96 330 ASN B N 1
ATOM 6197 C CA . ASN B 1 330 ? -4.547 4.801 -7.586 1 96 330 ASN B CA 1
ATOM 6198 C C . ASN B 1 330 ? -5.383 5.008 -8.844 1 96 330 ASN B C 1
ATOM 6200 O O . ASN B 1 330 ? -5.684 4.051 -9.562 1 96 330 ASN B O 1
ATOM 6204 N N . LEU B 1 331 ? -5.734 6.254 -9.086 1 97.56 331 LEU B N 1
ATOM 6205 C CA . LEU B 1 331 ? -6.66 6.543 -10.172 1 97.56 331 LEU B CA 1
ATOM 6206 C C . LEU B 1 331 ? -6.074 6.117 -11.516 1 97.56 331 LEU B C 1
ATOM 6208 O O . LEU B 1 331 ? -6.805 5.68 -12.406 1 97.56 331 LEU B O 1
ATOM 6212 N N . THR B 1 332 ? -4.773 6.273 -11.703 1 98.12 332 THR B N 1
ATOM 6213 C CA . THR B 1 332 ? -4.125 5.812 -12.93 1 98.12 332 THR B CA 1
ATOM 6214 C C . THR B 1 332 ? -4.375 4.324 -13.148 1 98.12 332 THR B C 1
ATOM 6216 O O . THR B 1 332 ? -4.703 3.898 -14.258 1 98.12 332 THR B O 1
ATOM 6219 N N . ASP B 1 333 ? -4.184 3.549 -12.086 1 97.88 333 ASP B N 1
ATOM 6220 C CA . ASP B 1 333 ? -4.43 2.111 -12.156 1 97.88 333 ASP B CA 1
ATOM 6221 C C . ASP B 1 333 ? -5.891 1.821 -12.484 1 97.88 333 ASP B C 1
ATOM 6223 O O . ASP B 1 333 ? -6.188 0.889 -13.234 1 97.88 333 ASP B O 1
ATOM 6227 N N . MET B 1 334 ? -6.77 2.609 -11.906 1 98.25 334 MET B N 1
ATOM 6228 C CA . MET B 1 334 ? -8.195 2.402 -12.133 1 98.25 334 MET B CA 1
ATOM 6229 C C . MET B 1 334 ? -8.555 2.664 -13.594 1 98.25 334 MET B C 1
ATOM 6231 O O . MET B 1 334 ? -9.328 1.912 -14.188 1 98.25 334 MET B O 1
ATOM 6235 N N . VAL B 1 335 ? -8.008 3.746 -14.117 1 98.5 335 VAL B N 1
ATOM 6236 C CA . VAL B 1 335 ? -8.258 4.051 -15.523 1 98.5 335 VAL B CA 1
ATOM 6237 C C . VAL B 1 335 ? -7.68 2.947 -16.406 1 98.5 335 VAL B C 1
ATOM 6239 O O . VAL B 1 335 ? -8.344 2.469 -17.328 1 98.5 335 VAL B O 1
ATOM 6242 N N . ARG B 1 336 ? -6.477 2.531 -16.141 1 98.5 336 ARG B N 1
ATOM 6243 C CA . ARG B 1 336 ? -5.844 1.444 -16.891 1 98.5 336 ARG B CA 1
ATOM 6244 C C . ARG B 1 336 ? -6.648 0.154 -16.75 1 98.5 336 ARG B C 1
ATOM 6246 O O . ARG B 1 336 ? -6.898 -0.529 -17.75 1 98.5 336 ARG B O 1
ATOM 6253 N N . ALA B 1 337 ? -7.078 -0.151 -15.578 1 98.62 337 ALA B N 1
ATOM 6254 C CA . ALA B 1 337 ? -7.848 -1.364 -15.312 1 98.62 337 ALA B CA 1
ATOM 6255 C C . ALA B 1 337 ? -9.164 -1.355 -16.078 1 98.62 337 ALA B C 1
ATOM 6257 O O . ALA B 1 337 ? -9.633 -2.402 -16.531 1 98.62 337 ALA B O 1
ATOM 6258 N N . THR B 1 338 ? -9.789 -0.167 -16.172 1 98.69 338 THR B N 1
ATOM 6259 C CA . THR B 1 338 ? -11.031 -0.045 -16.922 1 98.69 338 THR B CA 1
ATOM 6260 C C . THR B 1 338 ? -10.859 -0.567 -18.344 1 98.69 338 THR B C 1
ATOM 6262 O O . THR B 1 338 ? -11.648 -1.399 -18.797 1 98.69 338 THR B O 1
ATOM 6265 N N . LYS B 1 339 ? -9.836 -0.082 -18.969 1 98.75 339 LYS B N 1
ATOM 6266 C CA . LYS B 1 339 ? -9.57 -0.476 -20.344 1 98.75 339 LYS B CA 1
ATOM 6267 C C . LYS B 1 339 ? -9.219 -1.957 -20.438 1 98.75 339 LYS B C 1
ATOM 6269 O O . LYS B 1 339 ? -9.664 -2.654 -21.359 1 98.75 339 LYS B O 1
ATOM 6274 N N . ILE B 1 340 ? -8.453 -2.445 -19.531 1 98.69 340 ILE B N 1
ATOM 6275 C CA . ILE B 1 340 ? -8.047 -3.846 -19.484 1 98.69 340 ILE B CA 1
ATOM 6276 C C . ILE B 1 340 ? -9.273 -4.738 -19.344 1 98.69 340 ILE B C 1
ATOM 6278 O O . ILE B 1 340 ? -9.422 -5.719 -20.078 1 98.69 340 ILE B O 1
ATOM 6282 N N . LEU B 1 341 ? -10.156 -4.383 -18.406 1 98.81 341 LEU B N 1
ATOM 6283 C CA . LEU B 1 341 ? -11.359 -5.164 -18.172 1 98.81 341 LEU B CA 1
ATOM 6284 C C . LEU B 1 341 ? -12.234 -5.195 -19.422 1 98.81 341 LEU B C 1
ATOM 6286 O O . LEU B 1 341 ? -12.812 -6.234 -19.75 1 98.81 341 LEU B O 1
ATOM 6290 N N . GLN B 1 342 ? -12.328 -4.062 -20.062 1 98.69 342 GLN B N 1
ATOM 6291 C CA . GLN B 1 342 ? -13.102 -4.004 -21.297 1 98.69 342 GLN B CA 1
ATOM 6292 C C . GLN B 1 342 ? -12.523 -4.949 -22.344 1 98.69 342 GLN B C 1
ATOM 6294 O O . GLN B 1 342 ? -13.266 -5.664 -23.031 1 98.69 342 GLN B O 1
ATOM 6299 N N . ILE B 1 343 ? -11.234 -4.973 -22.484 1 98.75 343 ILE B N 1
ATOM 6300 C CA . ILE B 1 343 ? -10.562 -5.801 -23.484 1 98.75 343 ILE B CA 1
ATOM 6301 C C . ILE B 1 343 ? -10.727 -7.273 -23.109 1 98.75 343 ILE B C 1
ATOM 6303 O O . ILE B 1 343 ? -10.977 -8.109 -23.984 1 98.75 343 ILE B O 1
ATOM 6307 N N . ILE B 1 344 ? -10.609 -7.609 -21.828 1 98.75 344 ILE B N 1
ATOM 6308 C CA . ILE B 1 344 ? -10.789 -8.977 -21.359 1 98.75 344 ILE B CA 1
ATOM 6309 C C . ILE B 1 344 ? -12.18 -9.477 -21.734 1 98.75 344 ILE B C 1
ATOM 6311 O O . ILE B 1 344 ? -12.328 -10.586 -22.25 1 98.75 344 ILE B O 1
ATOM 6315 N N . GLU B 1 345 ? -13.148 -8.633 -21.484 1 98.38 345 GLU B N 1
ATOM 6316 C CA . GLU B 1 345 ? -14.539 -8.977 -21.797 1 98.38 345 GLU B CA 1
ATOM 6317 C C . GLU B 1 345 ? -14.766 -9.086 -23.297 1 98.38 345 GLU B C 1
ATOM 6319 O O . GLU B 1 345 ? -15.312 -10.086 -23.766 1 98.38 345 GLU B O 1
ATOM 6324 N N . GLU B 1 346 ? -14.312 -8.109 -24.031 1 98.38 346 GLU B N 1
ATOM 6325 C CA . GLU B 1 346 ? -14.562 -8.023 -25.469 1 98.38 346 GLU B CA 1
ATOM 6326 C C . GLU B 1 346 ? -13.883 -9.164 -26.219 1 98.38 346 GLU B C 1
ATOM 6328 O O . GLU B 1 346 ? -14.453 -9.719 -27.156 1 98.38 346 GLU B O 1
ATOM 6333 N N . ASP B 1 347 ? -12.711 -9.523 -25.797 1 98.5 347 ASP B N 1
ATOM 6334 C CA . ASP B 1 347 ? -11.906 -10.492 -26.531 1 98.5 347 ASP B CA 1
ATOM 6335 C C . ASP B 1 347 ? -12.016 -11.883 -25.906 1 98.5 347 ASP B C 1
ATOM 6337 O O . ASP B 1 347 ? -11.312 -12.805 -26.312 1 98.5 347 ASP B O 1
ATOM 6341 N N . ASN B 1 348 ? -12.844 -12.055 -24.938 1 98.31 348 ASN B N 1
ATOM 6342 C CA . ASN B 1 348 ? -13.055 -13.328 -24.25 1 98.31 348 ASN B CA 1
ATOM 6343 C C . ASN B 1 348 ? -11.734 -13.953 -23.812 1 98.31 348 ASN B C 1
ATOM 6345 O O . ASN B 1 348 ? -11.453 -15.109 -24.125 1 98.31 348 ASN B O 1
ATOM 6349 N N . LEU B 1 349 ? -10.961 -13.156 -23.125 1 98.69 349 LEU B N 1
ATOM 6350 C CA . LEU B 1 349 ? -9.594 -13.555 -22.828 1 98.69 349 LEU B CA 1
ATOM 6351 C C . LEU B 1 349 ? -9.562 -14.648 -21.766 1 98.69 349 LEU B C 1
ATOM 6353 O O . LEU B 1 349 ? -8.594 -15.398 -21.672 1 98.69 349 LEU B O 1
ATOM 6357 N N . CYS B 1 350 ? -10.602 -14.781 -20.906 1 98.5 350 CYS B N 1
ATOM 6358 C CA . CYS B 1 350 ? -10.664 -15.891 -19.953 1 98.5 350 CYS B CA 1
ATOM 6359 C C . CYS B 1 350 ? -10.75 -17.219 -20.688 1 98.5 350 CYS B C 1
ATOM 6361 O O . CYS B 1 350 ? -10.023 -18.172 -20.359 1 98.5 350 CYS B O 1
ATOM 6363 N N . THR B 1 351 ? -11.609 -17.266 -21.641 1 98.31 351 THR B N 1
ATOM 6364 C CA . THR B 1 351 ? -11.742 -18.484 -22.453 1 98.31 351 THR B CA 1
ATOM 6365 C C . THR B 1 351 ? -10.438 -18.797 -23.172 1 98.31 351 THR B C 1
ATOM 6367 O O . THR B 1 351 ? -10.016 -19.953 -23.234 1 98.31 351 THR B O 1
ATOM 6370 N N . GLN B 1 352 ? -9.844 -17.781 -23.703 1 98.06 352 GLN B N 1
ATOM 6371 C CA . GLN B 1 352 ? -8.562 -17.969 -24.375 1 98.06 352 GLN B CA 1
ATOM 6372 C C . GLN B 1 352 ? -7.512 -18.516 -23.422 1 98.06 352 GLN B C 1
ATOM 6374 O O . GLN B 1 352 ? -6.723 -19.391 -23.781 1 98.06 352 GLN B O 1
ATOM 6379 N N . ALA B 1 353 ? -7.465 -17.969 -22.234 1 98.44 353 ALA B N 1
ATOM 6380 C CA . ALA B 1 353 ? -6.52 -18.438 -21.219 1 98.44 353 ALA B CA 1
ATOM 6381 C C . ALA B 1 353 ? -6.75 -19.906 -20.891 1 98.44 353 ALA B C 1
ATOM 6383 O O . ALA B 1 353 ? -5.797 -20.656 -20.656 1 98.44 353 ALA B O 1
ATOM 6384 N N . ALA B 1 354 ? -8.016 -20.312 -20.812 1 98.5 354 ALA B N 1
ATOM 6385 C CA . ALA B 1 354 ? -8.352 -21.719 -20.547 1 98.5 354 ALA B CA 1
ATOM 6386 C C . ALA B 1 354 ? -7.809 -22.625 -21.656 1 98.5 354 ALA B C 1
ATOM 6388 O O . ALA B 1 354 ? -7.191 -23.656 -21.375 1 98.5 354 ALA B O 1
ATOM 6389 N N . GLU B 1 355 ? -8.008 -22.25 -22.875 1 98.44 355 GLU B N 1
ATOM 6390 C CA . GLU B 1 355 ? -7.609 -23.062 -24.031 1 98.44 355 GLU B CA 1
ATOM 6391 C C . GLU B 1 355 ? -6.09 -23.109 -24.172 1 98.44 355 GLU B C 1
ATOM 6393 O O . GLU B 1 355 ? -5.512 -24.188 -24.328 1 98.44 355 GLU B O 1
ATOM 6398 N N . THR B 1 356 ? -5.496 -21.938 -24.188 1 98.56 356 THR B N 1
ATOM 6399 C CA . THR B 1 356 ? -4.047 -21.859 -24.328 1 98.56 356 THR B CA 1
ATOM 6400 C C . THR B 1 356 ? -3.35 -22.516 -23.141 1 98.56 356 THR B C 1
ATOM 6402 O O . THR B 1 356 ? -2.285 -23.109 -23.297 1 98.56 356 THR B O 1
ATOM 6405 N N . GLY B 1 357 ? -3.938 -22.344 -21.953 1 98.44 357 GLY B N 1
ATOM 6406 C CA . GLY B 1 357 ? -3.396 -23 -20.781 1 98.44 357 GLY B CA 1
ATOM 6407 C C . GLY B 1 357 ? -3.402 -24.516 -20.875 1 98.44 357 GLY B C 1
ATOM 6408 O O . GLY B 1 357 ? -2.447 -25.172 -20.469 1 98.44 357 GLY B O 1
ATOM 6409 N N . GLN B 1 358 ? -4.5 -25.062 -21.375 1 98.38 358 GLN B N 1
ATOM 6410 C CA . GLN B 1 358 ? -4.547 -26.5 -21.609 1 98.38 358 GLN B CA 1
ATOM 6411 C C . GLN B 1 358 ? -3.457 -26.938 -22.578 1 98.38 358 GLN B C 1
ATOM 6413 O O . GLN B 1 358 ? -2.811 -27.969 -22.375 1 98.38 358 GLN B O 1
ATOM 6418 N N . TYR B 1 359 ? -3.287 -26.203 -23.641 1 98.81 359 TYR B N 1
ATOM 6419 C CA . TYR B 1 359 ? -2.232 -26.484 -24.609 1 98.81 359 TYR B CA 1
ATOM 6420 C C . TYR B 1 359 ? -0.863 -26.484 -23.938 1 98.81 359 TYR B C 1
ATOM 6422 O O . TYR B 1 359 ? -0.041 -27.359 -24.172 1 98.81 359 TYR B O 1
ATOM 6430 N N . LEU B 1 360 ? -0.574 -25.469 -23.109 1 98.81 360 LEU B N 1
ATOM 6431 C CA . LEU B 1 360 ? 0.674 -25.375 -22.359 1 98.81 360 LEU B CA 1
ATOM 6432 C C . LEU B 1 360 ? 0.891 -26.641 -21.516 1 98.81 360 LEU B C 1
ATOM 6434 O O . LEU B 1 360 ? 1.98 -27.219 -21.531 1 98.81 360 LEU B O 1
ATOM 6438 N N . GLN B 1 361 ? -0.114 -27.062 -20.797 1 98.44 361 GLN B N 1
ATOM 6439 C CA . GLN B 1 361 ? -0.023 -28.25 -19.953 1 98.44 361 GLN B CA 1
ATOM 6440 C C . GLN B 1 361 ? 0.236 -29.5 -20.797 1 98.44 361 GLN B C 1
ATOM 6442 O O . GLN B 1 361 ? 1.028 -30.359 -20.406 1 98.44 361 GLN B O 1
ATOM 6447 N N . ASP B 1 362 ? -0.454 -29.594 -21.938 1 98.62 362 ASP B N 1
ATOM 6448 C CA . ASP B 1 362 ? -0.237 -30.719 -22.844 1 98.62 362 ASP B CA 1
ATOM 6449 C C . ASP B 1 362 ? 1.209 -30.766 -23.328 1 98.62 362 ASP B C 1
ATOM 6451 O O . ASP B 1 362 ? 1.826 -31.828 -23.359 1 98.62 362 ASP B O 1
ATOM 6455 N N . GLN B 1 363 ? 1.713 -29.641 -23.734 1 98.62 363 GLN B N 1
ATOM 6456 C CA . GLN B 1 363 ? 3.084 -29.578 -24.234 1 98.62 363 GLN B CA 1
ATOM 6457 C C . GLN B 1 363 ? 4.082 -29.922 -23.141 1 98.62 363 GLN B C 1
ATOM 6459 O O . GLN B 1 363 ? 5.09 -30.594 -23.391 1 98.62 363 GLN B O 1
ATOM 6464 N N . LEU B 1 364 ? 3.857 -29.453 -21.938 1 98.56 364 LEU B N 1
ATOM 6465 C CA . LEU B 1 364 ? 4.73 -29.781 -20.812 1 98.56 364 LEU B CA 1
ATOM 6466 C C . LEU B 1 364 ? 4.684 -31.281 -20.5 1 98.56 364 LEU B C 1
ATOM 6468 O O . LEU B 1 364 ? 5.703 -31.875 -20.141 1 98.56 364 LEU B O 1
ATOM 6472 N N . THR B 1 365 ? 3.496 -31.828 -20.578 1 98 365 THR B N 1
ATOM 6473 C CA . THR B 1 365 ? 3.352 -33.281 -20.375 1 98 365 THR B CA 1
ATOM 6474 C C . THR B 1 365 ? 4.172 -34.031 -21.406 1 98 365 THR B C 1
ATOM 6476 O O . THR B 1 365 ? 4.883 -35 -21.047 1 98 365 THR B O 1
ATOM 6479 N N . GLN B 1 366 ? 4.062 -33.656 -22.625 1 98.12 366 GLN B N 1
ATOM 6480 C CA . GLN B 1 366 ? 4.848 -34.281 -23.672 1 98.12 366 GLN B CA 1
ATOM 6481 C C . GLN B 1 366 ? 6.344 -34.125 -23.406 1 98.12 366 GLN B C 1
ATOM 6483 O O . GLN B 1 366 ? 7.113 -35.094 -23.609 1 98.12 366 GLN B O 1
ATOM 6488 N N . LEU B 1 367 ? 6.715 -32.969 -23.031 1 97.81 367 LEU B N 1
ATOM 6489 C CA . LEU B 1 367 ? 8.109 -32.719 -22.719 1 97.81 367 LEU B CA 1
ATOM 6490 C C . LEU B 1 367 ? 8.586 -33.625 -21.594 1 97.81 367 LEU B C 1
ATOM 6492 O O . LEU B 1 367 ? 9.727 -34.094 -21.594 1 97.81 367 LEU B O 1
ATOM 6496 N N . SER B 1 368 ? 7.754 -33.844 -20.578 1 96.88 368 SER B N 1
ATOM 6497 C CA . SER B 1 368 ? 8.102 -34.656 -19.406 1 96.88 368 SER B CA 1
ATOM 6498 C C . SER B 1 368 ? 8.406 -36.094 -19.812 1 96.88 368 SER B C 1
ATOM 6500 O O . SER B 1 368 ? 9.094 -36.844 -19.094 1 96.88 368 SER B O 1
ATOM 6502 N N . TYR B 1 369 ? 7.941 -36.562 -20.984 1 96.81 369 TYR B N 1
ATOM 6503 C CA . TYR B 1 369 ? 8.219 -37.906 -21.484 1 96.81 369 TYR B CA 1
ATOM 6504 C C . TYR B 1 369 ? 9.641 -38 -22.016 1 96.81 369 TYR B C 1
ATOM 6506 O O . TYR B 1 369 ? 10.156 -39.094 -22.203 1 96.81 369 TYR B O 1
ATOM 6514 N N . THR B 1 370 ? 10.258 -36.938 -22.219 1 96.69 370 THR B N 1
ATOM 6515 C CA . THR B 1 370 ? 11.562 -36.938 -22.859 1 96.69 370 THR B CA 1
ATOM 6516 C C . THR B 1 370 ? 12.672 -36.75 -21.828 1 96.69 370 THR B C 1
ATOM 6518 O O . THR B 1 370 ? 13.859 -36.812 -22.172 1 96.69 370 THR B O 1
ATOM 6521 N N . THR B 1 371 ? 12.344 -36.469 -20.641 1 96.81 371 THR B N 1
ATOM 6522 C CA . THR B 1 371 ? 13.328 -36.25 -19.594 1 96.81 371 THR B CA 1
ATOM 6523 C C . THR B 1 371 ? 12.797 -36.656 -18.234 1 96.81 371 THR B C 1
ATOM 6525 O O . THR B 1 371 ? 11.586 -36.625 -17.984 1 96.81 371 THR B O 1
ATOM 6528 N N . ASP B 1 372 ? 13.703 -37 -17.297 1 96.12 372 ASP B N 1
ATOM 6529 C CA . ASP B 1 372 ? 13.32 -37.344 -15.922 1 96.12 372 ASP B CA 1
ATOM 6530 C C . ASP B 1 372 ? 13.461 -36.125 -14.992 1 96.12 372 ASP B C 1
ATOM 6532 O O . ASP B 1 372 ? 13.25 -36.25 -13.781 1 96.12 372 ASP B O 1
ATOM 6536 N N . LEU B 1 373 ? 13.664 -34.938 -15.562 1 97.62 373 LEU B N 1
ATOM 6537 C CA . LEU B 1 373 ? 14 -33.781 -14.742 1 97.62 373 LEU B CA 1
ATOM 6538 C C . LEU B 1 373 ? 12.734 -33.031 -14.32 1 97.62 373 LEU B C 1
ATOM 6540 O O . LEU B 1 373 ? 12.758 -32.281 -13.352 1 97.62 373 LEU B O 1
ATOM 6544 N N . ILE B 1 374 ? 11.648 -33.156 -15.117 1 97.38 374 ILE B N 1
ATOM 6545 C CA . ILE B 1 374 ? 10.461 -32.375 -14.766 1 97.38 374 ILE B CA 1
ATOM 6546 C C . ILE B 1 374 ? 9.328 -33.344 -14.367 1 97.38 374 ILE B C 1
ATOM 6548 O O . ILE B 1 374 ? 9.195 -34.438 -14.938 1 97.38 374 ILE B O 1
ATOM 6552 N N . SER B 1 375 ? 8.602 -33 -13.391 1 96.69 375 SER B N 1
ATOM 6553 C CA . SER B 1 375 ? 7.52 -33.844 -12.859 1 96.69 375 SER B CA 1
ATOM 6554 C C . SER B 1 375 ? 6.387 -32.969 -12.32 1 96.69 375 SER B C 1
ATOM 6556 O O . SER B 1 375 ? 6.492 -31.734 -12.297 1 96.69 375 SER B O 1
ATOM 6558 N N . ASN B 1 376 ? 5.293 -33.562 -11.992 1 97.25 376 ASN B N 1
ATOM 6559 C CA . ASN B 1 376 ? 4.156 -33 -11.281 1 97.25 376 ASN B CA 1
ATOM 6560 C C . ASN B 1 376 ? 3.582 -31.797 -12.016 1 97.25 376 ASN B C 1
ATOM 6562 O O . ASN B 1 376 ? 3.439 -30.719 -11.438 1 97.25 376 ASN B O 1
ATOM 6566 N N . ILE B 1 377 ? 3.432 -31.953 -13.32 1 97.88 377 ILE B N 1
ATOM 6567 C CA . ILE B 1 377 ? 2.787 -30.922 -14.125 1 97.88 377 ILE B CA 1
ATOM 6568 C C . ILE B 1 377 ? 1.372 -30.672 -13.609 1 97.88 377 ILE B C 1
ATOM 6570 O O . ILE B 1 377 ? 0.601 -31.609 -13.414 1 97.88 377 ILE B O 1
ATOM 6574 N N . ARG B 1 378 ? 1.06 -29.391 -13.359 1 97.5 378 ARG B N 1
ATOM 6575 C CA . ARG B 1 378 ? -0.231 -29.047 -12.773 1 97.5 378 ARG B CA 1
ATOM 6576 C C . ARG B 1 378 ? -0.642 -27.625 -13.164 1 97.5 378 ARG B C 1
ATOM 6578 O O . ARG B 1 378 ? 0.209 -26.797 -13.477 1 97.5 378 ARG B O 1
ATOM 6585 N N . GLY B 1 379 ? -1.986 -27.453 -13.117 1 97.38 379 GLY B N 1
ATOM 6586 C CA . GLY B 1 379 ? -2.428 -26.094 -13.359 1 97.38 379 GLY B CA 1
ATOM 6587 C C . GLY B 1 379 ? -3.885 -26 -13.781 1 97.38 379 GLY B C 1
ATOM 6588 O O . GLY B 1 379 ? -4.559 -27.016 -13.922 1 97.38 379 GLY B O 1
ATOM 6589 N N . LYS B 1 380 ? -4.418 -24.828 -13.773 1 97.88 380 LYS B N 1
ATOM 6590 C CA . LYS B 1 380 ? -5.672 -24.391 -14.383 1 97.88 380 LYS B CA 1
ATOM 6591 C C . LYS B 1 380 ? -5.441 -23.203 -15.32 1 97.88 380 LYS B C 1
ATOM 6593 O O . LYS B 1 380 ? -4.906 -22.172 -14.906 1 97.88 380 LYS B O 1
ATOM 6598 N N . GLY B 1 381 ? -5.863 -23.391 -16.578 1 98.19 381 GLY B N 1
ATOM 6599 C CA . GLY B 1 381 ? -5.562 -22.344 -17.531 1 98.19 381 GLY B CA 1
ATOM 6600 C C . GLY B 1 381 ? -4.078 -22.031 -17.641 1 98.19 381 GLY B C 1
ATOM 6601 O O . GLY B 1 381 ? -3.256 -22.953 -17.719 1 98.19 381 GLY B O 1
ATOM 6602 N N . LEU B 1 382 ? -3.762 -20.75 -17.734 1 98.56 382 LEU B N 1
ATOM 6603 C CA . LEU B 1 382 ? -2.375 -20.328 -17.906 1 98.56 382 LEU B CA 1
ATOM 6604 C C . LEU B 1 382 ? -1.626 -20.375 -16.578 1 98.56 382 LEU B C 1
ATOM 6606 O O . LEU B 1 382 ? -0.396 -20.297 -16.562 1 98.56 382 LEU B O 1
ATOM 6610 N N . LEU B 1 383 ? -2.377 -20.484 -15.453 1 98.62 383 LEU B N 1
ATOM 6611 C CA . LEU B 1 383 ? -1.719 -20.766 -14.18 1 98.62 383 LEU B CA 1
ATOM 6612 C C . LEU B 1 383 ? -1.235 -22.203 -14.117 1 98.62 383 LEU B C 1
ATOM 6614 O O . LEU B 1 383 ? -2.004 -23.109 -13.781 1 98.62 383 LEU B O 1
ATOM 6618 N N . THR B 1 384 ? 0.016 -22.422 -14.484 1 98.56 384 THR B N 1
ATOM 6619 C CA . THR B 1 384 ? 0.594 -23.75 -14.68 1 98.56 384 THR B CA 1
ATOM 6620 C C . THR B 1 384 ? 1.982 -23.828 -14.055 1 98.56 384 THR B C 1
ATOM 6622 O O . THR B 1 384 ? 2.686 -22.828 -13.953 1 98.56 384 THR B O 1
ATOM 6625 N N . ALA B 1 385 ? 2.365 -25 -13.578 1 98.69 385 ALA B N 1
ATOM 6626 C CA . ALA B 1 385 ? 3.678 -25.188 -12.961 1 98.69 385 ALA B CA 1
ATOM 6627 C C . ALA B 1 385 ? 4.176 -26.609 -13.156 1 98.69 385 ALA B C 1
ATOM 6629 O O . ALA B 1 385 ? 3.402 -27.5 -13.523 1 98.69 385 ALA B O 1
ATOM 6630 N N . PHE B 1 386 ? 5.422 -26.859 -12.984 1 98.62 386 PHE B N 1
ATOM 6631 C CA . PHE B 1 386 ? 6.051 -28.172 -12.883 1 98.62 386 PHE B CA 1
ATOM 6632 C C . PHE B 1 386 ? 7.219 -28.141 -11.906 1 98.62 386 PHE B C 1
ATOM 6634 O O . PHE B 1 386 ? 7.648 -27.062 -11.477 1 98.62 386 PHE B O 1
ATOM 6641 N N . ASP B 1 387 ? 7.707 -29.281 -11.453 1 98.5 387 ASP B N 1
ATOM 6642 C CA . ASP B 1 387 ? 8.75 -29.359 -10.438 1 98.5 387 ASP B CA 1
ATOM 6643 C C . ASP B 1 387 ? 10.062 -29.891 -11.031 1 98.5 387 ASP B C 1
ATOM 6645 O O . ASP B 1 387 ? 10.047 -30.703 -11.953 1 98.5 387 ASP B O 1
ATOM 6649 N N . PHE B 1 388 ? 11.117 -29.406 -10.539 1 98.56 388 PHE B N 1
ATOM 6650 C CA . PHE B 1 388 ? 12.438 -30.016 -10.688 1 98.56 388 PHE B CA 1
ATOM 6651 C C . PHE B 1 388 ? 12.773 -30.875 -9.477 1 98.56 388 PHE B C 1
ATOM 6653 O O . PHE B 1 388 ? 12.023 -30.906 -8.5 1 98.56 388 PHE B O 1
ATOM 6660 N N . PRO B 1 389 ? 13.891 -31.625 -9.492 1 97.69 389 PRO B N 1
ATOM 6661 C CA . PRO B 1 389 ? 14.258 -32.469 -8.344 1 97.69 389 PRO B CA 1
ATOM 6662 C C . PRO B 1 389 ? 14.742 -31.641 -7.148 1 97.69 389 PRO B C 1
ATOM 6664 O O . PRO B 1 389 ? 14.641 -32.094 -6.004 1 97.69 389 PRO B O 1
ATOM 6667 N N . ASP B 1 390 ? 15.281 -30.469 -7.434 1 97.56 390 ASP B N 1
ATOM 6668 C CA . ASP B 1 390 ? 15.836 -29.656 -6.355 1 97.56 390 ASP B CA 1
ATOM 6669 C C . ASP B 1 390 ? 15.898 -28.188 -6.762 1 97.56 390 ASP B C 1
ATOM 6671 O O . ASP B 1 390 ? 15.711 -27.844 -7.93 1 97.56 390 ASP B O 1
ATOM 6675 N N . SER B 1 391 ? 16.156 -27.391 -5.77 1 97.38 391 SER B N 1
ATOM 6676 C CA . SER B 1 391 ? 16.172 -25.938 -5.953 1 97.38 391 SER B CA 1
ATOM 6677 C C . SER B 1 391 ? 17.297 -25.531 -6.906 1 97.38 391 SER B C 1
ATOM 6679 O O . SER B 1 391 ? 17.125 -24.594 -7.691 1 97.38 391 SER B O 1
ATOM 6681 N N . ASP B 1 392 ? 18.391 -26.141 -6.809 1 98 392 ASP B N 1
ATOM 6682 C CA . ASP B 1 392 ? 19.547 -25.781 -7.621 1 98 392 ASP B CA 1
ATOM 6683 C C . ASP B 1 392 ? 19.25 -25.953 -9.109 1 98 392 ASP B C 1
ATOM 6685 O O . ASP B 1 392 ? 19.578 -25.078 -9.922 1 98 392 ASP B O 1
ATOM 6689 N N . THR B 1 393 ? 18.672 -27.156 -9.453 1 98.25 393 THR B N 1
ATOM 6690 C CA . THR B 1 393 ? 18.312 -27.406 -10.844 1 98.25 393 THR B CA 1
ATOM 6691 C C . THR B 1 393 ? 17.297 -26.391 -11.336 1 98.25 393 THR B C 1
ATOM 6693 O O . THR B 1 393 ? 17.422 -25.859 -12.453 1 98.25 393 THR B O 1
ATOM 6696 N N . ARG B 1 394 ? 16.328 -26.109 -10.508 1 98.31 394 ARG B N 1
ATOM 6697 C CA . ARG B 1 394 ? 15.32 -25.125 -10.836 1 98.31 394 ARG B CA 1
ATOM 6698 C C . ARG B 1 394 ? 15.953 -23.75 -11.086 1 98.31 394 ARG B C 1
ATOM 6700 O O . ARG B 1 394 ? 15.641 -23.094 -12.078 1 98.31 394 ARG B O 1
ATOM 6707 N N . ASN B 1 395 ? 16.828 -23.312 -10.211 1 98 395 ASN B N 1
ATOM 6708 C CA . ASN B 1 395 ? 17.484 -22 -10.328 1 98 395 ASN B CA 1
ATOM 6709 C C . ASN B 1 395 ? 18.359 -21.938 -11.578 1 98 395 ASN B C 1
ATOM 6711 O O . ASN B 1 395 ? 18.406 -20.891 -12.25 1 98 395 ASN B O 1
ATOM 6715 N N . LYS B 1 396 ? 19.062 -23.016 -11.852 1 98.38 396 LYS B N 1
ATOM 6716 C CA . LYS B 1 396 ? 19.891 -23.062 -13.062 1 98.38 396 LYS B CA 1
ATOM 6717 C C . LYS B 1 396 ? 19.031 -22.922 -14.312 1 98.38 396 LYS B C 1
ATOM 6719 O O . LYS B 1 396 ? 19.406 -22.234 -15.258 1 98.38 396 LYS B O 1
ATOM 6724 N N . PHE B 1 397 ? 17.938 -23.578 -14.305 1 98.62 397 PHE B N 1
ATOM 6725 C CA . PHE B 1 397 ? 17 -23.516 -15.422 1 98.62 397 PHE B CA 1
ATOM 6726 C C . PHE B 1 397 ? 16.531 -22.078 -15.648 1 98.62 397 PHE B C 1
ATOM 6728 O O . PHE B 1 397 ? 16.484 -21.609 -16.797 1 98.62 397 PHE B O 1
ATOM 6735 N N . ILE B 1 398 ? 16.203 -21.391 -14.617 1 98.31 398 ILE B N 1
ATOM 6736 C CA . ILE B 1 398 ? 15.727 -20.016 -14.695 1 98.31 398 ILE B CA 1
ATOM 6737 C C . ILE B 1 398 ? 16.812 -19.125 -15.289 1 98.31 398 ILE B C 1
ATOM 6739 O O . ILE B 1 398 ? 16.562 -18.344 -16.188 1 98.31 398 ILE B O 1
ATOM 6743 N N . ASN B 1 399 ? 18 -19.266 -14.766 1 98 399 ASN B N 1
ATOM 6744 C CA . ASN B 1 399 ? 19.125 -18.469 -15.25 1 98 399 ASN B CA 1
ATOM 6745 C C . ASN B 1 399 ? 19.422 -18.75 -16.719 1 98 399 ASN B C 1
ATOM 6747 O O . ASN B 1 399 ? 19.656 -17.812 -17.5 1 98 399 ASN B O 1
ATOM 6751 N N . MET B 1 400 ? 19.406 -20.047 -17.078 1 98.44 400 MET B N 1
ATOM 6752 C CA . MET B 1 400 ? 19.641 -20.422 -18.469 1 98.44 400 MET B CA 1
ATOM 6753 C C . MET B 1 400 ? 18.547 -19.875 -19.359 1 98.44 400 MET B C 1
ATOM 6755 O O . MET B 1 400 ? 18.797 -19.516 -20.516 1 98.44 400 MET B O 1
ATOM 6759 N N . GLY B 1 401 ? 17.312 -19.891 -18.844 1 98.5 401 GLY B N 1
ATOM 6760 C CA . GLY B 1 401 ? 16.219 -19.312 -19.594 1 98.5 401 GLY B CA 1
ATOM 6761 C C . GLY B 1 401 ? 16.469 -17.859 -19.969 1 98.5 401 GLY B C 1
ATOM 6762 O O . GLY B 1 401 ? 16.281 -17.469 -21.125 1 98.5 401 GLY B O 1
ATOM 6763 N N . LEU B 1 402 ? 16.875 -17.109 -18.984 1 97.94 402 LEU B N 1
ATOM 6764 C CA . LEU B 1 402 ? 17.156 -15.703 -19.219 1 97.94 402 LEU B CA 1
ATOM 6765 C C . LEU B 1 402 ? 18.281 -15.531 -20.234 1 97.94 402 LEU B C 1
ATOM 6767 O O . LEU B 1 402 ? 18.203 -14.656 -21.109 1 97.94 402 LEU B O 1
ATOM 6771 N N . GLU B 1 403 ? 19.281 -16.344 -20.172 1 97.44 403 GLU B N 1
ATOM 6772 C CA . GLU B 1 403 ? 20.391 -16.312 -21.109 1 97.44 403 GLU B CA 1
ATOM 6773 C C . GLU B 1 403 ? 19.938 -16.688 -22.516 1 97.44 403 GLU B C 1
ATOM 6775 O O . GLU B 1 403 ? 20.609 -16.359 -23.5 1 97.44 403 GLU B O 1
ATOM 6780 N N . ASN B 1 404 ? 18.859 -17.391 -22.578 1 98.19 404 ASN B N 1
ATOM 6781 C CA . ASN B 1 404 ? 18.312 -17.812 -23.859 1 98.19 404 ASN B CA 1
ATOM 6782 C C . ASN B 1 404 ? 17.031 -17.047 -24.203 1 98.19 404 ASN B C 1
ATOM 6784 O O . ASN B 1 404 ? 16.141 -17.594 -24.844 1 98.19 404 ASN B O 1
ATOM 6788 N N . ASN B 1 405 ? 16.875 -15.898 -23.656 1 98.31 405 ASN B N 1
ATOM 6789 C CA . ASN B 1 405 ? 15.883 -14.898 -24 1 98.31 405 ASN B CA 1
ATOM 6790 C C . ASN B 1 405 ? 14.477 -15.352 -23.641 1 98.31 405 ASN B C 1
ATOM 6792 O O . ASN B 1 405 ? 13.523 -15.102 -24.375 1 98.31 405 ASN B O 1
ATOM 6796 N N . THR B 1 406 ? 14.352 -16.094 -22.625 1 98.69 406 THR B N 1
ATOM 6797 C CA . THR B 1 406 ? 13.062 -16.484 -22.062 1 98.69 406 THR B CA 1
ATOM 6798 C C . THR B 1 406 ? 13.047 -16.297 -20.547 1 98.69 406 THR B C 1
ATOM 6800 O O . THR B 1 406 ? 13.945 -16.766 -19.844 1 98.69 406 THR B O 1
ATOM 6803 N N . MET B 1 407 ? 12.07 -15.586 -20.047 1 98.31 407 MET B N 1
ATOM 6804 C CA . MET B 1 407 ? 11.961 -15.312 -18.625 1 98.31 407 MET B CA 1
ATOM 6805 C C . MET B 1 407 ? 11.023 -16.312 -17.953 1 98.31 407 MET B C 1
ATOM 6807 O O . MET B 1 407 ? 9.812 -16.266 -18.141 1 98.31 407 MET B O 1
ATOM 6811 N N . PHE B 1 408 ? 11.578 -17.203 -17.188 1 98.19 408 PHE B N 1
ATOM 6812 C CA . PHE B 1 408 ? 10.82 -18.125 -16.359 1 98.19 408 PHE B CA 1
ATOM 6813 C C . PHE B 1 408 ? 10.75 -17.641 -14.914 1 98.19 408 PHE B C 1
ATOM 6815 O O . PHE B 1 408 ? 11.484 -16.734 -14.531 1 98.19 408 PHE B O 1
ATOM 6822 N N . LEU B 1 409 ? 9.906 -18.188 -14.117 1 97.19 409 LEU B N 1
ATOM 6823 C CA . LEU B 1 409 ? 9.672 -17.781 -12.734 1 97.19 409 LEU B CA 1
ATOM 6824 C C . LEU B 1 409 ? 9.617 -19 -11.82 1 97.19 409 LEU B C 1
ATOM 6826 O O . LEU B 1 409 ? 8.969 -20 -12.141 1 97.19 409 LEU B O 1
ATOM 6830 N N . GLY B 1 410 ? 10.297 -18.906 -10.734 1 97 410 GLY B N 1
ATOM 6831 C CA . GLY B 1 410 ? 10.266 -19.984 -9.773 1 97 410 GLY B CA 1
ATOM 6832 C C . GLY B 1 410 ? 9.25 -19.766 -8.664 1 97 410 GLY B C 1
ATOM 6833 O O . GLY B 1 410 ? 8.734 -18.672 -8.492 1 97 410 GLY B O 1
ATOM 6834 N N . CYS B 1 411 ? 8.922 -20.781 -7.938 1 95.88 411 CYS B N 1
ATOM 6835 C CA . CYS B 1 411 ? 8.156 -20.719 -6.703 1 95.88 411 CYS B CA 1
ATOM 6836 C C . CYS B 1 411 ? 8.398 -21.953 -5.848 1 95.88 411 CYS B C 1
ATOM 6838 O O . CYS B 1 411 ? 8.883 -22.969 -6.344 1 95.88 411 CYS B O 1
ATOM 6840 N N . GLY B 1 412 ? 8.078 -21.812 -4.574 1 95.88 412 GLY B N 1
ATOM 6841 C CA . GLY B 1 412 ? 8.391 -22.922 -3.678 1 95.88 412 GLY B CA 1
ATOM 6842 C C . GLY B 1 412 ? 9.852 -23.297 -3.688 1 95.88 412 GLY B C 1
ATOM 6843 O O . GLY B 1 412 ? 10.719 -22.469 -3.957 1 95.88 412 GLY B O 1
ATOM 6844 N N . ASP B 1 413 ? 10.078 -24.562 -3.393 1 94.62 413 ASP B N 1
ATOM 6845 C CA . ASP B 1 413 ? 11.453 -25.016 -3.266 1 94.62 413 ASP B CA 1
ATOM 6846 C C . ASP B 1 413 ? 12.031 -25.422 -4.621 1 94.62 413 ASP B C 1
ATOM 6848 O O . ASP B 1 413 ? 13.234 -25.281 -4.855 1 94.62 413 ASP B O 1
ATOM 6852 N N . LYS B 1 414 ? 11.125 -25.891 -5.531 1 97.25 414 LYS B N 1
ATOM 6853 C CA . LYS B 1 414 ? 11.719 -26.562 -6.688 1 97.25 414 LYS B CA 1
ATOM 6854 C C . LYS B 1 414 ? 10.867 -26.359 -7.934 1 97.25 414 LYS B C 1
ATOM 6856 O O . LYS B 1 414 ? 11.078 -27.031 -8.945 1 97.25 414 LYS B O 1
ATOM 6861 N N . SER B 1 415 ? 9.891 -25.469 -7.926 1 98.38 415 SER B N 1
ATOM 6862 C CA . SER B 1 415 ? 8.914 -25.406 -9.008 1 98.38 415 SER B CA 1
ATOM 6863 C C . SER B 1 415 ? 9.203 -24.234 -9.945 1 98.38 415 SER B C 1
ATOM 6865 O O . SER B 1 415 ? 9.773 -23.234 -9.523 1 98.38 415 SER B O 1
ATOM 6867 N N . ILE B 1 416 ? 8.867 -24.422 -11.211 1 98.69 416 ILE B N 1
ATOM 6868 C CA . ILE B 1 416 ? 8.68 -23.344 -12.164 1 98.69 416 ILE B CA 1
ATOM 6869 C C . ILE B 1 416 ? 7.195 -23 -12.273 1 98.69 416 ILE B C 1
ATOM 6871 O O . ILE B 1 416 ? 6.355 -23.906 -12.383 1 98.69 416 ILE B O 1
ATOM 6875 N N . ARG B 1 417 ? 6.879 -21.75 -12.172 1 98.44 417 ARG B N 1
ATOM 6876 C CA . ARG B 1 417 ? 5.488 -21.359 -12.359 1 98.44 417 ARG B CA 1
ATOM 6877 C C . ARG B 1 417 ? 5.344 -20.406 -13.547 1 98.44 417 ARG B C 1
ATOM 6879 O O . ARG B 1 417 ? 6.195 -19.547 -13.758 1 98.44 417 ARG B O 1
ATOM 6886 N N . PHE B 1 418 ? 4.281 -20.562 -14.336 1 98.62 418 PHE B N 1
ATOM 6887 C CA . PHE B 1 418 ? 3.973 -19.734 -15.492 1 98.62 418 PHE B CA 1
ATOM 6888 C C . PHE B 1 418 ? 2.92 -18.688 -15.141 1 98.62 418 PHE B C 1
ATOM 6890 O O . PHE B 1 418 ? 1.894 -19.016 -14.539 1 98.62 418 PHE B O 1
ATOM 6897 N N . ARG B 1 419 ? 3.211 -17.438 -15.438 1 98.25 419 ARG B N 1
ATOM 6898 C CA . ARG B 1 419 ? 2.295 -16.312 -15.242 1 98.25 419 ARG B CA 1
ATOM 6899 C C . ARG B 1 419 ? 2.229 -15.438 -16.484 1 98.25 419 ARG B C 1
ATOM 6901 O O . ARG B 1 419 ? 2.395 -14.219 -16.406 1 98.25 419 ARG B O 1
ATOM 6908 N N . PRO B 1 420 ? 1.949 -15.984 -17.656 1 98.12 420 PRO B N 1
ATOM 6909 C CA . PRO B 1 420 ? 1.983 -15.172 -18.875 1 98.12 420 PRO B CA 1
ATOM 6910 C C . PRO B 1 420 ? 0.809 -14.203 -18.969 1 98.12 420 PRO B C 1
ATOM 6912 O O . PRO B 1 420 ? -0.154 -14.312 -18.203 1 98.12 420 PRO B O 1
ATOM 6915 N N . ALA B 1 421 ? 0.917 -13.227 -19.875 1 98.25 421 ALA B N 1
ATOM 6916 C CA . ALA B 1 421 ? -0.225 -12.383 -20.219 1 98.25 421 ALA B CA 1
ATOM 6917 C C . ALA B 1 421 ? -1.363 -13.219 -20.797 1 98.25 421 ALA B C 1
ATOM 6919 O O . ALA B 1 421 ? -1.131 -14.289 -21.375 1 98.25 421 ALA B O 1
ATOM 6920 N N . LEU B 1 422 ? -2.562 -12.711 -20.656 1 98.69 422 LEU B N 1
ATOM 6921 C CA . LEU B 1 422 ? -3.744 -13.445 -21.094 1 98.69 422 LEU B CA 1
ATOM 6922 C C . LEU B 1 422 ? -3.787 -13.562 -22.609 1 98.69 422 LEU B C 1
ATOM 6924 O O . LEU B 1 422 ? -4.52 -14.391 -23.156 1 98.69 422 LEU B O 1
ATOM 6928 N N . ILE B 1 423 ? -2.934 -12.789 -23.281 1 98.5 423 ILE B N 1
ATOM 6929 C CA . ILE B 1 423 ? -2.961 -12.781 -24.75 1 98.5 423 ILE B CA 1
ATOM 6930 C C . ILE B 1 423 ? -1.954 -13.789 -25.297 1 98.5 423 ILE B C 1
ATOM 6932 O O . ILE B 1 423 ? -1.755 -13.883 -26.5 1 98.5 423 ILE B O 1
ATOM 6936 N N . MET B 1 424 ? -1.232 -14.516 -24.391 1 98 424 MET B N 1
ATOM 6937 C CA . MET B 1 424 ? -0.348 -15.602 -24.812 1 98 424 MET B CA 1
ATOM 6938 C C . MET B 1 424 ? -1.061 -16.531 -25.781 1 98 424 MET B C 1
ATOM 6940 O O . MET B 1 424 ? -2.213 -16.906 -25.562 1 98 424 MET B O 1
ATOM 6944 N N . ASP B 1 425 ? -0.434 -16.859 -26.859 1 97.75 425 ASP B N 1
ATOM 6945 C CA . ASP B 1 425 ? -1.047 -17.797 -27.797 1 97.75 425 ASP B CA 1
ATOM 6946 C C . ASP B 1 425 ? -0.2 -19.062 -27.953 1 97.75 425 ASP B C 1
ATOM 6948 O O . ASP B 1 425 ? 0.832 -19.203 -27.297 1 97.75 425 ASP B O 1
ATOM 6952 N N . LYS B 1 426 ? -0.677 -20.016 -28.781 1 98.44 426 LYS B N 1
ATOM 6953 C CA . LYS B 1 426 ? -0.031 -21.312 -28.922 1 98.44 426 LYS B CA 1
ATOM 6954 C C . LYS B 1 426 ? 1.375 -21.172 -29.5 1 98.44 426 LYS B C 1
ATOM 6956 O O . LYS B 1 426 ? 2.279 -21.938 -29.141 1 98.44 426 LYS B O 1
ATOM 6961 N N . GLY B 1 427 ? 1.544 -20.219 -30.406 1 98.62 427 GLY B N 1
ATOM 6962 C CA . GLY B 1 427 ? 2.867 -19.984 -30.969 1 98.62 427 GLY B CA 1
ATOM 6963 C C . GLY B 1 427 ? 3.887 -19.562 -29.922 1 98.62 427 GLY B C 1
ATOM 6964 O O . GLY B 1 427 ? 5.031 -20.016 -29.953 1 98.62 427 GLY B O 1
ATOM 6965 N N . HIS B 1 428 ? 3.52 -18.656 -29.031 1 98.62 428 HIS B N 1
ATOM 6966 C CA . HIS B 1 428 ? 4.383 -18.25 -27.938 1 98.62 428 HIS B CA 1
ATOM 6967 C C . HIS B 1 428 ? 4.73 -19.422 -27.031 1 98.62 428 HIS B C 1
ATOM 6969 O O . HIS B 1 428 ? 5.871 -19.562 -26.594 1 98.62 428 HIS B O 1
ATOM 6975 N N . ILE B 1 429 ? 3.717 -20.25 -26.766 1 98.62 429 ILE B N 1
ATOM 6976 C CA . ILE B 1 429 ? 3.934 -21.438 -25.953 1 98.62 429 ILE B CA 1
ATOM 6977 C C . ILE B 1 429 ? 4.957 -22.359 -26.625 1 98.62 429 ILE B C 1
ATOM 6979 O O . ILE B 1 429 ? 5.871 -22.859 -25.969 1 98.62 429 ILE B O 1
ATOM 6983 N N . ASP B 1 430 ? 4.781 -22.547 -27.922 1 98.69 430 ASP B N 1
ATOM 6984 C CA . ASP B 1 430 ? 5.715 -23.391 -28.672 1 98.69 430 ASP B CA 1
ATOM 6985 C C . ASP B 1 430 ? 7.145 -22.875 -28.531 1 98.69 430 ASP B C 1
ATOM 6987 O O . ASP B 1 430 ? 8.078 -23.656 -28.359 1 98.69 430 ASP B O 1
ATOM 6991 N N . ASP B 1 431 ? 7.348 -21.562 -28.594 1 98.56 431 ASP B N 1
ATOM 6992 C CA . ASP B 1 431 ? 8.672 -20.953 -28.438 1 98.56 431 ASP B CA 1
ATOM 6993 C C . ASP B 1 431 ? 9.242 -21.234 -27.062 1 98.56 431 ASP B C 1
ATOM 6995 O O . ASP B 1 431 ? 10.43 -21.547 -26.922 1 98.56 431 ASP B O 1
ATOM 6999 N N . GLY B 1 432 ? 8.414 -21.125 -26.078 1 98.56 432 GLY B N 1
ATOM 7000 C CA . GLY B 1 432 ? 8.844 -21.406 -24.719 1 98.56 432 GLY B CA 1
ATOM 7001 C C . GLY B 1 432 ? 9.219 -22.859 -24.5 1 98.56 432 GLY B C 1
ATOM 7002 O O . GLY B 1 432 ? 10.203 -23.156 -23.812 1 98.56 432 GLY B O 1
ATOM 7003 N N . ILE B 1 433 ? 8.414 -23.734 -25.094 1 98.5 433 ILE B N 1
ATOM 7004 C CA . ILE B 1 433 ? 8.648 -25.172 -24.969 1 98.5 433 ILE B CA 1
ATOM 7005 C C . ILE B 1 433 ? 9.938 -25.547 -25.703 1 98.5 433 ILE B C 1
ATOM 7007 O O . ILE B 1 433 ? 10.703 -26.375 -25.219 1 98.5 433 ILE B O 1
ATOM 7011 N N . LYS B 1 434 ? 10.117 -24.984 -26.844 1 98.44 434 LYS B N 1
ATOM 7012 C CA . LYS B 1 434 ? 11.352 -25.219 -27.578 1 98.44 434 LYS B CA 1
ATOM 7013 C C . LYS B 1 434 ? 12.57 -24.828 -26.766 1 98.44 434 LYS B C 1
ATOM 7015 O O . LYS B 1 434 ? 13.547 -25.578 -26.688 1 98.44 434 LYS B O 1
ATOM 7020 N N . THR B 1 435 ? 12.547 -23.641 -26.188 1 98.56 435 THR B N 1
ATOM 7021 C CA . THR B 1 435 ? 13.625 -23.188 -25.328 1 98.56 435 THR B CA 1
ATOM 7022 C C . THR B 1 435 ? 13.805 -24.156 -24.156 1 98.56 435 THR B C 1
ATOM 7024 O O . THR B 1 435 ? 14.93 -24.531 -23.812 1 98.56 435 THR B O 1
ATOM 7027 N N . SER B 1 436 ? 12.727 -24.562 -23.547 1 98.62 436 SER B N 1
ATOM 7028 C CA . SER B 1 436 ? 12.773 -25.469 -22.406 1 98.62 436 SER B CA 1
ATOM 7029 C C . SER B 1 436 ? 13.422 -26.797 -22.781 1 98.62 436 SER B C 1
ATOM 7031 O O . SER B 1 436 ? 14.266 -27.312 -22.047 1 98.62 436 SER B O 1
ATOM 7033 N N . SER B 1 437 ? 12.984 -27.312 -23.906 1 98.38 437 SER B N 1
ATOM 7034 C CA . SER B 1 437 ? 13.555 -28.562 -24.391 1 98.38 437 SER B CA 1
ATOM 7035 C C . SER B 1 437 ? 15.062 -28.453 -24.562 1 98.38 437 SER B C 1
ATOM 7037 O O . SER B 1 437 ? 15.805 -29.359 -24.172 1 98.38 437 SER B O 1
ATOM 7039 N N . HIS B 1 438 ? 15.461 -27.375 -25.141 1 98.25 438 HIS B N 1
ATOM 7040 C CA . HIS B 1 438 ? 16.891 -27.125 -25.344 1 98.25 438 HIS B CA 1
ATOM 7041 C C . HIS B 1 438 ? 17.625 -27.062 -24.016 1 98.25 438 HIS B C 1
ATOM 7043 O O . HIS B 1 438 ? 18.703 -27.672 -23.875 1 98.25 438 HIS B O 1
ATOM 7049 N N . LEU B 1 439 ? 17.109 -26.344 -23.047 1 98.5 439 LEU B N 1
ATOM 7050 C CA . LEU B 1 439 ? 17.734 -26.156 -21.75 1 98.5 439 LEU B CA 1
ATOM 7051 C C . LEU B 1 439 ? 17.797 -27.484 -20.984 1 98.5 439 LEU B C 1
ATOM 7053 O O . LEU B 1 439 ? 18.797 -27.766 -20.328 1 98.5 439 LEU B O 1
ATOM 7057 N N . LEU B 1 440 ? 16.75 -28.25 -21.062 1 98.25 440 LEU B N 1
ATOM 7058 C CA . LEU B 1 440 ? 16.672 -29.5 -20.328 1 98.25 440 LEU B CA 1
ATOM 7059 C C . LEU B 1 440 ? 17.734 -30.484 -20.828 1 98.25 440 LEU B C 1
ATOM 7061 O O . LEU B 1 440 ? 18.281 -31.266 -20.047 1 98.25 440 LEU B O 1
ATOM 7065 N N . LYS B 1 441 ? 18.016 -30.469 -22.094 1 97.31 441 LYS B N 1
ATOM 7066 C CA . LYS B 1 441 ? 19.047 -31.328 -22.672 1 97.31 441 LYS B CA 1
ATOM 7067 C C . LYS B 1 441 ? 20.438 -30.953 -22.156 1 97.31 441 LYS B C 1
ATOM 7069 O O . LYS B 1 441 ? 21.328 -31.781 -22.125 1 97.31 441 LYS B O 1
ATOM 7074 N N . ARG B 1 442 ? 20.578 -29.734 -21.734 1 96.5 442 ARG B N 1
ATOM 7075 C CA . ARG B 1 442 ? 21.875 -29.25 -21.281 1 96.5 442 ARG B CA 1
ATOM 7076 C C . ARG B 1 442 ? 22.016 -29.391 -19.781 1 96.5 442 ARG B C 1
ATOM 7078 O O . ARG B 1 442 ? 23.125 -29.312 -19.25 1 96.5 442 ARG B O 1
ATOM 7085 N N . LEU B 1 443 ? 20.953 -29.453 -19.141 1 96.19 443 LEU B N 1
ATOM 7086 C CA . LEU B 1 443 ? 20.969 -29.688 -17.703 1 96.19 443 LEU B CA 1
ATOM 7087 C C . LEU B 1 443 ? 21.297 -31.141 -17.391 1 96.19 443 LEU B C 1
ATOM 7089 O O . LEU B 1 443 ? 21.844 -31.453 -16.328 1 96.19 443 LEU B O 1
#

Radius of gyration: 26.91 Å; Cα contacts (8 Å, |Δi|>4): 1973; chains: 2; bounding box: 57×85×64 Å

Solvent-accessible surface area (backbone atoms only — not comparable to full-atom values): 43886 Å² total; per-residue (Å²): 129,82,83,70,80,85,40,53,81,45,26,62,67,57,39,45,70,33,31,64,64,78,38,57,97,52,17,51,34,73,82,73,17,43,43,60,30,45,25,25,58,48,74,73,43,66,26,44,41,27,28,31,56,80,32,28,32,45,58,41,25,71,36,64,83,54,77,71,29,65,69,58,48,50,54,34,41,48,29,55,77,42,76,62,15,49,50,41,49,39,31,56,60,58,28,50,21,51,54,46,41,48,73,74,67,46,53,85,70,30,50,38,43,51,52,24,58,40,45,34,55,8,42,50,50,50,51,44,50,30,13,42,49,29,22,53,52,36,43,75,74,63,48,89,61,91,41,12,65,34,42,38,30,39,56,36,25,73,51,43,76,40,45,58,22,38,43,44,31,51,61,51,67,68,53,39,64,52,50,65,61,63,93,38,54,75,31,67,62,52,52,65,52,62,75,49,42,80,80,45,50,63,60,54,53,50,42,41,52,51,28,50,50,48,50,53,47,48,49,65,75,34,69,76,25,43,10,28,42,44,46,46,75,49,25,55,62,35,44,58,40,37,58,57,55,67,58,46,29,47,50,38,51,49,20,61,72,66,60,27,37,34,32,33,49,25,30,74,45,26,63,18,39,36,26,33,55,45,48,59,67,79,48,43,81,68,36,57,59,42,27,36,23,30,11,40,38,42,57,45,10,13,33,32,27,23,68,71,54,58,77,41,83,78,28,58,68,68,38,84,58,40,67,76,49,72,33,36,27,49,61,32,36,34,44,46,30,35,55,49,52,50,49,37,64,74,65,43,28,23,58,44,12,30,54,39,14,49,50,49,52,50,53,50,53,58,51,37,74,76,42,89,56,49,45,56,68,46,69,41,19,39,38,30,33,34,29,36,92,35,43,66,62,35,52,49,50,36,54,52,26,49,77,65,37,27,38,59,32,74,19,46,69,22,22,42,39,39,28,48,24,45,72,59,45,65,68,58,46,50,53,52,49,52,52,47,54,56,50,58,73,72,101,128,82,83,69,79,84,40,52,80,46,26,61,64,57,39,46,69,34,32,67,66,78,37,57,97,53,17,51,33,72,83,74,16,42,41,59,29,44,25,24,57,46,75,72,45,66,26,45,40,28,29,31,56,78,33,29,32,45,59,42,25,70,37,64,83,53,77,71,30,64,69,59,48,51,54,34,42,49,28,55,78,42,75,62,16,49,49,40,49,39,29,55,60,58,28,50,21,51,54,48,40,47,73,74,66,47,52,84,70,30,50,38,46,49,54,26,58,38,44,35,55,9,42,51,50,50,50,44,50,30,13,41,49,30,21,54,52,36,43,75,74,63,49,89,62,92,42,11,67,35,43,40,30,37,56,38,25,73,50,44,78,40,44,58,23,38,43,45,31,51,62,52,66,68,54,38,65,54,48,66,61,62,94,40,55,73,30,66,62,54,52,63,53,62,74,48,40,79,78,44,50,65,59,54,53,51,41,42,51,50,29,50,50,47,50,53,47,49,48,65,76,34,69,74,23,43,11,29,42,45,45,46,75,50,26,57,60,35,45,58,41,38,56,56,55,67,58,45,30,48,49,37,51,50,22,61,72,67,62,27,36,34,32,34,49,26,29,73,45,25,63,17,39,36,26,34,54,45,48,58,67,80,48,44,79,67,36,56,58,42,28,38,22,29,11,38,38,43,57,44,11,13,31,33,28,24,67,72,53,59,79,42,82,78,28,60,69,67,37,85,60,42,66,76,49,72,33,36,26,52,59,32,37,35,44,46,28,34,54,49,52,50,50,38,62,75,65,43,27,24,58,44,13,30,54,40,14,50,51,47,52,52,53,50,54,57,52,36,75,76,41,91,57,49,44,56,68,46,70,41,19,38,38,31,33,34,29,36,91,35,43,66,61,34,51,48,49,35,54,51,27,48,76,67,37,26,37,58,30,73,19,46,71,22,22,43,40,40,27,49,24,44,72,58,46,65,68,59,44,51,52,52,49,52,51,48,54,56,50,57,74,72,103

Foldseek 3Di:
DPPPDDDFQCVLVVCVVPDDSPDDPFRFDQVPWDFQWTQGRNVRDIFRELCCVVLQAFGTGPDVLQVVDVVLVVLLVVLVVDQAQCVVDPDPLLVLLVVLCVVQPFDPQQPFWFWDPDQLVQLVVVLLLLQLLLQVVVVVVPDPDGAARAEEEEPLAQRDQDAARLQHHHLDCVSNPPHDYDPHHYFYDLFDQPVCCVPCVPVSVVNLVRRLVSLVVSCVVRPSHHREYEYACFRQQSFRTHDDLVSLLSRLVVCVVRVHFYEYECQNVACQLLLDRGPCVVSDDSNDGQKYWYHRNLLITHMTGGCSSVVDVCGPSNPPPSDGDRSSTRSSSSSVSSSVSVCCVVVVLSNLQQVQQVLLLVLVVVLCVVDVAWGRWDGGRQFTKIFGPFQVLQVQLQVQSVVVSYHWDDHRTTMITGSTHSPDHNVSSVVVSVSSSVSRVVD/DPPPDDDFQCVLVVCVVPDDSPDDPFRFDQVPWDFQWTQGRNVRDIFRELCCVVLQAFGTGPHVLQVVDVVLVVLLVVLVVDQAQCVVDPDPLLVLLVVLCCVQPFDPQQPDWFWDPDQLVQLVVVLLLLQQLLQVVVVVVPDPDGAARAEEEEPLAQRDQDAARLQHHHLDCVSNPPHDYDPHHYFYDLFDQPVCCVPCVPVSVVSLVRRLVSLVVSCVVRPSHHREYEYACFRQQSFRTHDDLVSLLSRLVSCVVRVHFYEYECQNVACQLLLDRGPCVVSDDSNDGQKYWYHRNLLITHMTGGCSSVVDVCGPSNPPPSDGDRSSTRSSSSSVSSSVSVCCVVVVLSNLQQVQQVLLLVLVVVLCVVDVAWGRWDGGRQFTKIFGPFQVLQVQLQVQSVVVSYHWDDHRTTMITGSTHSPDHNVSSVVVSVSSSVSRVVD

Secondary structure (DSSP, 8-state):
---PPP-GGGHHHHHTTTS---S-SSBB-TTT-BBTEEEETTTTEEEEESSHHHHT-TT-BS-HHHHT-HHHHHHHHHHHH----TTT-B-HHHHHHHHHHHHHT--TT--EEEEESSHHHHHHHHHHHHHHHHHHHHHHHT-SS----EEEEETT----SSTTGGGT--S-GGGTTTS------EE------HHHHTT-HHHHHHHHHHHHHHHHHHHHHTTTTEEEEEE-SEEHHHH-EE--HHHHHHHHHHHHHTT-EEEEEETTTTTTTTSSSSGGGGG-GGG--SEEEE-GGGSSEEEEE-GGGGGSTT-TTTSTTSS--SSSS-HHHHHHHHHHHHHHHHTTHHHHHHHHHHHHHHHHHHHHTT-SS-EEEEEETTEEEEE-SSHHHHHHHHHHHHHTTEE-EEETTTEEEE---TT--HHHHHHHHHHHHHHHHH-/---PPP-GGGHHHHHTTTS---S-SSBB-TTT-BBTEEEETTTTEEEEESSHHHHT-TT-BS-HHHHT-HHHHHHHHHHHH----TTT-B-HHHHHHHHHHHHHT--TT--EEEEESSHHHHHHHHHHHHHHHHHHHHHHHT-SS----EEEEETT----SSTTGGGT--S-GGGTTTS------EE------HHHHTT-HHHHHHHHHHHHHHHHHHHHHTTTTEEEEEE-SEEHHHH-EE--HHHHHHHHHHHHHTT-EEEEEETTTTTTTTSSSSGGGGG-GGG--SEEEE-GGGSSEEEEE-GGGGGSTT-TTTSTTSS--SSSS-HHHHHHHHHHHHHHHHTTHHHHHHHHHHHHHHHHHHHHTT-SS-EEEEEETTEEEEE-SSHHHHHHHHHHHHHTTEE-EEETTTEEEE---TT--HHHHHHHHHHHHHHHHH-

InterPro domains:
  IPR005814 Aminotransferase class-III [PF00202] (27-437)
  IPR005814 Aminotransferase class-III [PIRSF000521] (8-442)
  IPR005814 Aminotransferase class-III [cd00610] (30-435)
  IPR015421 Pyridoxal phosphate-dependent transferase, major domain [G3DSA:3.40.640.10] (63-348)
  IPR015422 Pyridoxal phosphate-dependent transferase, small domain [G3DSA:3.90.1150.10] (31-434)
  IPR015424 Pyridoxal phosphate-dependent transferase [SSF53383] (28-442)
  IPR017657 L-lysine 6-transaminase [TIGR03251] (8-437)

Sequence (886 aa):
MENTLITPQNVQATLSKHILADGFDLTFDMEKSKGVYIYDSKYNRTLLDFFTCFASVPLGYNHPKMINDEAFKKDLLLAALTNPSNSDIYTEQYARFLDTFARVGIPAYLPHAFFISGGGLAIENALKTAMDWKVQKNFAKGHQTEKGFKVIHFEQAFHGRTGYTMSLTNTQPVKTRGFAKFDWPRISIPYIHFDEFRDNPEELYEREAQSIAQIEKAFQDNQDDICAIIIEPIQSEGGDNHVRQEFLEQLRKLADEYEAMLIYDEVQTGVGLTGKFWSHEHFGENARPDIIAFGKKMQVCGILASRRVDENPDNVFTVSSRINSTWGGNLTDMVRATKILQIIEEDNLCTQAAETGQYLQDQLTQLSYTTDLISNIRGKGLLTAFDFPDSDTRNKFINMGLENNTMFLGCGDKSIRFRPALIMDKGHIDDGIKTSSHLLKRLMENTLITPQNVQATLSKHILADGFDLTFDMEKSKGVYIYDSKYNRTLLDFFTCFASVPLGYNHPKMINDEAFKKDLLLAALTNPSNSDIYTEQYARFLDTFARVGIPAYLPHAFFISGGGLAIENALKTAMDWKVQKNFAKGHQTEKGFKVIHFEQAFHGRTGYTMSLTNTQPVKTRGFAKFDWPRISIPYIHFDEFRDNPEELYEREAQSIAQIEKAFQDNQDDICAIIIEPIQSEGGDNHVRQEFLEQLRKLADEYEAMLIYDEVQTGVGLTGKFWSHEHFGENARPDIIAFGKKMQVCGILASRRVDENPDNVFTVSSRINSTWGGNLTDMVRATKILQIIEEDNLCTQAAETGQYLQDQLTQLSYTTDLISNIRGKGLLTAFDFPDSDTRNKFINMGLENNTMFLGCGDKSIRFRPALIMDKGHIDDGIKTSSHLLKRL

Nearest PDB structures (foldseek):
  2jjf-assembly1_A-2  TM=9.861E-01  e=1.347E-54  Mycobacterium tuberculosis
  2cin-assembly1_A  TM=9.867E-01  e=4.744E-54  Mycobacterium tuberculosis H37Rv
  4y0i-assembly2_C  TM=9.135E-01  e=4.691E-38  Sus scrofa
  4zwm-assembly1_A  TM=8.593E-01  e=1.339E-26  Toxoplasma gondii ME49
  6jix-assembly2_C  TM=8.417E-01  e=3.969E-24  Bifidobacterium catenulatum PV20-2